Protein 2VVP (pdb70)

CATH classification: 3.40.1400.10

InterPro domains:
  IPR003500 Sugar-phosphate isomerase, RpiB/LacA/LacB family [PF02502] (6-143)
  IPR003500 Sugar-phosphate isomerase, RpiB/LacA/LacB family [PIRSF005384] (4-151)
  IPR003500 Sugar-phosphate isomerase, RpiB/LacA/LacB family [PTHR30345] (4-135)
  IPR003500 Sugar-phosphate isomerase, RpiB/LacA/LacB family [TIGR00689] (6-150)
  IPR011860 Ribose 5-phosphate isomerase B, Actinobacteria-type [TIGR02133] (4-151)
  IPR036569 Sugar-phosphate isomerase, RpiB/LacA/LacB superfamily [G3DSA:3.40.1400.10] (1-162)
  IPR036569 Sugar-phosphate isomerase, RpiB/LacA/LacB superfamily [SSF89623] (4-155)

Foldseek 3Di:
DAEEEEFEALQCVVLRVVLCVVCVVVPYHYDYLDPPDHDPPDDRLVRLCSRLQVLQVDPRHAYEYEHQAQPVSQVSSVVHQPAAEAAFLALVRLQCCCQQQVGSYYYYRSNRDDSVRVNSSVVSNSPRHHNPDDVSVVVNVQVNVCSVPVPNDDDDD/DAAEEEEFEALQCVVLRVVLCVVSVVVRHHYDYQDPPDHDPPDDRLVRLCSRLQVLQVPDRHAYEYEHQAQPVSQVSSVVHQPAAEAAQLALVRLQCCAAQQVGRYYYYHSNRDDSVRVNSSVVSNVPHHHNPDPVSVVVNVQVNVCSVPVPDDDDD/DAEEEEFEALQCVVLSVVLCVVCVVVPYHYDYLDPPDHDPPDDGLVRLCVRLQVLQVPDRHAYEYEHQAQPVSQVSSVVHQPAAEAAQLALVRLQCCAAQQVHSYYYYRSNRDDSVRVNSSVVSNVPRHHNPDDVSVVVNVQVNVCSVPVPHDDDPPD/DAAEEEEFEALQCVVLVVVLCVVSVVVRHHYDYQDPPDRDPPDDRLVRLCSRLQVLQVDDRHAYEYEYQAQVVSQVSSVVHQPADEAAQLALVRLQCCAAQQVGRYYGYRSNRDDSVRVNSSVVSNRPRHHNPDPVSVVVNVQVNVCSVPVPHDDDD/DAEEEEFEAQQCVVLRVVLCVVQVVVPYHYDYQDPPDHDPPDDRLVRLCSRLQVLQVDPRHAYEYEHQAQVVSQVSSVVHQPADEAAQPALVRLLCCCAQQVGRYYYYRSNRDDSVRVNSSVVSNVPRHHNVDPVSVVVNVQVNVCSVPVPDDDDPPD

Radius of gyration: 29.62 Å; Cα contacts (8 Å, |Δi|>4): 1804; chains: 5; bounding box: 91×66×84 Å

Sequence (787 aa):
GMRVYLGADHAGYELKQRIIEHLKQTGHEPIDCGALRYDADDDYPAFCIAAATRTVADPGSLGIVLGGSGNGEQIAANKVPGARCALAWSVQTAALAREHNNAQLIGIGGRMHTVAEALAIVDAFVTTPWSKAQRHQRRIDILAEYERTHEAPPVPGSGMRVYLGADHAGYELKQRIIEHLKQTGHEPIDCGALRYDADDDYPAFCIAAATRTVADPGSLGIVLGGSGNGEQIAANKVPGARCALAWSVQTAALAREHNNAQLIGIGGRMHTVAEALAIVDAFVTTPWSKAQRHQRRIDILAEYERTHEAPPVPGMRVYLGADHAGYELKQRIIEHLKQTGHEPIDCGALRYDADDDYPAFCIAAATRTVADPGSLGIVLGGSGNGEQIAANKVPGARCALAWSVQTAALAREHNNAQLIGIGGRMHTVAEALAIVDAFVTTPWSKAQRHQRRIDILAEYERTHEAPPVPGASGMRVYLGADHAGYELKQRIIEHLKQTGHEPIDCGALRYDADDDYPAFCIAAATRTVADPGSLGIVLGGSGNGEQIAANKVPGARCALAWSVQTAALAREHNNAQLIGIGGRMHTVAEALAIVDAFVTTPWSKAQRHQRRIDILAEYERTHEAPPVPGMRVYLGADHAGYELKQRIIEHLKQTGHEPIDCGALRYDADDDYPAFCIAAATRTVADPGSLGIVLGGSGNGEQIAANKVPGARCALAWSVQTAALAREHNNAQLIGIGGRMHTVAEALAIVDAFVTTPWSKAQRHQRRIDILAEYERTHEAPPVPGA

B-factor: mean 19.33, std 7.35, range [8.4, 55.94]

GO terms:
  GO:0004751 ribose-5-phosphate isomerase activity (F, IDA)
  GO:0009052 pentose-phosphate shunt, non-oxidative branch (P, IDA)
  GO:0005576 extracellular region (C, HDA)
  GO:0005515 protein binding (F, IPI)
  GO:0004751 ribose-5-phosphate isomerase activity (F, EXP)

Nearest PDB structures (foldseek):
  2bes-assembly2_C  TM=1.004E+00  e=4.311E-32  Mycobacterium tuberculosis H37Rv
  6fxs-assembly1_A  TM=9.429E-01  e=6.424E-15  Trypanosoma brucei brucei TREU927
  6fxl-assembly1_B  TM=9.428E-01  e=7.783E-15  Trypanosoma cruzi strain CL Brener
  6fxw-assembly1_A  TM=9.388E-01  e=4.384E-13  Leishmania infantum
  3qd5-assembly1_A  TM=8.937E-01  e=9.455E-12  Coccidioides immitis RS

Solvent-accessible surface area: 31993 Å² total; per-residue (Å²): 108,60,104,0,18,0,0,0,7,25,24,0,30,100,17,0,59,123,0,20,86,31,0,121,134,66,55,34,96,21,38,47,9,2,4,135,145,123,49,55,91,12,21,19,0,10,5,0,0,18,0,0,54,103,3,54,79,19,118,56,7,5,0,0,0,0,0,7,16,0,1,2,8,0,2,0,0,0,11,5,74,29,0,39,0,0,1,0,45,27,79,98,1,0,24,36,1,24,66,46,9,30,0,29,0,0,0,0,1,20,150,30,32,78,59,76,90,0,35,41,4,0,54,12,0,18,98,29,100,38,48,163,31,151,109,7,68,87,15,15,76,47,6,51,88,8,47,175,39,99,129,56,29,120,42,86,107,128,36,28,84,0,14,0,0,0,7,21,23,0,30,110,17,0,62,135,0,20,83,29,0,120,131,66,58,24,87,21,40,50,13,0,5,116,184,119,64,61,105,14,30,18,0,10,3,0,0,19,0,0,52,105,3,18,43,26,55,37,7,7,0,0,0,0,0,8,16,0,1,2,7,0,2,0,0,0,15,5,26,12,0,44,0,0,2,1,46,28,79,101,0,0,24,33,0,27,66,45,10,32,0,30,0,0,0,0,2,23,148,27,33,80,52,76,90,0,34,40,4,0,55,10,0,9,94,31,99,37,48,122,32,113,109,8,69,45,14,16,35,49,8,52,83,8,34,52,39,89,126,55,35,127,64,125,97,50,104,0,15,0,0,0,6,23,24,0,28,93,12,0,60,110,0,20,85,28,0,123,129,67,55,32,89,19,50,47,13,2,6,142,153,116,47,54,105,12,31,18,0,11,4,0,0,23,0,0,54,111,2,48,81,30,120,66,7,5,0,0,0,0,0,8,16,0,1,2,7,0,3,0,0,0,12,5,70,29,0,36,0,0,1,0,46,27,77,100,0,0,19,34,0,25,62,54,9,29,0,31,0,0,0,0,2,21,152,30,33,81,56,76,91,0,36,39,4,0,55,12,0,12,93,22,98,37,57,161,32,148,108,10,67,94,13,12,74,51,8,51,83,8,45,177,40,97,129,58,27,123,31,80,67,108,129,38,27,81,0,15,0,0,0,6,24,22,0,30,98,16,0,57,121,0,18,90,36,0,125,138,68,55,26,82,23,42,46,13,1,4,99,198,122,74,51,107,13,27,18,0,9,1,0,0,15,0,0,54,108,2,18,44,25,58,35,6,6,0,0,0,0,0,7,16,0,1,2,8,0,2,0,0,0,14,4,27,10,0,44,0,0,1,1,48,29,78,102,0,0,18,33,0,28,61,55,9,32,0,30,0,0,0,0,2,20,155,29,31,79,60,77,89,0,36,40,4,0,55,11,0,10,96,21,100,35,24,96,9,122,107,9,68,90,14,17,39,50,8,48,82,8,34,51,45,90,128,55,34,128,63,138,99,52,94,0,14,0,0,0,9,38,23,0,28,115,15,0,57,136,0,19,86,29,0,122,130,66,51,32,85,23,38,42,27,4,6,132,110,79,40,12,73,25,105,79,53,70,41,0,78,34,0,0,65,109,3,52,81,33,120,65,7,6,0,0,0,0,0,7,44,0,64,18,7,31,94,11,0,56,158,10,102,32,9,56,10,23,52,1,160,28,78,122,32,0,19,61,2,28,62,72,74,31,1,30,0,0,0,0,2,21,173,118,39,82,51,75,93,0,36,40,4,0,52,11,0,11,97,22,101,40,57,161,30,149,111,10,68,121,124,22,72,85,107,52,86,81,63,179,44,132,129,86,65,127,106,129,91,118

Secondary structure (DSSP, 8-state):
--EEEEEE-HHHHHHHHHHHHHHHHTT-EEEE-S--S--TT--HHHHHHHHHHHHHHSTT-EEEEEESSSHHHHHHHHTSTT--EEE--SHHHHHHHHHTT--SEEEEEGGGS-HHHHHHHHHHHHHSPP---HHHHHHHHHHHHHHHH--PPPPP-/---EEEEEE-HHHHHHHHHHHHHHHHTT-EEEE-S--S--TT--HHHHHHHHHHHHHTSTT-EEEEEESSSHHHHHHHHTSTT--EEE--SHHHHHHHHHTT--SEEEEETTSS-HHHHHHHHHHHHHPPP---HHHHHHHHHHHHHHHH--PPPP-/--EEEEEE-HHHHHHHHHHHHHHHHTT-EEEE-S--S--TT--HHHHHHHHHHHHHHSTT-EEEEEESSSHHHHHHHHTSTT--EEE--SHHHHHHHHHTT--SEEEEETTSS-HHHHHHHHHHHHHSPP---HHHHHHHHHHHHHHHH--PPPPTT-/---EEEEEE-HHHHHHHHHHHHHHHHTT-EEEE-S--S--TT--HHHHHHHHHHHHHHSTT-EEEEEESSSHHHHHHHHTSTT--EEE--SHHHHHHHHHTT--SEEEEETTSS-HHHHHHHHHHHHHPPP---HHHHHHHHHHHHHHHH--PPPP-/--EEEEEE-HHHHHHHHHHHHHHHHTT-EEEE-S--S--TT--HHHHHHHHHHHHHTSTT-EEEEEESSSHHHHHHHHTSTT--EEE--SHHHHHHHHHTT--SEEEEETTSS-HHHHHHHHHHHHHPPP---HHHHHHHHHHHHHHHH--PPPPTT-

Structure (mmCIF, N/CA/C/O backbone):
data_2VVP
#
_entry.id   2VVP
#
_cell.length_a   136.832
_cell.length_b   103.058
_cell.length_c   69.728
_cell.angle_alpha   90.00
_cell.angle_beta   95.51
_cell.angle_gamma   90.00
#
_symmetry.space_group_name_H-M   'C 1 2 1'
#
loop_
_entity.id
_entity.type
_entity.pdbx_description
1 polymer 'RIBOSE-5-PHOSPHATE ISOMERASE B'
2 non-polymer RIBOSE-5-PHOSPHATE
3 non-polymer RIBULOSE-5-PHOSPHATE
4 water water
#
loop_
_atom_site.group_PDB
_atom_site.id
_atom_site.type_symbol
_atom_site.label_atom_id
_atom_site.label_alt_id
_atom_site.label_comp_id
_atom_site.label_asym_id
_atom_site.label_entity_id
_atom_site.label_seq_id
_atom_site.pdbx_PDB_ins_code
_atom_site.Cartn_x
_atom_site.Cartn_y
_atom_site.Cartn_z
_atom_site.occupancy
_atom_site.B_iso_or_equiv
_atom_site.auth_seq_id
_atom_site.auth_comp_id
_atom_site.auth_asym_id
_atom_site.auth_atom_id
_atom_site.pdbx_PDB_model_num
ATOM 1 N N . GLY A 1 3 ? 20.351 -1.563 -15.314 1.00 31.14 3 GLY A N 1
ATOM 2 C CA . GLY A 1 3 ? 21.424 -2.111 -14.431 1.00 30.20 3 GLY A CA 1
ATOM 3 C C . GLY A 1 3 ? 22.038 -1.020 -13.573 1.00 30.01 3 GLY A C 1
ATOM 4 O O . GLY A 1 3 ? 22.129 0.134 -13.990 1.00 31.12 3 GLY A O 1
ATOM 5 N N . MET A 1 4 ? 22.486 -1.391 -12.377 1.00 28.60 4 MET A N 1
ATOM 6 C CA . MET A 1 4 ? 22.803 -0.417 -11.340 1.00 27.38 4 MET A CA 1
ATOM 7 C C . MET A 1 4 ? 24.052 -0.873 -10.594 1.00 24.62 4 MET A C 1
ATOM 8 O O . MET A 1 4 ? 24.240 -2.079 -10.396 1.00 23.00 4 MET A O 1
ATOM 13 N N . ARG A 1 5 ? 24.870 0.093 -10.167 1.00 22.01 5 ARG A N 1
ATOM 14 C CA . ARG A 1 5 ? 25.972 -0.185 -9.251 1.00 20.85 5 ARG A CA 1
ATOM 15 C C . ARG A 1 5 ? 25.334 -0.368 -7.874 1.00 18.84 5 ARG A C 1
ATOM 16 O O . ARG A 1 5 ? 24.479 0.417 -7.476 1.00 17.45 5 ARG A O 1
ATOM 24 N N . VAL A 1 6 ? 25.722 -1.440 -7.192 1.00 17.66 6 VAL A N 1
ATOM 25 C CA . VAL A 1 6 ? 25.232 -1.744 -5.856 1.00 16.70 6 VAL A CA 1
ATOM 26 C C . VAL A 1 6 ? 26.440 -2.032 -4.973 1.00 15.63 6 VAL A C 1
ATOM 27 O O . VAL A 1 6 ? 27.189 -2.967 -5.238 1.00 16.01 6 VAL A O 1
ATOM 31 N N . TYR A 1 7 ? 26.609 -1.234 -3.921 1.00 14.66 7 TYR A N 1
ATOM 32 C CA . TYR A 1 7 ? 27.731 -1.377 -3.006 1.00 15.07 7 TYR A CA 1
ATOM 33 C C . TYR A 1 7 ? 27.330 -2.327 -1.896 1.00 15.40 7 TYR A C 1
ATOM 34 O O . TYR A 1 7 ? 26.297 -2.107 -1.269 1.00 15.85 7 TYR A O 1
ATOM 43 N N . LEU A 1 8 ? 28.152 -3.346 -1.657 1.00 14.56 8 LEU A N 1
ATOM 44 C CA . LEU A 1 8 ? 27.888 -4.316 -0.584 1.00 15.09 8 LEU A CA 1
ATOM 45 C C . LEU A 1 8 ? 28.985 -4.326 0.469 1.00 14.93 8 LEU A C 1
ATOM 46 O O . LEU A 1 8 ? 30.195 -4.283 0.148 1.00 16.22 8 LEU A O 1
ATOM 51 N N . GLY A 1 9 ? 28.559 -4.373 1.734 1.00 14.36 9 GLY A N 1
ATOM 52 C CA . GLY A 1 9 ? 29.477 -4.478 2.854 1.00 14.24 9 GLY A CA 1
ATOM 53 C C . GLY A 1 9 ? 28.920 -5.491 3.827 1.00 13.48 9 GLY A C 1
ATOM 54 O O . GLY A 1 9 ? 27.705 -5.607 3.994 1.00 13.80 9 GLY A O 1
ATOM 55 N N . ALA A 1 10 ? 29.809 -6.237 4.463 1.00 13.43 10 ALA A N 1
ATOM 56 C CA . ALA A 1 10 ? 29.360 -7.261 5.411 1.00 13.96 10 ALA A CA 1
ATOM 57 C C . ALA A 1 10 ? 30.500 -7.692 6.304 1.00 14.28 10 ALA A C 1
ATOM 58 O O . ALA A 1 10 ? 31.668 -7.738 5.894 1.00 14.60 10 ALA A O 1
ATOM 60 N N . ASP A 1 11 ? 30.174 -7.968 7.560 1.00 14.05 11 ASP A N 1
ATOM 61 C CA . ASP A 1 11 ? 31.127 -8.638 8.434 1.00 13.95 11 ASP A CA 1
ATOM 62 C C . ASP A 1 11 ? 31.077 -10.154 8.185 1.00 13.57 11 ASP A C 1
ATOM 63 O O . ASP A 1 11 ? 30.359 -10.636 7.295 1.00 12.96 11 ASP A O 1
ATOM 68 N N . HIS A 1 12 ? 31.829 -10.891 8.997 1.00 13.27 12 HIS A N 1
ATOM 69 C CA . HIS A 1 12 ? 31.875 -12.369 8.907 1.00 13.66 12 HIS A CA 1
ATOM 70 C C . HIS A 1 12 ? 30.504 -13.053 8.957 1.00 14.02 12 HIS A C 1
ATOM 71 O O . HIS A 1 12 ? 30.301 -14.107 8.335 1.00 15.60 12 HIS A O 1
ATOM 78 N N . ALA A 1 13 ? 29.580 -12.481 9.716 1.00 14.17 13 ALA A N 1
ATOM 79 C CA . ALA A 1 13 ? 28.279 -13.085 9.921 1.00 14.94 13 ALA A CA 1
ATOM 80 C C . ALA A 1 13 ? 27.394 -12.898 8.689 1.00 15.80 13 ALA A C 1
ATOM 81 O O . ALA A 1 13 ? 26.423 -13.633 8.512 1.00 16.62 13 ALA A O 1
ATOM 83 N N . GLY A 1 14 ? 27.725 -11.907 7.853 1.00 15.29 14 GLY A N 1
ATOM 84 C CA . GLY A 1 14 ? 27.012 -11.675 6.591 1.00 16.28 14 GLY A CA 1
ATOM 85 C C . GLY A 1 14 ? 27.790 -12.049 5.340 1.00 16.42 14 GLY A C 1
ATOM 86 O O . GLY A 1 14 ? 27.287 -11.889 4.216 1.00 16.90 14 GLY A O 1
ATOM 87 N N . TYR A 1 15 ? 29.002 -12.560 5.534 1.00 16.93 15 TYR A N 1
ATOM 88 C CA . TYR A 1 15 ? 29.962 -12.720 4.460 1.00 17.35 15 TYR A CA 1
ATOM 89 C C . TYR A 1 15 ? 29.489 -13.702 3.386 1.00 17.67 15 TYR A C 1
ATOM 90 O O . TYR A 1 15 ? 29.484 -13.396 2.188 1.00 16.54 15 TYR A O 1
ATOM 99 N N . GLU A 1 16 ? 29.092 -14.896 3.799 1.00 17.53 16 GLU A N 1
ATOM 100 C CA . GLU A 1 16 ? 28.686 -15.909 2.829 1.00 18.44 16 GLU A CA 1
ATOM 101 C C . GLU A 1 16 ? 27.443 -15.453 2.049 1.00 18.51 16 GLU A C 1
ATOM 102 O O . GLU A 1 16 ? 27.359 -15.639 0.827 1.00 19.36 16 GLU A O 1
ATOM 108 N N . LEU A 1 17 ? 26.494 -14.830 2.736 1.00 17.53 17 LEU A N 1
ATOM 109 C CA . LEU A 1 17 ? 25.313 -14.316 2.065 1.00 17.72 17 LEU A CA 1
ATOM 110 C C . LEU A 1 17 ? 25.699 -13.195 1.111 1.00 16.96 17 LEU A C 1
ATOM 111 O O . LEU A 1 17 ? 25.205 -13.129 -0.008 1.00 16.94 17 LEU A O 1
ATOM 116 N N . LYS A 1 18 ? 26.590 -12.311 1.540 1.00 17.06 18 LYS A N 1
ATOM 117 C CA . LYS A 1 18 ? 27.092 -11.272 0.644 1.00 17.61 18 LYS A CA 1
ATOM 118 C C . LYS A 1 18 ? 27.652 -11.858 -0.666 1.00 17.73 18 LYS A C 1
ATOM 119 O O . LYS A 1 18 ? 27.349 -11.345 -1.746 1.00 17.66 18 LYS A O 1
ATOM 125 N N . GLN A 1 19 ? 28.446 -12.923 -0.580 1.00 18.86 19 GLN A N 1
ATOM 126 C CA . GLN A 1 19 ? 29.020 -13.507 -1.800 1.00 19.75 19 GLN A CA 1
ATOM 127 C C . GLN A 1 19 ? 27.910 -14.068 -2.707 1.00 20.12 19 GLN A C 1
ATOM 128 O O . GLN A 1 19 ? 27.947 -13.865 -3.928 1.00 19.88 19 GLN A O 1
ATOM 134 N N . ARG A 1 20 ? 26.907 -14.717 -2.114 1.00 20.24 20 ARG A N 1
ATOM 135 C CA . ARG A 1 20 ? 25.731 -15.166 -2.861 1.00 21.54 20 ARG A CA 1
ATOM 136 C C . ARG A 1 20 ? 24.983 -14.010 -3.528 1.00 20.36 20 ARG A C 1
ATOM 137 O O . ARG A 1 20 ? 24.529 -14.127 -4.670 1.00 20.90 20 ARG A O 1
ATOM 145 N N . ILE A 1 21 ? 24.824 -12.893 -2.812 1.00 19.17 21 ILE A N 1
ATOM 146 C CA . ILE A 1 21 ? 24.089 -11.755 -3.365 1.00 19.19 21 ILE A CA 1
ATOM 147 C C . ILE A 1 21 ? 24.845 -11.121 -4.543 1.00 19.09 21 ILE A C 1
ATOM 148 O O . ILE A 1 21 ? 24.244 -10.722 -5.541 1.00 19.90 21 ILE A O 1
ATOM 153 N N . ILE A 1 22 ? 26.162 -11.033 -4.402 1.00 19.71 22 ILE A N 1
ATOM 154 C CA . ILE A 1 22 ? 27.040 -10.501 -5.458 1.00 20.02 22 ILE A CA 1
ATOM 155 C C . ILE A 1 22 ? 26.802 -11.303 -6.739 1.00 20.91 22 ILE A C 1
ATOM 156 O O . ILE A 1 22 ? 26.563 -10.722 -7.796 1.00 19.81 22 ILE A O 1
ATOM 161 N N . GLU A 1 23 ? 26.811 -12.628 -6.624 1.00 21.88 23 GLU A N 1
ATOM 162 C CA . GLU A 1 23 ? 26.631 -13.489 -7.793 1.00 21.93 23 GLU A CA 1
ATOM 163 C C . GLU A 1 23 ? 25.219 -13.336 -8.360 1.00 22.17 23 GLU A C 1
ATOM 164 O O . GLU A 1 23 ? 25.030 -13.247 -9.590 1.00 22.31 23 GLU A O 1
ATOM 170 N N . HIS A 1 24 ? 24.219 -13.280 -7.473 1.00 21.29 24 HIS A N 1
ATOM 171 C CA . HIS A 1 24 ? 22.844 -13.054 -7.909 1.00 21.62 24 HIS A CA 1
ATOM 172 C C . HIS A 1 24 ? 22.710 -11.731 -8.653 1.00 21.60 24 HIS A C 1
ATOM 173 O O . HIS A 1 24 ? 22.059 -11.673 -9.695 1.00 21.22 24 HIS A O 1
ATOM 180 N N . LEU A 1 25 ? 23.315 -10.667 -8.122 1.00 21.17 25 LEU A N 1
ATOM 181 C CA . LEU A 1 25 ? 23.225 -9.344 -8.744 1.00 21.89 25 LEU A CA 1
ATOM 182 C C . LEU A 1 25 ? 23.896 -9.291 -10.115 1.00 22.63 25 LEU A C 1
ATOM 183 O O . LEU A 1 25 ? 23.405 -8.613 -11.016 1.00 22.63 25 LEU A O 1
ATOM 188 N N . LYS A 1 26 ? 25.021 -9.982 -10.248 1.00 23.42 26 LYS A N 1
ATOM 189 C CA . LYS A 1 26 ? 25.673 -10.150 -11.550 1.00 24.70 26 LYS A CA 1
ATOM 190 C C . LYS A 1 26 ? 24.737 -10.862 -12.523 1.00 25.12 26 LYS A C 1
ATOM 191 O O . LYS A 1 26 ? 24.575 -10.435 -13.666 1.00 25.38 26 LYS A O 1
ATOM 197 N N . GLN A 1 27 ? 24.123 -11.945 -12.069 1.00 25.78 27 GLN A N 1
ATOM 198 C CA . GLN A 1 27 ? 23.230 -12.736 -12.923 1.00 26.79 27 GLN A CA 1
ATOM 199 C C . GLN A 1 27 ? 21.969 -11.971 -13.332 1.00 26.56 27 GLN A C 1
ATOM 200 O O . GLN A 1 27 ? 21.358 -12.280 -14.361 1.00 27.16 27 GLN A O 1
ATOM 206 N N . THR A 1 28 ? 21.567 -10.979 -12.539 1.00 26.10 28 THR A N 1
ATOM 207 C CA . THR A 1 28 ? 20.363 -10.216 -12.834 1.00 25.73 28 THR A CA 1
ATOM 208 C C . THR A 1 28 ? 20.688 -8.858 -13.486 1.00 25.26 28 THR A C 1
ATOM 209 O O . THR A 1 28 ? 19.821 -7.998 -13.604 1.00 25.93 28 THR A O 1
ATOM 213 N N . GLY A 1 29 ? 21.932 -8.670 -13.923 1.00 25.14 29 GLY A N 1
ATOM 214 C CA . GLY A 1 29 ? 22.286 -7.517 -14.749 1.00 24.84 29 GLY A CA 1
ATOM 215 C C . GLY A 1 29 ? 22.789 -6.284 -14.022 1.00 24.73 29 GLY A C 1
ATOM 216 O O . GLY A 1 29 ? 22.915 -5.208 -14.623 1.00 25.17 29 GLY A O 1
ATOM 217 N N . HIS A 1 30 ? 23.096 -6.429 -12.731 1.00 23.82 30 HIS A N 1
ATOM 218 C CA . HIS A 1 30 ? 23.607 -5.324 -11.943 1.00 23.39 30 HIS A CA 1
ATOM 219 C C . HIS A 1 30 ? 25.130 -5.369 -11.851 1.00 22.62 30 HIS A C 1
ATOM 220 O O . HIS A 1 30 ? 25.756 -6.304 -12.337 1.00 22.99 30 HIS A O 1
ATOM 227 N N . GLU A 1 31 ? 25.719 -4.323 -11.287 1.00 22.43 31 GLU A N 1
ATOM 228 C CA . GLU A 1 31 ? 27.161 -4.232 -11.106 1.00 22.22 31 GLU A CA 1
ATOM 229 C C . GLU A 1 31 ? 27.461 -4.160 -9.604 1.00 20.88 31 GLU A C 1
ATOM 230 O O . GLU A 1 31 ? 27.597 -3.079 -9.046 1.00 20.75 31 GLU A O 1
ATOM 236 N N . PRO A 1 32 ? 27.551 -5.323 -8.946 1.00 20.17 32 PRO A N 1
ATOM 237 C CA . PRO A 1 32 ? 27.870 -5.277 -7.518 1.00 20.12 32 PRO A CA 1
ATOM 238 C C . PRO A 1 32 ? 29.317 -4.850 -7.272 1.00 19.65 32 PRO A C 1
ATOM 239 O O . PRO A 1 32 ? 30.214 -5.239 -8.032 1.00 20.31 32 PRO A O 1
ATOM 243 N N . ILE A 1 33 ? 29.534 -4.052 -6.229 1.00 19.32 33 ILE A N 1
ATOM 244 C CA . ILE A 1 33 ? 30.852 -3.595 -5.851 1.00 18.92 33 ILE A CA 1
ATOM 245 C C . ILE A 1 33 ? 31.066 -3.991 -4.394 1.00 18.60 33 ILE A C 1
ATOM 246 O O . ILE A 1 33 ? 30.343 -3.533 -3.516 1.00 17.91 33 ILE A O 1
ATOM 251 N N . ASP A 1 34 ? 32.082 -4.812 -4.169 1.00 18.21 34 ASP A N 1
ATOM 252 C CA . ASP A 1 34 ? 32.339 -5.406 -2.858 1.00 17.74 34 ASP A CA 1
ATOM 253 C C . ASP A 1 34 ? 33.240 -4.470 -2.051 1.00 17.20 34 ASP A C 1
ATOM 254 O O . ASP A 1 34 ? 34.431 -4.274 -2.371 1.00 17.37 34 ASP A O 1
ATOM 259 N N . CYS A 1 35 ? 32.664 -3.891 -1.001 1.00 16.55 35 CYS A N 1
ATOM 260 C CA . CYS A 1 35 ? 33.387 -3.046 -0.054 1.00 16.05 35 CYS A CA 1
ATOM 261 C C . CYS A 1 35 ? 34.135 -3.838 1.028 1.00 15.42 35 CYS A C 1
ATOM 262 O O . CYS A 1 35 ? 34.853 -3.254 1.834 1.00 16.12 35 CYS A O 1
ATOM 265 N N . GLY A 1 36 ? 33.913 -5.149 1.062 1.00 14.24 36 GLY A N 1
ATOM 266 C CA . GLY A 1 36 ? 34.470 -6.026 2.086 1.00 14.94 36 GLY A CA 1
ATOM 267 C C . GLY A 1 36 ? 33.379 -6.418 3.071 1.00 14.66 36 GLY A C 1
ATOM 268 O O . GLY A 1 36 ? 32.312 -5.788 3.106 1.00 12.66 36 GLY A O 1
ATOM 269 N N . ALA A 1 37 ? 33.613 -7.441 3.894 1.00 15.61 37 ALA A N 1
ATOM 270 C CA . ALA A 1 37 ? 34.863 -8.188 4.005 1.00 16.51 37 ALA A CA 1
ATOM 271 C C . ALA A 1 37 ? 35.193 -9.027 2.767 1.00 16.86 37 ALA A C 1
ATOM 272 O O . ALA A 1 37 ? 34.317 -9.614 2.142 1.00 16.71 37 ALA A O 1
ATOM 274 N N . LEU A 1 38 ? 36.477 -9.079 2.428 1.00 18.47 38 LEU A N 1
ATOM 275 C CA . LEU A 1 38 ? 36.926 -9.832 1.242 1.00 19.53 38 LEU A CA 1
ATOM 276 C C . LEU A 1 38 ? 37.208 -11.327 1.505 1.00 20.50 38 LEU A C 1
ATOM 277 O O . LEU A 1 38 ? 37.460 -12.110 0.571 1.00 21.49 38 LEU A O 1
ATOM 282 N N . ARG A 1 39 ? 37.165 -11.731 2.768 1.00 20.48 39 ARG A N 1
ATOM 283 C CA . ARG A 1 39 ? 37.282 -13.135 3.141 1.00 20.88 39 ARG A CA 1
ATOM 284 C C . ARG A 1 39 ? 36.592 -13.280 4.477 1.00 19.33 39 ARG A C 1
ATOM 285 O O . ARG A 1 39 ? 36.287 -12.275 5.112 1.00 18.49 39 ARG A O 1
ATOM 293 N N . TYR A 1 40 ? 36.371 -14.514 4.912 1.00 18.52 40 TYR A N 1
ATOM 294 C CA . TYR A 1 40 ? 35.806 -14.766 6.245 1.00 18.02 40 TYR A CA 1
ATOM 295 C C . TYR A 1 40 ? 36.851 -14.579 7.340 1.00 17.52 40 TYR A C 1
ATOM 296 O O . TYR A 1 40 ? 37.905 -15.258 7.370 1.00 18.26 40 TYR A O 1
ATOM 305 N N . ASP A 1 41 ? 36.562 -13.653 8.251 1.00 16.43 41 ASP A N 1
ATOM 306 C CA . ASP A 1 41 ? 37.372 -13.449 9.457 1.00 16.42 41 ASP A CA 1
ATOM 307 C C . ASP A 1 41 ? 36.386 -13.398 10.610 1.00 15.69 41 ASP A C 1
ATOM 308 O O . ASP A 1 41 ? 35.699 -12.390 10.791 1.00 15.92 41 ASP A O 1
ATOM 313 N N . ALA A 1 42 ? 36.339 -14.481 11.390 1.00 14.90 42 ALA A N 1
ATOM 314 C CA . ALA A 1 42 ? 35.317 -14.679 12.418 1.00 14.44 42 ALA A CA 1
ATOM 315 C C . ALA A 1 42 ? 35.213 -13.549 13.437 1.00 14.00 42 ALA A C 1
ATOM 316 O O . ALA A 1 42 ? 34.174 -13.430 14.098 1.00 13.78 42 ALA A O 1
ATOM 318 N N . ASP A 1 43 ? 36.279 -12.773 13.588 1.00 13.46 43 ASP A N 1
ATOM 319 C CA . ASP A 1 43 ? 36.358 -11.742 14.633 1.00 13.77 43 ASP A CA 1
ATOM 320 C C . ASP A 1 43 ? 36.170 -10.320 14.098 1.00 13.37 43 ASP A C 1
ATOM 321 O O . ASP A 1 43 ? 36.203 -9.360 14.875 1.00 13.82 43 ASP A O 1
ATOM 326 N N . ASP A 1 44 ? 35.974 -10.176 12.788 1.00 13.76 44 ASP A N 1
ATOM 327 C CA . ASP A 1 44 ? 35.975 -8.830 12.218 1.00 13.23 44 ASP A CA 1
ATOM 328 C C . ASP A 1 44 ? 34.730 -8.029 12.628 1.00 12.71 44 ASP A C 1
ATOM 329 O O . ASP A 1 44 ? 33.703 -8.566 13.062 1.00 12.23 44 ASP A O 1
ATOM 334 N N . ASP A 1 45 ? 34.863 -6.722 12.453 1.00 12.89 45 ASP A N 1
ATOM 335 C CA . ASP A 1 45 ? 33.968 -5.727 13.029 1.00 12.75 45 ASP A CA 1
ATOM 336 C C . ASP A 1 45 ? 33.173 -5.004 11.924 1.00 12.53 45 ASP A C 1
ATOM 337 O O . ASP A 1 45 ? 33.771 -4.324 11.086 1.00 13.00 45 ASP A O 1
ATOM 342 N N . TYR A 1 46 ? 31.854 -5.119 11.952 1.00 12.71 46 TYR A N 1
ATOM 343 C CA . TYR A 1 46 ? 30.968 -4.583 10.893 1.00 12.00 46 TYR A CA 1
ATOM 344 C C . TYR A 1 46 ? 31.079 -3.075 10.561 1.00 12.18 46 TYR A C 1
ATOM 345 O O . TYR A 1 46 ? 30.891 -2.709 9.394 1.00 11.64 46 TYR A O 1
ATOM 354 N N . PRO A 1 47 ? 31.299 -2.204 11.561 1.00 11.34 47 PRO A N 1
ATOM 355 C CA . PRO A 1 47 ? 31.094 -0.779 11.210 1.00 11.87 47 PRO A CA 1
ATOM 356 C C . PRO A 1 47 ? 31.840 -0.246 9.975 1.00 13.05 47 PRO A C 1
ATOM 357 O O . PRO A 1 47 ? 31.216 0.431 9.137 1.00 13.01 47 PRO A O 1
ATOM 361 N N . ALA A 1 48 ? 33.122 -0.552 9.853 1.00 12.82 48 ALA A N 1
ATOM 362 C CA . ALA A 1 48 ? 33.934 -0.028 8.731 1.00 12.91 48 ALA A CA 1
ATOM 363 C C . ALA A 1 48 ? 33.332 -0.424 7.398 1.00 13.03 48 ALA A C 1
ATOM 364 O O . ALA A 1 48 ? 33.330 0.368 6.443 1.00 13.71 48 ALA A O 1
ATOM 366 N N . PHE A 1 49 ? 32.868 -1.667 7.283 1.00 12.57 49 PHE A N 1
ATOM 367 C CA . PHE A 1 49 ? 32.322 -2.137 5.991 1.00 12.99 49 PHE A CA 1
ATOM 368 C C . PHE A 1 49 ? 31.008 -1.427 5.658 1.00 13.17 49 PHE A C 1
ATOM 369 O O . PHE A 1 49 ? 30.687 -1.168 4.479 1.00 13.09 49 PHE A O 1
ATOM 377 N N . CYS A 1 50 ? 30.222 -1.169 6.692 1.00 13.53 50 CYS A N 1
ATOM 378 C CA . CYS A 1 50 ? 28.905 -0.571 6.496 1.00 13.42 50 CYS A CA 1
ATOM 379 C C . CYS A 1 50 ? 29.028 0.933 6.206 1.00 13.15 50 CYS A C 1
ATOM 380 O O . CYS A 1 50 ? 28.321 1.491 5.326 1.00 13.23 50 CYS A O 1
ATOM 383 N N . ILE A 1 51 ? 29.899 1.597 6.949 1.00 12.55 51 ILE A N 1
ATOM 384 C CA . ILE A 1 51 ? 30.212 3.013 6.693 1.00 13.30 51 ILE A CA 1
ATOM 385 C C . ILE A 1 51 ? 30.788 3.185 5.276 1.00 13.44 51 ILE A C 1
ATOM 386 O O . ILE A 1 51 ? 30.444 4.140 4.559 1.00 14.14 51 ILE A O 1
ATOM 391 N N . ALA A 1 52 ? 31.650 2.265 4.851 1.00 13.16 52 ALA A N 1
ATOM 392 C CA . ALA A 1 52 ? 32.231 2.299 3.494 1.00 13.72 52 ALA A CA 1
ATOM 393 C C . ALA A 1 52 ? 31.135 2.174 2.428 1.00 14.01 52 ALA A C 1
ATOM 394 O O . ALA A 1 52 ? 31.037 3.015 1.505 1.00 13.89 52 ALA A O 1
ATOM 396 N N . ALA A 1 53 ? 30.274 1.169 2.579 1.00 13.66 53 ALA A N 1
ATOM 397 C CA . ALA A 1 53 ? 29.176 0.947 1.625 1.00 13.96 53 ALA A CA 1
ATOM 398 C C . ALA A 1 53 ? 28.245 2.165 1.580 1.00 13.97 53 ALA A C 1
ATOM 399 O O . ALA A 1 53 ? 27.875 2.631 0.495 1.00 14.43 53 ALA A O 1
ATOM 401 N N . ALA A 1 54 ? 27.878 2.708 2.743 1.00 13.57 54 ALA A N 1
ATOM 402 C CA . ALA A 1 54 ? 26.950 3.840 2.811 1.00 14.44 54 ALA A CA 1
ATOM 403 C C . ALA A 1 54 ? 27.602 5.103 2.211 1.00 14.85 54 ALA A C 1
ATOM 404 O O . ALA A 1 54 ? 26.974 5.812 1.408 1.00 15.88 54 ALA A O 1
ATOM 406 N N . THR A 1 55 ? 28.853 5.351 2.580 1.00 15.02 55 THR A N 1
ATOM 407 C CA . THR A 1 55 ? 29.563 6.548 2.083 1.00 15.28 55 THR A CA 1
ATOM 408 C C . THR A 1 55 ? 29.640 6.491 0.560 1.00 15.59 55 THR A C 1
ATOM 409 O O . THR A 1 55 ? 29.364 7.494 -0.132 1.00 15.68 55 THR A O 1
ATOM 413 N N . ARG A 1 56 ? 30.033 5.332 0.041 1.00 15.78 56 ARG A N 1
ATOM 414 C CA . ARG A 1 56 ? 30.219 5.127 -1.405 1.00 16.33 56 ARG A CA 1
ATOM 415 C C . ARG A 1 56 ? 28.898 5.222 -2.166 1.00 16.05 56 ARG A C 1
ATOM 416 O O . ARG A 1 56 ? 28.823 5.839 -3.239 1.00 16.59 56 ARG A O 1
ATOM 424 N N . THR A 1 57 ? 27.848 4.661 -1.578 1.00 15.17 57 THR A N 1
ATOM 425 C CA . THR A 1 57 ? 26.517 4.716 -2.169 1.00 15.70 57 THR A CA 1
ATOM 426 C C . THR A 1 57 ? 26.020 6.158 -2.266 1.00 15.89 57 THR A C 1
ATOM 427 O O . THR A 1 57 ? 25.564 6.605 -3.321 1.00 16.55 57 THR A O 1
ATOM 431 N N . VAL A 1 58 ? 26.144 6.901 -1.181 1.00 15.77 58 VAL A N 1
ATOM 432 C CA . VAL A 1 58 ? 25.623 8.271 -1.133 1.00 16.75 58 VAL A CA 1
ATOM 433 C C . VAL A 1 58 ? 26.389 9.156 -2.135 1.00 17.69 58 VAL A C 1
ATOM 434 O O . VAL A 1 58 ? 25.804 10.049 -2.768 1.00 18.32 58 VAL A O 1
ATOM 438 N N . ALA A 1 59 ? 27.676 8.871 -2.284 1.00 17.55 59 ALA A N 1
ATOM 439 C CA . ALA A 1 59 ? 28.557 9.629 -3.173 1.00 18.29 59 ALA A CA 1
ATOM 440 C C . ALA A 1 59 ? 28.323 9.319 -4.646 1.00 18.98 59 ALA A C 1
ATOM 441 O O . ALA A 1 59 ? 28.845 10.051 -5.501 1.00 21.17 59 ALA A O 1
ATOM 443 N N . ASP A 1 60 ? 27.579 8.250 -4.941 1.00 18.50 60 ASP A N 1
ATOM 444 C CA . ASP A 1 60 ? 27.426 7.706 -6.300 1.00 18.58 60 ASP A CA 1
ATOM 445 C C . ASP A 1 60 ? 25.968 7.789 -6.760 1.00 18.50 60 ASP A C 1
ATOM 446 O O . ASP A 1 60 ? 25.172 6.900 -6.493 1.00 17.37 60 ASP A O 1
ATOM 451 N N . PRO A 1 61 ? 25.623 8.848 -7.505 1.00 18.60 61 PRO A N 1
ATOM 452 C CA . PRO A 1 61 ? 24.218 9.045 -7.878 1.00 18.65 61 PRO A CA 1
ATOM 453 C C . PRO A 1 61 ? 23.623 7.881 -8.645 1.00 18.58 61 PRO A C 1
ATOM 454 O O . PRO A 1 61 ? 24.246 7.353 -9.576 1.00 18.89 61 PRO A O 1
ATOM 458 N N . GLY A 1 62 ? 22.431 7.464 -8.222 1.00 18.39 62 GLY A N 1
ATOM 459 C CA . GLY A 1 62 ? 21.732 6.355 -8.857 1.00 18.32 62 GLY A CA 1
ATOM 460 C C . GLY A 1 62 ? 22.104 4.960 -8.374 1.00 18.27 62 GLY A C 1
ATOM 461 O O . GLY A 1 62 ? 21.471 3.977 -8.786 1.00 19.64 62 GLY A O 1
ATOM 462 N N . SER A 1 63 ? 23.131 4.857 -7.521 1.00 17.00 63 SER A N 1
ATOM 463 C CA . SER A 1 63 ? 23.541 3.564 -6.993 1.00 16.52 63 SER A CA 1
ATOM 464 C C . SER A 1 63 ? 22.685 3.222 -5.775 1.00 15.88 63 SER A C 1
ATOM 465 O O . SER A 1 63 ? 22.017 4.079 -5.203 1.00 16.43 63 SER A O 1
ATOM 468 N N . LEU A 1 64 ? 22.739 1.955 -5.394 1.00 15.40 64 LEU A N 1
ATOM 469 C CA . LEU A 1 64 ? 22.134 1.492 -4.135 1.00 15.13 64 LEU A CA 1
ATOM 470 C C . LEU A 1 64 ? 23.203 0.733 -3.373 1.00 14.85 64 LEU A C 1
ATOM 471 O O . LEU A 1 64 ? 24.277 0.422 -3.918 1.00 14.62 64 LEU A O 1
ATOM 476 N N . GLY A 1 65 ? 22.897 0.408 -2.120 1.00 13.92 65 GLY A N 1
ATOM 477 C CA . GLY A 1 65 ? 23.804 -0.352 -1.291 1.00 13.59 65 GLY A CA 1
ATOM 478 C C . GLY A 1 65 ? 23.097 -1.351 -0.411 1.00 13.01 65 GLY A C 1
ATOM 479 O O . GLY A 1 65 ? 21.898 -1.211 -0.132 1.00 12.66 65 GLY A O 1
ATOM 480 N N . ILE A 1 66 ? 23.845 -2.358 0.016 1.00 13.47 66 ILE A N 1
ATOM 481 C CA . ILE A 1 66 ? 23.314 -3.421 0.877 1.00 13.51 66 ILE A CA 1
ATOM 482 C C . ILE A 1 66 ? 24.373 -3.796 1.897 1.00 13.78 66 ILE A C 1
ATOM 483 O O . ILE A 1 66 ? 25.506 -4.078 1.518 1.00 12.86 66 ILE A O 1
ATOM 488 N N . VAL A 1 67 ? 23.982 -3.800 3.175 1.00 13.32 67 VAL A N 1
ATOM 489 C CA . VAL A 1 67 ? 24.871 -4.095 4.286 1.00 13.77 67 VAL A CA 1
ATOM 490 C C . VAL A 1 67 ? 24.303 -5.293 5.007 1.00 14.03 67 VAL A C 1
ATOM 491 O O . VAL A 1 67 ? 23.102 -5.364 5.225 1.00 13.68 67 VAL A O 1
ATOM 495 N N . LEU A 1 68 ? 25.166 -6.269 5.248 1.00 14.24 68 LEU A N 1
ATOM 496 C CA . LEU A 1 68 ? 24.777 -7.556 5.815 1.00 14.69 68 LEU A CA 1
ATOM 497 C C . LEU A 1 68 ? 25.582 -7.869 7.047 1.00 14.54 68 LEU A C 1
ATOM 498 O O . LEU A 1 68 ? 26.788 -7.584 7.135 1.00 14.19 68 LEU A O 1
ATOM 503 N N . GLY A 1 69 ? 24.887 -8.473 8.006 1.00 14.77 69 GLY A N 1
ATOM 504 C CA . GLY A 1 69 ? 25.523 -9.012 9.196 1.00 14.70 69 GLY A CA 1
ATOM 505 C C . GLY A 1 69 ? 24.623 -10.116 9.712 1.00 14.79 69 GLY A C 1
ATOM 506 O O . GLY A 1 69 ? 23.786 -10.622 8.967 1.00 14.43 69 GLY A O 1
ATOM 507 N N . GLY A 1 70 ? 24.781 -10.475 10.989 1.00 14.47 70 GLY A N 1
ATOM 508 C CA . GLY A 1 70 ? 23.906 -11.465 11.608 1.00 14.20 70 GLY A CA 1
ATOM 509 C C . GLY A 1 70 ? 22.451 -11.063 11.564 1.00 14.00 70 GLY A C 1
ATOM 510 O O . GLY A 1 70 ? 21.597 -11.804 11.086 1.00 13.61 70 GLY A O 1
ATOM 511 N N . SER A 1 71 ? 22.181 -9.860 12.055 1.00 13.27 71 SER A N 1
ATOM 512 C CA . SER A 1 71 ? 20.838 -9.329 12.152 1.00 13.29 71 SER A CA 1
ATOM 513 C C . SER A 1 71 ? 20.568 -8.181 11.175 1.00 12.92 71 SER A C 1
ATOM 514 O O . SER A 1 71 ? 19.411 -7.873 10.877 1.00 13.66 71 SER A O 1
ATOM 517 N N . GLY A 1 72 ? 21.630 -7.516 10.736 1.00 12.87 72 GLY A N 1
ATOM 518 C CA . GLY A 1 72 ? 21.508 -6.318 9.914 1.00 12.48 72 GLY A CA 1
ATOM 519 C C . GLY A 1 72 ? 21.267 -5.025 10.696 1.00 12.64 72 GLY A C 1
ATOM 520 O O . GLY A 1 72 ? 21.340 -3.936 10.130 1.00 12.71 72 GLY A O 1
ATOM 521 N N . ASN A 1 73 ? 21.028 -5.121 12.006 1.00 11.95 73 ASN A N 1
ATOM 522 C CA . ASN A 1 73 ? 20.610 -3.933 12.784 1.00 11.99 73 ASN A CA 1
ATOM 523 C C . ASN A 1 73 ? 21.773 -3.004 13.147 1.00 11.81 73 ASN A C 1
ATOM 524 O O . ASN A 1 73 ? 21.696 -1.775 12.945 1.00 11.67 73 ASN A O 1
ATOM 529 N N . GLY A 1 74 ? 22.861 -3.567 13.655 1.00 11.80 74 GLY A N 1
ATOM 530 C CA . GLY A 1 74 ? 24.082 -2.777 13.838 1.00 11.91 74 GLY A CA 1
ATOM 531 C C . GLY A 1 74 ? 24.565 -2.199 12.521 1.00 11.72 74 GLY A C 1
ATOM 532 O O . GLY A 1 74 ? 25.067 -1.087 12.446 1.00 11.96 74 GLY A O 1
ATOM 533 N N . GLU A 1 75 ? 24.398 -2.981 11.475 1.00 11.09 75 GLU A N 1
ATOM 534 C CA . GLU A 1 75 ? 24.839 -2.589 10.154 1.00 11.81 75 GLU A CA 1
ATOM 535 C C . GLU A 1 75 ? 24.073 -1.369 9.636 1.00 11.84 75 GLU A C 1
ATOM 536 O O . GLU A 1 75 ? 24.688 -0.396 9.173 1.00 12.47 75 GLU A O 1
ATOM 542 N N . GLN A 1 76 ? 22.746 -1.398 9.720 1.00 11.15 76 GLN A N 1
ATOM 543 C CA . GLN A 1 76 ? 21.963 -0.236 9.294 1.00 11.10 76 GLN A CA 1
ATOM 544 C C . GLN A 1 76 ? 22.196 0.968 10.217 1.00 10.70 76 GLN A C 1
ATOM 545 O O . GLN A 1 76 ? 22.215 2.109 9.754 1.00 11.02 76 GLN A O 1
ATOM 551 N N . ILE A 1 77 ? 22.420 0.726 11.516 1.00 10.42 77 ILE A N 1
ATOM 552 C CA . ILE A 1 77 ? 22.695 1.826 12.440 1.00 10.61 77 ILE A CA 1
ATOM 553 C C . ILE A 1 77 ? 23.949 2.549 11.971 1.00 10.31 77 ILE A C 1
ATOM 554 O O . ILE A 1 77 ? 23.970 3.775 11.874 1.00 10.14 77 ILE A O 1
ATOM 559 N N . ALA A 1 78 ? 24.978 1.773 11.667 1.00 10.73 78 ALA A N 1
ATOM 560 C CA . ALA A 1 78 ? 26.261 2.313 11.221 1.00 11.06 78 ALA A CA 1
ATOM 561 C C . ALA A 1 78 ? 26.089 3.083 9.900 1.00 11.43 78 ALA A C 1
ATOM 562 O O . ALA A 1 78 ? 26.560 4.215 9.776 1.00 11.44 78 ALA A O 1
ATOM 564 N N . ALA A 1 79 ? 25.410 2.466 8.944 1.00 11.15 79 ALA A N 1
ATOM 565 C CA . ALA A 1 79 ? 25.113 3.130 7.643 1.00 11.35 79 ALA A CA 1
ATOM 566 C C . ALA A 1 79 ? 24.404 4.456 7.868 1.00 11.52 79 ALA A C 1
ATOM 567 O O . ALA A 1 79 ? 24.691 5.445 7.192 1.00 12.21 79 ALA A O 1
ATOM 569 N N . ASN A 1 80 ? 23.446 4.458 8.797 1.00 10.77 80 ASN A N 1
ATOM 570 C CA . ASN A 1 80 ? 22.642 5.654 9.058 1.00 10.98 80 ASN A CA 1
ATOM 571 C C . ASN A 1 80 ? 23.400 6.816 9.701 1.00 11.14 80 ASN A C 1
ATOM 572 O O . ASN A 1 80 ? 22.926 7.959 9.694 1.00 11.08 80 ASN A O 1
ATOM 577 N N . LYS A 1 81 ? 24.580 6.534 10.239 1.00 11.43 81 LYS A N 1
ATOM 578 C CA . LYS A 1 81 ? 25.430 7.606 10.731 1.00 11.88 81 LYS A CA 1
ATOM 579 C C . LYS A 1 81 ? 26.090 8.411 9.626 1.00 12.84 81 LYS A C 1
ATOM 580 O O . LYS A 1 81 ? 26.509 9.551 9.880 1.00 13.55 81 LYS A O 1
ATOM 586 N N . VAL A 1 82 ? 26.173 7.843 8.418 1.00 12.56 82 VAL A N 1
ATOM 587 C CA . VAL A 1 82 ? 26.790 8.522 7.267 1.00 13.68 82 VAL A CA 1
ATOM 588 C C . VAL A 1 82 ? 25.898 9.670 6.804 1.00 14.81 82 VAL A C 1
ATOM 589 O O . VAL A 1 82 ? 24.701 9.489 6.601 1.00 13.82 82 VAL A O 1
ATOM 593 N N . PRO A 1 83 ? 26.467 10.886 6.702 1.00 15.10 83 PRO A N 1
ATOM 594 C CA . PRO A 1 83 ? 25.617 11.988 6.237 1.00 15.34 83 PRO A CA 1
ATOM 595 C C . PRO A 1 83 ? 24.908 11.719 4.892 1.00 14.79 83 PRO A C 1
ATOM 596 O O . PRO A 1 83 ? 25.525 11.265 3.938 1.00 15.98 83 PRO A O 1
ATOM 600 N N . GLY A 1 84 ? 23.602 11.954 4.873 1.00 15.61 84 GLY A N 1
ATOM 601 C CA . GLY A 1 84 ? 22.805 11.766 3.663 1.00 14.91 84 GLY A CA 1
ATOM 602 C C . GLY A 1 84 ? 22.317 10.352 3.402 1.00 14.92 84 GLY A C 1
ATOM 603 O O . GLY A 1 84 ? 21.564 10.135 2.466 1.00 14.94 84 GLY A O 1
ATOM 604 N N . ALA A 1 85 ? 22.793 9.380 4.187 1.00 14.39 85 ALA A N 1
ATOM 605 C CA . ALA A 1 85 ? 22.435 7.985 3.986 1.00 14.07 85 ALA A CA 1
ATOM 606 C C . ALA A 1 85 ? 21.083 7.743 4.620 1.00 14.05 85 ALA A C 1
ATOM 607 O O . ALA A 1 85 ? 20.781 8.275 5.702 1.00 14.20 85 ALA A O 1
ATOM 609 N N . ARG A 1 86 ? 20.281 6.923 3.948 1.00 14.22 86 ARG A N 1
ATOM 610 C CA . ARG A 1 86 ? 19.033 6.409 4.489 1.00 14.05 86 ARG A CA 1
ATOM 611 C C . ARG A 1 86 ? 19.079 4.883 4.325 1.00 14.08 86 ARG A C 1
ATOM 612 O O . ARG A 1 86 ? 18.962 4.381 3.206 1.00 13.34 86 ARG A O 1
ATOM 620 N N . CYS A 1 87 ? 19.272 4.159 5.431 1.00 12.74 87 CYS A N 1
ATOM 621 C CA . CYS A 1 87 ? 19.393 2.711 5.387 1.00 12.67 87 CYS A CA 1
ATOM 622 C C . CYS A 1 87 ? 18.238 2.057 6.144 1.00 12.69 87 CYS A C 1
ATOM 623 O O . CYS A 1 87 ? 18.106 2.221 7.361 1.00 11.86 87 CYS A O 1
ATOM 626 N N . ALA A 1 88 ? 17.356 1.383 5.408 1.00 12.07 88 ALA A N 1
ATOM 627 C CA . ALA A 1 88 ? 16.280 0.605 6.018 1.00 12.79 88 ALA A CA 1
ATOM 628 C C . ALA A 1 88 ? 16.820 -0.764 6.448 1.00 13.38 88 ALA A C 1
ATOM 629 O O . ALA A 1 88 ? 17.841 -1.224 5.944 1.00 14.19 88 ALA A O 1
ATOM 631 N N . LEU A 1 89 ? 16.122 -1.413 7.373 1.00 13.36 89 LEU A N 1
ATOM 632 C CA . LEU A 1 89 ? 16.326 -2.837 7.652 1.00 13.51 89 LEU A CA 1
ATOM 633 C C . LEU A 1 89 ? 15.243 -3.578 6.865 1.00 13.68 89 LEU A C 1
ATOM 634 O O . LEU A 1 89 ? 14.037 -3.402 7.122 1.00 12.77 89 LEU A O 1
ATOM 639 N N . ALA A 1 90 ? 15.672 -4.365 5.880 1.00 14.44 90 ALA A N 1
ATOM 640 C CA . ALA A 1 90 ? 14.725 -5.123 5.058 1.00 14.83 90 ALA A CA 1
ATOM 641 C C . ALA A 1 90 ? 14.641 -6.558 5.570 1.00 15.05 90 ALA A C 1
ATOM 642 O O . ALA A 1 90 ? 15.636 -7.281 5.570 1.00 15.34 90 ALA A O 1
ATOM 644 N N . TRP A 1 91 ? 13.454 -6.966 6.009 1.00 15.35 91 TRP A N 1
ATOM 645 C CA . TRP A 1 91 ? 13.250 -8.319 6.568 1.00 16.06 91 TRP A CA 1
ATOM 646 C C . TRP A 1 91 ? 12.152 -9.078 5.819 1.00 15.89 91 TRP A C 1
ATOM 647 O O . TRP A 1 91 ? 11.809 -10.209 6.190 1.00 15.46 91 TRP A O 1
ATOM 658 N N . SER A 1 92 ? 11.652 -8.451 4.760 1.00 15.97 92 SER A N 1
ATOM 659 C CA . SER A 1 92 ? 10.616 -9.008 3.903 1.00 16.23 92 SER A CA 1
ATOM 660 C C . SER A 1 92 ? 10.589 -8.294 2.558 1.00 16.46 92 SER A C 1
ATOM 661 O O . SER A 1 92 ? 11.136 -7.205 2.385 1.00 15.37 92 SER A O 1
ATOM 664 N N . VAL A 1 93 ? 9.944 -8.911 1.578 1.00 17.05 93 VAL A N 1
ATOM 665 C CA . VAL A 1 93 ? 9.773 -8.257 0.296 1.00 16.94 93 VAL A CA 1
ATOM 666 C C . VAL A 1 93 ? 9.025 -6.929 0.479 1.00 16.82 93 VAL A C 1
ATOM 667 O O . VAL A 1 93 ? 9.374 -5.909 -0.121 1.00 17.26 93 VAL A O 1
ATOM 671 N N . GLN A 1 94 ? 8.010 -6.934 1.341 1.00 16.55 94 GLN A N 1
ATOM 672 C CA . GLN A 1 94 ? 7.209 -5.734 1.573 1.00 16.69 94 GLN A CA 1
ATOM 673 C C . GLN A 1 94 ? 8.051 -4.580 2.125 1.00 15.67 94 GLN A C 1
ATOM 674 O O . GLN A 1 94 ? 7.937 -3.440 1.663 1.00 16.10 94 GLN A O 1
ATOM 680 N N . THR A 1 95 ? 8.889 -4.874 3.113 1.00 15.47 95 THR A N 1
ATOM 681 C CA . THR A 1 95 ? 9.698 -3.823 3.741 1.00 15.00 95 THR A CA 1
ATOM 682 C C . THR A 1 95 ? 10.854 -3.358 2.838 1.00 14.94 95 THR A C 1
ATOM 683 O O . THR A 1 95 ? 11.208 -2.172 2.838 1.00 14.42 95 THR A O 1
ATOM 687 N N . ALA A 1 96 ? 11.416 -4.255 2.023 1.00 14.85 96 ALA A N 1
ATOM 688 C CA . ALA A 1 96 ? 12.393 -3.850 1.005 1.00 14.94 96 ALA A CA 1
ATOM 689 C C . ALA A 1 96 ? 11.751 -2.870 0.008 1.00 14.80 96 ALA A C 1
ATOM 690 O O . ALA A 1 96 ? 12.286 -1.796 -0.301 1.00 15.39 96 ALA A O 1
ATOM 692 N N . ALA A 1 97 ? 10.550 -3.218 -0.448 1.00 15.18 97 ALA A N 1
ATOM 693 C CA . ALA A 1 97 ? 9.837 -2.387 -1.396 1.00 15.18 97 ALA A CA 1
ATOM 694 C C . ALA A 1 97 ? 9.462 -1.018 -0.831 1.00 15.36 97 ALA A C 1
ATOM 695 O O . ALA A 1 97 ? 9.686 -0.007 -1.477 1.00 15.66 97 ALA A O 1
ATOM 697 N N . LEU A 1 98 ? 8.901 -0.999 0.382 1.00 15.53 98 LEU A N 1
ATOM 698 C CA . LEU A 1 98 ? 8.502 0.255 1.046 1.00 14.93 98 LEU A CA 1
ATOM 699 C C . LEU A 1 98 ? 9.725 1.128 1.337 1.00 14.44 98 LEU A C 1
ATOM 700 O O . LEU A 1 98 ? 9.643 2.347 1.297 1.00 15.08 98 LEU A O 1
ATOM 705 N N . ALA A 1 99 ? 10.850 0.500 1.645 1.00 14.29 99 ALA A N 1
ATOM 706 C CA . ALA A 1 99 ? 12.090 1.254 1.864 1.00 14.64 99 ALA A CA 1
ATOM 707 C C . ALA A 1 99 ? 12.388 2.169 0.672 1.00 14.38 99 ALA A C 1
ATOM 708 O O . ALA A 1 99 ? 12.752 3.339 0.824 1.00 14.30 99 ALA A O 1
ATOM 710 N N . ARG A 1 100 ? 12.207 1.638 -0.536 1.00 14.71 100 ARG A N 1
ATOM 711 C CA . ARG A 1 100 ? 12.376 2.431 -1.752 1.00 14.79 100 ARG A CA 1
ATOM 712 C C . ARG A 1 100 ? 11.197 3.378 -1.977 1.00 15.47 100 ARG A C 1
ATOM 713 O O . ARG A 1 100 ? 11.383 4.564 -2.194 1.00 15.48 100 ARG A O 1
ATOM 721 N N . GLU A 1 101 ? 9.984 2.836 -1.930 1.00 16.06 101 GLU A N 1
ATOM 722 C CA . GLU A 1 101 ? 8.791 3.616 -2.286 1.00 16.14 101 GLU A CA 1
ATOM 723 C C . GLU A 1 101 ? 8.533 4.819 -1.368 1.00 15.79 101 GLU A C 1
ATOM 724 O O . GLU A 1 101 ? 8.271 5.929 -1.843 1.00 15.54 101 GLU A O 1
ATOM 730 N N . HIS A 1 102 ? 8.615 4.575 -0.060 1.00 15.09 102 HIS A N 1
ATOM 731 C CA . HIS A 1 102 ? 8.308 5.573 0.979 1.00 15.52 102 HIS A CA 1
ATOM 732 C C . HIS A 1 102 ? 9.545 6.346 1.452 1.00 14.50 102 HIS A C 1
ATOM 733 O O . HIS A 1 102 ? 9.473 7.551 1.625 1.00 14.91 102 HIS A O 1
ATOM 740 N N . ASN A 1 103 ? 10.663 5.652 1.679 1.00 14.71 103 ASN A N 1
ATOM 741 C CA . ASN A 1 103 ? 11.811 6.260 2.358 1.00 14.51 103 ASN A CA 1
ATOM 742 C C . ASN A 1 103 ? 12.921 6.705 1.395 1.00 14.50 103 ASN A C 1
ATOM 743 O O . ASN A 1 103 ? 13.871 7.372 1.822 1.00 14.05 103 ASN A O 1
ATOM 748 N N . ASN A 1 104 ? 12.795 6.348 0.115 1.00 14.48 104 ASN A N 1
ATOM 749 C CA . ASN A 1 104 ? 13.858 6.527 -0.866 1.00 14.33 104 ASN A CA 1
ATOM 750 C C . ASN A 1 104 ? 15.197 6.033 -0.305 1.00 14.61 104 ASN A C 1
ATOM 751 O O . ASN A 1 104 ? 16.225 6.681 -0.477 1.00 15.56 104 ASN A O 1
ATOM 756 N N . ALA A 1 105 ? 15.165 4.905 0.400 1.00 14.46 105 ALA A N 1
ATOM 757 C CA . ALA A 1 105 ? 16.367 4.400 1.065 1.00 13.83 105 ALA A CA 1
ATOM 758 C C . ALA A 1 105 ? 17.389 4.008 0.011 1.00 14.19 105 ALA A C 1
ATOM 759 O O . ALA A 1 105 ? 17.086 3.206 -0.867 1.00 15.25 105 ALA A O 1
ATOM 761 N N . GLN A 1 106 ? 18.610 4.543 0.095 1.00 13.25 106 GLN A N 1
ATOM 762 C CA . GLN A 1 106 ? 19.650 4.113 -0.856 1.00 13.14 106 GLN A CA 1
ATOM 763 C C . GLN A 1 106 ? 20.272 2.789 -0.419 1.00 13.12 106 GLN A C 1
ATOM 764 O O . GLN A 1 106 ? 20.906 2.119 -1.221 1.00 13.39 106 GLN A O 1
ATOM 770 N N . LEU A 1 107 ? 20.086 2.435 0.860 1.00 12.55 107 LEU A N 1
ATOM 771 C CA . LEU A 1 107 ? 20.623 1.194 1.408 1.00 11.94 107 LEU A CA 1
ATOM 772 C C . LEU A 1 107 ? 19.588 0.404 2.182 1.00 11.87 107 LEU A C 1
ATOM 773 O O . LEU A 1 107 ? 18.640 0.979 2.733 1.00 11.16 107 LEU A O 1
ATOM 778 N N . ILE A 1 108 ? 19.785 -0.911 2.198 1.00 11.83 108 ILE A N 1
ATOM 779 C CA . ILE A 1 108 ? 19.119 -1.780 3.176 1.00 12.90 108 ILE A CA 1
ATOM 780 C C . ILE A 1 108 ? 20.132 -2.606 3.936 1.00 13.67 108 ILE A C 1
ATOM 781 O O . ILE A 1 108 ? 21.163 -3.002 3.388 1.00 12.42 108 ILE A O 1
ATOM 786 N N . GLY A 1 109 ? 19.811 -2.875 5.205 1.00 13.81 109 GLY A N 1
ATOM 787 C CA . GLY A 1 109 ? 20.455 -3.932 5.953 1.00 13.42 109 GLY A CA 1
ATOM 788 C C . GLY A 1 109 ? 19.658 -5.230 5.827 1.00 13.49 109 GLY A C 1
ATOM 789 O O . GLY A 1 109 ? 18.425 -5.203 5.741 1.00 13.16 109 GLY A O 1
ATOM 790 N N . ILE A 1 110 ? 20.373 -6.348 5.792 1.00 13.30 110 ILE A N 1
ATOM 791 C CA . ILE A 1 110 ? 19.761 -7.680 5.813 1.00 14.06 110 ILE A CA 1
ATOM 792 C C . ILE A 1 110 ? 20.495 -8.526 6.841 1.00 14.48 110 ILE A C 1
ATOM 793 O O . ILE A 1 110 ? 21.732 -8.545 6.870 1.00 13.53 110 ILE A O 1
ATOM 798 N N . GLY A 1 111 ? 19.730 -9.236 7.654 1.00 15.01 111 GLY A N 1
ATOM 799 C CA . GLY A 1 111 ? 20.285 -10.168 8.637 1.00 15.98 111 GLY A CA 1
ATOM 800 C C . GLY A 1 111 ? 20.466 -11.542 8.018 1.00 16.74 111 GLY A C 1
ATOM 801 O O . GLY A 1 111 ? 19.489 -12.268 7.833 1.00 18.51 111 GLY A O 1
ATOM 802 N N . GLY A 1 112 ? 21.711 -11.880 7.716 1.00 17.44 112 GLY A N 1
ATOM 803 C CA . GLY A 1 112 ? 22.085 -13.179 7.142 1.00 18.34 112 GLY A CA 1
ATOM 804 C C . GLY A 1 112 ? 21.592 -14.373 7.943 1.00 19.43 112 GLY A C 1
ATOM 805 O O . GLY A 1 112 ? 21.254 -15.408 7.360 1.00 22.07 112 GLY A O 1
ATOM 806 N N . ARG A 1 113 ? 21.556 -14.247 9.268 1.00 19.25 113 ARG A N 1
ATOM 807 C CA . ARG A 1 113 ? 21.101 -15.349 10.141 1.00 19.59 113 ARG A CA 1
ATOM 808 C C . ARG A 1 113 ? 19.571 -15.486 10.240 1.00 19.27 113 ARG A C 1
ATOM 809 O O . ARG A 1 113 ? 19.069 -16.380 10.935 1.00 19.45 113 ARG A O 1
ATOM 817 N N . MET A 1 114 ? 18.827 -14.609 9.563 1.00 18.66 114 MET A N 1
ATOM 818 C CA . MET A 1 114 ? 17.381 -14.473 9.770 1.00 19.42 114 MET A CA 1
ATOM 819 C C . MET A 1 114 ? 16.538 -15.018 8.626 1.00 19.50 114 MET A C 1
ATOM 820 O O . MET A 1 114 ? 15.313 -15.082 8.744 1.00 20.93 114 MET A O 1
ATOM 825 N N . HIS A 1 115 ? 17.191 -15.372 7.519 1.00 19.78 115 HIS A N 1
ATOM 826 C CA . HIS A 1 115 ? 16.490 -15.741 6.305 1.00 20.02 115 HIS A CA 1
ATOM 827 C C . HIS A 1 115 ? 17.198 -16.881 5.606 1.00 20.39 115 HIS A C 1
ATOM 828 O O . HIS A 1 115 ? 18.414 -17.042 5.728 1.00 20.37 115 HIS A O 1
ATOM 835 N N . THR A 1 116 ? 16.422 -17.644 4.846 1.00 21.52 116 THR A N 1
ATOM 836 C CA . THR A 1 116 ? 16.988 -18.564 3.867 1.00 21.84 116 THR A CA 1
ATOM 837 C C . THR A 1 116 ? 17.602 -17.738 2.729 1.00 22.40 116 THR A C 1
ATOM 838 O O . THR A 1 116 ? 17.267 -16.555 2.549 1.00 21.09 116 THR A O 1
ATOM 842 N N . VAL A 1 117 ? 18.495 -18.349 1.956 1.00 22.78 117 VAL A N 1
ATOM 843 C CA . VAL A 1 117 ? 19.057 -17.655 0.797 1.00 23.36 117 VAL A CA 1
ATOM 844 C C . VAL A 1 117 ? 17.959 -17.193 -0.172 1.00 22.96 117 VAL A C 1
ATOM 845 O O . VAL A 1 117 ? 17.968 -16.045 -0.613 1.00 22.91 117 VAL A O 1
ATOM 849 N N . ALA A 1 118 ? 17.002 -18.064 -0.486 1.00 22.70 118 ALA A N 1
ATOM 850 C CA . ALA A 1 118 ? 15.882 -17.685 -1.355 1.00 22.17 118 ALA A CA 1
ATOM 851 C C . ALA A 1 118 ? 15.139 -16.442 -0.851 1.00 21.62 118 ALA A C 1
ATOM 852 O O . ALA A 1 118 ? 14.827 -15.533 -1.627 1.00 21.45 118 ALA A O 1
ATOM 854 N N . GLU A 1 119 ? 14.830 -16.427 0.444 1.00 21.30 119 GLU A N 1
ATOM 855 C CA . GLU A 1 119 ? 14.168 -15.293 1.061 1.00 21.19 119 GLU A CA 1
ATOM 856 C C . GLU A 1 119 ? 15.022 -14.038 0.915 1.00 19.86 119 GLU A C 1
ATOM 857 O O . GLU A 1 119 ? 14.511 -12.990 0.531 1.00 19.70 119 GLU A O 1
ATOM 863 N N . ALA A 1 120 ? 16.315 -14.155 1.195 1.00 19.43 120 ALA A N 1
ATOM 864 C CA . ALA A 1 120 ? 17.220 -12.997 1.091 1.00 18.98 120 ALA A CA 1
ATOM 865 C C . ALA A 1 120 ? 17.281 -12.461 -0.334 1.00 19.18 120 ALA A C 1
ATOM 866 O O . ALA A 1 120 ? 17.211 -11.249 -0.549 1.00 18.38 120 ALA A O 1
ATOM 868 N N . LEU A 1 121 ? 17.401 -13.351 -1.321 1.00 18.93 121 LEU A N 1
ATOM 869 C CA . LEU A 1 121 ? 17.443 -12.905 -2.719 1.00 18.96 121 LEU A CA 1
ATOM 870 C C . LEU A 1 121 ? 16.129 -12.237 -3.150 1.00 18.72 121 LEU A C 1
ATOM 871 O O . LEU A 1 121 ? 16.152 -11.300 -3.939 1.00 19.26 121 LEU A O 1
ATOM 876 N N . ALA A 1 122 ? 14.991 -12.703 -2.622 1.00 18.30 122 ALA A N 1
ATOM 877 C CA . ALA A 1 122 ? 13.693 -12.095 -2.919 1.00 18.26 122 ALA A CA 1
ATOM 878 C C . ALA A 1 122 ? 13.620 -10.684 -2.348 1.00 17.46 122 ALA A C 1
ATOM 879 O O . ALA A 1 122 ? 13.109 -9.774 -2.985 1.00 17.22 122 ALA A O 1
ATOM 881 N N . ILE A 1 123 ? 14.183 -10.527 -1.156 1.00 17.00 123 ILE A N 1
ATOM 882 C CA . ILE A 1 123 ? 14.354 -9.207 -0.527 1.00 17.03 123 ILE A CA 1
ATOM 883 C C . ILE A 1 123 ? 15.209 -8.275 -1.387 1.00 16.42 123 ILE A C 1
ATOM 884 O O . ILE A 1 123 ? 14.810 -7.153 -1.667 1.00 16.39 123 ILE A O 1
ATOM 889 N N . VAL A 1 124 ? 16.376 -8.755 -1.804 1.00 16.56 124 VAL A N 1
ATOM 890 C CA . VAL A 1 124 ? 17.262 -8.008 -2.709 1.00 16.79 124 VAL A CA 1
ATOM 891 C C . VAL A 1 124 ? 16.547 -7.620 -4.015 1.00 16.50 124 VAL A C 1
ATOM 892 O O . VAL A 1 124 ? 16.623 -6.458 -4.469 1.00 15.60 124 VAL A O 1
ATOM 896 N N . ASP A 1 125 ? 15.828 -8.568 -4.615 1.00 17.62 125 ASP A N 1
ATOM 897 C CA . ASP A 1 125 ? 15.101 -8.267 -5.856 1.00 17.98 125 ASP A CA 1
ATOM 898 C C . ASP A 1 125 ? 14.096 -7.108 -5.680 1.00 18.18 125 ASP A C 1
ATOM 899 O O . ASP A 1 125 ? 14.041 -6.185 -6.506 1.00 18.07 125 ASP A O 1
ATOM 904 N N . ALA A 1 126 ? 13.306 -7.148 -4.600 1.00 18.23 126 ALA A N 1
ATOM 905 C CA . ALA A 1 126 ? 12.349 -6.092 -4.312 1.00 17.77 126 ALA A CA 1
ATOM 906 C C . ALA A 1 126 ? 13.075 -4.752 -4.125 1.00 17.62 126 ALA A C 1
ATOM 907 O O . ALA A 1 126 ? 12.669 -3.720 -4.630 1.00 18.01 126 ALA A O 1
ATOM 909 N N . PHE A 1 127 ? 14.193 -4.789 -3.416 1.00 17.15 127 PHE A N 1
ATOM 910 C CA . PHE A 1 127 ? 14.973 -3.587 -3.154 1.00 17.00 127 PHE A CA 1
ATOM 911 C C . PHE A 1 127 ? 15.481 -2.944 -4.450 1.00 16.98 127 PHE A C 1
ATOM 912 O O . PHE A 1 127 ? 15.340 -1.733 -4.655 1.00 16.67 127 PHE A O 1
ATOM 920 N N . VAL A 1 128 ? 16.064 -3.754 -5.329 1.00 16.96 128 VAL A N 1
ATOM 921 C CA . VAL A 1 128 ? 16.688 -3.195 -6.541 1.00 18.23 128 VAL A CA 1
ATOM 922 C C . VAL A 1 128 ? 15.689 -2.891 -7.668 1.00 18.62 128 VAL A C 1
ATOM 923 O O . VAL A 1 128 ? 16.036 -2.186 -8.617 1.00 19.42 128 VAL A O 1
ATOM 927 N N . THR A 1 129 ? 14.460 -3.394 -7.565 1.00 18.73 129 THR A N 1
ATOM 928 C CA . THR A 1 129 ? 13.459 -3.178 -8.625 1.00 19.73 129 THR A CA 1
ATOM 929 C C . THR A 1 129 ? 12.338 -2.204 -8.277 1.00 20.14 129 THR A C 1
ATOM 930 O O . THR A 1 129 ? 11.675 -1.691 -9.177 1.00 21.36 129 THR A O 1
ATOM 934 N N . THR A 1 130 ? 12.111 -1.936 -6.995 1.00 19.52 130 THR A N 1
ATOM 935 C CA . THR A 1 130 ? 11.009 -1.048 -6.594 1.00 19.76 130 THR A CA 1
ATOM 936 C C . THR A 1 130 ? 11.392 0.420 -6.785 1.00 20.23 130 THR A C 1
ATOM 937 O O . THR A 1 130 ? 12.435 0.873 -6.277 1.00 19.46 130 THR A O 1
ATOM 941 N N . PRO A 1 131 ? 10.584 1.182 -7.548 1.00 20.32 131 PRO A N 1
ATOM 942 C CA . PRO A 1 131 ? 10.931 2.598 -7.710 1.00 20.08 131 PRO A CA 1
ATOM 943 C C . PRO A 1 131 ? 10.662 3.462 -6.476 1.00 19.81 131 PRO A C 1
ATOM 944 O O . PRO A 1 131 ? 9.728 3.192 -5.720 1.00 19.46 131 PRO A O 1
ATOM 948 N N . TRP A 1 132 ? 11.496 4.480 -6.292 1.00 19.70 132 TRP A N 1
ATOM 949 C CA . TRP A 1 132 ? 11.178 5.617 -5.424 1.00 19.71 132 TRP A CA 1
ATOM 950 C C . TRP A 1 132 ? 9.924 6.314 -5.965 1.00 20.10 132 TRP A C 1
ATOM 951 O O . TRP A 1 132 ? 9.841 6.610 -7.168 1.00 20.67 132 TRP A O 1
ATOM 962 N N . SER A 1 133 ? 8.952 6.557 -5.093 1.00 20.23 133 SER A N 1
ATOM 963 C CA . SER A 1 133 ? 7.635 7.063 -5.522 1.00 20.61 133 SER A CA 1
ATOM 964 C C . SER A 1 133 ? 7.673 8.514 -6.034 1.00 20.95 133 SER A C 1
ATOM 965 O O . SER A 1 133 ? 6.874 8.898 -6.899 1.00 21.70 133 SER A O 1
ATOM 968 N N . LYS A 1 134 ? 8.596 9.311 -5.500 1.00 20.44 134 LYS A N 1
ATOM 969 C CA . LYS A 1 134 ? 8.631 10.763 -5.700 1.00 20.91 134 LYS A CA 1
ATOM 970 C C . LYS A 1 134 ? 7.392 11.488 -5.155 1.00 20.05 134 LYS A C 1
ATOM 971 O O . LYS A 1 134 ? 7.190 12.666 -5.457 1.00 21.00 134 LYS A O 1
ATOM 977 N N . ALA A 1 135 ? 6.607 10.828 -4.301 1.00 19.69 135 ALA A N 1
ATOM 978 C CA . ALA A 1 135 ? 5.360 11.423 -3.802 1.00 19.35 135 ALA A CA 1
ATOM 979 C C . ALA A 1 135 ? 5.655 12.554 -2.829 1.00 19.34 135 ALA A C 1
ATOM 980 O O . ALA A 1 135 ? 6.571 12.456 -2.002 1.00 18.23 135 ALA A O 1
ATOM 982 N N . GLN A 1 136 ? 4.865 13.608 -2.931 1.00 19.28 136 GLN A N 1
ATOM 983 C CA . GLN A 1 136 ? 5.031 14.825 -2.152 1.00 19.57 136 GLN A CA 1
ATOM 984 C C . GLN A 1 136 ? 5.297 14.606 -0.663 1.00 18.80 136 GLN A C 1
ATOM 985 O O . GLN A 1 136 ? 6.275 15.126 -0.132 1.00 19.09 136 GLN A O 1
ATOM 991 N N . ARG A 1 137 ? 4.412 13.877 0.009 1.00 17.74 137 ARG A N 1
ATOM 992 C CA . ARG A 1 137 ? 4.505 13.705 1.458 1.00 17.92 137 ARG A CA 1
ATOM 993 C C . ARG A 1 137 ? 5.797 12.972 1.876 1.00 17.09 137 ARG A C 1
ATOM 994 O O . ARG A 1 137 ? 6.399 13.293 2.926 1.00 16.95 137 ARG A O 1
ATOM 1002 N N . HIS A 1 138 ? 6.215 12.003 1.074 1.00 16.30 138 HIS A N 1
ATOM 1003 C CA . HIS A 1 138 ? 7.442 11.238 1.376 1.00 16.84 138 HIS A CA 1
ATOM 1004 C C . HIS A 1 138 ? 8.673 12.135 1.223 1.00 17.02 138 HIS A C 1
ATOM 1005 O O . HIS A 1 138 ? 9.568 12.163 2.078 1.00 17.13 138 HIS A O 1
ATOM 1012 N N . GLN A 1 139 ? 8.718 12.882 0.129 1.00 17.25 139 GLN A N 1
ATOM 1013 C CA . GLN A 1 139 ? 9.780 13.859 -0.061 1.00 17.33 139 GLN A CA 1
ATOM 1014 C C . GLN A 1 139 ? 9.838 14.874 1.077 1.00 16.89 139 GLN A C 1
ATOM 1015 O O . GLN A 1 139 ? 10.930 15.248 1.509 1.00 16.54 139 GLN A O 1
ATOM 1021 N N . ARG A 1 140 ? 8.675 15.350 1.525 1.00 16.95 140 ARG A N 1
ATOM 1022 C CA . ARG A 1 140 ? 8.607 16.342 2.590 1.00 17.39 140 ARG A CA 1
ATOM 1023 C C . ARG A 1 140 ? 9.279 15.820 3.847 1.00 16.90 140 ARG A C 1
ATOM 1024 O O . ARG A 1 140 ? 10.100 16.512 4.472 1.00 17.37 140 ARG A O 1
ATOM 1032 N N . ARG A 1 141 ? 8.939 14.584 4.181 1.00 16.42 141 ARG A N 1
ATOM 1033 C CA . ARG A 1 141 ? 9.480 13.913 5.364 1.00 16.11 141 ARG A CA 1
ATOM 1034 C C . ARG A 1 141 ? 10.984 13.685 5.250 1.00 15.72 141 ARG A C 1
ATOM 1035 O O . ARG A 1 141 ? 11.702 13.878 6.239 1.00 15.64 141 ARG A O 1
ATOM 1043 N N . ILE A 1 142 ? 11.455 13.280 4.068 1.00 16.50 142 ILE A N 1
ATOM 1044 C CA . ILE A 1 142 ? 12.896 13.135 3.802 1.00 16.68 142 ILE A CA 1
ATOM 1045 C C . ILE A 1 142 ? 13.602 14.480 3.950 1.00 17.04 142 ILE A C 1
ATOM 1046 O O . ILE A 1 142 ? 14.702 14.554 4.502 1.00 15.97 142 ILE A O 1
ATOM 1051 N N . ASP A 1 143 ? 12.964 15.547 3.469 1.00 16.66 143 ASP A N 1
ATOM 1052 C CA . ASP A 1 143 ? 13.544 16.898 3.556 1.00 16.93 143 ASP A CA 1
ATOM 1053 C C . ASP A 1 143 ? 13.685 17.332 5.021 1.00 16.57 143 ASP A C 1
ATOM 1054 O O . ASP A 1 143 ? 14.686 17.968 5.416 1.00 16.15 143 ASP A O 1
ATOM 1059 N N . ILE A 1 144 ? 12.686 16.997 5.823 1.00 16.65 144 ILE A N 1
ATOM 1060 C CA . ILE A 1 144 ? 12.700 17.346 7.250 1.00 17.08 144 ILE A CA 1
ATOM 1061 C C . ILE A 1 144 ? 13.885 16.650 7.896 1.00 17.30 144 ILE A C 1
ATOM 1062 O O . ILE A 1 144 ? 14.659 17.282 8.616 1.00 17.17 144 ILE A O 1
ATOM 1067 N N . LEU A 1 145 ? 14.032 15.356 7.634 1.00 17.68 145 LEU A N 1
ATOM 1068 C CA . LEU A 1 145 ? 15.186 14.629 8.174 1.00 18.29 145 LEU A CA 1
ATOM 1069 C C . LEU A 1 145 ? 16.534 15.213 7.714 1.00 17.74 145 LEU A C 1
ATOM 1070 O O . LEU A 1 145 ? 17.437 15.428 8.552 1.00 18.39 145 LEU A O 1
ATOM 1075 N N . ALA A 1 146 ? 16.670 15.502 6.416 1.00 16.96 146 ALA A N 1
ATOM 1076 C CA . ALA A 1 146 ? 17.886 16.085 5.865 1.00 17.21 146 ALA A CA 1
ATOM 1077 C C . ALA A 1 146 ? 18.233 17.423 6.542 1.00 17.30 146 ALA A C 1
ATOM 1078 O O . ALA A 1 146 ? 19.396 17.720 6.825 1.00 17.41 146 ALA A O 1
ATOM 1080 N N . GLU A 1 147 ? 17.216 18.234 6.786 1.00 16.97 147 GLU A N 1
ATOM 1081 C CA . GLU A 1 147 ? 17.421 19.526 7.446 1.00 17.35 147 GLU A CA 1
ATOM 1082 C C . GLU A 1 147 ? 17.887 19.308 8.910 1.00 17.36 147 GLU A C 1
ATOM 1083 O O . GLU A 1 147 ? 18.727 20.064 9.419 1.00 18.16 147 GLU A O 1
ATOM 1089 N N . TYR A 1 148 ? 17.333 18.306 9.587 1.00 16.64 148 TYR A N 1
ATOM 1090 C CA . TYR A 1 148 ? 17.810 17.968 10.935 1.00 16.73 148 TYR A CA 1
ATOM 1091 C C . TYR A 1 148 ? 19.273 17.499 10.879 1.00 16.68 148 TYR A C 1
ATOM 1092 O O . TYR A 1 148 ? 20.094 17.861 11.741 1.00 16.31 148 TYR A O 1
ATOM 1101 N N . GLU A 1 149 ? 19.605 16.680 9.890 1.00 17.40 149 GLU A N 1
ATOM 1102 C CA . GLU A 1 149 ? 20.995 16.250 9.720 1.00 19.38 149 GLU A CA 1
ATOM 1103 C C . GLU A 1 149 ? 21.939 17.435 9.540 1.00 20.41 149 GLU A C 1
ATOM 1104 O O . GLU A 1 149 ? 23.107 17.404 9.978 1.00 20.49 149 GLU A O 1
ATOM 1110 N N . ARG A 1 150 ? 21.447 18.473 8.868 1.00 20.82 150 ARG A N 1
ATOM 1111 C CA . ARG A 1 150 ? 22.284 19.622 8.547 1.00 22.67 150 ARG A CA 1
ATOM 1112 C C . ARG A 1 150 ? 22.554 20.492 9.772 1.00 22.17 150 ARG A C 1
ATOM 1113 O O . ARG A 1 150 ? 23.668 20.987 9.951 1.00 22.52 150 ARG A O 1
ATOM 1121 N N . THR A 1 151 ? 21.546 20.665 10.614 1.00 22.80 151 THR A N 1
ATOM 1122 C CA . THR A 1 151 ? 21.584 21.661 11.697 1.00 23.37 151 THR A CA 1
ATOM 1123 C C . THR A 1 151 ? 21.573 21.082 13.114 1.00 23.59 151 THR A C 1
ATOM 1124 O O . THR A 1 151 ? 21.956 21.762 14.070 1.00 23.58 151 THR A O 1
ATOM 1128 N N . HIS A 1 152 ? 21.128 19.837 13.250 1.00 23.15 152 HIS A N 1
ATOM 1129 C CA . HIS A 1 152 ? 20.807 19.229 14.541 1.00 23.80 152 HIS A CA 1
ATOM 1130 C C . HIS A 1 152 ? 19.834 20.039 15.400 1.00 23.93 152 HIS A C 1
ATOM 1131 O O . HIS A 1 152 ? 19.811 19.894 16.621 1.00 24.68 152 HIS A O 1
ATOM 1138 N N . GLU A 1 153 ? 19.022 20.876 14.757 1.00 24.56 153 GLU A N 1
ATOM 1139 C CA . GLU A 1 153 ? 17.925 21.552 15.427 1.00 25.41 153 GLU A CA 1
ATOM 1140 C C . GLU A 1 153 ? 16.728 20.619 15.311 1.00 24.49 153 GLU A C 1
ATOM 1141 O O . GLU A 1 153 ? 16.201 20.429 14.219 1.00 23.71 153 GLU A O 1
ATOM 1147 N N . ALA A 1 154 ? 16.331 20.019 16.432 1.00 24.55 154 ALA A N 1
ATOM 1148 C CA . ALA A 1 154 ? 15.200 19.092 16.434 1.00 24.63 154 ALA A CA 1
ATOM 1149 C C . ALA A 1 154 ? 13.955 19.828 15.939 1.00 24.78 154 ALA A C 1
ATOM 1150 O O . ALA A 1 154 ? 13.622 20.905 16.452 1.00 24.74 154 ALA A O 1
ATOM 1152 N N . PRO A 1 155 ? 13.258 19.259 14.950 1.00 24.95 155 PRO A N 1
ATOM 1153 C CA . PRO A 1 155 ? 12.096 20.011 14.486 1.00 25.50 155 PRO A CA 1
ATOM 1154 C C . PRO A 1 155 ? 10.982 19.993 15.532 1.00 25.71 155 PRO A C 1
ATOM 1155 O O . PRO A 1 155 ? 10.805 19.006 16.253 1.00 24.97 155 PRO A O 1
ATOM 1159 N N . PRO A 1 156 ? 10.205 21.077 15.608 1.00 26.93 156 PRO A N 1
ATOM 1160 C CA . PRO A 1 156 ? 9.188 21.119 16.642 1.00 27.83 156 PRO A CA 1
ATOM 1161 C C . PRO A 1 156 ? 8.121 20.058 16.409 1.00 28.30 156 PRO A C 1
ATOM 1162 O O . PRO A 1 156 ? 7.796 19.743 15.269 1.00 27.89 156 PRO A O 1
ATOM 1166 N N . VAL A 1 157 ? 7.611 19.495 17.489 1.00 29.39 157 VAL A N 1
ATOM 1167 C CA . VAL A 1 157 ? 6.512 18.550 17.406 1.00 30.93 157 VAL A CA 1
ATOM 1168 C C . VAL A 1 157 ? 5.225 19.375 17.290 1.00 32.17 157 VAL A C 1
ATOM 1169 O O . VAL A 1 157 ? 5.109 20.416 17.940 1.00 32.25 157 VAL A O 1
ATOM 1173 N N . PRO A 1 158 ? 4.276 18.946 16.436 1.00 33.36 158 PRO A N 1
ATOM 1174 C CA . PRO A 1 158 ? 2.986 19.629 16.397 1.00 34.49 158 PRO A CA 1
ATOM 1175 C C . PRO A 1 158 ? 2.326 19.632 17.771 1.00 35.73 158 PRO A C 1
ATOM 1176 O O . PRO A 1 158 ? 2.210 18.575 18.402 1.00 37.25 158 PRO A O 1
ATOM 1180 N N . GLY A 1 159 ? 1.917 20.804 18.241 1.00 36.92 159 GLY A N 1
ATOM 1181 C CA . GLY A 1 159 ? 1.281 20.924 19.559 1.00 37.15 159 GLY A CA 1
ATOM 1182 C C . GLY A 1 159 ? 2.263 20.769 20.711 1.00 37.98 159 GLY A C 1
ATOM 1183 O O . GLY A 1 159 ? 2.807 19.680 20.945 1.00 38.90 159 GLY A O 1
ATOM 1184 N N . SER B 1 2 ? 14.820 -3.027 36.945 1.00 32.40 2 SER B N 1
ATOM 1185 C CA . SER B 1 2 ? 13.823 -3.818 36.161 1.00 31.00 2 SER B CA 1
ATOM 1186 C C . SER B 1 2 ? 12.906 -2.896 35.388 1.00 30.36 2 SER B C 1
ATOM 1187 O O . SER B 1 2 ? 12.916 -2.926 34.160 1.00 31.08 2 SER B O 1
ATOM 1190 N N . GLY B 1 3 ? 12.127 -2.077 36.102 1.00 28.33 3 GLY B N 1
ATOM 1191 C CA . GLY B 1 3 ? 11.268 -1.071 35.466 1.00 26.52 3 GLY B CA 1
ATOM 1192 C C . GLY B 1 3 ? 12.097 -0.044 34.700 1.00 24.78 3 GLY B C 1
ATOM 1193 O O . GLY B 1 3 ? 13.055 0.508 35.235 1.00 24.64 3 GLY B O 1
ATOM 1194 N N . MET B 1 4 ? 11.729 0.199 33.445 1.00 22.78 4 MET B N 1
ATOM 1195 C CA . MET B 1 4 ? 12.471 1.085 32.563 1.00 21.81 4 MET B CA 1
ATOM 1196 C C . MET B 1 4 ? 11.661 2.343 32.247 1.00 20.42 4 MET B C 1
ATOM 1197 O O . MET B 1 4 ? 10.439 2.292 32.070 1.00 19.95 4 MET B O 1
ATOM 1202 N N . ARG B 1 5 ? 12.347 3.475 32.134 1.00 19.11 5 ARG B N 1
ATOM 1203 C CA . ARG B 1 5 ? 11.736 4.648 31.526 1.00 18.69 5 ARG B CA 1
ATOM 1204 C C . ARG B 1 5 ? 11.817 4.451 30.011 1.00 17.46 5 ARG B C 1
ATOM 1205 O O . ARG B 1 5 ? 12.875 4.112 29.486 1.00 16.53 5 ARG B O 1
ATOM 1213 N N . VAL B 1 6 ? 10.697 4.666 29.330 1.00 16.10 6 VAL B N 1
ATOM 1214 C CA . VAL B 1 6 ? 10.621 4.479 27.861 1.00 15.40 6 VAL B CA 1
ATOM 1215 C C . VAL B 1 6 ? 9.982 5.704 27.163 1.00 15.18 6 VAL B C 1
ATOM 1216 O O . VAL B 1 6 ? 8.819 6.061 27.414 1.00 14.55 6 VAL B O 1
ATOM 1220 N N . TYR B 1 7 ? 10.753 6.345 26.291 1.00 14.55 7 TYR B N 1
ATOM 1221 C CA . TYR B 1 7 ? 10.271 7.468 25.485 1.00 14.29 7 TYR B CA 1
ATOM 1222 C C . TYR B 1 7 ? 9.657 6.929 24.195 1.00 14.96 7 TYR B C 1
ATOM 1223 O O . TYR B 1 7 ? 10.320 6.188 23.469 1.00 15.04 7 TYR B O 1
ATOM 1232 N N . LEU B 1 8 ? 8.399 7.284 23.922 1.00 14.92 8 LEU B N 1
ATOM 1233 C CA . LEU B 1 8 ? 7.743 6.817 22.696 1.00 14.85 8 LEU B CA 1
ATOM 1234 C C . LEU B 1 8 ? 7.416 7.950 21.739 1.00 15.03 8 LEU B C 1
ATOM 1235 O O . LEU B 1 8 ? 7.026 9.040 22.159 1.00 15.13 8 LEU B O 1
ATOM 1240 N N . GLY B 1 9 ? 7.607 7.695 20.448 1.00 13.83 9 GLY B N 1
ATOM 1241 C CA . GLY B 1 9 ? 7.217 8.634 19.408 1.00 14.58 9 GLY B CA 1
ATOM 1242 C C . GLY B 1 9 ? 6.570 7.888 18.258 1.00 14.78 9 GLY B C 1
ATOM 1243 O O . GLY B 1 9 ? 6.942 6.763 17.983 1.00 15.11 9 GLY B O 1
ATOM 1244 N N . ALA B 1 10 ? 5.595 8.502 17.592 1.00 15.75 10 ALA B N 1
ATOM 1245 C CA . ALA B 1 10 ? 4.891 7.843 16.493 1.00 15.56 10 ALA B CA 1
ATOM 1246 C C . ALA B 1 10 ? 4.183 8.837 15.595 1.00 16.31 10 ALA B C 1
ATOM 1247 O O . ALA B 1 10 ? 3.707 9.874 16.070 1.00 15.99 10 ALA B O 1
ATOM 1249 N N . ASP B 1 11 ? 4.126 8.527 14.303 1.00 16.04 11 ASP B N 1
ATOM 1250 C CA . ASP B 1 11 ? 3.233 9.262 13.398 1.00 15.77 11 ASP B CA 1
ATOM 1251 C C . ASP B 1 11 ? 1.865 8.588 13.405 1.00 16.13 11 ASP B C 1
ATOM 1252 O O . ASP B 1 11 ? 1.622 7.651 14.164 1.00 15.52 11 ASP B O 1
ATOM 1257 N N . HIS B 1 12 ? 0.965 9.095 12.563 1.00 16.91 12 HIS B N 1
ATOM 1258 C CA . HIS B 1 12 ? -0.401 8.545 12.470 1.00 16.88 12 HIS B CA 1
ATOM 1259 C C . HIS B 1 12 ? -0.451 7.035 12.256 1.00 17.71 12 HIS B C 1
ATOM 1260 O O . HIS B 1 12 ? -1.321 6.362 12.824 1.00 18.92 12 HIS B O 1
ATOM 1267 N N . ALA B 1 13 ? 0.494 6.500 11.483 1.00 17.57 13 ALA B N 1
ATOM 1268 C CA . ALA B 1 13 ? 0.506 5.062 11.153 1.00 18.18 13 ALA B CA 1
ATOM 1269 C C . ALA B 1 13 ? 0.882 4.189 12.351 1.00 18.80 13 ALA B C 1
ATOM 1270 O O . ALA B 1 13 ? 0.549 3.007 12.390 1.00 19.20 13 ALA B O 1
ATOM 1272 N N . GLY B 1 14 ? 1.590 4.769 13.330 1.00 18.68 14 GLY B N 1
ATOM 1273 C CA . GLY B 1 14 ? 1.963 4.067 14.545 1.00 19.08 14 GLY B CA 1
ATOM 1274 C C . GLY B 1 14 ? 1.204 4.516 15.775 1.00 19.31 14 GLY B C 1
ATOM 1275 O O . GLY B 1 14 ? 1.460 4.028 16.869 1.00 19.00 14 GLY B O 1
ATOM 1276 N N . TYR B 1 15 ? 0.258 5.437 15.593 1.00 20.28 15 TYR B N 1
ATOM 1277 C CA . TYR B 1 15 ? -0.371 6.134 16.708 1.00 21.02 15 TYR B CA 1
ATOM 1278 C C . TYR B 1 15 ? -1.168 5.198 17.605 1.00 21.30 15 TYR B C 1
ATOM 1279 O O . TYR B 1 15 ? -0.993 5.182 18.824 1.00 20.27 15 TYR B O 1
ATOM 1288 N N . GLU B 1 16 ? -2.064 4.426 17.004 1.00 22.03 16 GLU B N 1
ATOM 1289 C CA . GLU B 1 16 ? -2.888 3.507 17.771 1.00 22.36 16 GLU B CA 1
ATOM 1290 C C . GLU B 1 16 ? -2.032 2.481 18.514 1.00 21.82 16 GLU B C 1
ATOM 1291 O O . GLU B 1 16 ? -2.273 2.204 19.696 1.00 22.04 16 GLU B O 1
ATOM 1297 N N . LEU B 1 17 ? -1.018 1.943 17.832 1.00 20.73 17 LEU B N 1
ATOM 1298 C CA . LEU B 1 17 ? -0.123 0.963 18.445 1.00 20.49 17 LEU B CA 1
ATOM 1299 C C . LEU B 1 17 ? 0.653 1.610 19.588 1.00 19.77 17 LEU B C 1
ATOM 1300 O O . LEU B 1 17 ? 0.783 1.020 20.643 1.00 18.47 17 LEU B O 1
ATOM 1305 N N . LYS B 1 18 ? 1.145 2.829 19.388 1.00 19.31 18 LYS B N 1
ATOM 1306 C CA . LYS B 1 18 ? 1.808 3.551 20.489 1.00 19.97 18 LYS B CA 1
ATOM 1307 C C . LYS B 1 18 ? 0.936 3.636 21.742 1.00 20.42 18 LYS B C 1
ATOM 1308 O O . LYS B 1 18 ? 1.400 3.385 22.852 1.00 19.63 18 LYS B O 1
ATOM 1314 N N . GLN B 1 19 ? -0.336 3.980 21.570 1.00 21.32 19 GLN B N 1
ATOM 1315 C CA . GLN B 1 19 ? -1.234 4.132 22.718 1.00 22.41 19 GLN B CA 1
ATOM 1316 C C . GLN B 1 19 ? -1.402 2.799 23.449 1.00 22.58 19 GLN B C 1
ATOM 1317 O O . GLN B 1 19 ? -1.419 2.755 24.681 1.00 22.70 19 GLN B O 1
ATOM 1323 N N . ARG B 1 20 ? -1.481 1.706 22.689 1.00 22.56 20 ARG B N 1
ATOM 1324 C CA . ARG B 1 20 ? -1.551 0.353 23.260 1.00 23.07 20 ARG B CA 1
ATOM 1325 C C . ARG B 1 20 ? -0.263 -0.032 23.995 1.00 22.18 20 ARG B C 1
ATOM 1326 O O . ARG B 1 20 ? -0.298 -0.634 25.070 1.00 22.09 20 ARG B O 1
ATOM 1334 N N . ILE B 1 21 ? 0.880 0.324 23.413 1.00 20.68 21 ILE B N 1
ATOM 1335 C CA . ILE B 1 21 ? 2.171 0.063 24.063 1.00 20.47 21 ILE B CA 1
ATOM 1336 C C . ILE B 1 21 ? 2.294 0.853 25.377 1.00 20.03 21 ILE B C 1
ATOM 1337 O O . ILE B 1 21 ? 2.740 0.331 26.403 1.00 18.99 21 ILE B O 1
ATOM 1342 N N . ILE B 1 22 ? 1.878 2.112 25.346 1.00 20.73 22 ILE B N 1
ATOM 1343 C CA . ILE B 1 22 ? 1.911 2.955 26.546 1.00 21.33 22 ILE B CA 1
ATOM 1344 C C . ILE B 1 22 ? 1.160 2.281 27.697 1.00 21.92 22 ILE B C 1
ATOM 1345 O O . ILE B 1 22 ? 1.700 2.105 28.790 1.00 21.60 22 ILE B O 1
ATOM 1350 N N . GLU B 1 23 ? -0.053 1.825 27.412 1.00 22.67 23 GLU B N 1
ATOM 1351 C CA . GLU B 1 23 ? -0.854 1.132 28.427 1.00 22.91 23 GLU B CA 1
ATOM 1352 C C . GLU B 1 23 ? -0.190 -0.172 28.882 1.00 22.60 23 GLU B C 1
ATOM 1353 O O . GLU B 1 23 ? -0.128 -0.466 30.080 1.00 23.03 23 GLU B O 1
ATOM 1359 N N . HIS B 1 24 ? 0.326 -0.944 27.929 1.00 22.69 24 HIS B N 1
ATOM 1360 C CA . HIS B 1 24 ? 1.033 -2.188 28.230 1.00 22.47 24 HIS B CA 1
ATOM 1361 C C . HIS B 1 24 ? 2.248 -1.950 29.132 1.00 22.24 24 HIS B C 1
ATOM 1362 O O . HIS B 1 24 ? 2.462 -2.671 30.105 1.00 22.26 24 HIS B O 1
ATOM 1369 N N . LEU B 1 25 ? 3.047 -0.938 28.798 1.00 22.04 25 LEU B N 1
ATOM 1370 C CA . LEU B 1 25 ? 4.222 -0.599 29.609 1.00 21.94 25 LEU B CA 1
ATOM 1371 C C . LEU B 1 25 ? 3.845 -0.208 31.036 1.00 22.24 25 LEU B C 1
ATOM 1372 O O . LEU B 1 25 ? 4.505 -0.629 31.985 1.00 21.92 25 LEU B O 1
ATOM 1377 N N . LYS B 1 26 ? 2.796 0.599 31.187 1.00 23.04 26 LYS B N 1
ATOM 1378 C CA . LYS B 1 26 ? 2.289 0.939 32.526 1.00 24.16 26 LYS B CA 1
ATOM 1379 C C . LYS B 1 26 ? 1.906 -0.323 33.301 1.00 24.55 26 LYS B C 1
ATOM 1380 O O . LYS B 1 26 ? 2.297 -0.499 34.464 1.00 24.27 26 LYS B O 1
ATOM 1386 N N . GLN B 1 27 ? 1.166 -1.206 32.634 1.00 25.14 27 GLN B N 1
ATOM 1387 C CA . GLN B 1 27 ? 0.681 -2.456 33.246 1.00 26.03 27 GLN B CA 1
ATOM 1388 C C . GLN B 1 27 ? 1.793 -3.416 33.658 1.00 25.85 27 GLN B C 1
ATOM 1389 O O . GLN B 1 27 ? 1.626 -4.199 34.589 1.00 26.68 27 GLN B O 1
ATOM 1395 N N . THR B 1 28 ? 2.934 -3.335 32.978 1.00 25.25 28 THR B N 1
ATOM 1396 C CA . THR B 1 28 ? 4.056 -4.236 33.215 1.00 24.46 28 THR B CA 1
ATOM 1397 C C . THR B 1 28 ? 5.178 -3.562 34.042 1.00 23.57 28 THR B C 1
ATOM 1398 O O . THR B 1 28 ? 6.288 -4.077 34.122 1.00 23.98 28 THR B O 1
ATOM 1402 N N . GLY B 1 29 ? 4.876 -2.424 34.665 1.00 22.87 29 GLY B N 1
ATOM 1403 C CA . GLY B 1 29 ? 5.761 -1.832 35.658 1.00 22.87 29 GLY B CA 1
ATOM 1404 C C . GLY B 1 29 ? 6.814 -0.857 35.151 1.00 22.17 29 GLY B C 1
ATOM 1405 O O . GLY B 1 29 ? 7.732 -0.484 35.896 1.00 22.73 29 GLY B O 1
ATOM 1406 N N . HIS B 1 30 ? 6.679 -0.438 33.892 1.00 21.15 30 HIS B N 1
ATOM 1407 C CA . HIS B 1 30 ? 7.593 0.535 33.284 1.00 20.70 30 HIS B CA 1
ATOM 1408 C C . HIS B 1 30 ? 6.996 1.949 33.258 1.00 21.05 30 HIS B C 1
ATOM 1409 O O . HIS B 1 30 ? 5.826 2.157 33.635 1.00 20.64 30 HIS B O 1
ATOM 1416 N N . GLU B 1 31 ? 7.809 2.929 32.850 1.00 20.38 31 GLU B N 1
ATOM 1417 C CA . GLU B 1 31 ? 7.424 4.341 32.870 1.00 20.17 31 GLU B CA 1
ATOM 1418 C C . GLU B 1 31 ? 7.462 4.944 31.456 1.00 19.35 31 GLU B C 1
ATOM 1419 O O . GLU B 1 31 ? 8.471 5.543 31.053 1.00 18.77 31 GLU B O 1
ATOM 1425 N N . PRO B 1 32 ? 6.362 4.791 30.702 1.00 19.29 32 PRO B N 1
ATOM 1426 C CA . PRO B 1 32 ? 6.288 5.368 29.362 1.00 19.02 32 PRO B CA 1
ATOM 1427 C C . PRO B 1 32 ? 6.098 6.890 29.378 1.00 19.13 32 PRO B C 1
ATOM 1428 O O . PRO B 1 32 ? 5.326 7.424 30.207 1.00 18.73 32 PRO B O 1
ATOM 1432 N N . ILE B 1 33 ? 6.812 7.570 28.482 1.00 17.94 33 ILE B N 1
ATOM 1433 C CA . ILE B 1 33 ? 6.720 9.009 28.295 1.00 18.19 33 ILE B CA 1
ATOM 1434 C C . ILE B 1 33 ? 6.379 9.242 26.828 1.00 17.80 33 ILE B C 1
ATOM 1435 O O . ILE B 1 33 ? 7.119 8.830 25.943 1.00 16.36 33 ILE B O 1
ATOM 1440 N N . ASP B 1 34 ? 5.250 9.898 26.583 1.00 17.87 34 ASP B N 1
ATOM 1441 C CA . ASP B 1 34 ? 4.749 10.098 25.235 1.00 17.54 34 ASP B CA 1
ATOM 1442 C C . ASP B 1 34 ? 5.293 11.379 24.614 1.00 17.16 34 ASP B C 1
ATOM 1443 O O . ASP B 1 34 ? 4.993 12.489 25.082 1.00 17.37 34 ASP B O 1
ATOM 1448 N N . CYS B 1 35 ? 6.093 11.239 23.556 1.00 16.74 35 CYS B N 1
ATOM 1449 C CA . CYS B 1 35 ? 6.618 12.385 22.839 1.00 17.29 35 CYS B CA 1
ATOM 1450 C C . CYS B 1 35 ? 5.738 12.860 21.681 1.00 17.40 35 CYS B C 1
ATOM 1451 O O . CYS B 1 35 ? 6.084 13.824 21.014 1.00 18.46 35 CYS B O 1
ATOM 1454 N N . GLY B 1 36 ? 4.612 12.195 21.452 1.00 17.47 36 GLY B N 1
ATOM 1455 C CA . GLY B 1 36 ? 3.726 12.524 20.330 1.00 18.04 36 GLY B CA 1
ATOM 1456 C C . GLY B 1 36 ? 3.877 11.486 19.234 1.00 18.70 36 GLY B C 1
ATOM 1457 O O . GLY B 1 36 ? 4.892 10.777 19.195 1.00 17.27 36 GLY B O 1
ATOM 1458 N N . ALA B 1 37 ? 2.924 11.394 18.304 1.00 19.29 37 ALA B N 1
ATOM 1459 C CA . ALA B 1 37 ? 1.780 12.314 18.150 1.00 21.49 37 ALA B CA 1
ATOM 1460 C C . ALA B 1 37 ? 0.752 12.163 19.266 1.00 21.75 37 ALA B C 1
ATOM 1461 O O . ALA B 1 37 ? 0.545 11.080 19.774 1.00 20.99 37 ALA B O 1
ATOM 1463 N N . LEU B 1 38 ? 0.105 13.267 19.637 1.00 23.83 38 LEU B N 1
ATOM 1464 C CA . LEU B 1 38 ? -0.878 13.255 20.730 1.00 25.53 38 LEU B CA 1
ATOM 1465 C C . LEU B 1 38 ? -2.317 13.036 20.246 1.00 26.97 38 LEU B C 1
ATOM 1466 O O . LEU B 1 38 ? -3.242 12.888 21.046 1.00 27.43 38 LEU B O 1
ATOM 1471 N N . ARG B 1 39 ? -2.499 13.024 18.934 1.00 27.74 39 ARG B N 1
ATOM 1472 C CA . ARG B 1 39 ? -3.756 12.614 18.340 1.00 28.35 39 ARG B CA 1
ATOM 1473 C C . ARG B 1 39 ? -3.496 12.071 16.955 1.00 27.67 39 ARG B C 1
ATOM 1474 O O . ARG B 1 39 ? -2.409 12.253 16.405 1.00 27.41 39 ARG B O 1
ATOM 1482 N N . TYR B 1 40 ? -4.507 11.417 16.395 1.00 27.20 40 TYR B N 1
ATOM 1483 C CA . TYR B 1 40 ? -4.431 10.912 15.042 1.00 26.56 40 TYR B CA 1
ATOM 1484 C C . TYR B 1 40 ? -4.570 12.062 14.033 1.00 25.81 40 TYR B C 1
ATOM 1485 O O . TYR B 1 40 ? -5.580 12.783 14.020 1.00 25.69 40 TYR B O 1
ATOM 1494 N N . ASP B 1 41 ? -3.532 12.246 13.224 1.00 23.58 41 ASP B N 1
ATOM 1495 C CA . ASP B 1 41 ? -3.550 13.172 12.097 1.00 22.86 41 ASP B CA 1
ATOM 1496 C C . ASP B 1 41 ? -2.994 12.423 10.892 1.00 21.72 41 ASP B C 1
ATOM 1497 O O . ASP B 1 41 ? -1.778 12.247 10.755 1.00 19.33 41 ASP B O 1
ATOM 1502 N N . ALA B 1 42 ? -3.899 12.003 10.010 1.00 20.97 42 ALA B N 1
ATOM 1503 C CA . ALA B 1 42 ? -3.556 11.190 8.842 1.00 20.51 42 ALA B CA 1
ATOM 1504 C C . ALA B 1 42 ? -2.429 11.721 7.958 1.00 19.79 42 ALA B C 1
ATOM 1505 O O . ALA B 1 42 ? -1.814 10.941 7.232 1.00 20.29 42 ALA B O 1
ATOM 1507 N N . ASP B 1 43 ? -2.160 13.026 8.008 1.00 18.73 43 ASP B N 1
ATOM 1508 C CA . ASP B 1 43 ? -1.148 13.652 7.168 1.00 18.44 43 ASP B CA 1
ATOM 1509 C C . ASP B 1 43 ? 0.179 13.930 7.884 1.00 17.62 43 ASP B C 1
ATOM 1510 O O . ASP B 1 43 ? 1.068 14.468 7.260 1.00 16.79 43 ASP B O 1
ATOM 1515 N N . ASP B 1 44 ? 0.302 13.595 9.168 1.00 17.73 44 ASP B N 1
ATOM 1516 C CA . ASP B 1 44 ? 1.462 14.084 9.927 1.00 17.12 44 ASP B CA 1
ATOM 1517 C C . ASP B 1 44 ? 2.735 13.343 9.548 1.00 17.16 44 ASP B C 1
ATOM 1518 O O . ASP B 1 44 ? 2.693 12.292 8.888 1.00 16.43 44 ASP B O 1
ATOM 1523 N N . ASP B 1 45 ? 3.857 13.927 9.978 1.00 16.58 45 ASP B N 1
ATOM 1524 C CA . ASP B 1 45 ? 5.175 13.588 9.482 1.00 16.12 45 ASP B CA 1
ATOM 1525 C C . ASP B 1 45 ? 6.040 12.981 10.587 1.00 15.92 45 ASP B C 1
ATOM 1526 O O . ASP B 1 45 ? 6.297 13.635 11.594 1.00 16.13 45 ASP B O 1
ATOM 1531 N N . TYR B 1 46 ? 6.484 11.742 10.385 1.00 15.60 46 TYR B N 1
ATOM 1532 C CA . TYR B 1 46 ? 7.183 10.999 11.459 1.00 15.15 46 TYR B CA 1
ATOM 1533 C C . TYR B 1 46 ? 8.492 11.626 12.032 1.00 14.55 46 TYR B C 1
ATOM 1534 O O . TYR B 1 46 ? 8.735 11.446 13.227 1.00 14.12 46 TYR B O 1
ATOM 1543 N N . PRO B 1 47 ? 9.321 12.317 11.210 1.00 14.76 47 PRO B N 1
ATOM 1544 C CA . PRO B 1 47 ? 10.661 12.652 11.755 1.00 14.36 47 PRO B CA 1
ATOM 1545 C C . PRO B 1 47 ? 10.669 13.381 13.105 1.00 14.09 47 PRO B C 1
ATOM 1546 O O . PRO B 1 47 ? 11.425 13.004 13.997 1.00 13.95 47 PRO B O 1
ATOM 1550 N N . ALA B 1 48 ? 9.846 14.406 13.267 1.00 14.29 48 ALA B N 1
ATOM 1551 C CA . ALA B 1 48 ? 9.863 15.199 14.504 1.00 14.39 48 ALA B CA 1
ATOM 1552 C C . ALA B 1 48 ? 9.659 14.345 15.745 1.00 15.03 48 ALA B C 1
ATOM 1553 O O . ALA B 1 48 ? 10.367 14.497 16.750 1.00 15.19 48 ALA B O 1
ATOM 1555 N N . PHE B 1 49 ? 8.706 13.413 15.682 1.00 14.75 49 PHE B N 1
ATOM 1556 C CA . PHE B 1 49 ? 8.381 12.563 16.824 1.00 14.39 49 PHE B CA 1
ATOM 1557 C C . PHE B 1 49 ? 9.527 11.589 17.170 1.00 13.92 49 PHE B C 1
ATOM 1558 O O . PHE B 1 49 ? 9.779 11.294 18.333 1.00 14.44 49 PHE B O 1
ATOM 1566 N N . CYS B 1 50 ? 10.158 11.059 16.131 1.00 13.76 50 CYS B N 1
ATOM 1567 C CA . CYS B 1 50 ? 11.234 10.072 16.258 1.00 13.47 50 CYS B CA 1
ATOM 1568 C C . CYS B 1 50 ? 12.516 10.738 16.760 1.00 13.50 50 CYS B C 1
ATOM 1569 O O . CYS B 1 50 ? 13.223 10.212 17.647 1.00 13.27 50 CYS B O 1
ATOM 1572 N N . ILE B 1 51 ? 12.810 11.904 16.205 1.00 13.20 51 ILE B N 1
ATOM 1573 C CA . ILE B 1 51 ? 13.967 12.691 16.666 1.00 13.28 51 ILE B CA 1
ATOM 1574 C C . ILE B 1 51 ? 13.746 13.087 18.144 1.00 13.32 51 ILE B C 1
ATOM 1575 O O . ILE B 1 51 ? 14.674 12.992 18.954 1.00 13.16 51 ILE B O 1
ATOM 1580 N N . ALA B 1 52 ? 12.529 13.498 18.514 1.00 12.45 52 ALA B N 1
ATOM 1581 C CA . ALA B 1 52 ? 12.220 13.839 19.919 1.00 13.28 52 ALA B CA 1
ATOM 1582 C C . ALA B 1 52 ? 12.489 12.651 20.835 1.00 13.43 52 ALA B C 1
ATOM 1583 O O . ALA B 1 52 ? 13.224 12.770 21.822 1.00 13.97 52 ALA B O 1
ATOM 1585 N N . ALA B 1 53 ? 11.910 11.495 20.513 1.00 12.72 53 ALA B N 1
ATOM 1586 C CA . ALA B 1 53 ? 12.088 10.304 21.338 1.00 12.48 53 ALA B CA 1
ATOM 1587 C C . ALA B 1 53 ? 13.562 9.941 21.462 1.00 11.93 53 ALA B C 1
ATOM 1588 O O . ALA B 1 53 ? 14.020 9.657 22.569 1.00 12.22 53 ALA B O 1
ATOM 1590 N N . ALA B 1 54 ? 14.290 9.978 20.347 1.00 11.40 54 ALA B N 1
ATOM 1591 C CA . ALA B 1 54 ? 15.711 9.580 20.336 1.00 11.78 54 ALA B CA 1
ATOM 1592 C C . ALA B 1 54 ? 16.550 10.572 21.150 1.00 11.79 54 ALA B C 1
ATOM 1593 O O . ALA B 1 54 ? 17.414 10.178 21.938 1.00 12.22 54 ALA B O 1
ATOM 1595 N N . THR B 1 55 ? 16.252 11.858 20.984 1.00 11.94 55 THR B N 1
ATOM 1596 C CA . THR B 1 55 ? 17.021 12.921 21.635 1.00 12.03 55 THR B CA 1
ATOM 1597 C C . THR B 1 55 ? 16.822 12.824 23.158 1.00 12.01 55 THR B C 1
ATOM 1598 O O . THR B 1 55 ? 17.776 12.889 23.947 1.00 11.62 55 THR B O 1
ATOM 1602 N N . ARG B 1 56 ? 15.573 12.595 23.585 1.00 11.86 56 ARG B N 1
ATOM 1603 C CA . ARG B 1 56 ? 15.287 12.521 25.011 1.00 13.64 56 ARG B CA 1
ATOM 1604 C C . ARG B 1 56 ? 15.888 11.265 25.619 1.00 13.19 56 ARG B C 1
ATOM 1605 O O . ARG B 1 56 ? 16.349 11.287 26.744 1.00 13.23 56 ARG B O 1
ATOM 1613 N N . THR B 1 57 ? 15.895 10.170 24.850 1.00 12.30 57 THR B N 1
ATOM 1614 C CA . THR B 1 57 ? 16.482 8.911 25.307 1.00 12.38 57 THR B CA 1
ATOM 1615 C C . THR B 1 57 ? 17.982 9.058 25.544 1.00 12.01 57 THR B C 1
ATOM 1616 O O . THR B 1 57 ? 18.496 8.698 26.610 1.00 11.38 57 THR B O 1
ATOM 1620 N N . VAL B 1 58 ? 18.680 9.644 24.587 1.00 11.48 58 VAL B N 1
ATOM 1621 C CA . VAL B 1 58 ? 20.129 9.817 24.715 1.00 12.17 58 VAL B CA 1
ATOM 1622 C C . VAL B 1 58 ? 20.471 10.729 25.915 1.00 12.70 58 VAL B C 1
ATOM 1623 O O . VAL B 1 58 ? 21.480 10.517 26.619 1.00 13.00 58 VAL B O 1
ATOM 1627 N N . ALA B 1 59 ? 19.640 11.746 26.131 1.00 11.82 59 ALA B N 1
ATOM 1628 C CA . ALA B 1 59 ? 19.870 12.727 27.213 1.00 12.53 59 ALA B CA 1
ATOM 1629 C C . ALA B 1 59 ? 19.521 12.208 28.611 1.00 13.19 59 ALA B C 1
ATOM 1630 O O . ALA B 1 59 ? 19.809 12.870 29.617 1.00 13.43 59 ALA B O 1
ATOM 1632 N N . ASP B 1 60 ? 18.931 11.017 28.678 1.00 13.33 60 ASP B N 1
ATOM 1633 C CA . ASP B 1 60 ? 18.464 10.393 29.919 1.00 13.93 60 ASP B CA 1
ATOM 1634 C C . ASP B 1 60 ? 19.045 8.974 29.966 1.00 14.48 60 ASP B C 1
ATOM 1635 O O . ASP B 1 60 ? 18.357 7.978 29.704 1.00 13.58 60 ASP B O 1
ATOM 1640 N N . PRO B 1 61 ? 20.350 8.866 30.239 1.00 16.56 61 PRO B N 1
ATOM 1641 C CA . PRO B 1 61 ? 20.998 7.566 30.175 1.00 16.13 61 PRO B CA 1
ATOM 1642 C C . PRO B 1 61 ? 20.291 6.533 31.041 1.00 16.74 61 PRO B C 1
ATOM 1643 O O . PRO B 1 61 ? 19.868 6.835 32.151 1.00 18.27 61 PRO B O 1
ATOM 1647 N N . GLY B 1 62 ? 20.148 5.331 30.497 1.00 15.21 62 GLY B N 1
ATOM 1648 C CA . GLY B 1 62 ? 19.458 4.239 31.159 1.00 14.93 62 GLY B CA 1
ATOM 1649 C C . GLY B 1 62 ? 18.009 4.121 30.709 1.00 14.41 62 GLY B C 1
ATOM 1650 O O . GLY B 1 62 ? 17.363 3.111 30.953 1.00 15.42 62 GLY B O 1
ATOM 1651 N N . SER B 1 63 ? 17.487 5.160 30.065 1.00 13.40 63 SER B N 1
ATOM 1652 C CA . SER B 1 63 ? 16.164 5.061 29.440 1.00 13.21 63 SER B CA 1
ATOM 1653 C C . SER B 1 63 ? 16.247 4.316 28.120 1.00 12.87 63 SER B C 1
ATOM 1654 O O . SER B 1 63 ? 17.322 4.105 27.570 1.00 12.40 63 SER B O 1
ATOM 1657 N N . LEU B 1 64 ? 15.090 3.884 27.647 1.00 12.22 64 LEU B N 1
ATOM 1658 C CA . LEU B 1 64 ? 14.920 3.294 26.324 1.00 11.90 64 LEU B CA 1
ATOM 1659 C C . LEU B 1 64 ? 13.911 4.111 25.537 1.00 12.48 64 LEU B C 1
ATOM 1660 O O . LEU B 1 64 ? 13.245 4.984 26.085 1.00 12.59 64 LEU B O 1
ATOM 1665 N N . GLY B 1 65 ? 13.827 3.865 24.231 1.00 12.53 65 GLY B N 1
ATOM 1666 C CA . GLY B 1 65 ? 12.875 4.567 23.396 1.00 12.34 65 GLY B CA 1
ATOM 1667 C C . GLY B 1 65 ? 12.284 3.614 22.387 1.00 12.44 65 GLY B C 1
ATOM 1668 O O . GLY B 1 65 ? 12.928 2.618 22.006 1.00 11.32 65 GLY B O 1
ATOM 1669 N N . ILE B 1 66 ? 11.064 3.927 21.961 1.00 11.95 66 ILE B N 1
ATOM 1670 C CA . ILE B 1 66 ? 10.420 3.160 20.887 1.00 12.76 66 ILE B CA 1
ATOM 1671 C C . ILE B 1 66 ? 9.793 4.154 19.905 1.00 12.96 66 ILE B C 1
ATOM 1672 O O . ILE B 1 66 ? 9.073 5.062 20.324 1.00 12.87 66 ILE B O 1
ATOM 1677 N N . VAL B 1 67 ? 10.106 4.012 18.615 1.00 12.58 67 VAL B N 1
ATOM 1678 C CA . VAL B 1 67 ? 9.510 4.852 17.575 1.00 13.02 67 VAL B CA 1
ATOM 1679 C C . VAL B 1 67 ? 8.665 3.967 16.666 1.00 14.09 67 VAL B C 1
ATOM 1680 O O . VAL B 1 67 ? 9.061 2.847 16.317 1.00 12.83 67 VAL B O 1
ATOM 1684 N N . LEU B 1 68 ? 7.477 4.454 16.334 1.00 14.42 68 LEU B N 1
ATOM 1685 C CA . LEU B 1 68 ? 6.539 3.670 15.546 1.00 15.22 68 LEU B CA 1
ATOM 1686 C C . LEU B 1 68 ? 6.007 4.458 14.358 1.00 15.29 68 LEU B C 1
ATOM 1687 O O . LEU B 1 68 ? 5.810 5.653 14.413 1.00 14.65 68 LEU B O 1
ATOM 1692 N N . GLY B 1 69 ? 5.783 3.738 13.266 1.00 15.36 69 GLY B N 1
ATOM 1693 C CA . GLY B 1 69 ? 5.140 4.278 12.079 1.00 15.71 69 GLY B CA 1
ATOM 1694 C C . GLY B 1 69 ? 4.609 3.084 11.308 1.00 14.92 69 GLY B C 1
ATOM 1695 O O . GLY B 1 69 ? 4.409 2.029 11.887 1.00 15.82 69 GLY B O 1
ATOM 1696 N N . GLY B 1 70 ? 4.375 3.246 10.013 1.00 15.57 70 GLY B N 1
ATOM 1697 C CA . GLY B 1 70 ? 3.842 2.148 9.211 1.00 15.48 70 GLY B CA 1
ATOM 1698 C C . GLY B 1 70 ? 4.774 0.949 9.182 1.00 15.48 70 GLY B C 1
ATOM 1699 O O . GLY B 1 70 ? 4.388 -0.179 9.520 1.00 15.63 70 GLY B O 1
ATOM 1700 N N . SER B 1 71 ? 6.022 1.202 8.800 1.00 15.40 71 SER B N 1
ATOM 1701 C CA . SER B 1 71 ? 7.040 0.157 8.732 1.00 15.21 71 SER B CA 1
ATOM 1702 C C . SER B 1 71 ? 8.077 0.218 9.843 1.00 15.21 71 SER B C 1
ATOM 1703 O O . SER B 1 71 ? 8.773 -0.756 10.061 1.00 15.09 71 SER B O 1
ATOM 1706 N N . GLY B 1 72 ? 8.213 1.382 10.483 1.00 14.92 72 GLY B N 1
ATOM 1707 C CA . GLY B 1 72 ? 9.277 1.608 11.451 1.00 14.23 72 GLY B CA 1
ATOM 1708 C C . GLY B 1 72 ? 10.618 1.995 10.832 1.00 13.94 72 GLY B C 1
ATOM 1709 O O . GLY B 1 72 ? 11.526 2.392 11.548 1.00 13.64 72 GLY B O 1
ATOM 1710 N N . ASN B 1 73 ? 10.747 1.930 9.498 1.00 12.85 73 ASN B N 1
ATOM 1711 C CA . ASN B 1 73 ? 12.054 2.142 8.870 1.00 13.33 73 ASN B CA 1
ATOM 1712 C C . ASN B 1 73 ? 12.484 3.594 8.728 1.00 13.06 73 ASN B C 1
ATOM 1713 O O . ASN B 1 73 ? 13.605 3.971 9.134 1.00 12.59 73 ASN B O 1
ATOM 1718 N N . GLY B 1 74 ? 11.640 4.430 8.140 1.00 13.13 74 GLY B N 1
ATOM 1719 C CA . GLY B 1 74 ? 11.901 5.873 8.192 1.00 13.34 74 GLY B CA 1
ATOM 1720 C C . GLY B 1 74 ? 12.077 6.345 9.646 1.00 12.63 74 GLY B C 1
ATOM 1721 O O . GLY B 1 74 ? 12.858 7.248 9.943 1.00 11.88 74 GLY B O 1
ATOM 1722 N N . GLU B 1 75 ? 11.349 5.712 10.554 1.00 13.47 75 GLU B N 1
ATOM 1723 C CA . GLU B 1 75 ? 11.333 6.114 11.950 1.00 13.66 75 GLU B CA 1
ATOM 1724 C C . GLU B 1 75 ? 12.699 5.842 12.589 1.00 13.71 75 GLU B C 1
ATOM 1725 O O . GLU B 1 75 ? 13.254 6.709 13.264 1.00 13.45 75 GLU B O 1
ATOM 1731 N N . GLN B 1 76 ? 13.229 4.640 12.385 1.00 11.83 76 GLN B N 1
ATOM 1732 C CA . GLN B 1 76 ? 14.571 4.316 12.913 1.00 11.84 76 GLN B CA 1
ATOM 1733 C C . GLN B 1 76 ? 15.663 5.114 12.189 1.00 11.82 76 GLN B C 1
ATOM 1734 O O . GLN B 1 76 ? 16.636 5.536 12.803 1.00 11.80 76 GLN B O 1
ATOM 1740 N N . ILE B 1 77 ? 15.489 5.362 10.894 1.00 11.10 77 ILE B N 1
ATOM 1741 C CA . ILE B 1 77 ? 16.452 6.191 10.165 1.00 11.43 77 ILE B CA 1
ATOM 1742 C C . ILE B 1 77 ? 16.553 7.570 10.850 1.00 11.21 77 ILE B C 1
ATOM 1743 O O . ILE B 1 77 ? 17.651 8.049 11.147 1.00 11.82 77 ILE B O 1
ATOM 1748 N N . ALA B 1 78 ? 15.404 8.176 11.131 1.00 11.19 78 ALA B N 1
ATOM 1749 C CA . ALA B 1 78 ? 15.314 9.471 11.815 1.00 11.57 78 ALA B CA 1
ATOM 1750 C C . ALA B 1 78 ? 15.964 9.425 13.187 1.00 11.76 78 ALA B C 1
ATOM 1751 O O . ALA B 1 78 ? 16.788 10.272 13.523 1.00 12.27 78 ALA B O 1
ATOM 1753 N N . ALA B 1 79 ? 15.582 8.436 13.983 1.00 11.77 79 ALA B N 1
ATOM 1754 C CA . ALA B 1 79 ? 16.172 8.241 15.314 1.00 11.58 79 ALA B CA 1
ATOM 1755 C C . ALA B 1 79 ? 17.696 8.166 15.219 1.00 11.52 79 ALA B C 1
ATOM 1756 O O . ALA B 1 79 ? 18.443 8.736 16.029 1.00 11.48 79 ALA B O 1
ATOM 1758 N N . ASN B 1 80 ? 18.168 7.420 14.240 1.00 10.86 80 ASN B N 1
ATOM 1759 C CA . ASN B 1 80 ? 19.603 7.180 14.105 1.00 10.50 80 ASN B CA 1
ATOM 1760 C C . ASN B 1 80 ? 20.408 8.414 13.692 1.00 10.74 80 ASN B C 1
ATOM 1761 O O . ASN B 1 80 ? 21.643 8.401 13.759 1.00 10.01 80 ASN B O 1
ATOM 1766 N N . LYS B 1 81 ? 19.724 9.468 13.256 1.00 10.72 81 LYS B N 1
ATOM 1767 C CA . LYS B 1 81 ? 20.431 10.705 12.977 1.00 11.36 81 LYS B CA 1
ATOM 1768 C C . LYS B 1 81 ? 20.801 11.482 14.227 1.00 11.86 81 LYS B C 1
ATOM 1769 O O . LYS B 1 81 ? 21.683 12.348 14.158 1.00 12.02 81 LYS B O 1
ATOM 1775 N N . VAL B 1 82 ? 20.157 11.167 15.348 1.00 10.95 82 VAL B N 1
ATOM 1776 C CA . VAL B 1 82 ? 20.400 11.844 16.614 1.00 10.99 82 VAL B CA 1
ATOM 1777 C C . VAL B 1 82 ? 21.763 11.396 17.173 1.00 10.76 82 VAL B C 1
ATOM 1778 O O . VAL B 1 82 ? 22.015 10.177 17.322 1.00 10.66 82 VAL B O 1
ATOM 1782 N N . PRO B 1 83 ? 22.641 12.374 17.470 1.00 11.31 83 PRO B N 1
ATOM 1783 C CA . PRO B 1 83 ? 23.963 12.043 18.038 1.00 11.13 83 PRO B CA 1
ATOM 1784 C C . PRO B 1 83 ? 23.842 11.091 19.230 1.00 10.73 83 PRO B C 1
ATOM 1785 O O . PRO B 1 83 ? 23.098 11.367 20.166 1.00 11.39 83 PRO B O 1
ATOM 1789 N N . GLY B 1 84 ? 24.559 9.962 19.181 1.00 10.66 84 GLY B N 1
ATOM 1790 C CA . GLY B 1 84 ? 24.582 8.993 20.285 1.00 11.01 84 GLY B CA 1
ATOM 1791 C C . GLY B 1 84 ? 23.450 7.966 20.300 1.00 10.87 84 GLY B C 1
ATOM 1792 O O . GLY B 1 84 ? 23.471 7.007 21.084 1.00 11.61 84 GLY B O 1
ATOM 1793 N N . ALA B 1 85 ? 22.479 8.131 19.414 1.00 11.02 85 ALA B N 1
ATOM 1794 C CA . ALA B 1 85 ? 21.338 7.198 19.380 1.00 10.86 85 ALA B CA 1
ATOM 1795 C C . ALA B 1 85 ? 21.705 5.942 18.593 1.00 11.57 85 ALA B C 1
ATOM 1796 O O . ALA B 1 85 ? 22.408 6.002 17.592 1.00 11.46 85 ALA B O 1
ATOM 1798 N N . ARG B 1 86 ? 21.221 4.792 19.058 1.00 11.01 86 ARG B N 1
ATOM 1799 C CA . ARG B 1 86 ? 21.309 3.551 18.291 1.00 11.16 86 ARG B CA 1
ATOM 1800 C C . ARG B 1 86 ? 19.926 2.942 18.260 1.00 11.08 86 ARG B C 1
ATOM 1801 O O . ARG B 1 86 ? 19.447 2.475 19.282 1.00 11.49 86 ARG B O 1
ATOM 1809 N N . CYS B 1 87 ? 19.296 2.957 17.085 1.00 11.40 87 CYS B N 1
ATOM 1810 C CA . CYS B 1 87 ? 17.904 2.511 16.943 1.00 10.95 87 CYS B CA 1
ATOM 1811 C C . CYS B 1 87 ? 17.828 1.334 15.968 1.00 11.06 87 CYS B C 1
ATOM 1812 O O . CYS B 1 87 ? 18.050 1.502 14.780 1.00 11.25 87 CYS B O 1
ATOM 1815 N N . ALA B 1 88 ? 17.569 0.145 16.499 1.00 10.70 88 ALA B N 1
ATOM 1816 C CA . ALA B 1 88 ? 17.356 -1.050 15.699 1.00 11.11 88 ALA B CA 1
ATOM 1817 C C . ALA B 1 88 ? 15.942 -1.065 15.151 1.00 11.83 88 ALA B C 1
ATOM 1818 O O . ALA B 1 88 ? 15.071 -0.357 15.663 1.00 12.26 88 ALA B O 1
ATOM 1820 N N . LEU B 1 89 ? 15.705 -1.833 14.088 1.00 11.72 89 LEU B N 1
ATOM 1821 C CA . LEU B 1 89 ? 14.333 -2.144 13.672 1.00 12.12 89 LEU B CA 1
ATOM 1822 C C . LEU B 1 89 ? 13.985 -3.509 14.282 1.00 11.83 89 LEU B C 1
ATOM 1823 O O . LEU B 1 89 ? 14.625 -4.520 13.968 1.00 12.19 89 LEU B O 1
ATOM 1828 N N . ALA B 1 90 ? 12.987 -3.532 15.162 1.00 12.43 90 ALA B N 1
ATOM 1829 C CA . ALA B 1 90 ? 12.582 -4.764 15.830 1.00 12.50 90 ALA B CA 1
ATOM 1830 C C . ALA B 1 90 ? 11.369 -5.320 15.100 1.00 13.90 90 ALA B C 1
ATOM 1831 O O . ALA B 1 90 ? 10.325 -4.702 15.112 1.00 13.44 90 ALA B O 1
ATOM 1833 N N . TRP B 1 91 ? 11.522 -6.481 14.470 1.00 14.21 91 TRP B N 1
ATOM 1834 C CA . TRP B 1 91 ? 10.425 -7.099 13.733 1.00 14.67 91 TRP B CA 1
ATOM 1835 C C . TRP B 1 91 ? 10.096 -8.479 14.272 1.00 14.69 91 TRP B C 1
ATOM 1836 O O . TRP B 1 91 ? 9.244 -9.187 13.711 1.00 15.56 91 TRP B O 1
ATOM 1847 N N . SER B 1 92 ? 10.760 -8.854 15.362 1.00 15.12 92 SER B N 1
ATOM 1848 C CA . SER B 1 92 ? 10.564 -10.137 16.024 1.00 15.29 92 SER B CA 1
ATOM 1849 C C . SER B 1 92 ? 11.086 -10.080 17.446 1.00 15.66 92 SER B C 1
ATOM 1850 O O . SER B 1 92 ? 11.856 -9.192 17.820 1.00 14.10 92 SER B O 1
ATOM 1853 N N . VAL B 1 93 ? 10.717 -11.071 18.246 1.00 15.72 93 VAL B N 1
ATOM 1854 C CA . VAL B 1 93 ? 11.263 -11.169 19.584 1.00 15.87 93 VAL B CA 1
ATOM 1855 C C . VAL B 1 93 ? 12.791 -11.314 19.516 1.00 15.47 93 VAL B C 1
ATOM 1856 O O . VAL B 1 93 ? 13.529 -10.639 20.241 1.00 15.87 93 VAL B O 1
ATOM 1860 N N . GLN B 1 94 ? 13.262 -12.129 18.586 1.00 15.92 94 GLN B N 1
ATOM 1861 C CA . GLN B 1 94 ? 14.690 -12.365 18.459 1.00 15.79 94 GLN B CA 1
ATOM 1862 C C . GLN B 1 94 ? 15.451 -11.072 18.146 1.00 15.16 94 GLN B C 1
ATOM 1863 O O . GLN B 1 94 ? 16.503 -10.808 18.724 1.00 15.82 94 GLN B O 1
ATOM 1869 N N . THR B 1 95 ? 14.966 -10.301 17.183 1.00 14.77 95 THR B N 1
ATOM 1870 C CA . THR B 1 95 ? 15.680 -9.073 16.810 1.00 14.15 95 THR B CA 1
ATOM 1871 C C . THR B 1 95 ? 15.556 -7.985 17.875 1.00 13.98 95 THR B C 1
ATOM 1872 O O . THR B 1 95 ? 16.473 -7.197 18.049 1.00 14.03 95 THR B O 1
ATOM 1876 N N . ALA B 1 96 ? 14.434 -7.929 18.598 1.00 13.80 96 ALA B N 1
ATOM 1877 C CA . ALA B 1 96 ? 14.350 -6.994 19.746 1.00 13.94 96 ALA B CA 1
ATOM 1878 C C . ALA B 1 96 ? 15.405 -7.351 20.790 1.00 14.19 96 ALA B C 1
ATOM 1879 O O . ALA B 1 96 ? 16.119 -6.488 21.315 1.00 14.35 96 ALA B O 1
ATOM 1881 N N . ALA B 1 97 ? 15.501 -8.639 21.107 1.00 14.06 97 ALA B N 1
ATOM 1882 C CA . ALA B 1 97 ? 16.508 -9.117 22.051 1.00 13.80 97 ALA B CA 1
ATOM 1883 C C . ALA B 1 97 ? 17.937 -8.842 21.593 1.00 13.08 97 ALA B C 1
ATOM 1884 O O . ALA B 1 97 ? 18.746 -8.323 22.362 1.00 14.02 97 ALA B O 1
ATOM 1886 N N . LEU B 1 98 ? 18.250 -9.180 20.339 1.00 13.48 98 LEU B N 1
ATOM 1887 C CA . LEU B 1 98 ? 19.609 -8.980 19.835 1.00 13.18 98 LEU B CA 1
ATOM 1888 C C . LEU B 1 98 ? 19.998 -7.492 19.801 1.00 12.82 98 LEU B C 1
ATOM 1889 O O . LEU B 1 98 ? 21.179 -7.136 19.988 1.00 12.53 98 LEU B O 1
ATOM 1894 N N . ALA B 1 99 ? 19.003 -6.632 19.574 1.00 12.25 99 ALA B N 1
ATOM 1895 C CA . ALA B 1 99 ? 19.225 -5.176 19.583 1.00 12.38 99 ALA B CA 1
ATOM 1896 C C . ALA B 1 99 ? 19.860 -4.736 20.903 1.00 12.79 99 ALA B C 1
ATOM 1897 O O . ALA B 1 99 ? 20.816 -3.952 20.912 1.00 11.92 99 ALA B O 1
ATOM 1899 N N . ARG B 1 100 ? 19.339 -5.259 22.023 1.00 11.53 100 ARG B N 1
ATOM 1900 C CA . ARG B 1 100 ? 19.918 -4.980 23.331 1.00 12.44 100 ARG B CA 1
ATOM 1901 C C . ARG B 1 100 ? 21.236 -5.739 23.520 1.00 12.82 100 ARG B C 1
ATOM 1902 O O . ARG B 1 100 ? 22.261 -5.148 23.802 1.00 12.13 100 ARG B O 1
ATOM 1910 N N . GLU B 1 101 ? 21.203 -7.055 23.309 1.00 13.73 101 GLU B N 1
ATOM 1911 C CA . GLU B 1 101 ? 22.323 -7.908 23.609 1.00 14.30 101 GLU B CA 1
ATOM 1912 C C . GLU B 1 101 ? 23.602 -7.521 22.874 1.00 13.56 101 GLU B C 1
ATOM 1913 O O . GLU B 1 101 ? 24.666 -7.407 23.491 1.00 13.33 101 GLU B O 1
ATOM 1919 N N . HIS B 1 102 ? 23.486 -7.361 21.557 1.00 12.65 102 HIS B N 1
ATOM 1920 C CA . HIS B 1 102 ? 24.617 -7.105 20.673 1.00 13.07 102 HIS B CA 1
ATOM 1921 C C . HIS B 1 102 ? 24.876 -5.610 20.399 1.00 12.01 102 HIS B C 1
ATOM 1922 O O . HIS B 1 102 ? 26.026 -5.175 20.365 1.00 11.66 102 HIS B O 1
ATOM 1929 N N . ASN B 1 103 ? 23.815 -4.859 20.139 1.00 12.66 103 ASN B N 1
ATOM 1930 C CA . ASN B 1 103 ? 23.946 -3.474 19.680 1.00 12.14 103 ASN B CA 1
ATOM 1931 C C . ASN B 1 103 ? 23.857 -2.435 20.813 1.00 12.19 103 ASN B C 1
ATOM 1932 O O . ASN B 1 103 ? 24.107 -1.239 20.588 1.00 11.53 103 ASN B O 1
ATOM 1937 N N . ASN B 1 104 ? 23.500 -2.876 22.019 1.00 12.62 104 ASN B N 1
ATOM 1938 C CA . ASN B 1 104 ? 23.161 -1.955 23.113 1.00 12.80 104 ASN B CA 1
ATOM 1939 C C . ASN B 1 104 ? 22.222 -0.843 22.610 1.00 12.45 104 ASN B C 1
ATOM 1940 O O . ASN B 1 104 ? 22.382 0.336 22.971 1.00 11.96 104 ASN B O 1
ATOM 1945 N N . ALA B 1 105 ? 21.264 -1.205 21.759 1.00 12.02 105 ALA B N 1
ATOM 1946 C CA . ALA B 1 105 ? 20.399 -0.191 21.138 1.00 11.91 105 ALA B CA 1
ATOM 1947 C C . ALA B 1 105 ? 19.527 0.390 22.237 1.00 11.66 105 ALA B C 1
ATOM 1948 O O . ALA B 1 105 ? 18.881 -0.368 22.974 1.00 12.93 105 ALA B O 1
ATOM 1950 N N . GLN B 1 106 ? 19.467 1.711 22.357 1.00 11.99 106 GLN B N 1
ATOM 1951 C CA . GLN B 1 106 ? 18.574 2.310 23.326 1.00 11.91 106 GLN B CA 1
ATOM 1952 C C . GLN B 1 106 ? 17.178 2.453 22.754 1.00 11.51 106 GLN B C 1
ATOM 1953 O O . GLN B 1 106 ? 16.233 2.688 23.517 1.00 12.03 106 GLN B O 1
ATOM 1959 N N . LEU B 1 107 ? 17.047 2.364 21.434 1.00 11.03 107 LEU B N 1
ATOM 1960 C CA . LEU B 1 107 ? 15.736 2.488 20.787 1.00 11.64 107 LEU B CA 1
ATOM 1961 C C . LEU B 1 107 ? 15.476 1.360 19.803 1.00 11.24 107 LEU B C 1
ATOM 1962 O O . LEU B 1 107 ? 16.400 0.766 19.264 1.00 10.98 107 LEU B O 1
ATOM 1967 N N . ILE B 1 108 ? 14.193 1.072 19.596 1.00 11.29 108 ILE B N 1
ATOM 1968 C CA . ILE B 1 108 ? 13.766 0.268 18.452 1.00 11.98 108 ILE B CA 1
ATOM 1969 C C . ILE B 1 108 ? 12.646 0.979 17.700 1.00 12.41 108 ILE B C 1
ATOM 1970 O O . ILE B 1 108 ? 11.860 1.751 18.291 1.00 11.95 108 ILE B O 1
ATOM 1975 N N . GLY B 1 109 ? 12.630 0.776 16.389 1.00 12.81 109 GLY B N 1
ATOM 1976 C CA . GLY B 1 109 ? 11.478 1.095 15.586 1.00 13.45 109 GLY B CA 1
ATOM 1977 C C . GLY B 1 109 ? 10.614 -0.146 15.432 1.00 13.79 109 GLY B C 1
ATOM 1978 O O . GLY B 1 109 ? 11.131 -1.262 15.344 1.00 12.98 109 GLY B O 1
ATOM 1979 N N . ILE B 1 110 ? 9.290 0.068 15.427 1.00 14.35 110 ILE B N 1
ATOM 1980 C CA . ILE B 1 110 ? 8.328 -1.005 15.161 1.00 15.56 110 ILE B CA 1
ATOM 1981 C C . ILE B 1 110 ? 7.337 -0.507 14.107 1.00 15.59 110 ILE B C 1
ATOM 1982 O O . ILE B 1 110 ? 6.839 0.637 14.191 1.00 15.49 110 ILE B O 1
ATOM 1987 N N . GLY B 1 111 ? 7.038 -1.367 13.130 1.00 16.24 111 GL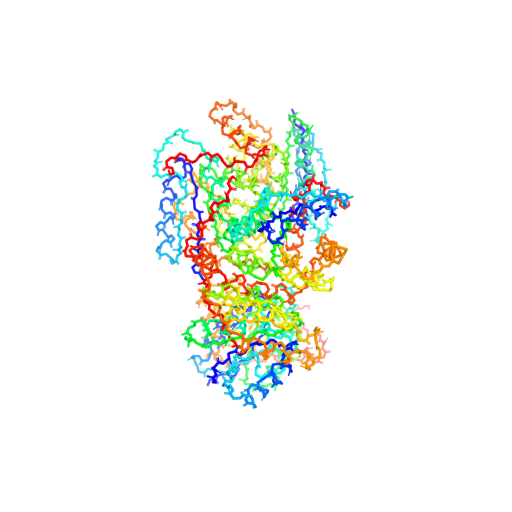Y B N 1
ATOM 1988 C CA . GLY B 1 111 ? 6.060 -1.051 12.094 1.00 16.94 111 GLY B CA 1
ATOM 1989 C C . GLY B 1 111 ? 4.668 -1.450 12.558 1.00 18.09 111 GLY B C 1
ATOM 1990 O O . GLY B 1 111 ? 4.386 -2.636 12.719 1.00 19.48 111 GLY B O 1
ATOM 1991 N N . GLY B 1 112 ? 3.818 -0.458 12.791 1.00 18.73 112 GLY B N 1
ATOM 1992 C CA . GLY B 1 112 ? 2.439 -0.686 13.195 1.00 19.24 112 GLY B CA 1
ATOM 1993 C C . GLY B 1 112 ? 1.584 -1.408 12.175 1.00 19.81 112 GLY B C 1
ATOM 1994 O O . GLY B 1 112 ? 0.546 -1.975 12.527 1.00 21.39 112 GLY B O 1
ATOM 1995 N N . ARG B 1 113 ? 1.998 -1.392 10.917 1.00 19.41 113 ARG B N 1
ATOM 1996 C CA . ARG B 1 113 ? 1.249 -2.077 9.863 1.00 20.12 113 ARG B CA 1
ATOM 1997 C C . ARG B 1 113 ? 1.733 -3.505 9.597 1.00 20.25 113 ARG B C 1
ATOM 1998 O O . ARG B 1 113 ? 1.171 -4.193 8.734 1.00 20.91 113 ARG B O 1
ATOM 2006 N N . MET B 1 114 ? 2.765 -3.938 10.324 1.00 19.78 114 MET B N 1
ATOM 2007 C CA . MET B 1 114 ? 3.462 -5.197 10.084 1.00 20.48 114 MET B CA 1
ATOM 2008 C C . MET B 1 114 ? 3.168 -6.344 11.061 1.00 20.33 114 MET B C 1
ATOM 2009 O O . MET B 1 114 ? 3.627 -7.472 10.829 1.00 20.48 114 MET B O 1
ATOM 2014 N N . HIS B 1 115 ? 2.476 -6.061 12.165 1.00 20.53 115 HIS B N 1
ATOM 2015 C CA . HIS B 1 115 ? 2.310 -7.039 13.247 1.00 21.06 115 HIS B CA 1
ATOM 2016 C C . HIS B 1 115 ? 0.920 -6.945 13.838 1.00 21.41 115 HIS B C 1
ATOM 2017 O O . HIS B 1 115 ? 0.280 -5.904 13.786 1.00 22.23 115 HIS B O 1
ATOM 2024 N N . THR B 1 116 ? 0.476 -8.037 14.442 1.00 22.69 116 THR B N 1
ATOM 2025 C CA . THR B 1 116 ? -0.698 -7.977 15.306 1.00 22.88 116 THR B CA 1
ATOM 2026 C C . THR B 1 116 ? -0.275 -7.243 16.582 1.00 23.39 116 THR B C 1
ATOM 2027 O O . THR B 1 116 ? 0.928 -7.124 16.873 1.00 23.24 116 THR B O 1
ATOM 2031 N N . VAL B 1 117 ? -1.244 -6.768 17.355 1.00 23.60 117 VAL B N 1
ATOM 2032 C CA . VAL B 1 117 ? -0.923 -6.113 18.630 1.00 23.38 117 VAL B CA 1
ATOM 2033 C C . VAL B 1 117 ? -0.182 -7.084 19.550 1.00 23.27 117 VAL B C 1
ATOM 2034 O O . VAL B 1 117 ? 0.829 -6.722 20.143 1.00 22.50 117 VAL B O 1
ATOM 2038 N N . ALA B 1 118 ? -0.670 -8.314 19.672 1.00 23.10 118 ALA B N 1
ATOM 2039 C CA . ALA B 1 118 ? 0.013 -9.319 20.498 1.00 22.79 118 ALA B CA 1
ATOM 2040 C C . ALA B 1 118 ? 1.483 -9.485 20.088 1.00 22.53 118 ALA B C 1
ATOM 2041 O O . ALA B 1 118 ? 2.369 -9.575 20.944 1.00 22.19 118 ALA B O 1
ATOM 2043 N N . GLU B 1 119 ? 1.727 -9.544 18.777 1.00 21.97 119 GLU B N 1
ATOM 2044 C CA . GLU B 1 119 ? 3.088 -9.671 18.249 1.00 21.89 119 GLU B CA 1
ATOM 2045 C C . GLU B 1 119 ? 3.926 -8.448 18.613 1.00 20.34 119 GLU B C 1
ATOM 2046 O O . GLU B 1 119 ? 5.082 -8.589 19.022 1.00 19.94 119 GLU B O 1
ATOM 2052 N N . ALA B 1 120 ? 3.331 -7.267 18.483 1.00 19.52 120 ALA B N 1
ATOM 2053 C CA . ALA B 1 120 ? 4.025 -6.017 18.827 1.00 19.44 120 ALA B CA 1
ATOM 2054 C C . ALA B 1 120 ? 4.382 -5.988 20.315 1.00 19.07 120 ALA B C 1
ATOM 2055 O O . ALA B 1 120 ? 5.501 -5.632 20.687 1.00 18.18 120 ALA B O 1
ATOM 2057 N N . LEU B 1 121 ? 3.455 -6.393 21.185 1.00 18.91 121 LEU B N 1
ATOM 2058 C CA . LEU B 1 121 ? 3.719 -6.344 22.611 1.00 18.38 121 LEU B CA 1
ATOM 2059 C C . LEU B 1 121 ? 4.780 -7.353 23.051 1.00 17.95 121 LEU B C 1
ATOM 2060 O O . LEU B 1 121 ? 5.529 -7.090 23.996 1.00 18.02 121 LEU B O 1
ATOM 2065 N N . ALA B 1 122 ? 4.865 -8.494 22.361 1.00 17.35 122 ALA B N 1
ATOM 2066 C CA . ALA B 1 122 ? 5.926 -9.475 22.594 1.00 17.18 122 ALA B CA 1
ATOM 2067 C C . ALA B 1 122 ? 7.296 -8.890 22.240 1.00 16.53 122 ALA B C 1
ATOM 2068 O O . ALA B 1 122 ? 8.270 -9.072 22.966 1.00 16.15 122 ALA B O 1
ATOM 2070 N N . ILE B 1 123 ? 7.341 -8.178 21.119 1.00 16.09 123 ILE B N 1
ATOM 2071 C CA . ILE B 1 123 ? 8.562 -7.466 20.709 1.00 16.16 123 ILE B CA 1
ATOM 2072 C C . ILE B 1 123 ? 8.978 -6.446 21.785 1.00 15.68 123 ILE B C 1
ATOM 2073 O O . ILE B 1 123 ? 10.148 -6.416 22.232 1.00 15.02 123 ILE B O 1
ATOM 2078 N N . VAL B 1 124 ? 8.001 -5.675 22.251 1.00 15.56 124 VAL B N 1
ATOM 2079 C CA . VAL B 1 124 ? 8.243 -4.687 23.302 1.00 15.48 124 VAL B CA 1
ATOM 2080 C C . VAL B 1 124 ? 8.758 -5.332 24.584 1.00 15.46 124 VAL B C 1
ATOM 2081 O O . VAL B 1 124 ? 9.725 -4.851 25.191 1.00 15.40 124 VAL B O 1
ATOM 2085 N N . ASP B 1 125 ? 8.149 -6.450 24.997 1.00 15.00 125 ASP B N 1
ATOM 2086 C CA . ASP B 1 125 ? 8.591 -7.146 26.200 1.00 15.76 125 ASP B CA 1
ATOM 2087 C C . ASP B 1 125 ? 10.048 -7.587 26.092 1.00 15.51 125 ASP B C 1
ATOM 2088 O O . ASP B 1 125 ? 10.823 -7.392 27.019 1.00 16.00 125 ASP B O 1
ATOM 2093 N N . ALA B 1 126 ? 10.431 -8.147 24.942 1.00 15.45 126 ALA B N 1
ATOM 2094 C CA . ALA B 1 126 ? 11.815 -8.593 24.742 1.00 14.81 126 ALA B CA 1
ATOM 2095 C C . ALA B 1 126 ? 12.780 -7.406 24.816 1.00 14.61 126 ALA B C 1
ATOM 2096 O O . ALA B 1 126 ? 13.857 -7.474 25.413 1.00 14.67 126 ALA B O 1
ATOM 2098 N N . PHE B 1 127 ? 12.374 -6.312 24.206 1.00 13.85 127 PHE B N 1
ATOM 2099 C CA . PHE B 1 127 ? 13.216 -5.116 24.153 1.00 13.94 127 PHE B CA 1
ATOM 2100 C C . PHE B 1 127 ? 13.450 -4.522 25.540 1.00 14.19 127 PHE B C 1
ATOM 2101 O O . PHE B 1 127 ? 14.581 -4.181 25.882 1.00 14.54 127 PHE B O 1
ATOM 2109 N N . VAL B 1 128 ? 12.398 -4.408 26.351 1.00 14.76 128 VAL B N 1
ATOM 2110 C CA . VAL B 1 128 ? 12.550 -3.765 27.659 1.00 15.38 128 VAL B CA 1
ATOM 2111 C C . VAL B 1 128 ? 13.124 -4.663 28.761 1.00 16.08 128 VAL B C 1
ATOM 2112 O O . VAL B 1 128 ? 13.485 -4.169 29.854 1.00 16.88 128 VAL B O 1
ATOM 2116 N N . THR B 1 129 ? 13.218 -5.968 28.486 1.00 16.29 129 THR B N 1
ATOM 2117 C CA . THR B 1 129 ? 13.702 -6.929 29.478 1.00 17.10 129 THR B CA 1
ATOM 2118 C C . THR B 1 129 ? 15.078 -7.519 29.182 1.00 17.02 129 THR B C 1
ATOM 2119 O O . THR B 1 129 ? 15.716 -8.018 30.091 1.00 17.41 129 THR B O 1
ATOM 2123 N N . THR B 1 130 ? 15.532 -7.472 27.924 1.00 16.11 130 THR B N 1
ATOM 2124 C CA . THR B 1 130 ? 16.786 -8.129 27.568 1.00 16.09 130 THR B CA 1
ATOM 2125 C C . THR B 1 130 ? 17.960 -7.231 27.950 1.00 15.98 130 THR B C 1
ATOM 2126 O O . THR B 1 130 ? 17.985 -6.071 27.572 1.00 15.61 130 THR B O 1
ATOM 2130 N N . PRO B 1 131 ? 18.942 -7.764 28.714 1.00 16.52 131 PRO B N 1
ATOM 2131 C CA . PRO B 1 131 ? 20.103 -6.938 29.077 1.00 16.01 131 PRO B CA 1
ATOM 2132 C C . PRO B 1 131 ? 21.085 -6.756 27.937 1.00 15.87 131 PRO B C 1
ATOM 2133 O O . PRO B 1 131 ? 21.201 -7.610 27.056 1.00 16.19 131 PRO B O 1
ATOM 2137 N N . TRP B 1 132 ? 21.753 -5.623 27.964 1.00 15.28 132 TRP B N 1
ATOM 2138 C CA . TRP B 1 132 ? 22.954 -5.405 27.167 1.00 14.57 132 TRP B CA 1
ATOM 2139 C C . TRP B 1 132 ? 24.030 -6.357 27.698 1.00 14.75 132 TRP B C 1
ATOM 2140 O O . TRP B 1 132 ? 24.253 -6.450 28.913 1.00 14.99 132 TRP B O 1
ATOM 2151 N N . SER B 1 133 ? 24.689 -7.080 26.787 1.00 14.02 133 SER B N 1
ATOM 2152 C CA . SER B 1 133 ? 25.623 -8.144 27.154 1.00 14.12 133 SER B CA 1
ATOM 2153 C C . SER B 1 133 ? 26.934 -7.666 27.793 1.00 13.95 133 SER B C 1
ATOM 2154 O O . SER B 1 133 ? 27.536 -8.385 28.596 1.00 14.09 133 SER B O 1
ATOM 2157 N N . LYS B 1 134 ? 27.388 -6.466 27.428 1.00 14.08 134 LYS B N 1
ATOM 2158 C CA . LYS B 1 134 ? 28.716 -5.956 27.807 1.00 14.08 134 LYS B CA 1
ATOM 2159 C C . LYS B 1 134 ? 29.891 -6.805 27.293 1.00 13.49 134 LYS B C 1
ATOM 2160 O O . LYS B 1 134 ? 31.013 -6.650 27.778 1.00 13.83 134 LYS B O 1
ATOM 2166 N N . ALA B 1 135 ? 29.661 -7.659 26.291 1.00 13.00 135 ALA B N 1
ATOM 2167 C CA . ALA B 1 135 ? 30.750 -8.516 25.766 1.00 13.11 135 ALA B CA 1
ATOM 2168 C C . ALA B 1 135 ? 31.769 -7.668 25.001 1.00 12.44 135 ALA B C 1
ATOM 2169 O O . ALA B 1 135 ? 31.397 -6.719 24.302 1.00 12.86 135 ALA B O 1
ATOM 2171 N N . GLN B 1 136 ? 33.044 -8.030 25.115 1.00 13.28 136 GLN B N 1
ATOM 2172 C CA . GLN B 1 136 ? 34.133 -7.244 24.604 1.00 14.06 136 GLN B CA 1
ATOM 2173 C C . GLN B 1 136 ? 33.947 -6.866 23.130 1.00 12.90 136 GLN B C 1
ATOM 2174 O O . GLN B 1 136 ? 34.140 -5.708 22.763 1.00 13.06 136 GLN B O 1
ATOM 2180 N N . ARG B 1 137 ? 33.617 -7.835 22.283 1.00 12.78 137 ARG B N 1
ATOM 2181 C CA . ARG B 1 137 ? 33.608 -7.564 20.841 1.00 12.42 137 ARG B CA 1
ATOM 2182 C C . ARG B 1 137 ? 32.501 -6.590 20.480 1.00 12.44 137 ARG B C 1
ATOM 2183 O O . ARG B 1 137 ? 32.664 -5.768 19.572 1.00 12.50 137 ARG B O 1
ATOM 2191 N N . HIS B 1 138 ? 31.369 -6.685 21.177 1.00 11.15 138 HIS B N 1
ATOM 2192 C CA . HIS B 1 138 ? 30.258 -5.784 20.908 1.00 11.59 138 HIS B CA 1
ATOM 2193 C C . HIS B 1 138 ? 30.613 -4.354 21.334 1.00 11.76 138 HIS B C 1
ATOM 2194 O O . HIS B 1 138 ? 30.351 -3.386 20.611 1.00 11.50 138 HIS B O 1
ATOM 2201 N N . GLN B 1 139 ? 31.233 -4.222 22.500 1.00 12.09 139 GLN B N 1
ATOM 2202 C CA . GLN B 1 139 ? 31.671 -2.898 22.967 1.00 12.42 139 GLN B CA 1
ATOM 2203 C C . GLN B 1 139 ? 32.682 -2.295 21.998 1.00 12.85 139 GLN B C 1
ATOM 2204 O O . GLN B 1 139 ? 32.616 -1.087 21.690 1.00 12.45 139 GLN B O 1
ATOM 2214 N N . ARG B 1 140 ? 33.561 -3.136 21.456 1.00 12.11 140 ARG B N 1
ATOM 2215 C CA . ARG B 1 140 ? 34.558 -2.671 20.502 1.00 12.51 140 ARG B CA 1
ATOM 2216 C C . ARG B 1 140 ? 33.883 -2.085 19.263 1.00 12.28 140 ARG B C 1
ATOM 2217 O O . ARG B 1 140 ? 34.254 -0.994 18.792 1.00 12.59 140 ARG B O 1
ATOM 2225 N N . ARG B 1 141 ? 32.889 -2.790 18.745 1.00 12.06 141 ARG B N 1
ATOM 2226 C CA . ARG B 1 141 ? 32.187 -2.360 17.526 1.00 12.10 141 ARG B CA 1
ATOM 2227 C C . ARG B 1 141 ? 31.381 -1.078 17.792 1.00 11.75 141 ARG B C 1
ATOM 2228 O O . ARG B 1 141 ? 31.396 -0.142 16.978 1.00 12.69 141 ARG B O 1
ATOM 2236 N N . ILE B 1 142 ? 30.679 -1.025 18.923 1.00 11.79 142 ILE B N 1
ATOM 2237 C CA . ILE B 1 142 ? 29.949 0.193 19.295 1.00 12.43 142 ILE B CA 1
ATOM 2238 C C . ILE B 1 142 ? 30.925 1.393 19.391 1.00 12.17 142 ILE B C 1
ATOM 2239 O O . ILE B 1 142 ? 30.629 2.508 18.925 1.00 12.07 142 ILE B O 1
ATOM 2244 N N . ASP B 1 143 ? 32.117 1.150 19.928 1.00 11.56 143 ASP B N 1
ATOM 2245 C CA . ASP B 1 143 ? 33.093 2.228 20.105 1.00 12.33 143 ASP B CA 1
ATOM 2246 C C . ASP B 1 143 ? 33.603 2.719 18.756 1.00 11.93 143 ASP B C 1
ATOM 2247 O O . ASP B 1 143 ? 33.803 3.925 18.565 1.00 11.55 143 ASP B O 1
ATOM 2252 N N . ILE B 1 144 ? 33.808 1.790 17.826 1.00 11.85 144 ILE B N 1
ATOM 2253 C CA . ILE B 1 144 ? 34.229 2.156 16.474 1.00 12.50 144 ILE B CA 1
ATOM 2254 C C . ILE B 1 144 ? 33.164 3.059 15.835 1.00 12.78 144 ILE B C 1
ATOM 2255 O O . ILE B 1 144 ? 33.474 4.121 15.251 1.00 13.32 144 ILE B O 1
ATOM 2260 N N . LEU B 1 145 ? 31.915 2.644 15.925 1.00 13.91 145 LEU B N 1
ATOM 2261 C CA . LEU B 1 145 ? 30.833 3.460 15.377 1.00 14.55 145 LEU B CA 1
ATOM 2262 C C . LEU B 1 145 ? 30.761 4.827 16.040 1.00 14.41 145 LEU B C 1
ATOM 2263 O O . LEU B 1 145 ? 30.597 5.839 15.348 1.00 14.71 145 LEU B O 1
ATOM 2268 N N . ALA B 1 146 ? 30.884 4.860 17.361 1.00 13.03 146 ALA B N 1
ATOM 2269 C CA . ALA B 1 146 ? 30.819 6.112 18.095 1.00 13.68 146 ALA B CA 1
ATOM 2270 C C . ALA B 1 146 ? 31.937 7.070 17.653 1.00 13.31 146 ALA B C 1
ATOM 2271 O O . ALA B 1 146 ? 31.707 8.276 17.533 1.00 13.97 146 ALA B O 1
ATOM 2273 N N . GLU B 1 147 ? 33.131 6.535 17.412 1.00 12.51 147 GLU B N 1
ATOM 2274 C CA . GLU B 1 147 ? 34.251 7.373 16.967 1.00 13.33 147 GLU B CA 1
ATOM 2275 C C . GLU B 1 147 ? 33.968 7.960 15.579 1.00 13.54 147 GLU B C 1
ATOM 2276 O O . GLU B 1 147 ? 34.316 9.114 15.300 1.00 12.67 147 GLU B O 1
ATOM 2282 N N . TYR B 1 148 ? 33.363 7.158 14.700 1.00 13.08 148 TYR B N 1
ATOM 2283 C CA . TYR B 1 148 ? 32.974 7.639 13.374 1.00 14.33 148 TYR B CA 1
ATOM 2284 C C . TYR B 1 148 ? 31.920 8.757 13.527 1.00 15.00 148 TYR B C 1
ATOM 2285 O O . TYR B 1 148 ? 31.995 9.806 12.871 1.00 14.91 148 TYR B O 1
ATOM 2294 N N . GLU B 1 149 ? 30.937 8.541 14.387 1.00 15.28 149 GLU B N 1
ATOM 2295 C CA . GLU B 1 149 ? 29.933 9.585 14.646 1.00 15.60 149 GLU B CA 1
ATOM 2296 C C . GLU B 1 149 ? 30.573 10.877 15.184 1.00 16.36 149 GLU B C 1
ATOM 2297 O O . GLU B 1 149 ? 30.095 11.999 14.902 1.00 16.80 149 GLU B O 1
ATOM 2303 N N . ARG B 1 150 ? 31.669 10.737 15.927 1.00 15.80 150 ARG B N 1
ATOM 2304 C CA . ARG B 1 150 ? 32.358 11.883 16.517 1.00 16.27 150 ARG B CA 1
ATOM 2305 C C . ARG B 1 150 ? 33.048 12.748 15.455 1.00 16.95 150 ARG B C 1
ATOM 2306 O O . ARG B 1 150 ? 33.020 13.985 15.533 1.00 17.42 150 ARG B O 1
ATOM 2314 N N . THR B 1 151 ? 33.695 12.099 14.498 1.00 16.87 151 THR B N 1
ATOM 2315 C CA . THR B 1 151 ? 34.564 12.800 13.548 1.00 18.00 151 THR B CA 1
ATOM 2316 C C . THR B 1 151 ? 34.068 12.801 12.100 1.00 19.04 151 THR B C 1
ATOM 2317 O O . THR B 1 151 ? 34.480 13.649 11.290 1.00 19.75 151 THR B O 1
ATOM 2321 N N . HIS B 1 152 ? 33.202 11.839 11.783 1.00 19.77 152 HIS B N 1
ATOM 2322 C CA . HIS B 1 152 ? 32.751 11.518 10.418 1.00 20.97 152 HIS B CA 1
ATOM 2323 C C . HIS B 1 152 ? 33.910 11.173 9.467 1.00 21.41 152 HIS B C 1
ATOM 2324 O O . HIS B 1 152 ? 33.800 11.299 8.237 1.00 22.76 152 HIS B O 1
ATOM 2331 N N . GLU B 1 153 ? 35.005 10.691 10.055 1.00 21.96 153 GLU B N 1
ATOM 2332 C CA . GLU B 1 153 ? 36.125 10.160 9.307 1.00 22.80 153 GLU B CA 1
ATOM 2333 C C . GLU B 1 153 ? 35.960 8.648 9.198 1.00 21.69 153 GLU B C 1
ATOM 2334 O O . GLU B 1 153 ? 36.064 7.954 10.205 1.00 21.01 153 GLU B O 1
ATOM 2340 N N . ALA B 1 154 ? 35.712 8.148 7.986 1.00 20.80 154 ALA B N 1
ATOM 2341 C CA . ALA B 1 154 ? 35.429 6.720 7.780 1.00 20.84 154 ALA B CA 1
ATOM 2342 C C . ALA B 1 154 ? 36.621 5.880 8.209 1.00 20.68 154 ALA B C 1
ATOM 2343 O O . ALA B 1 154 ? 37.730 6.131 7.774 1.00 20.76 154 ALA B O 1
ATOM 2345 N N . PRO B 1 155 ? 36.406 4.868 9.070 1.00 20.61 155 PRO B N 1
ATOM 2346 C CA . PRO B 1 155 ? 37.566 4.065 9.468 1.00 20.91 155 PRO B CA 1
ATOM 2347 C C . PRO B 1 155 ? 38.004 3.143 8.339 1.00 21.04 155 PRO B C 1
ATOM 2348 O O . PRO B 1 155 ? 37.155 2.614 7.629 1.00 20.87 155 PRO B O 1
ATOM 2352 N N . PRO B 1 156 ? 39.323 2.959 8.140 1.00 22.03 156 PRO B N 1
ATOM 2353 C CA . PRO B 1 156 ? 39.705 2.054 7.048 1.00 22.78 156 PRO B CA 1
ATOM 2354 C C . PRO B 1 156 ? 39.202 0.625 7.236 1.00 22.98 156 PRO B C 1
ATOM 2355 O O . PRO B 1 156 ? 39.089 0.146 8.366 1.00 23.02 156 PRO B O 1
ATOM 2359 N N . VAL B 1 157 ? 38.898 -0.040 6.128 1.00 24.15 157 VAL B N 1
ATOM 2360 C CA . VAL B 1 157 ? 38.555 -1.461 6.156 1.00 24.96 157 VAL B CA 1
ATOM 2361 C C . VAL B 1 157 ? 39.860 -2.257 6.273 1.00 26.13 157 VAL B C 1
ATOM 2362 O O . VAL B 1 157 ? 40.936 -1.717 6.006 1.00 26.74 157 VAL B O 1
ATOM 2366 N N . PRO B 1 158 ? 39.783 -3.526 6.724 1.00 27.05 158 PRO B N 1
ATOM 2367 C CA . PRO B 1 158 ? 41.009 -4.315 6.892 1.00 27.33 158 PRO B CA 1
ATOM 2368 C C . PRO B 1 158 ? 41.774 -4.654 5.599 1.00 27.92 158 PRO B C 1
ATOM 2369 O O . PRO B 1 158 ? 41.224 -4.559 4.492 1.00 29.33 158 PRO B O 1
ATOM 2373 N N . GLY C 1 3 ? 31.520 19.458 68.178 1.00 28.12 3 GLY C N 1
ATOM 2374 C CA . GLY C 1 3 ? 31.905 18.188 67.506 1.00 27.27 3 GLY C CA 1
ATOM 2375 C C . GLY C 1 3 ? 30.893 17.853 66.421 1.00 27.04 3 GLY C C 1
ATOM 2376 O O . GLY C 1 3 ? 29.694 18.111 66.577 1.00 28.39 3 GLY C O 1
ATOM 2377 N N . MET C 1 4 ? 31.380 17.267 65.334 1.00 25.85 4 MET C N 1
ATOM 2378 C CA . MET C 1 4 ? 30.578 16.972 64.156 1.00 24.66 4 MET C CA 1
ATOM 2379 C C . MET C 1 4 ? 30.357 15.463 64.025 1.00 23.50 4 MET C C 1
ATOM 2380 O O . MET C 1 4 ? 31.257 14.660 64.310 1.00 22.77 4 MET C O 1
ATOM 2385 N N . ARG C 1 5 ? 29.174 15.092 63.538 1.00 22.36 5 ARG C N 1
ATOM 2386 C CA . ARG C 1 5 ? 28.942 13.740 63.052 1.00 21.59 5 ARG C CA 1
ATOM 2387 C C . ARG C 1 5 ? 29.482 13.701 61.615 1.00 19.70 5 ARG C C 1
ATOM 2388 O O . ARG C 1 5 ? 29.155 14.562 60.810 1.00 18.66 5 ARG C O 1
ATOM 2396 N N . VAL C 1 6 ? 30.323 12.720 61.327 1.00 18.31 6 VAL C N 1
ATOM 2397 C CA . VAL C 1 6 ? 30.975 12.621 60.032 1.00 17.46 6 VAL C CA 1
ATOM 2398 C C . VAL C 1 6 ? 30.860 11.197 59.468 1.00 16.60 6 VAL C C 1
ATOM 2399 O O . VAL C 1 6 ? 31.361 10.239 60.053 1.00 14.72 6 VAL C O 1
ATOM 2403 N N . TYR C 1 7 ? 30.196 11.077 58.320 1.00 15.32 7 TYR C N 1
ATOM 2404 C CA . TYR C 1 7 ? 30.010 9.779 57.641 1.00 15.43 7 TYR C CA 1
ATOM 2405 C C . TYR C 1 7 ? 31.168 9.553 56.701 1.00 15.92 7 TYR C C 1
ATOM 2406 O O . TYR C 1 7 ? 31.440 10.394 55.830 1.00 15.97 7 TYR C O 1
ATOM 2415 N N . LEU C 1 8 ? 31.862 8.427 56.846 1.00 14.93 8 LEU C N 1
ATOM 2416 C CA . LEU C 1 8 ? 32.980 8.136 55.961 1.00 15.13 8 LEU C CA 1
ATOM 2417 C C . LEU C 1 8 ? 32.771 6.915 55.066 1.00 14.97 8 LEU C C 1
ATOM 2418 O O . LEU C 1 8 ? 32.216 5.896 55.483 1.00 14.98 8 LEU C O 1
ATOM 2423 N N . GLY C 1 9 ? 33.219 7.026 53.823 1.00 14.60 9 GLY C N 1
ATOM 2424 C CA . GLY C 1 9 ? 33.184 5.924 52.889 1.00 14.98 9 GLY C CA 1
ATOM 2425 C C . GLY C 1 9 ? 34.459 5.868 52.079 1.00 15.41 9 GLY C C 1
ATOM 2426 O O . GLY C 1 9 ? 35.064 6.907 51.780 1.00 14.55 9 GLY C O 1
ATOM 2427 N N . ALA C 1 10 ? 34.889 4.658 51.730 1.00 15.14 10 ALA C N 1
ATOM 2428 C CA . ALA C 1 10 ? 36.160 4.507 51.031 1.00 15.17 10 ALA C CA 1
ATOM 2429 C C . ALA C 1 10 ? 36.302 3.144 50.387 1.00 15.35 10 ALA C C 1
ATOM 2430 O O . ALA C 1 10 ? 35.830 2.150 50.915 1.00 15.19 10 ALA C O 1
ATOM 2432 N N . ASP C 1 11 ? 36.925 3.108 49.221 1.00 14.68 11 ASP C N 1
ATOM 2433 C CA . ASP C 1 11 ? 37.313 1.835 48.627 1.00 14.75 11 ASP C CA 1
ATOM 2434 C C . ASP C 1 11 ? 38.710 1.474 49.134 1.00 14.39 11 ASP C C 1
ATOM 2435 O O . ASP C 1 11 ? 39.288 2.204 49.939 1.00 15.50 11 ASP C O 1
ATOM 2440 N N . HIS C 1 12 ? 39.243 0.376 48.610 1.00 14.57 12 HIS C N 1
ATOM 2441 C CA . HIS C 1 12 ? 40.574 -0.119 48.969 1.00 15.09 12 HIS C CA 1
ATOM 2442 C C . HIS C 1 12 ? 41.678 0.935 48.883 1.00 14.76 12 HIS C C 1
ATOM 2443 O O . HIS C 1 12 ? 42.594 0.943 49.717 1.00 16.50 12 HIS C O 1
ATOM 2450 N N . ALA C 1 13 ? 41.602 1.812 47.881 1.00 15.37 13 ALA C N 1
ATOM 2451 C CA . ALA C 1 13 ? 42.615 2.835 47.627 1.00 15.72 13 ALA C CA 1
ATOM 2452 C C . ALA C 1 13 ? 42.595 3.968 48.652 1.00 16.42 13 ALA C C 1
ATOM 2453 O O . ALA C 1 13 ? 43.606 4.644 48.845 1.00 17.61 13 ALA C O 1
ATOM 2455 N N . GLY C 1 14 ? 41.456 4.186 49.318 1.00 15.88 14 GLY C N 1
ATOM 2456 C CA . GLY C 1 14 ? 41.391 5.140 50.429 1.00 16.38 14 GLY C CA 1
ATOM 2457 C C . GLY C 1 14 ? 41.176 4.532 51.809 1.00 16.38 14 GLY C C 1
ATOM 2458 O O . GLY C 1 14 ? 41.000 5.268 52.790 1.00 15.46 14 GLY C O 1
ATOM 2459 N N . TYR C 1 15 ? 41.174 3.201 51.881 1.00 16.67 15 TYR C N 1
ATOM 2460 C CA . TYR C 1 15 ? 40.873 2.471 53.106 1.00 17.44 15 TYR C CA 1
ATOM 2461 C C . TYR C 1 15 ? 41.819 2.775 54.269 1.00 17.47 15 TYR C C 1
ATOM 2462 O O . TYR C 1 15 ? 41.356 3.093 55.364 1.00 17.94 15 TYR C O 1
ATOM 2471 N N . GLU C 1 16 ? 43.129 2.659 54.043 1.00 18.53 16 GLU C N 1
ATOM 2472 C CA . GLU C 1 16 ? 44.090 2.918 55.141 1.00 19.48 16 GLU C CA 1
ATOM 2473 C C . GLU C 1 16 ? 43.995 4.357 55.667 1.00 19.40 16 GLU C C 1
ATOM 2474 O O . GLU C 1 16 ? 43.968 4.574 56.878 1.00 20.20 16 GLU C O 1
ATOM 2480 N N . LEU C 1 17 ? 43.899 5.334 54.763 1.00 19.33 17 LEU C N 1
ATOM 2481 C CA . LEU C 1 17 ? 43.651 6.724 55.151 1.00 19.13 17 LEU C CA 1
ATOM 2482 C C . LEU C 1 17 ? 42.323 6.904 55.893 1.00 18.50 17 LEU C C 1
ATOM 2483 O O . LEU C 1 17 ? 42.286 7.584 56.909 1.00 18.09 17 LEU C O 1
ATOM 2488 N N . LYS C 1 18 ? 41.241 6.302 55.397 1.00 18.50 18 LYS C N 1
ATOM 2489 C CA . LYS C 1 18 ? 39.952 6.361 56.090 1.00 18.57 18 LYS C CA 1
ATOM 2490 C C . LYS C 1 18 ? 40.090 5.933 57.564 1.00 18.90 18 LYS C C 1
ATOM 2491 O O . LYS C 1 18 ? 39.570 6.579 58.458 1.00 18.03 18 LYS C O 1
ATOM 2497 N N . GLN C 1 19 ? 40.794 4.835 57.798 1.00 19.93 19 GLN C N 1
ATOM 2498 C CA . GLN C 1 19 ? 40.976 4.345 59.157 1.00 20.70 19 GLN C CA 1
ATOM 2499 C C . GLN C 1 19 ? 41.771 5.346 60.006 1.00 20.93 19 GLN C C 1
ATOM 2500 O O . GLN C 1 19 ? 41.412 5.598 61.147 1.00 21.12 19 GLN C O 1
ATOM 2506 N N . ARG C 1 20 ? 42.806 5.956 59.425 1.00 21.58 20 ARG C N 1
ATOM 2507 C CA . ARG C 1 20 ? 43.584 6.998 60.117 1.00 22.16 20 ARG C CA 1
ATOM 2508 C C . ARG C 1 20 ? 42.693 8.198 60.415 1.00 21.30 20 ARG C C 1
ATOM 2509 O O . ARG C 1 20 ? 42.756 8.792 61.495 1.00 20.52 20 ARG C O 1
ATOM 2517 N N . ILE C 1 21 ? 41.830 8.550 59.462 1.00 20.09 21 ILE C N 1
ATOM 2518 C CA . ILE C 1 21 ? 40.926 9.683 59.660 1.00 20.28 21 ILE C CA 1
ATOM 2519 C C . ILE C 1 21 ? 39.901 9.424 60.763 1.00 19.97 21 ILE C C 1
ATOM 2520 O O . ILE C 1 21 ? 39.617 10.318 61.556 1.00 19.46 21 ILE C O 1
ATOM 2525 N N . ILE C 1 22 ? 39.363 8.206 60.819 1.00 20.22 22 ILE C N 1
ATOM 2526 C CA . ILE C 1 22 ? 38.410 7.830 61.859 1.00 21.40 22 ILE C CA 1
ATOM 2527 C C . ILE C 1 22 ? 39.047 8.028 63.236 1.00 21.46 22 ILE C C 1
ATOM 2528 O O . ILE C 1 22 ? 38.452 8.639 64.126 1.00 20.97 22 ILE C O 1
ATOM 2533 N N . GLU C 1 23 ? 40.279 7.561 63.377 1.00 22.42 23 GLU C N 1
ATOM 2534 C CA . GLU C 1 23 ? 40.985 7.705 64.640 1.00 23.15 23 GLU C CA 1
ATOM 2535 C C . GLU C 1 23 ? 41.239 9.169 64.945 1.00 23.03 23 GLU C C 1
ATOM 2536 O O . GLU C 1 23 ? 41.008 9.620 66.066 1.00 23.38 23 GLU C O 1
ATOM 2542 N N . HIS C 1 24 ? 41.680 9.921 63.941 1.00 22.88 24 HIS C N 1
ATOM 2543 C CA . HIS C 1 24 ? 41.934 11.344 64.124 1.00 22.86 24 HIS C CA 1
ATOM 2544 C C . HIS C 1 24 ? 40.695 12.103 64.561 1.00 22.66 24 HIS C C 1
ATOM 2545 O O . HIS C 1 24 ? 40.774 12.968 65.431 1.00 22.22 24 HIS C O 1
ATOM 2552 N N . LEU C 1 25 ? 39.558 11.810 63.926 1.00 22.47 25 LEU C N 1
ATOM 2553 C CA . LEU C 1 25 ? 38.309 12.480 64.266 1.00 22.30 25 LEU C CA 1
ATOM 2554 C C . LEU C 1 25 ? 37.866 12.175 65.702 1.00 23.09 25 LEU C C 1
ATOM 2555 O O . LEU C 1 25 ? 37.349 13.056 66.387 1.00 22.49 25 LEU C O 1
ATOM 2560 N N . LYS C 1 26 ? 38.067 10.927 66.135 1.00 23.55 26 LYS C N 1
ATOM 2561 C CA . LYS C 1 26 ? 37.747 10.514 67.511 1.00 25.04 26 LYS C CA 1
ATOM 2562 C C . LYS C 1 26 ? 38.611 11.309 68.493 1.00 25.33 26 LYS C C 1
ATOM 2563 O O . LYS C 1 26 ? 38.108 11.893 69.455 1.00 25.59 26 LYS C O 1
ATOM 2569 N N . GLN C 1 27 ? 39.906 11.349 68.204 1.00 26.22 27 GLN C N 1
ATOM 2570 C CA . GLN C 1 27 ? 40.902 12.070 69.024 1.00 27.30 27 GLN C CA 1
ATOM 2571 C C . GLN C 1 27 ? 40.655 13.574 69.097 1.00 27.23 27 GLN C C 1
ATOM 2572 O O . GLN C 1 27 ? 41.097 14.231 70.046 1.00 27.90 27 GLN C O 1
ATOM 2578 N N . THR C 1 28 ? 39.971 14.131 68.095 1.00 27.05 28 THR C N 1
ATOM 2579 C CA . THR C 1 28 ? 39.693 15.572 68.058 1.00 26.58 28 THR C CA 1
ATOM 2580 C C . THR C 1 28 ? 38.238 15.941 68.373 1.00 26.06 28 THR C C 1
ATOM 2581 O O . THR C 1 28 ? 37.821 17.074 68.139 1.00 26.29 28 THR C O 1
ATOM 2585 N N . GLY C 1 29 ? 37.477 14.995 68.921 1.00 25.45 29 GLY C N 1
ATOM 2586 C CA . GLY C 1 29 ? 36.153 15.274 69.513 1.00 25.27 29 GLY C CA 1
ATOM 2587 C C . GLY C 1 29 ? 34.954 15.206 68.588 1.00 24.72 29 GLY C C 1
ATOM 2588 O O . GLY C 1 29 ? 33.884 15.750 68.886 1.00 24.92 29 GLY C O 1
ATOM 2589 N N . HIS C 1 30 ? 35.131 14.522 67.465 1.00 24.30 30 HIS C N 1
ATOM 2590 C CA . HIS C 1 30 ? 34.055 14.346 66.492 1.00 23.88 30 HIS C CA 1
ATOM 2591 C C . HIS C 1 30 ? 33.540 12.909 66.569 1.00 23.74 30 HIS C C 1
ATOM 2592 O O . HIS C 1 30 ? 34.122 12.076 67.283 1.00 23.11 30 HIS C O 1
ATOM 2599 N N . GLU C 1 31 ? 32.452 12.643 65.840 1.00 22.98 31 GLU C N 1
ATOM 2600 C CA . GLU C 1 31 ? 31.730 11.368 65.868 1.00 22.69 31 GLU C CA 1
ATOM 2601 C C . GLU C 1 31 ? 31.763 10.761 64.456 1.00 21.17 31 GLU C C 1
ATOM 2602 O O . GLU C 1 31 ? 30.823 10.962 63.685 1.00 19.92 31 GLU C O 1
ATOM 2608 N N . PRO C 1 32 ? 32.853 10.039 64.123 1.00 20.38 32 PRO C N 1
ATOM 2609 C CA . PRO C 1 32 ? 32.907 9.390 62.803 1.00 20.11 32 PRO C CA 1
ATOM 2610 C C . PRO C 1 32 ? 32.032 8.146 62.717 1.00 19.67 32 PRO C C 1
ATOM 2611 O O . PRO C 1 32 ? 31.977 7.353 63.680 1.00 19.64 32 PRO C O 1
ATOM 2615 N N . ILE C 1 33 ? 31.355 7.974 61.585 1.00 18.63 33 ILE C N 1
ATOM 2616 C CA . ILE C 1 33 ? 30.518 6.809 61.321 1.00 18.15 33 ILE C CA 1
ATOM 2617 C C . ILE C 1 33 ? 31.065 6.160 60.051 1.00 17.84 33 ILE C C 1
ATOM 2618 O O . ILE C 1 33 ? 31.144 6.799 58.998 1.00 16.22 33 ILE C O 1
ATOM 2623 N N . ASP C 1 34 ? 31.485 4.906 60.172 1.00 17.11 34 ASP C N 1
ATOM 2624 C CA . ASP C 1 34 ? 32.105 4.191 59.068 1.00 17.04 34 ASP C CA 1
ATOM 2625 C C . ASP C 1 34 ? 31.047 3.484 58.219 1.00 16.99 34 ASP C C 1
ATOM 2626 O O . ASP C 1 34 ? 30.335 2.582 58.703 1.00 17.08 34 ASP C O 1
ATOM 2631 N N . CYS C 1 35 ? 30.919 3.918 56.960 1.00 15.61 35 CYS C N 1
ATOM 2632 C CA . CYS C 1 35 ? 30.033 3.275 55.995 1.00 15.58 35 CYS C CA 1
ATOM 2633 C C . CYS C 1 35 ? 30.715 2.167 55.196 1.00 15.29 35 CYS C C 1
ATOM 2634 O O . CYS C 1 35 ? 30.077 1.542 54.362 1.00 15.62 35 CYS C O 1
ATOM 2637 N N . GLY C 1 36 ? 32.001 1.932 55.459 1.00 14.82 36 GLY C N 1
ATOM 2638 C CA . GLY C 1 36 ? 32.786 0.929 54.715 1.00 14.94 36 GLY C CA 1
ATOM 2639 C C . GLY C 1 36 ? 33.674 1.583 53.678 1.00 15.11 36 GLY C C 1
ATOM 2640 O O . GLY C 1 36 ? 33.471 2.763 53.362 1.00 14.66 36 GLY C O 1
ATOM 2641 N N . ALA C 1 37 ? 34.645 0.873 53.108 1.00 15.70 37 ALA C N 1
ATOM 2642 C CA . ALA C 1 37 ? 34.909 -0.557 53.319 1.00 16.68 37 ALA C CA 1
ATOM 2643 C C . ALA C 1 37 ? 35.398 -0.877 54.733 1.00 17.34 37 ALA C C 1
ATOM 2644 O O . ALA C 1 37 ? 36.088 -0.078 55.368 1.00 16.82 37 ALA C O 1
ATOM 2646 N N . LEU C 1 38 ? 35.051 -2.072 55.202 1.00 18.91 38 LEU C N 1
ATOM 2647 C CA . LEU C 1 38 ? 35.376 -2.486 56.579 1.00 20.33 38 LEU C CA 1
ATOM 2648 C C . LEU C 1 38 ? 36.695 -3.266 56.704 1.00 21.73 38 LEU C C 1
ATOM 2649 O O . LEU C 1 38 ? 37.159 -3.530 57.813 1.00 22.98 38 LEU C O 1
ATOM 2654 N N . ARG C 1 39 ? 37.286 -3.625 55.572 1.00 21.48 39 ARG C N 1
ATOM 2655 C CA . ARG C 1 39 ? 38.636 -4.164 55.493 1.00 22.26 39 ARG C CA 1
ATOM 2656 C C . ARG C 1 39 ? 39.184 -3.817 54.114 1.00 21.51 39 ARG C C 1
ATOM 2657 O O . ARG C 1 39 ? 38.438 -3.340 53.243 1.00 20.45 39 ARG C O 1
ATOM 2665 N N . TYR C 1 40 ? 40.475 -4.062 53.916 1.00 20.56 40 TYR C N 1
ATOM 2666 C CA . TYR C 1 40 ? 41.104 -3.847 52.616 1.00 20.05 40 TYR C CA 1
ATOM 2667 C C . TYR C 1 40 ? 40.740 -4.978 51.676 1.00 19.76 40 TYR C C 1
ATOM 2668 O O . TYR C 1 40 ? 41.039 -6.146 51.950 1.00 20.14 40 TYR C O 1
ATOM 2677 N N . ASP C 1 41 ? 40.088 -4.639 50.568 1.00 18.22 41 ASP C N 1
ATOM 2678 C CA . ASP C 1 41 ? 39.808 -5.593 49.505 1.00 17.77 41 ASP C CA 1
ATOM 2679 C C . ASP C 1 41 ? 40.254 -4.912 48.227 1.00 17.76 41 ASP C C 1
ATOM 2680 O O . ASP C 1 41 ? 39.568 -4.025 47.731 1.00 17.17 41 ASP C O 1
ATOM 2685 N N . ALA C 1 42 ? 41.390 -5.366 47.687 1.00 16.61 42 ALA C N 1
ATOM 2686 C CA . ALA C 1 42 ? 42.088 -4.704 46.595 1.00 16.28 42 ALA C CA 1
ATOM 2687 C C . ALA C 1 42 ? 41.235 -4.469 45.351 1.00 14.80 42 ALA C C 1
ATOM 2688 O O . ALA C 1 42 ? 41.556 -3.578 44.560 1.00 15.48 42 ALA C O 1
ATOM 2690 N N . ASP C 1 43 ? 40.176 -5.264 45.193 1.00 13.76 43 ASP C N 1
ATOM 2691 C CA . ASP C 1 43 ? 39.339 -5.236 43.994 1.00 14.86 43 ASP C CA 1
ATOM 2692 C C . ASP C 1 43 ? 37.990 -4.554 44.206 1.00 14.34 43 ASP C C 1
ATOM 2693 O O . ASP C 1 43 ? 37.197 -4.501 43.271 1.00 14.14 43 ASP C O 1
ATOM 2698 N N . ASP C 1 44 ? 37.732 -4.023 45.401 1.00 13.95 44 ASP C N 1
ATOM 2699 C CA . ASP C 1 44 ? 36.381 -3.516 45.692 1.00 13.98 44 ASP C CA 1
ATOM 2700 C C . ASP C 1 44 ? 36.096 -2.211 44.945 1.00 13.75 44 ASP C C 1
ATOM 2701 O O . ASP C 1 44 ? 37.010 -1.541 44.430 1.00 13.35 44 ASP C O 1
ATOM 2706 N N . ASP C 1 45 ? 34.808 -1.863 44.950 1.00 13.39 45 ASP C N 1
ATOM 2707 C CA . ASP C 1 45 ? 34.223 -0.857 44.074 1.00 13.35 45 ASP C CA 1
ATOM 2708 C C . ASP C 1 45 ? 33.651 0.334 44.860 1.00 12.76 45 ASP C C 1
ATOM 2709 O O . ASP C 1 45 ? 32.707 0.174 45.646 1.00 13.11 45 ASP C O 1
ATOM 2714 N N . TYR C 1 46 ? 34.191 1.518 44.617 1.00 12.30 46 TYR C N 1
ATOM 2715 C CA . TYR C 1 46 ? 33.892 2.704 45.435 1.00 11.94 46 TYR C CA 1
ATOM 2716 C C . TYR C 1 46 ? 32.429 3.179 45.468 1.00 11.41 46 TYR C C 1
ATOM 2717 O O . TYR C 1 46 ? 31.994 3.715 46.491 1.00 11.28 46 TYR C O 1
ATOM 2726 N N . PRO C 1 47 ? 31.676 3.055 44.348 1.00 11.94 47 PRO C N 1
ATOM 2727 C CA . PRO C 1 47 ? 30.372 3.770 44.365 1.00 11.82 47 PRO C CA 1
ATOM 2728 C C . PRO C 1 47 ? 29.446 3.504 45.552 1.00 12.45 47 PRO C C 1
ATOM 2729 O O . PRO C 1 47 ? 28.937 4.462 46.138 1.00 11.63 47 PRO C O 1
ATOM 2733 N N . ALA C 1 48 ? 29.254 2.244 45.938 1.00 12.02 48 ALA C N 1
ATOM 2734 C CA . ALA C 1 48 ? 28.319 1.938 47.018 1.00 12.76 48 ALA C CA 1
ATOM 2735 C C . ALA C 1 48 ? 28.690 2.648 48.319 1.00 12.27 48 ALA C C 1
ATOM 2736 O O . ALA C 1 48 ? 27.822 3.125 49.050 1.00 12.02 48 ALA C O 1
ATOM 2738 N N . PHE C 1 49 ? 29.987 2.690 48.634 1.00 11.98 49 PHE C N 1
ATOM 2739 C CA . PHE C 1 49 ? 30.419 3.310 49.890 1.00 12.73 49 PHE C CA 1
ATOM 2740 C C . PHE C 1 49 ? 30.192 4.824 49.865 1.00 11.98 49 PHE C C 1
ATOM 2741 O O . PHE C 1 49 ? 29.847 5.448 50.882 1.00 11.91 49 PHE C O 1
ATOM 2749 N N . CYS C 1 50 ? 30.393 5.421 48.694 1.00 11.84 50 CYS C N 1
ATOM 2750 C CA . CYS C 1 50 ? 30.242 6.885 48.552 1.00 12.26 50 CYS C CA 1
ATOM 2751 C C . CYS C 1 50 ? 28.766 7.303 48.550 1.00 11.78 50 CYS C C 1
ATOM 2752 O O . CYS C 1 50 ? 28.378 8.300 49.170 1.00 11.16 50 CYS C O 1
ATOM 2755 N N . ILE C 1 51 ? 27.955 6.531 47.845 1.00 11.79 51 ILE C N 1
ATOM 2756 C CA . ILE C 1 51 ? 26.501 6.726 47.846 1.00 11.80 51 ILE C CA 1
ATOM 2757 C C . ILE C 1 51 ? 25.966 6.552 49.263 1.00 12.43 51 ILE C C 1
ATOM 2758 O O . ILE C 1 51 ? 25.120 7.318 49.698 1.00 12.17 51 ILE C O 1
ATOM 2763 N N . ALA C 1 52 ? 26.456 5.549 49.993 1.00 11.96 52 ALA C N 1
ATOM 2764 C CA . ALA C 1 52 ? 26.001 5.330 51.374 1.00 11.99 52 ALA C CA 1
ATOM 2765 C C . ALA C 1 52 ? 26.322 6.560 52.221 1.00 11.36 52 ALA C C 1
ATOM 2766 O O . ALA C 1 52 ? 25.439 7.106 52.900 1.00 12.63 52 ALA C O 1
ATOM 2768 N N . ALA C 1 53 ? 27.573 7.019 52.156 1.00 10.93 53 ALA C N 1
ATOM 2769 C CA . ALA C 1 53 ? 28.016 8.141 52.982 1.00 11.68 53 ALA C CA 1
ATOM 2770 C C . ALA C 1 53 ? 27.198 9.395 52.647 1.00 12.28 53 ALA C C 1
ATOM 2771 O O . ALA C 1 53 ? 26.682 10.093 53.538 1.00 12.26 53 ALA C O 1
ATOM 2773 N N . ALA C 1 54 ? 27.044 9.666 51.351 1.00 12.06 54 ALA C N 1
ATOM 2774 C CA . ALA C 1 54 ? 26.317 10.856 50.918 1.00 11.53 54 ALA C CA 1
ATOM 2775 C C . ALA C 1 54 ? 24.820 10.809 51.278 1.00 12.14 54 ALA C C 1
ATOM 2776 O O . ALA C 1 54 ? 24.246 11.804 51.734 1.00 11.95 54 ALA C O 1
ATOM 2778 N N . THR C 1 55 ? 24.196 9.660 51.074 1.00 12.08 55 THR C N 1
ATOM 2779 C CA . THR C 1 55 ? 22.764 9.477 51.412 1.00 12.13 55 THR C CA 1
ATOM 2780 C C . THR C 1 55 ? 22.539 9.717 52.925 1.00 12.59 55 THR C C 1
ATOM 2781 O O . THR C 1 55 ? 21.619 10.441 53.339 1.00 12.11 55 THR C O 1
ATOM 2785 N N . ARG C 1 56 ? 23.393 9.119 53.743 1.00 13.11 56 ARG C N 1
ATOM 2786 C CA . ARG C 1 56 ? 23.265 9.297 55.202 1.00 13.56 56 ARG C CA 1
ATOM 2787 C C . ARG C 1 56 ? 23.503 10.735 55.624 1.00 13.28 56 ARG C C 1
ATOM 2788 O O . ARG C 1 56 ? 22.758 11.274 56.447 1.00 13.76 56 ARG C O 1
ATOM 2796 N N . THR C 1 57 ? 24.496 11.377 55.032 1.00 12.50 57 THR C N 1
ATOM 2797 C CA . THR C 1 57 ? 24.774 12.784 55.351 1.00 13.19 57 THR C CA 1
ATOM 2798 C C . THR C 1 57 ? 23.572 13.670 55.059 1.00 13.29 57 THR C C 1
ATOM 2799 O O . THR C 1 57 ? 23.152 14.486 55.900 1.00 13.20 57 THR C O 1
ATOM 2803 N N . VAL C 1 58 ? 23.010 13.530 53.858 1.00 13.72 58 VAL C N 1
ATOM 2804 C CA . VAL C 1 58 ? 21.833 14.312 53.467 1.00 14.38 58 VAL C CA 1
ATOM 2805 C C . VAL C 1 58 ? 20.639 14.037 54.386 1.00 15.36 58 VAL C C 1
ATOM 2806 O O . VAL C 1 58 ? 19.921 14.962 54.761 1.00 15.47 58 VAL C O 1
ATOM 2810 N N . ALA C 1 59 ? 20.482 12.783 54.806 1.00 15.78 59 ALA C N 1
ATOM 2811 C CA . ALA C 1 59 ? 19.353 12.376 55.637 1.00 16.26 59 ALA C CA 1
ATOM 2812 C C . ALA C 1 59 ? 19.516 12.818 57.097 1.00 16.98 59 ALA C C 1
ATOM 2813 O O . ALA C 1 5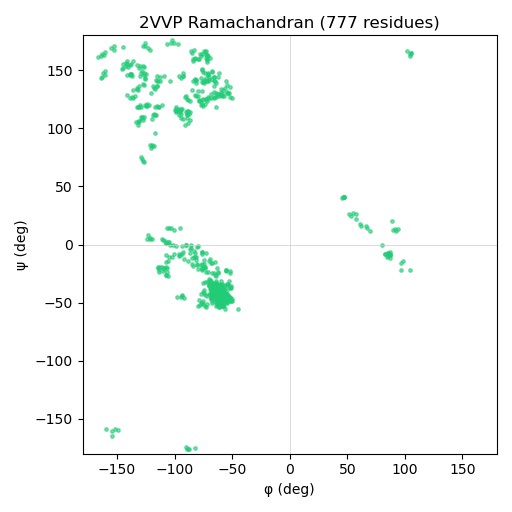9 ? 18.577 12.690 57.894 1.00 17.42 59 ALA C O 1
ATOM 2815 N N . ASP C 1 60 ? 20.696 13.328 57.425 1.00 17.44 60 ASP C N 1
ATOM 2816 C CA . ASP C 1 60 ? 21.073 13.707 58.784 1.00 17.98 60 ASP C CA 1
ATOM 2817 C C . ASP C 1 60 ? 21.552 15.150 58.774 1.00 18.47 60 ASP C C 1
ATOM 2818 O O . ASP C 1 60 ? 22.746 15.436 58.892 1.00 17.25 60 ASP C O 1
ATOM 2823 N N . PRO C 1 61 ? 20.602 16.085 58.579 1.00 20.00 61 PRO C N 1
ATOM 2824 C CA . PRO C 1 61 ? 21.021 17.480 58.424 1.00 20.19 61 PRO C CA 1
ATOM 2825 C C . PRO C 1 61 ? 21.854 17.955 59.611 1.00 20.71 61 PRO C C 1
ATOM 2826 O O . PRO C 1 61 ? 21.507 17.665 60.756 1.00 21.73 61 PRO C O 1
ATOM 2830 N N . GLY C 1 62 ? 22.954 18.643 59.334 1.00 20.50 62 GLY C N 1
ATOM 2831 C CA . GLY C 1 62 ? 23.900 19.023 60.367 1.00 19.53 62 GLY C CA 1
ATOM 2832 C C . GLY C 1 62 ? 25.170 18.189 60.368 1.00 19.10 62 GLY C C 1
ATOM 2833 O O . GLY C 1 62 ? 26.188 18.620 60.882 1.00 19.70 62 GLY C O 1
ATOM 2834 N N . SER C 1 63 ? 25.108 16.984 59.796 1.00 17.83 63 SER C N 1
ATOM 2835 C CA . SER C 1 63 ? 26.275 16.129 59.671 1.00 16.88 63 SER C CA 1
ATOM 2836 C C . SER C 1 63 ? 27.121 16.481 58.440 1.00 16.34 63 SER C C 1
ATOM 2837 O O . SER C 1 63 ? 26.681 17.218 57.560 1.00 15.83 63 SER C O 1
ATOM 2840 N N . LEU C 1 64 ? 28.323 15.925 58.398 1.00 15.86 64 LEU C N 1
ATOM 2841 C CA . LEU C 1 64 ? 29.220 16.035 57.245 1.00 15.43 64 LEU C CA 1
ATOM 2842 C C . LEU C 1 64 ? 29.632 14.642 56.819 1.00 15.09 64 LEU C C 1
ATOM 2843 O O . LEU C 1 64 ? 29.344 13.660 57.516 1.00 15.99 64 LEU C O 1
ATOM 2848 N N . GLY C 1 65 ? 30.289 14.556 55.673 1.00 14.29 65 GLY C N 1
ATOM 2849 C CA . GLY C 1 65 ? 30.778 13.277 55.155 1.00 13.55 65 GLY C CA 1
ATOM 2850 C C . GLY C 1 65 ? 32.089 13.416 54.422 1.00 13.82 65 GLY C C 1
ATOM 2851 O O . GLY C 1 65 ? 32.415 14.486 53.909 1.00 12.95 65 GLY C O 1
ATOM 2852 N N . ILE C 1 66 ? 32.834 12.322 54.367 1.00 13.29 66 ILE C N 1
ATOM 2853 C CA . ILE C 1 66 ? 34.118 12.316 53.712 1.00 13.13 66 ILE C CA 1
ATOM 2854 C C . ILE C 1 66 ? 34.219 11.007 52.938 1.00 13.98 66 ILE C C 1
ATOM 2855 O O . ILE C 1 66 ? 33.996 9.932 53.509 1.00 14.21 66 ILE C O 1
ATOM 2860 N N . VAL C 1 67 ? 34.511 11.117 51.644 1.00 13.40 67 VAL C N 1
ATOM 2861 C CA . VAL C 1 67 ? 34.666 9.930 50.784 1.00 13.20 67 VAL C CA 1
ATOM 2862 C C . VAL C 1 67 ? 36.100 9.918 50.270 1.00 14.58 67 VAL C C 1
ATOM 2863 O O . VAL C 1 67 ? 36.637 10.944 49.886 1.00 14.67 67 VAL C O 1
ATOM 2867 N N . LEU C 1 68 ? 36.720 8.742 50.323 1.00 14.62 68 LEU C N 1
ATOM 2868 C CA . LEU C 1 68 ? 38.119 8.545 50.018 1.00 15.70 68 LEU C CA 1
ATOM 2869 C C . LEU C 1 68 ? 38.319 7.455 48.958 1.00 15.59 68 LEU C C 1
ATOM 2870 O O . LEU C 1 68 ? 37.669 6.390 48.983 1.00 14.63 68 LEU C O 1
ATOM 2875 N N . GLY C 1 69 ? 39.224 7.727 48.018 1.00 15.50 69 GLY C N 1
ATOM 2876 C CA . GLY C 1 69 ? 39.692 6.725 47.072 1.00 15.55 69 GLY C CA 1
ATOM 2877 C C . GLY C 1 69 ? 41.101 7.106 46.678 1.00 14.71 69 GLY C C 1
ATOM 2878 O O . GLY C 1 69 ? 41.754 7.860 47.388 1.00 16.02 69 GLY C O 1
ATOM 2879 N N . GLY C 1 70 ? 41.568 6.618 45.543 1.00 14.70 70 GLY C N 1
ATOM 2880 C CA . GLY C 1 70 ? 42.896 6.982 45.060 1.00 15.01 70 GLY C CA 1
ATOM 2881 C C . GLY C 1 70 ? 43.021 8.471 44.785 1.00 15.52 70 GLY C C 1
ATOM 2882 O O . GLY C 1 70 ? 43.914 9.142 45.310 1.00 16.61 70 GLY C O 1
ATOM 2883 N N . SER C 1 71 ? 42.073 8.993 43.997 1.00 15.53 71 SER C N 1
ATOM 2884 C CA . SER C 1 71 ? 42.061 10.395 43.594 1.00 14.83 71 SER C CA 1
ATOM 2885 C C . SER C 1 71 ? 40.969 11.200 44.281 1.00 14.15 71 SER C C 1
ATOM 2886 O O . SER C 1 71 ? 41.078 12.424 44.385 1.00 14.85 71 SER C O 1
ATOM 2889 N N . GLY C 1 72 ? 39.888 10.531 44.678 1.00 13.69 72 GLY C N 1
ATOM 2890 C CA . GLY C 1 72 ? 38.727 11.204 45.224 1.00 13.00 72 GLY C CA 1
ATOM 2891 C C . GLY C 1 72 ? 37.702 11.680 44.207 1.00 12.34 72 GLY C C 1
ATOM 2892 O O . GLY C 1 72 ? 36.609 12.099 44.566 1.00 11.88 72 GLY C O 1
ATOM 2893 N N . ASN C 1 73 ? 38.057 11.599 42.933 1.00 12.28 73 ASN C N 1
ATOM 2894 C CA . ASN C 1 73 ? 37.213 12.165 41.887 1.00 12.23 73 ASN C CA 1
ATOM 2895 C C . ASN C 1 73 ? 36.011 11.296 41.536 1.00 12.43 73 ASN C C 1
ATOM 2896 O O . ASN C 1 73 ? 34.868 11.781 41.548 1.00 12.21 73 ASN C O 1
ATOM 2901 N N . GLY C 1 74 ? 36.236 10.017 41.249 1.00 12.72 74 GLY C N 1
ATOM 2902 C CA . GLY C 1 74 ? 35.087 9.094 41.112 1.00 12.84 74 GLY C CA 1
ATOM 2903 C C . GLY C 1 74 ? 34.208 9.133 42.353 1.00 12.18 74 GLY C C 1
ATOM 2904 O O . GLY C 1 74 ? 32.972 9.100 42.274 1.00 11.78 74 GLY C O 1
ATOM 2905 N N . GLU C 1 75 ? 34.845 9.230 43.518 1.00 12.22 75 GLU C N 1
ATOM 2906 C CA . GLU C 1 75 ? 34.142 9.258 44.792 1.00 12.38 75 GLU C CA 1
ATOM 2907 C C . GLU C 1 75 ? 33.187 10.458 44.955 1.00 11.55 75 GLU C C 1
ATOM 2908 O O . GLU C 1 75 ? 31.998 10.296 45.294 1.00 11.04 75 GLU C O 1
ATOM 2914 N N . GLN C 1 76 ? 33.686 11.657 44.673 1.00 10.80 76 GLN C N 1
ATOM 2915 C CA . GLN C 1 76 ? 32.841 12.845 44.731 1.00 11.18 76 GLN C CA 1
ATOM 2916 C C . GLN C 1 76 ? 31.762 12.822 43.622 1.00 10.40 76 GLN C C 1
ATOM 2917 O O . GLN C 1 76 ? 30.623 13.239 43.843 1.00 10.05 76 GLN C O 1
ATOM 2923 N N . ILE C 1 77 ? 32.096 12.312 42.435 1.00 9.95 77 ILE C N 1
ATOM 2924 C CA . ILE C 1 77 ? 31.094 12.193 41.359 1.00 10.26 77 ILE C CA 1
ATOM 2925 C C . ILE C 1 77 ? 29.933 11.330 41.828 1.00 9.63 77 ILE C C 1
ATOM 2926 O O . ILE C 1 77 ? 28.740 11.699 41.686 1.00 10.19 77 ILE C O 1
ATOM 2931 N N . ALA C 1 78 ? 30.273 10.200 42.446 1.00 9.71 78 ALA C N 1
ATOM 2932 C CA . ALA C 1 78 ? 29.248 9.299 43.009 1.00 10.25 78 ALA C CA 1
ATOM 2933 C C . ALA C 1 78 ? 28.421 9.974 44.090 1.00 10.33 78 ALA C C 1
ATOM 2934 O O . ALA C 1 78 ? 27.188 9.931 44.039 1.00 9.92 78 ALA C O 1
ATOM 2936 N N . ALA C 1 79 ? 29.084 10.594 45.064 1.00 10.35 79 ALA C N 1
ATOM 2937 C CA . ALA C 1 79 ? 28.376 11.329 46.119 1.00 10.40 79 ALA C CA 1
ATOM 2938 C C . ALA C 1 79 ? 27.450 12.385 45.527 1.00 9.99 79 ALA C C 1
ATOM 2939 O O . ALA C 1 79 ? 26.338 12.563 45.976 1.00 9.49 79 ALA C O 1
ATOM 2941 N N . ASN C 1 80 ? 27.932 13.105 44.516 1.00 9.91 80 ASN C N 1
ATOM 2942 C CA . ASN C 1 80 ? 27.116 14.126 43.883 1.00 10.14 80 ASN C CA 1
ATOM 2943 C C . ASN C 1 80 ? 25.882 13.659 43.139 1.00 10.23 80 ASN C C 1
ATOM 2944 O O . ASN C 1 80 ? 25.026 14.472 42.800 1.00 9.97 80 ASN C O 1
ATOM 2949 N N . LYS C 1 81 ? 25.793 12.362 42.849 1.00 10.14 81 LYS C N 1
ATOM 2950 C CA . LYS C 1 81 ? 24.569 11.823 42.264 1.00 9.99 81 LYS C CA 1
ATOM 2951 C C . LYS C 1 81 ? 23.424 11.699 43.265 1.00 10.79 81 LYS C C 1
ATOM 2952 O O . LYS C 1 81 ? 22.262 11.613 42.844 1.00 11.35 81 LYS C O 1
ATOM 2958 N N . VAL C 1 82 ? 23.742 11.742 44.561 1.00 10.85 82 VAL C N 1
ATOM 2959 C CA . VAL C 1 82 ? 22.734 11.606 45.606 1.00 11.15 82 VAL C CA 1
ATOM 2960 C C . VAL C 1 82 ? 21.937 12.907 45.705 1.00 11.32 82 VAL C C 1
ATOM 2961 O O . VAL C 1 82 ? 22.520 13.980 45.880 1.00 11.65 82 VAL C O 1
ATOM 2965 N N . PRO C 1 83 ? 20.596 12.835 45.603 1.00 12.10 83 PRO C N 1
ATOM 2966 C CA . PRO C 1 83 ? 19.787 14.041 45.715 1.00 12.00 83 PRO C CA 1
ATOM 2967 C C . PRO C 1 83 ? 20.082 14.815 47.001 1.00 11.34 83 PRO C C 1
ATOM 2968 O O . PRO C 1 83 ? 20.163 14.242 48.081 1.00 11.27 83 PRO C O 1
ATOM 2972 N N . GLY C 1 84 ? 20.318 16.112 46.849 1.00 12.07 84 GLY C N 1
ATOM 2973 C CA . GLY C 1 84 ? 20.629 16.978 47.990 1.00 11.97 84 GLY C CA 1
ATOM 2974 C C . GLY C 1 84 ? 22.063 17.091 48.433 1.00 11.93 84 GLY C C 1
ATOM 2975 O O . GLY C 1 84 ? 22.377 17.933 49.307 1.00 14.24 84 GLY C O 1
ATOM 2976 N N . ALA C 1 85 ? 22.928 16.222 47.909 1.00 11.76 85 ALA C N 1
ATOM 2977 C CA . ALA C 1 85 ? 24.340 16.185 48.283 1.00 11.56 85 ALA C CA 1
ATOM 2978 C C . ALA C 1 85 ? 25.131 17.200 47.474 1.00 11.82 85 ALA C C 1
ATOM 2979 O O . ALA C 1 85 ? 24.890 17.385 46.289 1.00 13.38 85 ALA C O 1
ATOM 2981 N N . ARG C 1 86 ? 26.074 17.843 48.136 1.00 11.77 86 ARG C N 1
ATOM 2982 C CA . ARG C 1 86 ? 27.072 18.660 47.484 1.00 12.06 86 ARG C CA 1
ATOM 2983 C C . ARG C 1 86 ? 28.431 18.199 47.986 1.00 12.03 86 ARG C C 1
ATOM 2984 O O . ARG C 1 86 ? 28.760 18.398 49.149 1.00 11.26 86 ARG C O 1
ATOM 2992 N N . CYS C 1 87 ? 29.203 17.560 47.118 1.00 11.79 87 CYS C N 1
ATOM 2993 C CA . CYS C 1 87 ? 30.472 16.971 47.503 1.00 11.54 87 CYS C CA 1
ATOM 2994 C C . CYS C 1 87 ? 31.598 17.658 46.729 1.00 12.19 87 CYS C C 1
ATOM 2995 O O . CYS C 1 87 ? 31.665 17.522 45.510 1.00 11.92 87 CYS C O 1
ATOM 2998 N N . ALA C 1 88 ? 32.441 18.409 47.441 1.00 11.40 88 ALA C N 1
ATOM 2999 C CA . ALA C 1 88 ? 33.639 19.003 46.843 1.00 12.30 88 ALA C CA 1
ATOM 3000 C C . ALA C 1 88 ? 34.803 17.999 46.785 1.00 13.07 88 ALA C C 1
ATOM 3001 O O . ALA C 1 88 ? 34.768 16.979 47.482 1.00 13.84 88 ALA C O 1
ATOM 3003 N N . LEU C 1 89 ? 35.801 18.255 45.938 1.00 13.16 89 LEU C N 1
ATOM 3004 C CA . LEU C 1 89 ? 37.079 17.548 45.983 1.00 13.60 89 LEU C CA 1
ATOM 3005 C C . LEU C 1 89 ? 38.009 18.471 46.754 1.00 13.99 89 LEU C C 1
ATOM 3006 O O . LEU C 1 89 ? 38.289 19.593 46.313 1.00 13.19 89 LEU C O 1
ATOM 3011 N N . ALA C 1 90 ? 38.448 17.999 47.918 1.00 13.66 90 ALA C N 1
ATOM 3012 C CA . ALA C 1 90 ? 39.353 18.773 48.765 1.00 14.13 90 ALA C CA 1
ATOM 3013 C C . ALA C 1 90 ? 40.781 18.299 48.546 1.00 15.17 90 ALA C C 1
ATOM 3014 O O . ALA C 1 90 ? 41.109 17.154 48.827 1.00 15.21 90 ALA C O 1
ATOM 3016 N N . TRP C 1 91 ? 41.620 19.187 48.003 1.00 15.84 91 TRP C N 1
ATOM 3017 C CA . TRP C 1 91 ? 43.022 18.871 47.708 1.00 16.57 91 TRP C CA 1
ATOM 3018 C C . TRP C 1 91 ? 43.993 19.781 48.460 1.00 16.72 91 TRP C C 1
ATOM 3019 O O . TRP C 1 91 ? 45.204 19.698 48.244 1.00 17.45 91 TRP C O 1
ATOM 3030 N N . SER C 1 92 ? 43.448 20.626 49.324 1.00 16.79 92 SER C N 1
ATOM 3031 C CA . SER C 1 92 ? 44.212 21.597 50.128 1.00 17.43 92 SER C CA 1
ATOM 3032 C C . SER C 1 92 ? 43.353 22.112 51.270 1.00 17.84 92 SER C C 1
ATOM 3033 O O . SER C 1 92 ? 42.120 21.990 51.264 1.00 17.02 92 SER C O 1
ATOM 3036 N N . VAL C 1 93 ? 43.999 22.691 52.281 1.00 17.69 93 VAL C N 1
ATOM 3037 C CA . VAL C 1 93 ? 43.279 23.360 53.330 1.00 17.71 93 VAL C CA 1
ATOM 3038 C C . VAL C 1 93 ? 42.342 24.455 52.792 1.00 17.73 93 VAL C C 1
ATOM 3039 O O . VAL C 1 93 ? 41.197 24.534 53.207 1.00 17.34 93 VAL C O 1
ATOM 3043 N N . GLN C 1 94 ? 42.825 25.254 51.836 1.00 17.71 94 GLN C N 1
ATOM 3044 C CA . GLN C 1 94 ? 42.031 26.327 51.240 1.00 17.28 94 GLN C CA 1
ATOM 3045 C C . GLN C 1 94 ? 40.759 25.783 50.586 1.00 16.40 94 GLN C C 1
ATOM 3046 O O . GLN C 1 94 ? 39.679 26.321 50.762 1.00 15.02 94 GLN C O 1
ATOM 3052 N N . THR C 1 95 ? 40.903 24.697 49.835 1.00 15.81 95 THR C N 1
ATOM 3053 C CA . THR C 1 95 ? 39.750 24.183 49.100 1.00 15.28 95 THR C CA 1
ATOM 3054 C C . THR C 1 95 ? 38.790 23.471 50.047 1.00 14.74 95 THR C C 1
ATOM 3055 O O . THR C 1 95 ? 37.573 23.534 49.851 1.00 14.29 95 THR C O 1
ATOM 3059 N N . ALA C 1 96 ? 39.304 22.831 51.097 1.00 14.75 96 ALA C N 1
ATOM 3060 C CA . ALA C 1 96 ? 38.418 22.283 52.139 1.00 15.14 96 ALA C CA 1
ATOM 3061 C C . ALA C 1 96 ? 37.595 23.394 52.805 1.00 15.24 96 ALA C C 1
ATOM 3062 O O . ALA C 1 96 ? 36.372 23.289 53.014 1.00 15.27 96 ALA C O 1
ATOM 3064 N N . ALA C 1 97 ? 38.267 24.486 53.161 1.00 14.86 97 ALA C N 1
ATOM 3065 C CA . ALA C 1 97 ? 37.570 25.615 53.773 1.00 15.25 97 ALA C CA 1
ATOM 3066 C C . ALA C 1 97 ? 36.544 26.252 52.827 1.00 14.92 97 ALA C C 1
ATOM 3067 O O . ALA C 1 97 ? 35.425 26.494 53.221 1.00 15.05 97 ALA C O 1
ATOM 3069 N N . LEU C 1 98 ? 36.939 26.534 51.591 1.00 15.37 98 LEU C N 1
ATOM 3070 C CA . LEU C 1 98 ? 36.015 27.155 50.619 1.00 14.85 98 LEU C CA 1
ATOM 3071 C C . LEU C 1 98 ? 34.808 26.253 50.337 1.00 13.98 98 LEU C C 1
ATOM 3072 O O . LEU C 1 98 ? 33.689 26.742 50.114 1.00 13.62 98 LEU C O 1
ATOM 3077 N N . ALA C 1 99 ? 35.019 24.941 50.359 1.00 13.68 99 ALA C N 1
ATOM 3078 C CA . ALA C 1 99 ? 33.897 24.001 50.188 1.00 13.68 99 ALA C CA 1
ATOM 3079 C C . ALA C 1 99 ? 32.777 24.267 51.195 1.00 13.66 99 ALA C C 1
ATOM 3080 O O . ALA C 1 99 ? 31.584 24.304 50.851 1.00 13.64 99 ALA C O 1
ATOM 3082 N N . ARG C 1 100 ? 33.169 24.475 52.455 1.00 13.60 100 ARG C N 1
ATOM 3083 C CA . ARG C 1 100 ? 32.227 24.826 53.494 1.00 14.51 100 ARG C CA 1
ATOM 3084 C C . ARG C 1 100 ? 31.724 26.251 53.322 1.00 14.16 100 ARG C C 1
ATOM 3085 O O . ARG C 1 100 ? 30.518 26.486 53.328 1.00 12.97 100 ARG C O 1
ATOM 3093 N N . GLU C 1 101 ? 32.667 27.188 53.176 1.00 14.94 101 GLU C N 1
ATOM 3094 C CA . GLU C 1 101 ? 32.354 28.629 53.203 1.00 16.15 101 GLU C CA 1
ATOM 3095 C C . GLU C 1 101 ? 31.416 29.046 52.074 1.00 15.64 101 GLU C C 1
ATOM 3096 O O . GLU C 1 101 ? 30.425 29.728 52.304 1.00 15.19 101 GLU C O 1
ATOM 3102 N N . HIS C 1 102 ? 31.749 28.607 50.865 1.00 15.41 102 HIS C N 1
ATOM 3103 C CA . HIS C 1 102 ? 31.058 29.020 49.649 1.00 15.07 102 HIS C CA 1
ATOM 3104 C C . HIS C 1 102 ? 30.009 28.021 49.183 1.00 14.68 102 HIS C C 1
ATOM 3105 O O . HIS C 1 102 ? 28.916 28.396 48.777 1.00 13.29 102 HIS C O 1
ATOM 3112 N N . ASN C 1 103 ? 30.376 26.738 49.186 1.00 14.50 103 ASN C N 1
ATOM 3113 C CA . ASN C 1 103 ? 29.516 25.715 48.585 1.00 14.03 103 ASN C CA 1
ATOM 3114 C C . ASN C 1 103 ? 28.523 25.058 49.568 1.00 14.00 103 ASN C C 1
ATOM 3115 O O . ASN C 1 103 ? 27.592 24.336 49.160 1.00 13.29 103 ASN C O 1
ATOM 3120 N N . ASN C 1 104 ? 28.727 25.298 50.859 1.00 13.47 104 ASN C N 1
ATOM 3121 C CA . ASN C 1 104 ? 28.040 24.549 51.909 1.00 13.28 104 ASN C CA 1
ATOM 3122 C C . ASN C 1 104 ? 28.117 23.058 51.603 1.00 12.89 104 ASN C C 1
ATOM 3123 O O . ASN C 1 104 ? 27.113 22.362 51.746 1.00 14.12 104 ASN C O 1
ATOM 3128 N N . ALA C 1 105 ? 29.279 22.609 51.137 1.00 13.01 105 ALA C N 1
ATOM 3129 C CA . ALA C 1 105 ? 29.485 21.195 50.783 1.00 12.43 105 ALA C CA 1
ATOM 3130 C C . ALA C 1 105 ? 29.344 20.390 52.067 1.00 13.17 105 ALA C C 1
ATOM 3131 O O . ALA C 1 105 ? 30.101 20.628 53.019 1.00 13.42 105 ALA C O 1
ATOM 3133 N N . GLN C 1 106 ? 28.366 19.480 52.122 1.00 12.27 106 GLN C N 1
ATOM 3134 C CA . GLN C 1 106 ? 28.282 18.565 53.286 1.00 12.55 106 GLN C CA 1
ATOM 3135 C C . GLN C 1 106 ? 29.332 17.451 53.206 1.00 12.99 106 GLN C C 1
ATOM 3136 O O . GLN C 1 106 ? 29.620 16.830 54.234 1.00 13.37 106 GLN C O 1
ATOM 3142 N N . LEU C 1 107 ? 29.864 17.173 52.008 1.00 12.39 107 LEU C N 1
ATOM 3143 C CA . LEU C 1 107 ? 30.903 16.170 51.819 1.00 12.38 107 LEU C CA 1
ATOM 3144 C C . LEU C 1 10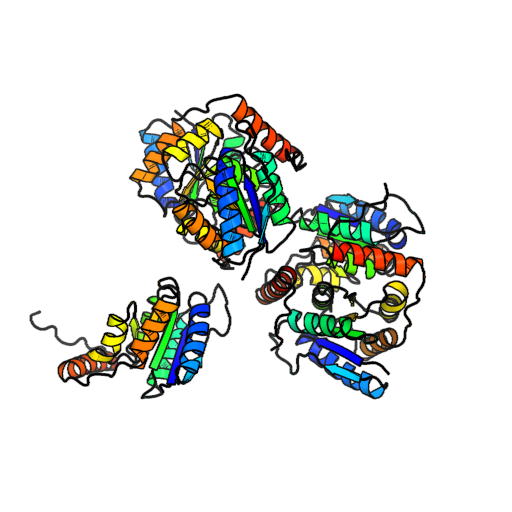7 ? 32.125 16.693 51.087 1.00 12.57 107 LEU C C 1
ATOM 3145 O O . LEU C 1 107 ? 32.041 17.646 50.278 1.00 11.35 107 LEU C O 1
ATOM 3150 N N . ILE C 1 108 ? 33.272 16.073 51.365 1.00 12.09 108 ILE C N 1
ATOM 3151 C CA . ILE C 1 108 ? 34.419 16.211 50.524 1.00 12.62 108 ILE C CA 1
ATOM 3152 C C . ILE C 1 108 ? 34.938 14.836 50.119 1.00 13.42 108 ILE C C 1
ATOM 3153 O O . ILE C 1 108 ? 34.830 13.850 50.867 1.00 12.14 108 ILE C O 1
ATOM 3158 N N . GLY C 1 109 ? 35.461 14.774 48.906 1.00 13.29 109 GLY C N 1
ATOM 3159 C CA . GLY C 1 109 ? 36.316 13.688 48.501 1.00 13.79 109 GLY C CA 1
ATOM 3160 C C . GLY C 1 109 ? 37.773 14.048 48.750 1.00 14.46 109 GLY C C 1
ATOM 3161 O O . GLY C 1 109 ? 38.153 15.216 48.655 1.00 14.43 109 GLY C O 1
ATOM 3162 N N . ILE C 1 110 ? 38.575 13.035 49.072 1.00 14.47 110 ILE C N 1
ATOM 3163 C CA . ILE C 1 110 ? 40.015 13.183 49.274 1.00 15.39 110 ILE C CA 1
ATOM 3164 C C . ILE C 1 110 ? 40.732 12.021 48.577 1.00 15.92 110 ILE C C 1
ATOM 3165 O O . ILE C 1 110 ? 40.344 10.856 48.737 1.00 15.39 110 ILE C O 1
ATOM 3170 N N . GLY C 1 111 ? 41.785 12.344 47.826 1.00 16.32 111 GLY C N 1
ATOM 3171 C CA . GLY C 1 111 ? 42.559 11.345 47.109 1.00 17.70 111 GLY C CA 1
ATOM 3172 C C . GLY C 1 111 ? 43.695 10.866 47.994 1.00 18.98 111 GLY C C 1
ATOM 3173 O O . GLY C 1 111 ? 44.692 11.570 48.144 1.00 19.87 111 GLY C O 1
ATOM 3174 N N . GLY C 1 112 ? 43.519 9.678 48.571 1.00 19.80 112 GLY C N 1
ATOM 3175 C CA . GLY C 1 112 ? 44.538 9.044 49.427 1.00 21.33 112 GLY C CA 1
ATOM 3176 C C . GLY C 1 112 ? 45.910 8.926 48.796 1.00 22.30 112 GLY C C 1
ATOM 3177 O O . GLY C 1 112 ? 46.925 8.973 49.511 1.00 25.23 112 GLY C O 1
ATOM 3178 N N . ARG C 1 113 ? 45.971 8.761 47.476 1.00 22.55 113 ARG C N 1
ATOM 3179 C CA . ARG C 1 113 ? 47.263 8.647 46.779 1.00 22.87 113 ARG C CA 1
ATOM 3180 C C . ARG C 1 113 ? 47.941 10.003 46.513 1.00 22.67 113 ARG C C 1
ATOM 3181 O O . ARG C 1 113 ? 49.057 10.046 45.995 1.00 22.95 113 ARG C O 1
ATOM 3189 N N . MET C 1 114 ? 47.284 11.101 46.890 1.00 22.64 114 MET C N 1
ATOM 3190 C CA . MET C 1 114 ? 47.701 12.445 46.473 1.00 22.74 114 MET C CA 1
ATOM 3191 C C . MET C 1 114 ? 48.375 13.270 47.557 1.00 22.89 114 MET C C 1
ATOM 3192 O O . MET C 1 114 ? 48.964 14.316 47.254 1.00 22.95 114 MET C O 1
ATOM 3197 N N . HIS C 1 115 ? 48.250 12.825 48.807 1.00 22.47 115 HIS C N 1
ATOM 3198 C CA . HIS C 1 115 ? 48.713 13.588 49.961 1.00 22.99 115 HIS C CA 1
ATOM 3199 C C . HIS C 1 115 ? 49.439 12.662 50.939 1.00 23.36 115 HIS C C 1
ATOM 3200 O O . HIS C 1 115 ? 49.233 11.440 50.937 1.00 22.72 115 HIS C O 1
ATOM 3207 N N . THR C 1 116 ? 50.283 13.264 51.771 1.00 24.09 116 THR C N 1
ATOM 3208 C CA . THR C 1 116 ? 50.795 12.583 52.955 1.00 24.55 116 THR C CA 1
ATOM 3209 C C . THR C 1 116 ? 49.648 12.512 53.954 1.00 25.01 116 THR C C 1
ATOM 3210 O O . THR C 1 116 ? 48.639 13.239 53.830 1.00 24.59 116 THR C O 1
ATOM 3214 N N . VAL C 1 117 ? 49.777 11.646 54.949 1.00 25.38 117 VAL C N 1
ATOM 3215 C CA . VAL C 1 117 ? 48.769 11.586 56.002 1.00 25.24 117 VAL C CA 1
ATOM 3216 C C . VAL C 1 117 ? 48.608 12.942 56.719 1.00 24.98 117 VAL C C 1
ATOM 3217 O O . VAL C 1 117 ? 47.489 13.378 56.976 1.00 24.28 117 VAL C O 1
ATOM 3221 N N . ALA C 1 118 ? 49.716 13.630 57.007 1.00 24.59 118 ALA C N 1
ATOM 3222 C CA . ALA C 1 118 ? 49.642 14.927 57.676 1.00 24.50 118 ALA C CA 1
ATOM 3223 C C . ALA C 1 118 ? 48.863 15.942 56.839 1.00 24.15 118 ALA C C 1
ATOM 3224 O O . ALA C 1 118 ? 48.035 16.679 57.366 1.00 24.41 118 ALA C O 1
ATOM 3226 N N . GLU C 1 119 ? 49.153 15.983 55.539 1.00 24.02 119 GLU C N 1
ATOM 3227 C CA . GLU C 1 119 ? 48.447 16.866 54.607 1.00 23.56 119 GLU C CA 1
ATOM 3228 C C . GLU C 1 119 ? 46.947 16.535 54.587 1.00 22.28 119 GLU C C 1
ATOM 3229 O O . GLU C 1 119 ? 46.102 17.426 54.657 1.00 21.50 119 GLU C O 1
ATOM 3235 N N . ALA C 1 120 ? 46.627 15.253 54.510 1.00 21.44 120 ALA C N 1
ATOM 3236 C CA . ALA C 1 120 ? 45.214 14.818 54.532 1.00 21.05 120 ALA C CA 1
ATOM 3237 C C . ALA C 1 120 ? 44.489 15.168 55.824 1.00 20.65 120 ALA C C 1
ATOM 3238 O O . ALA C 1 120 ? 43.340 15.608 55.801 1.00 19.73 120 ALA C O 1
ATOM 3240 N N . LEU C 1 121 ? 45.135 14.958 56.971 1.00 20.34 121 LEU C N 1
ATOM 3241 C CA . LEU C 1 121 ? 44.522 15.327 58.233 1.00 19.83 121 LEU C CA 1
ATOM 3242 C C . LEU C 1 121 ? 44.308 16.840 58.371 1.00 19.25 121 LEU C C 1
ATOM 3243 O O . LEU C 1 121 ? 43.329 17.270 58.985 1.00 19.45 121 LEU C O 1
ATOM 3248 N N . ALA C 1 122 ? 45.202 17.650 57.795 1.00 18.87 122 ALA C N 1
ATOM 3249 C CA . ALA C 1 122 ? 45.031 19.107 57.783 1.00 18.72 122 ALA C CA 1
ATOM 3250 C C . ALA C 1 122 ? 43.804 19.517 56.949 1.00 18.01 122 ALA C C 1
ATOM 3251 O O . ALA C 1 122 ? 43.055 20.431 57.301 1.00 17.85 122 ALA C O 1
ATOM 3253 N N . ILE C 1 123 ? 43.628 18.821 55.830 1.00 18.14 123 ILE C N 1
ATOM 3254 C CA . ILE C 1 123 ? 42.461 19.023 54.960 1.00 17.79 123 ILE C CA 1
ATOM 3255 C C . ILE C 1 123 ? 41.208 18.664 55.732 1.00 17.47 123 ILE C C 1
ATOM 3256 O O . ILE C 1 123 ? 40.239 19.421 55.774 1.00 17.10 123 ILE C O 1
ATOM 3261 N N . VAL C 1 124 ? 41.229 17.509 56.389 1.00 17.68 124 VAL C N 1
ATOM 3262 C CA . VAL C 1 124 ? 40.098 17.107 57.233 1.00 17.75 124 VAL C CA 1
ATOM 3263 C C . VAL C 1 124 ? 39.751 18.153 58.306 1.00 17.83 124 VAL C C 1
ATOM 3264 O O . VAL C 1 124 ? 38.587 18.502 58.499 1.00 17.50 124 VAL C O 1
ATOM 3268 N N . ASP C 1 125 ? 40.773 18.649 59.003 1.00 18.37 125 ASP C N 1
ATOM 3269 C CA . ASP C 1 125 ? 40.577 19.647 60.056 1.00 18.65 125 ASP C CA 1
ATOM 3270 C C . ASP C 1 125 ? 39.899 20.903 59.509 1.00 18.42 125 ASP C C 1
ATOM 3271 O O . ASP C 1 125 ? 38.984 21.430 60.126 1.00 18.13 125 ASP C O 1
ATOM 3276 N N . ALA C 1 126 ? 40.360 21.364 58.347 1.00 18.49 126 ALA C N 1
ATOM 3277 C CA . ALA C 1 126 ? 39.790 22.552 57.708 1.00 18.24 126 ALA C CA 1
ATOM 3278 C C . ALA C 1 126 ? 38.312 22.293 57.369 1.00 18.00 126 ALA C C 1
ATOM 3279 O O . ALA C 1 126 ? 37.446 23.110 57.612 1.00 17.92 126 ALA C O 1
ATOM 3281 N N . PHE C 1 127 ? 38.028 21.106 56.850 1.00 18.10 127 PHE C N 1
ATOM 3282 C CA . PHE C 1 127 ? 36.666 20.751 56.461 1.00 18.13 127 PHE C CA 1
ATOM 3283 C C . PHE C 1 127 ? 35.685 20.711 57.642 1.00 17.95 127 PHE C C 1
ATOM 3284 O O . PHE C 1 127 ? 34.584 21.201 57.556 1.00 17.07 127 PHE C O 1
ATOM 3292 N N . VAL C 1 128 ? 36.100 20.112 58.765 1.00 17.94 128 VAL C N 1
ATOM 3293 C CA . VAL C 1 128 ? 35.184 19.913 59.891 1.00 18.73 128 VAL C CA 1
ATOM 3294 C C . VAL C 1 128 ? 35.076 21.133 60.828 1.00 19.58 128 VAL C C 1
ATOM 3295 O O . VAL C 1 128 ? 34.179 21.197 61.672 1.00 20.25 128 VAL C O 1
ATOM 3299 N N . THR C 1 129 ? 35.975 22.098 60.663 1.00 20.24 129 THR C N 1
ATOM 3300 C CA . THR C 1 129 ? 35.958 23.290 61.518 1.00 20.74 129 THR C CA 1
ATOM 3301 C C . THR C 1 129 ? 35.509 24.581 60.823 1.00 20.92 129 THR C C 1
ATOM 3302 O O . THR C 1 129 ? 35.064 25.511 61.504 1.00 22.25 129 THR C O 1
ATOM 3306 N N . THR C 1 130 ? 35.580 24.648 59.496 1.00 19.92 130 THR C N 1
ATOM 3307 C CA . THR C 1 130 ? 35.218 25.875 58.774 1.00 19.51 130 THR C CA 1
ATOM 3308 C C . THR C 1 130 ? 33.698 26.003 58.647 1.00 19.27 130 THR C C 1
ATOM 3309 O O . THR C 1 130 ? 33.037 25.105 58.122 1.00 18.86 130 THR C O 1
ATOM 3313 N N . PRO C 1 131 ? 33.127 27.115 59.138 1.00 18.78 131 PRO C N 1
ATOM 3314 C CA . PRO C 1 131 ? 31.712 27.330 59.043 1.00 18.46 131 PRO C CA 1
ATOM 3315 C C . PRO C 1 131 ? 31.219 27.622 57.634 1.00 17.61 131 PRO C C 1
ATOM 3316 O O . PRO C 1 131 ? 31.911 28.287 56.873 1.00 17.28 131 PRO C O 1
ATOM 3320 N N . TRP C 1 132 ? 30.013 27.156 57.348 1.00 16.71 132 TRP C N 1
ATOM 3321 C CA . TRP C 1 132 ? 29.231 27.622 56.195 1.00 16.79 132 TRP C CA 1
ATOM 3322 C C . TRP C 1 132 ? 28.907 29.098 56.407 1.00 16.92 132 TRP C C 1
ATOM 3323 O O . TRP C 1 132 ? 28.420 29.477 57.479 1.00 16.58 132 TRP C O 1
ATOM 3334 N N . SER C 1 133 ? 29.231 29.933 55.413 1.00 16.30 133 SER C N 1
ATOM 3335 C CA . SER C 1 133 ? 29.095 31.394 55.584 1.00 16.39 133 SER C CA 1
ATOM 3336 C C . SER C 1 133 ? 27.646 31.871 55.719 1.00 15.96 133 SER C C 1
ATOM 3337 O O . SER C 1 133 ? 27.377 32.866 56.392 1.00 16.77 133 SER C O 1
ATOM 3340 N N . LYS C 1 134 ? 26.725 31.193 55.044 1.00 16.23 134 LYS C N 1
ATOM 3341 C CA . LYS C 1 134 ? 25.324 31.606 54.937 1.00 17.05 134 LYS C CA 1
ATOM 3342 C C . LYS C 1 134 ? 25.149 32.869 54.075 1.00 16.04 134 LYS C C 1
ATOM 3343 O O . LYS C 1 134 ? 24.065 33.433 54.039 1.00 16.65 134 LYS C O 1
ATOM 3349 N N . ALA C 1 135 ? 26.194 33.279 53.359 1.00 15.92 135 ALA C N 1
ATOM 3350 C CA . ALA C 1 135 ? 26.120 34.527 52.568 1.00 15.73 135 ALA C CA 1
ATOM 3351 C C . ALA C 1 135 ? 25.102 34.421 51.445 1.00 15.88 135 ALA C C 1
ATOM 3352 O O . ALA C 1 135 ? 24.970 33.362 50.790 1.00 14.47 135 ALA C O 1
ATOM 3354 N N . GLN C 1 136 ? 24.385 35.519 51.229 1.00 15.65 136 GLN C N 1
ATOM 3355 C CA . GLN C 1 136 ? 23.249 35.560 50.306 1.00 16.12 136 GLN C CA 1
ATOM 3356 C C . GLN C 1 136 ? 23.561 34.997 48.929 1.00 14.74 136 GLN C C 1
ATOM 3357 O O . GLN C 1 136 ? 22.797 34.205 48.385 1.00 14.64 136 GLN C O 1
ATOM 3363 N N . ARG C 1 137 ? 24.687 35.390 48.349 1.00 13.64 137 ARG C N 1
ATOM 3364 C CA . ARG C 1 137 ? 24.938 35.015 46.939 1.00 13.56 137 ARG C CA 1
ATOM 3365 C C . ARG C 1 137 ? 25.204 33.505 46.849 1.00 13.58 137 ARG C C 1
ATOM 3366 O O . ARG C 1 137 ? 24.818 32.842 45.855 1.00 13.17 137 ARG C O 1
ATOM 3374 N N . HIS C 1 138 ? 25.872 32.968 47.874 1.00 12.46 138 HIS C N 1
ATOM 3375 C CA . HIS C 1 138 ? 26.180 31.521 47.932 1.00 12.85 138 HIS C CA 1
ATOM 3376 C C . HIS C 1 138 ? 24.896 30.711 48.097 1.00 13.29 138 HIS C C 1
ATOM 3377 O O . HIS C 1 138 ? 24.664 29.711 47.380 1.00 12.67 138 HIS C O 1
ATOM 3384 N N . GLN C 1 139 ? 24.035 31.154 49.011 1.00 13.82 139 GLN C N 1
ATOM 3385 C CA . GLN C 1 139 ? 22.728 30.505 49.184 1.00 13.96 139 GLN C CA 1
ATOM 3386 C C . GLN C 1 139 ? 21.904 30.563 47.892 1.00 13.93 139 GLN C C 1
ATOM 3387 O O . GLN C 1 139 ? 21.277 29.581 47.509 1.00 13.60 139 GLN C O 1
ATOM 3393 N N . ARG C 1 140 ? 21.921 31.701 47.207 1.00 12.68 140 ARG C N 1
ATOM 3394 C CA . ARG C 1 140 ? 21.209 31.836 45.955 1.00 12.74 140 ARG C CA 1
ATOM 3395 C C . ARG C 1 140 ? 21.677 30.795 44.953 1.00 12.06 140 ARG C C 1
ATOM 3396 O O . ARG C 1 140 ? 20.862 30.163 44.268 1.00 12.63 140 ARG C O 1
ATOM 3404 N N . ARG C 1 141 ? 22.990 30.644 44.849 1.00 11.85 141 ARG C N 1
ATOM 3405 C CA . ARG C 1 141 ? 23.589 29.702 43.884 1.00 12.19 141 ARG C CA 1
ATOM 3406 C C . ARG C 1 141 ? 23.269 28.255 44.244 1.00 12.45 141 ARG C C 1
ATOM 3407 O O . ARG C 1 141 ? 22.883 27.466 43.378 1.00 11.54 141 ARG C O 1
ATOM 3415 N N . ILE C 1 142 ? 23.386 27.906 45.521 1.00 13.25 142 ILE C N 1
ATOM 3416 C CA . ILE C 1 142 ? 23.001 26.564 45.969 1.00 13.96 142 ILE C CA 1
ATOM 3417 C C . ILE C 1 142 ? 21.515 26.294 45.719 1.00 14.14 142 ILE C C 1
ATOM 3418 O O . ILE C 1 142 ? 21.120 25.174 45.330 1.00 13.80 142 ILE C O 1
ATOM 3423 N N . ASP C 1 143 ? 20.688 27.305 45.920 1.00 13.53 143 ASP C N 1
ATOM 3424 C CA . ASP C 1 143 ? 19.266 27.143 45.689 1.00 13.68 143 ASP C CA 1
ATOM 3425 C C . ASP C 1 143 ? 18.947 26.919 44.198 1.00 13.16 143 ASP C C 1
ATOM 3426 O O . ASP C 1 143 ? 18.057 26.126 43.872 1.00 13.25 143 ASP C O 1
ATOM 3431 N N . ILE C 1 144 ? 19.654 27.613 43.298 1.00 12.83 144 ILE C N 1
ATOM 3432 C CA . ILE C 1 144 ? 19.500 27.387 41.846 1.00 13.08 144 ILE C CA 1
ATOM 3433 C C . ILE C 1 144 ? 19.836 25.928 41.486 1.00 12.77 144 ILE C C 1
ATOM 3434 O O . ILE C 1 144 ? 19.091 25.253 40.745 1.00 12.77 144 ILE C O 1
ATOM 3439 N N . LEU C 1 145 ? 20.951 25.440 42.011 1.00 13.43 145 LEU C N 1
ATOM 3440 C CA . LEU C 1 145 ? 21.322 24.047 41.750 1.00 13.61 145 LEU C CA 1
ATOM 3441 C C . LEU C 1 145 ? 20.270 23.059 42.321 1.00 13.46 145 LEU C C 1
ATOM 3442 O O . LEU C 1 145 ? 19.885 22.080 41.661 1.00 13.88 145 LEU C O 1
ATOM 3447 N N . ALA C 1 146 ? 19.813 23.310 43.544 1.00 13.14 146 ALA C N 1
ATOM 3448 C CA . ALA C 1 146 ? 18.781 22.476 44.165 1.00 13.56 146 ALA C CA 1
ATOM 3449 C C . ALA C 1 146 ? 17.498 22.430 43.328 1.00 14.20 146 ALA C C 1
ATOM 3450 O O . ALA C 1 146 ? 16.871 21.368 43.163 1.00 13.40 146 ALA C O 1
ATOM 3452 N N . GLU C 1 147 ? 17.101 23.584 42.789 1.00 14.03 147 GLU C N 1
ATOM 3453 C CA . GLU C 1 147 ? 15.915 23.635 41.944 1.00 13.54 147 GLU C CA 1
ATOM 3454 C C . GLU C 1 147 ? 16.139 22.847 40.646 1.00 12.63 147 GLU C C 1
ATOM 3455 O O . GLU C 1 147 ? 15.225 22.179 40.144 1.00 12.30 147 GLU C O 1
ATOM 3461 N N . TYR C 1 148 ? 17.339 22.935 40.079 1.00 11.81 148 TYR C N 1
ATOM 3462 C CA . TYR C 1 148 ? 17.676 22.136 38.901 1.00 11.98 148 TYR C CA 1
ATOM 3463 C C . TYR C 1 148 ? 17.589 20.635 39.250 1.00 12.22 148 TYR C C 1
ATOM 3464 O O . TYR C 1 148 ? 17.054 19.820 38.491 1.00 12.19 148 TYR C O 1
ATOM 3473 N N . GLU C 1 149 ? 18.096 20.258 40.406 1.00 12.72 149 GLU C N 1
ATOM 3474 C CA . GLU C 1 149 ? 18.002 18.851 40.836 1.00 14.81 149 GLU C CA 1
ATOM 3475 C C . GLU C 1 149 ? 16.556 18.386 40.903 1.00 15.09 149 GLU C C 1
ATOM 3476 O O . GLU C 1 149 ? 16.220 17.238 40.587 1.00 15.54 149 GLU C O 1
ATOM 3482 N N . ARG C 1 150 ? 15.689 19.276 41.357 1.00 16.02 150 ARG C N 1
ATOM 3483 C CA . ARG C 1 150 ? 14.284 18.956 41.531 1.00 17.08 150 ARG C CA 1
ATOM 3484 C C . ARG C 1 150 ? 13.561 18.734 40.209 1.00 17.40 150 ARG C C 1
ATOM 3485 O O . ARG C 1 150 ? 12.695 17.851 40.104 1.00 18.21 150 ARG C O 1
ATOM 3493 N N . THR C 1 151 ? 13.890 19.538 39.206 1.00 17.39 151 THR C N 1
ATOM 3494 C CA . THR C 1 151 ? 13.106 19.567 37.963 1.00 17.70 151 THR C CA 1
ATOM 3495 C C . THR C 1 151 ? 13.835 19.067 36.720 1.00 18.16 151 THR C C 1
ATOM 3496 O O . THR C 1 151 ? 13.190 18.686 35.731 1.00 17.68 151 THR C O 1
ATOM 3500 N N . HIS C 1 152 ? 15.166 19.130 36.746 1.00 17.73 152 HIS C N 1
ATOM 3501 C CA . HIS C 1 152 ? 16.015 18.953 35.564 1.00 19.01 152 HIS C CA 1
ATOM 3502 C C . HIS C 1 152 ? 15.751 19.917 34.414 1.00 19.68 152 HIS C C 1
ATOM 3503 O O . HIS C 1 152 ? 16.100 19.623 33.258 1.00 21.22 152 HIS C O 1
ATOM 3510 N N . GLU C 1 153 ? 15.154 21.048 34.745 1.00 19.58 153 GLU C N 1
ATOM 3511 C CA . GLU C 1 153 ? 14.934 22.123 33.807 1.00 20.45 153 GLU C CA 1
ATOM 3512 C C . GLU C 1 153 ? 16.128 23.065 33.945 1.00 18.80 153 GLU C C 1
ATOM 3513 O O . GLU C 1 153 ? 16.279 23.742 34.964 1.00 17.14 153 GLU C O 1
ATOM 3519 N N . ALA C 1 154 ? 17.002 23.063 32.946 1.00 18.31 154 ALA C N 1
ATOM 3520 C CA . ALA C 1 154 ? 18.225 23.879 33.017 1.00 18.16 154 ALA C CA 1
ATOM 3521 C C . ALA C 1 154 ? 17.828 25.341 33.174 1.00 17.87 154 ALA C C 1
ATOM 3522 O O . ALA C 1 154 ? 16.910 25.816 32.470 1.00 18.67 154 ALA C O 1
ATOM 3524 N N . PRO C 1 155 ? 18.478 26.054 34.102 1.00 17.13 155 PRO C N 1
ATOM 3525 C CA . PRO C 1 155 ? 18.152 27.473 34.281 1.00 16.88 155 PRO C CA 1
ATOM 3526 C C . PRO C 1 155 ? 18.664 28.315 33.119 1.00 16.94 155 PRO C C 1
ATOM 3527 O O . PRO C 1 155 ? 19.585 27.909 32.395 1.00 15.35 155 PRO C O 1
ATOM 3531 N N . PRO C 1 156 ? 18.046 29.482 32.913 1.00 16.62 156 PRO C N 1
ATOM 3532 C CA . PRO C 1 156 ? 18.449 30.318 31.789 1.00 17.17 156 PRO C CA 1
ATOM 3533 C C . PRO C 1 156 ? 19.895 30.755 31.936 1.00 16.49 156 PRO C C 1
ATOM 3534 O O . PRO C 1 156 ? 20.342 30.987 33.056 1.00 16.75 156 PRO C O 1
ATOM 3538 N N . VAL C 1 157 ? 20.618 30.846 30.828 1.00 16.69 157 VAL C N 1
ATOM 3539 C CA . VAL C 1 157 ? 22.003 31.317 30.847 1.00 17.70 157 VAL C CA 1
ATOM 3540 C C . VAL C 1 157 ? 22.027 32.821 30.543 1.00 18.26 157 VAL C C 1
ATOM 3541 O O . VAL C 1 157 ? 21.623 33.235 29.430 1.00 17.77 157 VAL C O 1
ATOM 3545 N N . PRO C 1 158 ? 22.483 33.645 31.516 1.00 18.89 158 PRO C N 1
ATOM 3546 C CA . PRO C 1 158 ? 22.589 35.074 31.228 1.00 20.24 158 PRO C CA 1
ATOM 3547 C C . PRO C 1 158 ? 23.508 35.368 30.057 1.00 21.08 158 PRO C C 1
ATOM 3548 O O . PRO C 1 158 ? 24.620 34.839 30.001 1.00 21.64 158 PRO C O 1
ATOM 3552 N N . GLY C 1 159 ? 23.021 36.178 29.120 1.00 22.42 159 GLY C N 1
ATOM 3553 C CA . GLY C 1 159 ? 23.820 36.619 27.978 1.00 23.40 159 GLY C CA 1
ATOM 3554 C C . GLY C 1 159 ? 23.792 35.671 26.789 1.00 24.57 159 GLY C C 1
ATOM 3555 O O . GLY C 1 159 ? 24.302 36.018 25.718 1.00 25.94 159 GLY C O 1
ATOM 3556 N N . ALA C 1 160 ? 23.173 34.499 26.958 1.00 24.82 160 ALA C N 1
ATOM 3557 C CA . ALA C 1 160 ? 23.110 33.477 25.897 1.00 24.51 160 ALA C CA 1
ATOM 3558 C C . ALA C 1 160 ? 22.404 33.991 24.640 1.00 25.47 160 ALA C C 1
ATOM 3559 O O . ALA C 1 160 ? 21.433 34.759 24.730 1.00 26.16 160 ALA C O 1
ATOM 3561 N N . SER D 1 2 ? 41.519 13.111 17.098 1.00 30.91 2 SER D N 1
ATOM 3562 C CA . SER D 1 2 ? 42.616 13.738 17.900 1.00 29.67 2 SER D CA 1
ATOM 3563 C C . SER D 1 2 ? 42.178 15.090 18.447 1.00 29.11 2 SER D C 1
ATOM 3564 O O . SER D 1 2 ? 42.246 15.319 19.657 1.00 29.65 2 SER D O 1
ATOM 3567 N N . GLY D 1 3 ? 41.734 15.982 17.556 1.00 27.20 3 GLY D N 1
ATOM 3568 C CA . GLY D 1 3 ? 41.058 17.214 17.962 1.00 24.79 3 GLY D CA 1
ATOM 3569 C C . GLY D 1 3 ? 39.730 16.877 18.622 1.00 23.20 3 GLY D C 1
ATOM 3570 O O . GLY D 1 3 ? 38.984 16.018 18.137 1.00 22.06 3 GLY D O 1
ATOM 3571 N N . MET D 1 4 ? 39.443 17.564 19.726 1.00 20.59 4 MET D N 1
ATOM 3572 C CA . MET D 1 4 ? 38.254 17.319 20.527 1.00 19.37 4 MET D CA 1
ATOM 3573 C C . MET D 1 4 ? 37.350 18.542 20.495 1.00 17.73 4 MET D C 1
ATOM 3574 O O . MET D 1 4 ? 37.826 19.687 20.498 1.00 18.02 4 MET D O 1
ATOM 3579 N N . ARG D 1 5 ? 36.040 18.294 20.511 1.00 15.87 5 ARG D N 1
ATOM 3580 C CA . ARG D 1 5 ? 35.088 19.359 20.730 1.00 15.89 5 ARG D CA 1
ATOM 3581 C C . ARG D 1 5 ? 34.978 19.503 22.253 1.00 14.56 5 ARG D C 1
ATOM 3582 O O . ARG D 1 5 ? 34.852 18.508 22.960 1.00 14.10 5 ARG D O 1
ATOM 3590 N N . VAL D 1 6 ? 35.048 20.737 22.732 1.00 13.76 6 VAL D N 1
ATOM 3591 C CA . VAL D 1 6 ? 35.066 21.034 24.163 1.00 13.10 6 VAL D CA 1
ATOM 3592 C C . VAL D 1 6 ? 34.091 22.149 24.490 1.00 13.26 6 VAL D C 1
ATOM 3593 O O . VAL D 1 6 ? 34.232 23.277 24.014 1.00 13.58 6 VAL D O 1
ATOM 3597 N N . TYR D 1 7 ? 33.104 21.831 25.325 1.00 12.35 7 TYR D N 1
ATOM 3598 C CA . TYR D 1 7 ? 32.137 22.823 25.757 1.00 11.99 7 TYR D CA 1
ATOM 3599 C C . TYR D 1 7 ? 32.635 23.472 27.024 1.00 12.43 7 TYR D C 1
ATOM 3600 O O . TYR D 1 7 ? 32.946 22.771 27.980 1.00 13.59 7 TYR D O 1
ATOM 3609 N N . LEU D 1 8 ? 32.709 24.805 27.052 1.00 11.60 8 LEU D N 1
ATOM 3610 C CA . LEU D 1 8 ? 33.195 25.496 28.264 1.00 11.77 8 LEU D CA 1
ATOM 3611 C C . LEU D 1 8 ? 32.139 26.381 28.929 1.00 12.02 8 LEU D C 1
ATOM 3612 O O . LEU D 1 8 ? 31.354 27.044 28.250 1.00 12.43 8 LEU D O 1
ATOM 3617 N N . GLY D 1 9 ? 32.123 26.387 30.259 1.00 11.58 9 GLY D N 1
ATOM 3618 C CA . GLY D 1 9 ? 31.231 27.239 31.024 1.00 12.13 9 GLY D CA 1
ATOM 3619 C C . GLY D 1 9 ? 31.996 27.820 32.205 1.00 13.16 9 GLY D C 1
ATOM 3620 O O . GLY D 1 9 ? 32.901 27.180 32.738 1.00 13.58 9 GLY D O 1
ATOM 3621 N N . ALA D 1 10 ? 31.676 29.053 32.578 1.00 12.95 10 ALA D N 1
ATOM 3622 C CA . ALA D 1 10 ? 32.360 29.696 33.697 1.00 12.86 10 ALA D CA 1
ATOM 3623 C C . ALA D 1 10 ? 31.563 30.857 34.252 1.00 13.16 10 ALA D C 1
ATOM 3624 O O . ALA D 1 10 ? 30.857 31.534 33.514 1.00 13.01 10 ALA D O 1
ATOM 3626 N N . ASP D 1 11 ? 31.706 31.109 35.546 1.00 12.45 11 ASP D N 1
ATOM 3627 C CA . ASP D 1 11 ? 31.211 32.352 36.126 1.00 13.06 11 ASP D CA 1
ATOM 3628 C C . ASP D 1 11 ? 32.323 33.407 36.051 1.00 12.93 11 ASP D C 1
ATOM 3629 O O . ASP D 1 11 ? 33.400 33.169 35.488 1.00 13.11 11 ASP D O 1
ATOM 3634 N N . HIS D 1 12 ? 32.050 34.553 36.648 1.00 13.89 12 HIS D N 1
ATOM 3635 C CA . HIS D 1 12 ? 33.007 35.677 36.671 1.00 14.68 12 HIS D CA 1
ATOM 3636 C C . HIS D 1 12 ? 34.388 35.281 37.166 1.00 15.82 12 HIS D C 1
ATOM 3637 O O . HIS D 1 12 ? 35.378 35.781 36.646 1.00 17.91 12 HIS D O 1
ATOM 3644 N N . ALA D 1 13 ? 34.466 34.380 38.155 1.00 15.19 13 ALA D N 1
ATOM 3645 C CA . ALA D 1 13 ? 35.761 33.986 38.741 1.00 15.91 13 ALA D CA 1
ATOM 3646 C C . ALA D 1 13 ? 36.617 33.070 37.847 1.00 16.91 13 ALA D C 1
ATOM 3647 O O . ALA D 1 13 ? 37.839 32.980 38.029 1.00 18.23 13 ALA D O 1
ATOM 3649 N N . GLY D 1 14 ? 35.994 32.408 36.865 1.00 16.19 14 GLY D N 1
ATOM 3650 C CA . GLY D 1 14 ? 36.711 31.622 35.874 1.00 16.53 14 GLY D CA 1
ATOM 3651 C C . GLY D 1 14 ? 36.707 32.212 34.472 1.00 16.79 14 GLY D C 1
ATOM 3652 O O . GLY D 1 14 ? 37.224 31.598 33.535 1.00 16.95 14 GLY D O 1
ATOM 3653 N N . TYR D 1 15 ? 36.128 33.411 34.336 1.00 17.26 15 TYR D N 1
ATOM 3654 C CA . TYR D 1 15 ? 35.891 34.028 33.034 1.00 17.76 15 TYR D CA 1
ATOM 3655 C C . TYR D 1 15 ? 37.193 34.293 32.254 1.00 17.76 15 TYR D C 1
ATOM 3656 O O . TYR D 1 15 ? 37.334 33.906 31.088 1.00 17.20 15 TYR D O 1
ATOM 3665 N N . GLU D 1 16 ? 38.161 34.927 32.903 1.00 18.59 16 GLU D N 1
ATOM 3666 C CA . GLU D 1 16 ? 39.408 35.258 32.220 1.00 19.27 16 GLU D CA 1
ATOM 3667 C C . GLU D 1 16 ? 40.169 34.004 31.797 1.00 18.90 16 GLU D C 1
ATOM 3668 O O . GLU D 1 16 ? 40.628 33.896 30.656 1.00 18.99 16 GLU D O 1
ATOM 3674 N N . LEU D 1 17 ? 40.259 33.029 32.697 1.00 17.84 17 LEU D N 1
ATOM 3675 C CA . LEU D 1 17 ? 40.915 31.773 32.390 1.00 17.94 17 LEU D CA 1
ATOM 3676 C C . LEU D 1 17 ? 40.160 31.056 31.273 1.00 17.05 17 LEU D C 1
ATOM 3677 O O . LEU D 1 17 ? 40.768 30.491 30.391 1.00 16.16 17 LEU D O 1
ATOM 3682 N N . LYS D 1 18 ? 38.825 31.074 31.301 1.00 17.42 18 LYS D N 1
ATOM 3683 C CA . LYS D 1 18 ? 38.075 30.451 30.206 1.00 17.90 18 LYS D CA 1
ATOM 3684 C C . LYS D 1 18 ? 38.479 31.017 28.853 1.00 17.72 18 LYS D C 1
ATOM 3685 O O . LYS D 1 18 ? 38.707 30.278 27.901 1.00 16.71 18 LYS D O 1
ATOM 3691 N N . GLN D 1 19 ? 38.562 32.340 28.753 1.00 18.41 19 GLN D N 1
ATOM 3692 C CA . GLN D 1 19 ? 38.897 32.959 27.479 1.00 19.57 19 GLN D CA 1
ATOM 3693 C C . GLN D 1 19 ? 40.301 32.522 27.014 1.00 19.36 19 GLN D C 1
ATOM 3694 O O . GLN D 1 19 ? 40.493 32.206 25.845 1.00 19.32 19 GLN D O 1
ATOM 3700 N N . ARG D 1 20 ? 41.252 32.458 27.944 1.00 19.60 20 ARG D N 1
ATOM 3701 C CA . ARG D 1 20 ? 42.600 31.947 27.661 1.00 20.45 20 ARG D CA 1
ATOM 3702 C C . ARG D 1 20 ? 42.604 30.490 27.213 1.00 19.05 20 ARG D C 1
ATOM 3703 O O . ARG D 1 20 ? 43.364 30.114 26.319 1.00 18.48 20 ARG D O 1
ATOM 3711 N N . ILE D 1 21 ? 41.782 29.649 27.857 1.00 17.54 21 ILE D N 1
ATOM 3712 C CA . ILE D 1 21 ? 41.697 28.247 27.488 1.00 18.06 21 ILE D CA 1
ATOM 3713 C C . ILE D 1 21 ? 41.079 28.093 26.096 1.00 17.00 21 ILE D C 1
ATOM 3714 O O . ILE D 1 21 ? 41.507 27.259 25.299 1.00 17.52 21 ILE D O 1
ATOM 3719 N N . ILE D 1 22 ? 40.057 28.892 25.800 1.00 17.10 22 ILE D N 1
ATOM 3720 C CA . ILE D 1 22 ? 39.458 28.896 24.476 1.00 18.01 22 ILE D CA 1
ATOM 3721 C C . ILE D 1 22 ? 40.528 29.148 23.404 1.00 17.89 22 ILE D C 1
ATOM 3722 O O . ILE D 1 22 ? 40.643 28.412 22.431 1.00 16.98 22 ILE D O 1
ATOM 3727 N N . GLU D 1 23 ? 41.321 30.188 23.609 1.00 19.00 23 GLU D N 1
ATOM 3728 C CA . GLU D 1 23 ? 42.385 30.510 22.655 1.00 19.47 23 GLU D CA 1
ATOM 3729 C C . GLU D 1 23 ? 43.373 29.352 22.558 1.00 18.73 23 GLU D C 1
ATOM 3730 O O . GLU D 1 23 ? 43.782 28.947 21.450 1.00 19.22 23 GLU D O 1
ATOM 3736 N N . HIS D 1 24 ? 43.755 28.811 23.712 1.00 18.99 24 HIS D N 1
ATOM 3737 C CA . HIS D 1 24 ? 44.727 27.713 23.766 1.00 18.57 24 HIS D CA 1
ATOM 3738 C C . HIS D 1 24 ? 44.232 26.494 23.002 1.00 18.78 24 HIS D C 1
ATOM 3739 O O . HIS D 1 24 ? 44.968 25.877 22.234 1.00 17.75 24 HIS D O 1
ATOM 3746 N N . LEU D 1 25 ? 42.958 26.147 23.205 1.00 18.27 25 LEU D N 1
ATOM 3747 C CA . LEU D 1 25 ? 42.361 25.016 22.506 1.00 18.22 25 LEU D CA 1
ATOM 3748 C C . LEU D 1 25 ? 42.311 25.249 20.994 1.00 18.39 25 LEU D C 1
ATOM 3749 O O . LEU D 1 25 ? 42.581 24.342 20.208 1.00 18.70 25 LEU D O 1
ATOM 3754 N N . LYS D 1 26 ? 41.995 26.471 20.582 1.00 19.43 26 LYS D N 1
ATOM 3755 C CA . LYS D 1 26 ? 42.028 26.803 19.163 1.00 20.67 26 LYS D CA 1
ATOM 3756 C C . LYS D 1 26 ? 43.439 26.553 18.610 1.00 20.95 26 LYS D C 1
ATOM 3757 O O . LYS D 1 26 ? 43.600 25.892 17.588 1.00 21.60 26 LYS D O 1
ATOM 3763 N N . GLN D 1 27 ? 44.444 27.056 19.323 1.00 22.05 27 GLN D N 1
ATOM 3764 C CA . GLN D 1 27 ? 45.841 26.965 18.871 1.00 23.12 27 GLN D CA 1
ATOM 3765 C C . GLN D 1 27 ? 46.401 25.547 18.846 1.00 23.38 27 GLN D C 1
ATOM 3766 O O . GLN D 1 27 ? 47.357 25.275 18.109 1.00 24.39 27 GLN D O 1
ATOM 3772 N N . THR D 1 28 ? 45.827 24.648 19.652 1.00 22.52 28 THR D N 1
ATOM 3773 C CA . THR D 1 28 ? 46.313 23.277 19.764 1.00 22.08 28 THR D CA 1
ATOM 3774 C C . THR D 1 28 ? 45.435 22.263 19.042 1.00 21.66 28 THR D C 1
ATOM 3775 O O . THR D 1 28 ? 45.597 21.060 19.224 1.00 22.00 28 THR D O 1
ATOM 3779 N N . GLY D 1 29 ? 44.540 22.756 18.187 1.00 21.15 29 GLY D N 1
ATOM 3780 C CA . GLY D 1 29 ? 43.832 21.916 17.230 1.00 20.39 29 GLY D CA 1
ATOM 3781 C C . GLY D 1 29 ? 42.474 21.391 17.669 1.00 19.88 29 GLY D C 1
ATOM 3782 O O . GLY D 1 29 ? 41.919 20.505 17.026 1.00 20.81 29 GLY D O 1
ATOM 3783 N N . HIS D 1 30 ? 41.937 21.949 18.745 1.00 19.02 30 HIS D N 1
ATOM 3784 C CA . HIS D 1 30 ? 40.624 21.543 19.263 1.00 18.44 30 HIS D CA 1
ATOM 3785 C C . HIS D 1 30 ? 39.529 22.534 18.903 1.00 18.45 30 HIS D C 1
ATOM 3786 O O . HIS D 1 30 ? 39.805 23.565 18.263 1.00 18.32 30 HIS D O 1
ATOM 3793 N N . GLU D 1 31 ? 38.286 22.203 19.265 1.00 17.68 31 GLU D N 1
ATOM 3794 C CA . GLU D 1 31 ? 37.106 22.997 18.892 1.00 17.36 31 GLU D CA 1
ATOM 3795 C C . GLU D 1 31 ? 36.367 23.450 20.155 1.00 16.62 31 GLU D C 1
ATOM 3796 O O . GLU D 1 31 ? 35.428 22.783 20.584 1.00 15.55 31 GLU D O 1
ATOM 3802 N N . PRO D 1 32 ? 36.787 24.583 20.738 1.00 15.90 32 PRO D N 1
ATOM 3803 C CA . PRO D 1 32 ? 36.096 25.082 21.932 1.00 15.49 32 PRO D CA 1
ATOM 3804 C C . PRO D 1 32 ? 34.762 25.730 21.581 1.00 15.61 32 PRO D C 1
ATOM 3805 O O . PRO D 1 32 ? 34.656 26.459 20.578 1.00 16.10 32 PRO D O 1
ATOM 3809 N N . ILE D 1 33 ? 33.755 25.468 22.409 1.00 14.29 33 ILE D N 1
ATOM 3810 C CA . ILE D 1 33 ? 32.433 26.048 22.276 1.00 14.88 33 ILE D CA 1
ATOM 3811 C C . ILE D 1 33 ? 32.101 26.738 23.602 1.00 14.75 33 ILE D C 1
ATOM 3812 O O . ILE D 1 33 ? 32.064 26.097 24.651 1.00 14.07 33 ILE D O 1
ATOM 3817 N N . ASP D 1 34 ? 31.875 28.047 23.547 1.00 14.63 34 ASP D N 1
ATOM 3818 C CA . ASP D 1 34 ? 31.685 28.861 24.748 1.00 14.45 34 ASP D CA 1
ATOM 3819 C C . ASP D 1 34 ? 30.206 28.899 25.128 1.00 14.07 34 ASP D C 1
ATOM 3820 O O . ASP D 1 34 ? 29.385 29.463 24.387 1.00 14.31 34 ASP D O 1
ATOM 3825 N N . CYS D 1 35 ? 29.864 28.277 26.262 1.00 13.79 35 CYS D N 1
ATOM 3826 C CA . CYS D 1 35 ? 28.503 28.313 26.801 1.00 14.25 35 CYS D CA 1
ATOM 3827 C C . CYS D 1 35 ? 28.198 29.540 27.674 1.00 14.56 35 CYS D C 1
ATOM 3828 O O . CYS D 1 35 ? 27.056 29.707 28.102 1.00 15.62 35 CYS D O 1
ATOM 3831 N N . GLY D 1 36 ? 29.190 30.395 27.898 1.00 13.42 36 GLY D N 1
ATOM 3832 C CA . GLY D 1 36 ? 29.071 31.545 28.787 1.00 14.29 36 GLY D CA 1
ATOM 3833 C C . GLY D 1 36 ? 29.785 31.302 30.113 1.00 14.18 36 GLY D C 1
ATOM 3834 O O . GLY D 1 36 ? 30.068 30.158 30.452 1.00 13.53 36 GLY D O 1
ATOM 3835 N N . ALA D 1 37 ? 30.063 32.338 30.902 1.00 15.07 37 ALA D N 1
ATOM 3836 C CA . ALA D 1 37 ? 29.609 33.709 30.682 1.00 17.03 37 ALA D CA 1
ATOM 3837 C C . ALA D 1 37 ? 30.353 34.368 29.525 1.00 17.55 37 ALA D C 1
ATOM 3838 O O . ALA D 1 37 ? 31.554 34.164 29.371 1.00 16.59 37 ALA D O 1
ATOM 3840 N N . LEU D 1 38 ? 29.642 35.182 28.748 1.00 20.17 38 LEU D N 1
ATOM 3841 C CA . LEU D 1 38 ? 30.253 35.842 27.591 1.00 21.72 38 LEU D CA 1
ATOM 3842 C C . LEU D 1 38 ? 30.914 37.200 27.946 1.00 23.24 38 LEU D C 1
ATOM 3843 O O . LEU D 1 38 ? 31.736 37.716 27.173 1.00 24.45 38 LEU D O 1
ATOM 3848 N N . ARG D 1 39 ? 30.612 37.735 29.135 1.00 23.56 39 ARG D N 1
ATOM 3849 C CA . ARG D 1 39 ? 31.185 38.991 29.646 1.00 24.23 39 ARG D CA 1
ATOM 3850 C C . ARG D 1 39 ? 31.438 38.844 31.147 1.00 23.06 39 ARG D C 1
ATOM 3851 O O . ARG D 1 39 ? 30.770 38.007 31.773 1.00 22.82 39 ARG D O 1
ATOM 3859 N N . TYR D 1 40 ? 32.375 39.623 31.723 1.00 22.29 40 TYR D N 1
ATOM 3860 C CA . TYR D 1 40 ? 32.613 39.622 33.189 1.00 21.39 40 TYR D CA 1
ATOM 3861 C C . TYR D 1 40 ? 31.440 40.323 33.859 1.00 20.05 40 TYR D C 1
ATOM 3862 O O . TYR D 1 40 ? 31.078 41.448 33.502 1.00 20.20 40 TYR D O 1
ATOM 3871 N N . ASP D 1 41 ? 30.802 39.625 34.782 1.00 17.65 41 ASP D N 1
ATOM 3872 C CA . ASP D 1 41 ? 29.822 40.213 35.657 1.00 17.14 41 ASP D CA 1
ATOM 3873 C C . ASP D 1 41 ? 30.180 39.694 37.052 1.00 16.97 41 ASP D C 1
ATOM 3874 O O . ASP D 1 41 ? 29.951 38.532 37.374 1.00 15.70 41 ASP D O 1
ATOM 3879 N N . ALA D 1 42 ? 30.762 40.576 37.857 1.00 16.32 42 ALA D N 1
ATOM 3880 C CA . ALA D 1 42 ? 31.276 40.225 39.176 1.00 15.97 42 ALA D CA 1
ATOM 3881 C C . ALA D 1 42 ? 30.281 39.508 40.075 1.00 15.11 42 ALA D C 1
ATOM 3882 O O . ALA D 1 42 ? 30.724 38.793 40.974 1.00 16.82 42 ALA D O 1
ATOM 3884 N N . ASP D 1 43 ? 28.974 39.700 39.847 1.00 14.53 43 ASP D N 1
ATOM 3885 C CA . ASP D 1 43 ? 27.920 39.156 40.691 1.00 14.44 43 ASP D CA 1
ATOM 3886 C C . ASP D 1 43 ? 27.272 37.848 40.166 1.00 14.75 43 ASP D C 1
ATOM 3887 O O . ASP D 1 43 ? 26.343 37.322 40.792 1.00 13.80 43 ASP D O 1
ATOM 3892 N N . ASP D 1 44 ? 27.707 37.361 39.007 1.00 13.69 44 ASP D N 1
ATOM 3893 C CA . ASP D 1 44 ? 26.957 36.295 38.341 1.00 13.56 44 ASP D CA 1
ATOM 3894 C C . ASP D 1 44 ? 27.122 34.949 39.031 1.00 13.22 44 ASP D C 1
ATOM 3895 O O . ASP D 1 44 ? 27.991 34.770 39.873 1.00 13.15 44 ASP D O 1
ATOM 3900 N N . ASP D 1 45 ? 26.234 34.031 38.657 1.00 13.24 45 ASP D N 1
ATOM 3901 C CA . ASP D 1 45 ? 25.964 32.805 39.411 1.00 12.76 45 ASP D CA 1
ATOM 3902 C C . ASP D 1 45 ? 26.394 31.573 38.582 1.00 13.44 45 ASP D C 1
ATOM 3903 O O . ASP D 1 45 ? 25.851 31.367 37.493 1.00 13.58 45 ASP D O 1
ATOM 3908 N N . TYR D 1 46 ? 27.349 30.783 39.092 1.00 12.63 46 TYR D N 1
ATOM 3909 C CA . TYR D 1 46 ? 27.938 29.672 38.298 1.00 12.01 46 TYR D CA 1
ATOM 3910 C C . TYR D 1 46 ? 26.972 28.570 37.800 1.00 11.21 46 TYR D C 1
ATOM 3911 O O . TYR D 1 46 ? 27.218 28.008 36.738 1.00 10.96 46 TYR D O 1
ATOM 3920 N N . PRO D 1 47 ? 25.922 28.207 38.567 1.00 11.30 47 PRO D N 1
ATOM 3921 C CA . PRO D 1 47 ? 25.180 26.972 38.127 1.00 11.26 47 PRO D CA 1
ATOM 3922 C C . PRO D 1 47 ? 24.698 26.923 36.687 1.00 10.95 47 PRO D C 1
ATOM 3923 O O . PRO D 1 47 ? 24.934 25.911 36.000 1.00 10.90 47 PRO D O 1
ATOM 3927 N N . ALA D 1 48 ? 24.054 27.986 36.206 1.00 10.74 48 ALA D N 1
ATOM 3928 C CA . ALA D 1 48 ? 23.498 27.977 34.846 1.00 11.04 48 ALA D CA 1
ATOM 3929 C C . ALA D 1 48 ? 24.564 27.646 33.811 1.00 10.68 48 ALA D C 1
ATOM 3930 O O . ALA D 1 48 ? 24.317 26.888 32.868 1.00 10.95 48 ALA D O 1
ATOM 3932 N N . PHE D 1 49 ? 25.750 28.239 33.957 1.00 10.68 49 PHE D N 1
ATOM 3933 C CA . PHE D 1 49 ? 26.803 28.029 32.949 1.00 11.10 49 PHE D CA 1
ATOM 3934 C C . PHE D 1 49 ? 27.377 26.592 32.944 1.00 10.63 49 PHE D C 1
ATOM 3935 O O . PHE D 1 49 ? 27.695 26.019 31.892 1.00 11.69 49 PHE D O 1
ATOM 3943 N N . CYS D 1 50 ? 27.525 26.044 34.143 1.00 10.66 50 CYS D N 1
ATOM 3944 C CA . CYS D 1 50 ? 28.036 24.691 34.341 1.00 10.89 50 CYS D CA 1
ATOM 3945 C C . CYS D 1 50 ? 27.024 23.625 33.916 1.00 9.89 50 CYS D C 1
ATOM 3946 O O . CYS D 1 50 ? 27.379 22.658 33.223 1.00 10.98 50 CYS D O 1
ATOM 3949 N N . ILE D 1 51 ? 25.759 23.808 34.287 1.00 10.52 51 ILE D N 1
ATOM 3950 C CA . ILE D 1 51 ? 24.691 22.939 33.793 1.00 10.01 51 ILE D CA 1
ATOM 3951 C C . ILE D 1 51 ? 24.601 22.970 32.257 1.00 9.99 51 ILE D C 1
ATOM 3952 O O . ILE D 1 51 ? 24.439 21.923 31.619 1.00 9.34 51 ILE D O 1
ATOM 3957 N N . ALA D 1 52 ? 24.714 24.162 31.667 1.00 9.46 52 ALA D N 1
ATOM 3958 C CA . ALA D 1 52 ? 24.701 24.305 30.194 1.00 10.01 52 ALA D CA 1
ATOM 3959 C C . ALA D 1 52 ? 25.823 23.463 29.568 1.00 10.15 52 ALA D C 1
ATOM 3960 O O . ALA D 1 52 ? 25.593 22.639 28.671 1.00 10.27 52 ALA D O 1
ATOM 3962 N N . ALA D 1 53 ? 27.041 23.656 30.056 1.00 9.53 53 ALA D N 1
ATOM 3963 C CA . ALA D 1 53 ? 28.197 22.952 29.488 1.00 10.01 53 ALA D CA 1
ATOM 3964 C C . ALA D 1 53 ? 28.055 21.435 29.644 1.00 9.83 53 ALA D C 1
ATOM 3965 O O . ALA D 1 53 ? 28.289 20.699 28.703 1.00 10.83 53 ALA D O 1
ATOM 3967 N N . ALA D 1 54 ? 27.635 20.987 30.823 1.00 9.83 54 ALA D N 1
ATOM 3968 C CA . ALA D 1 54 ? 27.494 19.567 31.083 1.00 9.63 54 ALA D CA 1
ATOM 3969 C C . ALA D 1 54 ? 26.390 18.936 30.258 1.00 9.56 54 ALA D C 1
ATOM 3970 O O . ALA D 1 54 ? 26.547 17.835 29.721 1.00 9.37 54 ALA D O 1
ATOM 3972 N N . THR D 1 55 ? 25.279 19.644 30.135 1.00 9.84 55 THR D N 1
ATOM 3973 C CA . THR D 1 55 ? 24.140 19.140 29.389 1.00 10.21 55 THR D CA 1
ATOM 3974 C C . THR D 1 55 ? 24.522 18.989 27.902 1.00 10.27 55 THR D C 1
ATOM 3975 O O . THR D 1 55 ? 24.276 17.961 27.261 1.00 9.86 55 THR D O 1
ATOM 3979 N N . ARG D 1 56 ? 25.179 20.006 27.363 1.00 10.51 56 ARG D N 1
ATOM 3980 C CA . ARG D 1 56 ? 25.616 19.960 25.955 1.00 11.92 56 ARG D CA 1
ATOM 3981 C C . ARG D 1 56 ? 26.645 18.849 25.693 1.00 11.42 56 ARG D C 1
ATOM 3982 O O . ARG D 1 56 ? 26.606 18.160 24.676 1.00 11.09 56 ARG D O 1
ATOM 3990 N N . THR D 1 57 ? 27.560 18.678 26.632 1.00 10.51 57 THR D N 1
ATOM 3991 C CA . THR D 1 57 ? 28.556 17.630 26.554 1.00 11.08 57 THR D CA 1
ATOM 3992 C C . THR D 1 57 ? 27.897 16.239 26.530 1.00 10.48 57 THR D C 1
ATOM 3993 O O . THR D 1 57 ? 28.219 15.420 25.668 1.00 11.03 57 THR D O 1
ATOM 3997 N N . VAL D 1 58 ? 26.998 15.958 27.471 1.00 10.33 58 VAL D N 1
ATOM 3998 C CA . VAL D 1 58 ? 26.334 14.640 27.508 1.00 10.68 58 VAL D CA 1
ATOM 3999 C C . VAL D 1 58 ? 25.552 14.377 26.200 1.00 11.36 58 VAL D C 1
ATOM 4000 O O . VAL D 1 58 ? 25.518 13.248 25.684 1.00 11.87 58 VAL D O 1
ATOM 4004 N N . ALA D 1 59 ? 24.909 15.418 25.671 1.00 11.38 59 ALA D N 1
ATOM 4005 C CA . ALA D 1 59 ? 24.077 15.275 24.454 1.00 11.86 59 ALA D CA 1
ATOM 4006 C C . ALA D 1 59 ? 24.886 15.158 23.148 1.00 12.97 59 ALA D C 1
ATOM 4007 O O . ALA D 1 59 ? 24.316 14.916 22.059 1.00 12.45 59 ALA D O 1
ATOM 4009 N N . ASP D 1 60 ? 26.197 15.336 23.251 1.00 13.05 60 ASP D N 1
ATOM 4010 C CA . ASP D 1 60 ? 27.110 15.292 22.110 1.00 13.48 60 ASP D CA 1
ATOM 4011 C C . ASP D 1 60 ? 28.225 14.300 22.452 1.00 14.66 60 ASP D C 1
ATOM 4012 O O . ASP D 1 60 ? 29.344 14.692 22.771 1.00 13.08 60 ASP D O 1
ATOM 4017 N N . PRO D 1 61 ? 27.895 13.000 22.455 1.00 15.89 61 PRO D N 1
ATOM 4018 C CA . PRO D 1 61 ? 28.898 12.017 22.891 1.00 15.83 61 PRO D CA 1
ATOM 4019 C C . PRO D 1 61 ? 30.192 12.120 22.099 1.00 16.27 61 PRO D C 1
ATOM 4020 O O . PRO D 1 61 ? 30.178 12.368 20.886 1.00 17.84 61 PRO D O 1
ATOM 4024 N N . GLY D 1 62 ? 31.307 11.959 22.798 1.00 15.26 62 GLY D N 1
ATOM 4025 C CA . GLY D 1 62 ? 32.619 12.153 22.221 1.00 14.85 62 GLY D CA 1
ATOM 4026 C C . GLY D 1 62 ? 33.201 13.527 22.493 1.00 15.11 62 GLY D C 1
ATOM 4027 O O . GLY D 1 62 ? 34.422 13.712 22.417 1.00 15.11 62 GLY D O 1
ATOM 4028 N N . SER D 1 63 ? 32.343 14.501 22.795 1.00 14.06 63 SER D N 1
ATOM 4029 C CA . SER D 1 63 ? 32.801 15.809 23.254 1.00 13.21 63 SER D CA 1
ATOM 4030 C C . SER D 1 63 ? 33.261 15.745 24.716 1.00 13.11 63 SER D C 1
ATOM 4031 O O . SER D 1 63 ? 32.979 14.770 25.437 1.00 12.73 63 SER D O 1
ATOM 4034 N N . LEU D 1 64 ? 33.994 16.784 25.105 1.00 12.21 64 LEU D N 1
ATOM 4035 C CA . LEU D 1 64 ? 34.455 16.988 26.476 1.00 11.56 64 LEU D CA 1
ATOM 4036 C C . LEU D 1 64 ? 33.939 18.356 26.912 1.00 11.60 64 LEU D C 1
ATOM 4037 O O . LEU D 1 64 ? 33.498 19.155 26.090 1.00 10.97 64 LEU D O 1
ATOM 4042 N N . GLY D 1 65 ? 34.059 18.637 28.193 1.00 11.14 65 GLY D N 1
ATOM 4043 C CA . GLY D 1 65 ? 33.618 19.914 28.755 1.00 10.89 65 GLY D CA 1
ATOM 4044 C C . GLY D 1 65 ? 34.537 20.362 29.865 1.00 11.26 65 GLY D C 1
ATOM 4045 O O . GLY D 1 65 ? 35.144 19.546 30.540 1.00 12.09 65 GLY D O 1
ATOM 4046 N N . ILE D 1 66 ? 34.626 21.671 30.054 1.00 10.86 66 ILE D N 1
ATOM 4047 C CA . ILE D 1 66 ? 35.424 22.238 31.123 1.00 11.14 66 ILE D CA 1
ATOM 4048 C C . ILE D 1 66 ? 34.616 23.357 31.766 1.00 11.73 66 ILE D C 1
ATOM 4049 O O . ILE D 1 66 ? 34.129 24.250 31.064 1.00 11.50 66 ILE D O 1
ATOM 4054 N N . VAL D 1 67 ? 34.454 23.298 33.093 1.00 10.67 67 VAL D N 1
ATOM 4055 C CA . VAL D 1 67 ? 33.725 24.312 33.826 1.00 11.74 67 VAL D CA 1
ATOM 4056 C C . VAL D 1 67 ? 34.684 24.986 34.792 1.00 12.36 67 VAL D C 1
ATOM 4057 O O . VAL D 1 67 ? 35.484 24.319 35.461 1.00 11.81 67 VAL D O 1
ATOM 4061 N N . LEU D 1 68 ? 34.634 26.311 34.822 1.00 12.48 68 LEU D N 1
ATOM 4062 C CA . LEU D 1 68 ? 35.563 27.086 35.610 1.00 13.87 68 LEU D CA 1
ATOM 4063 C C . LEU D 1 68 ? 34.857 28.046 36.557 1.00 13.68 68 LEU D C 1
ATOM 4064 O O . LEU D 1 68 ? 33.806 28.638 36.247 1.00 13.40 68 LEU D O 1
ATOM 4069 N N . GLY D 1 69 ? 35.451 28.191 37.735 1.00 14.04 69 GLY D N 1
ATOM 4070 C CA . GLY D 1 69 ? 34.981 29.151 38.726 1.00 13.66 69 GLY D CA 1
ATOM 4071 C C . GLY D 1 69 ? 36.185 29.499 39.585 1.00 13.21 69 GLY D C 1
ATOM 4072 O O . GLY D 1 69 ? 37.300 29.222 39.212 1.00 13.96 69 GLY D O 1
ATOM 4073 N N . GLY D 1 70 ? 35.960 30.100 40.734 1.00 13.78 70 GLY D N 1
ATOM 4074 C CA . GLY D 1 70 ? 37.075 30.417 41.636 1.00 13.85 70 GLY D CA 1
ATOM 4075 C C . GLY D 1 70 ? 37.847 29.177 42.054 1.00 14.59 70 GLY D C 1
ATOM 4076 O O . GLY D 1 70 ? 39.061 29.089 41.867 1.00 14.37 70 GLY D O 1
ATOM 4077 N N . SER D 1 71 ? 37.117 28.187 42.574 1.00 14.19 71 SER D N 1
ATOM 4078 C CA . SER D 1 71 ? 37.699 26.926 43.014 1.00 14.19 71 SER D CA 1
ATOM 4079 C C . SER D 1 71 ? 37.412 25.748 42.083 1.00 13.96 71 SER D C 1
ATOM 4080 O O . SER D 1 71 ? 38.133 24.760 42.113 1.00 14.41 71 SER D O 1
ATOM 4083 N N . GLY D 1 72 ? 36.334 25.839 41.312 1.00 13.33 72 GLY D N 1
ATOM 4084 C CA . GLY D 1 72 ? 35.905 24.737 40.444 1.00 13.24 72 GLY D CA 1
ATOM 4085 C C . GLY D 1 72 ? 34.995 23.730 41.150 1.00 12.77 72 GLY D C 1
ATOM 4086 O O . GLY D 1 72 ? 34.423 22.846 40.515 1.00 12.42 72 GLY D O 1
ATOM 4087 N N . ASN D 1 73 ? 34.860 23.851 42.474 1.00 12.05 73 ASN D N 1
ATOM 4088 C CA . ASN D 1 73 ? 34.106 22.830 43.216 1.00 11.96 73 ASN D CA 1
ATOM 4089 C C . ASN D 1 73 ? 32.610 22.975 43.073 1.00 11.72 73 ASN D C 1
ATOM 4090 O O . ASN D 1 73 ? 31.935 22.001 42.732 1.00 12.04 73 ASN D O 1
ATOM 4095 N N . GLY D 1 74 ? 32.061 24.176 43.287 1.00 11.42 74 GLY D N 1
ATOM 4096 C CA . GLY D 1 74 ? 30.623 24.377 43.047 1.00 11.51 74 GLY D CA 1
ATOM 4097 C C . GLY D 1 74 ? 30.292 24.048 41.601 1.00 10.85 74 GLY D C 1
ATOM 4098 O O . GLY D 1 74 ? 29.227 23.486 41.313 1.00 11.75 74 GLY D O 1
ATOM 4099 N N . GLU D 1 75 ? 31.249 24.335 40.718 1.00 11.34 75 GLU D N 1
ATOM 4100 C CA . GLU D 1 75 ? 31.100 24.151 39.272 1.00 11.26 75 GLU D CA 1
ATOM 4101 C C . GLU D 1 75 ? 30.997 22.667 38.899 1.00 11.11 75 GLU D C 1
ATOM 4102 O O . GLU D 1 75 ? 30.061 22.261 38.184 1.00 11.79 75 GLU D O 1
ATOM 4108 N N . GLN D 1 76 ? 31.922 21.848 39.393 1.00 10.72 76 GLN D N 1
ATOM 4109 C CA . GLN D 1 76 ? 31.789 20.391 39.190 1.00 10.41 76 GLN D CA 1
ATOM 4110 C C . GLN D 1 76 ? 30.552 19.792 39.887 1.00 10.36 76 GLN D C 1
ATOM 4111 O O . GLN D 1 76 ? 29.914 18.878 39.349 1.00 9.87 76 GLN D O 1
ATOM 4117 N N . ILE D 1 77 ? 30.186 20.296 41.065 1.00 9.84 77 ILE D N 1
ATOM 4118 C CA . ILE D 1 77 ? 28.992 19.813 41.762 1.00 10.22 77 ILE D CA 1
ATOM 4119 C C . ILE D 1 77 ? 27.775 20.048 40.867 1.00 10.43 77 ILE D C 1
ATOM 4120 O O . ILE D 1 77 ? 26.973 19.144 40.650 1.00 10.68 77 ILE D O 1
ATOM 4125 N N . ALA D 1 78 ? 27.664 21.257 40.301 1.00 9.49 78 ALA D N 1
ATOM 4126 C CA . ALA D 1 78 ? 26.568 21.583 39.402 1.00 10.10 78 ALA D CA 1
ATOM 4127 C C . ALA D 1 78 ? 26.597 20.702 38.145 1.00 9.97 78 ALA D C 1
ATOM 4128 O O . ALA D 1 78 ? 25.580 20.181 37.741 1.00 10.26 78 ALA D O 1
ATOM 4130 N N . ALA D 1 79 ? 27.767 20.540 37.529 1.00 9.43 79 ALA D N 1
ATOM 4131 C CA . ALA D 1 79 ? 27.889 19.703 36.350 1.00 9.34 79 ALA D CA 1
ATOM 4132 C C . ALA D 1 79 ? 27.411 18.272 36.673 1.00 8.48 79 ALA D C 1
ATOM 4133 O O . ALA D 1 79 ? 26.736 17.625 35.871 1.00 8.94 79 ALA D O 1
ATOM 4135 N N . ASN D 1 80 ? 27.790 17.784 37.853 1.00 8.72 80 ASN D N 1
ATOM 4136 C CA . ASN D 1 80 ? 27.485 16.407 38.233 1.00 8.89 80 ASN D CA 1
ATOM 4137 C C . ASN D 1 80 ? 26.004 16.170 38.494 1.00 8.48 80 ASN D C 1
ATOM 4138 O O . ASN D 1 80 ? 25.587 15.028 38.556 1.00 8.63 80 ASN D O 1
ATOM 4143 N N . LYS D 1 81 ? 25.212 17.230 38.639 1.00 8.92 81 LYS D N 1
ATOM 4144 C CA . LYS D 1 81 ? 23.763 17.046 38.764 1.00 9.26 81 LYS D CA 1
ATOM 4145 C C . LYS D 1 81 ? 23.118 16.698 37.431 1.00 10.14 81 LYS D C 1
ATOM 4146 O O . LYS D 1 81 ? 22.013 16.176 37.408 1.00 10.31 81 LYS D O 1
ATOM 4152 N N . VAL D 1 82 ? 23.797 16.978 36.325 1.00 9.31 82 VAL D N 1
ATOM 4153 C CA . VAL D 1 82 ? 23.274 16.670 34.992 1.00 9.65 82 VAL D CA 1
ATOM 4154 C C . VAL D 1 82 ? 23.253 15.161 34.725 1.00 9.46 82 VAL D C 1
ATOM 4155 O O . VAL D 1 82 ? 24.251 14.480 34.914 1.00 8.40 82 VAL D O 1
ATOM 4159 N N . PRO D 1 83 ? 22.086 14.624 34.348 1.00 9.83 83 PRO D N 1
ATOM 4160 C CA . PRO D 1 83 ? 22.043 13.175 34.044 1.00 10.71 83 PRO D CA 1
ATOM 4161 C C . PRO D 1 83 ? 23.113 12.756 33.048 1.00 10.12 83 PRO D C 1
ATOM 4162 O O . PRO D 1 83 ? 23.206 13.323 31.949 1.00 11.00 83 PRO D O 1
ATOM 4166 N N . GLY D 1 84 ? 23.885 11.748 33.424 1.00 10.95 84 GLY D N 1
ATOM 4167 C CA . GLY D 1 84 ? 24.892 11.204 32.545 1.00 10.68 84 GLY D CA 1
ATOM 4168 C C . GLY D 1 84 ? 26.253 11.879 32.590 1.00 10.53 84 GLY D C 1
ATOM 4169 O O . GLY D 1 84 ? 27.195 11.369 31.981 1.00 11.70 84 GLY D O 1
ATOM 4170 N N . ALA D 1 85 ? 26.355 13.005 33.295 1.00 9.74 85 ALA D N 1
ATOM 4171 C CA . ALA D 1 85 ? 27.628 13.742 33.387 1.00 10.33 85 ALA D CA 1
ATOM 4172 C C . ALA D 1 85 ? 28.510 13.134 34.458 1.00 10.67 85 ALA D C 1
ATOM 4173 O O . ALA D 1 85 ? 28.030 12.726 35.513 1.00 11.64 85 ALA D O 1
ATOM 4175 N N . ARG D 1 86 ? 29.811 13.093 34.177 1.00 9.79 86 ARG D N 1
ATOM 4176 C CA . ARG D 1 86 ? 30.820 12.755 35.183 1.00 10.09 86 ARG D CA 1
ATOM 4177 C C . ARG D 1 86 ? 31.856 13.876 35.117 1.00 9.99 86 ARG D C 1
ATOM 4178 O O . ARG D 1 86 ? 32.557 13.993 34.118 1.00 9.07 86 ARG D O 1
ATOM 4186 N N . CYS D 1 87 ? 31.880 14.718 36.142 1.00 9.70 87 CYS D N 1
ATOM 4187 C CA . CYS D 1 87 ? 32.785 15.889 36.194 1.00 10.23 87 CYS D CA 1
ATOM 4188 C C . CYS D 1 87 ? 33.779 15.779 37.359 1.00 11.02 87 CYS D C 1
ATOM 4189 O O . CYS D 1 87 ? 33.407 15.846 38.528 1.00 10.67 87 CYS D O 1
ATOM 4192 N N . ALA D 1 88 ? 35.042 15.600 37.010 1.00 11.31 88 ALA D N 1
ATOM 4193 C CA . ALA D 1 88 ? 36.126 15.559 37.989 1.00 11.42 88 ALA D CA 1
ATOM 4194 C C . ALA D 1 88 ? 36.566 16.973 38.321 1.00 12.19 88 ALA D C 1
ATOM 4195 O O . ALA D 1 88 ? 36.336 17.887 37.524 1.00 12.96 88 ALA D O 1
ATOM 4197 N N . LEU D 1 89 ? 37.229 17.164 39.464 1.00 12.67 89 LEU D N 1
ATOM 4198 C CA . LEU D 1 89 ? 37.894 18.440 39.750 1.00 12.71 89 LEU D CA 1
ATOM 4199 C C . LEU D 1 89 ? 39.345 18.190 39.390 1.00 13.20 89 LEU D C 1
ATOM 4200 O O . LEU D 1 89 ? 39.976 17.303 39.968 1.00 12.85 89 LEU D O 1
ATOM 4205 N N . ALA D 1 90 ? 39.850 18.914 38.401 1.00 12.99 90 ALA D N 1
ATOM 4206 C CA . ALA D 1 90 ? 41.239 18.722 37.949 1.00 13.32 90 ALA D CA 1
ATOM 4207 C C . ALA D 1 90 ? 42.107 19.816 38.580 1.00 14.17 90 ALA D C 1
ATOM 4208 O O . ALA D 1 90 ? 41.882 20.991 38.320 1.00 14.34 90 ALA D O 1
ATOM 4210 N N . TRP D 1 91 ? 43.052 19.422 39.441 1.00 14.58 91 TRP D N 1
ATOM 4211 C CA . TRP D 1 91 ? 43.931 20.379 40.128 1.00 15.26 91 TRP D CA 1
ATOM 4212 C C . TRP D 1 91 ? 45.416 20.123 39.828 1.00 15.77 91 TRP D C 1
ATOM 4213 O O . TRP D 1 91 ? 46.297 20.771 40.409 1.00 15.64 91 TRP D O 1
ATOM 4224 N N . SER D 1 92 ? 45.676 19.181 38.932 1.00 15.08 92 SER D N 1
ATOM 4225 C CA . SER D 1 92 ? 47.021 18.771 38.536 1.00 15.96 92 SER D CA 1
ATOM 4226 C C . SER D 1 92 ? 46.964 18.003 37.221 1.00 16.29 92 SER D C 1
ATOM 4227 O O . SER D 1 92 ? 45.899 17.528 36.803 1.00 15.24 92 SER D O 1
ATOM 4230 N N . VAL D 1 93 ? 48.109 17.855 36.563 1.00 16.52 93 VAL D N 1
ATOM 4231 C CA . VAL D 1 93 ? 48.182 17.040 35.353 1.00 17.26 93 VAL D CA 1
ATOM 4232 C C . VAL D 1 93 ? 47.775 15.598 35.678 1.00 17.29 93 VAL D C 1
ATOM 4233 O O . VAL D 1 93 ? 47.023 14.982 34.925 1.00 17.53 93 VAL D O 1
ATOM 4237 N N . GLN D 1 94 ? 48.211 15.086 36.826 1.00 17.14 94 GLN D N 1
ATOM 4238 C CA . GLN D 1 94 ? 47.855 13.726 37.251 1.00 17.36 94 GLN D CA 1
ATOM 4239 C C . GLN D 1 94 ? 46.347 13.528 37.394 1.00 16.15 94 GLN D C 1
ATOM 4240 O O . GLN D 1 94 ? 45.806 12.544 36.925 1.00 16.44 94 GLN D O 1
ATOM 4246 N N . THR D 1 95 ? 45.697 14.441 38.090 1.00 15.30 95 THR D N 1
ATOM 4247 C CA . THR D 1 95 ? 44.243 14.310 38.304 1.00 14.55 95 THR D CA 1
ATOM 4248 C C . THR D 1 95 ? 43.434 14.508 37.017 1.00 14.07 95 THR D C 1
ATOM 4249 O O . THR D 1 95 ? 42.403 13.851 36.816 1.00 13.23 95 THR D O 1
ATOM 4253 N N . ALA D 1 96 ? 43.880 15.389 36.130 1.00 13.84 96 ALA D N 1
ATOM 4254 C CA . ALA D 1 96 ? 43.222 15.510 34.814 1.00 14.00 96 ALA D CA 1
ATOM 4255 C C . ALA D 1 96 ? 43.322 14.203 34.027 1.00 13.68 96 ALA D C 1
ATOM 4256 O O . ALA D 1 96 ? 42.351 13.725 33.441 1.00 13.99 96 ALA D O 1
ATOM 4258 N N . ALA D 1 97 ? 44.511 13.609 34.019 1.00 13.40 97 ALA D N 1
ATOM 4259 C CA . ALA D 1 97 ? 44.721 12.357 33.313 1.00 12.91 97 ALA D CA 1
ATOM 4260 C C . ALA D 1 97 ? 43.894 11.207 33.898 1.00 12.84 97 ALA D C 1
ATOM 4261 O O . ALA D 1 97 ? 43.213 10.473 33.161 1.00 13.01 97 ALA D O 1
ATOM 4263 N N . LEU D 1 98 ? 43.917 11.084 35.221 1.00 12.98 98 LEU D N 1
ATOM 4264 C CA . LEU D 1 98 ? 43.184 9.999 35.898 1.00 12.76 98 LEU D CA 1
ATOM 4265 C C . LEU D 1 98 ? 41.689 10.184 35.691 1.00 12.67 98 LEU D C 1
ATOM 4266 O O . LEU D 1 98 ? 40.953 9.222 35.581 1.00 11.57 98 LEU D O 1
ATOM 4271 N N . ALA D 1 99 ? 41.233 11.432 35.636 1.00 12.64 99 ALA D N 1
ATOM 4272 C CA . ALA D 1 99 ? 39.787 11.666 35.377 1.00 12.43 99 ALA D CA 1
ATOM 4273 C C . ALA D 1 99 ? 39.339 10.987 34.077 1.00 12.08 99 ALA D C 1
ATOM 4274 O O . ALA D 1 99 ? 38.261 10.390 34.020 1.00 11.47 99 ALA D O 1
ATOM 4276 N N . ARG D 1 100 ? 40.159 11.076 33.030 1.00 12.85 100 ARG D N 1
ATOM 4277 C CA . ARG D 1 100 ? 39.887 10.355 31.783 1.00 13.08 100 ARG D CA 1
ATOM 4278 C C . ARG D 1 100 ? 40.128 8.855 31.941 1.00 13.73 100 ARG D C 1
ATOM 4279 O O . ARG D 1 100 ? 39.272 8.037 31.623 1.00 12.84 100 ARG D O 1
ATOM 4287 N N . GLU D 1 101 ? 41.330 8.498 32.402 1.00 14.61 101 GLU D N 1
ATOM 4288 C CA . GLU D 1 101 ? 41.775 7.096 32.447 1.00 14.99 101 GLU D CA 1
ATOM 4289 C C . GLU D 1 101 ? 40.871 6.186 33.292 1.00 14.75 101 GLU D C 1
ATOM 4290 O O . GLU D 1 101 ? 40.467 5.102 32.850 1.00 15.44 101 GLU D O 1
ATOM 4296 N N . HIS D 1 102 ? 40.563 6.644 34.500 1.00 13.76 102 HIS D N 1
ATOM 4297 C CA . HIS D 1 102 ? 39.798 5.870 35.476 1.00 13.75 102 HIS D CA 1
ATOM 4298 C C . HIS D 1 102 ? 38.298 6.175 35.436 1.00 13.10 102 HIS D C 1
ATOM 4299 O O . HIS D 1 102 ? 37.474 5.266 35.515 1.00 13.49 102 HIS D O 1
ATOM 4306 N N . ASN D 1 103 ? 37.948 7.458 35.376 1.00 12.89 103 ASN D N 1
ATOM 4307 C CA . ASN D 1 103 ? 36.554 7.871 35.573 1.00 12.60 103 ASN D CA 1
ATOM 4308 C C . ASN D 1 103 ? 35.771 8.061 34.266 1.00 12.18 103 ASN D C 1
ATOM 4309 O O . ASN D 1 103 ? 34.545 8.235 34.286 1.00 11.38 103 ASN D O 1
ATOM 4314 N N . ASN D 1 104 ? 36.467 7.993 33.141 1.00 11.61 104 ASN D N 1
ATOM 4315 C CA . ASN D 1 104 ? 35.889 8.371 31.846 1.00 11.72 104 ASN D CA 1
ATOM 4316 C C . ASN D 1 104 ? 35.141 9.709 31.983 1.00 12.22 104 ASN D C 1
ATOM 4317 O O . ASN D 1 104 ? 34.035 9.877 31.440 1.00 12.57 104 ASN D O 1
ATOM 4322 N N . ALA D 1 105 ? 35.721 10.652 32.727 1.00 11.36 105 ALA D N 1
ATOM 4323 C CA . ALA D 1 105 ? 35.017 11.906 32.998 1.00 11.20 105 ALA D CA 1
ATOM 4324 C C . ALA D 1 105 ? 34.932 12.666 31.690 1.00 10.52 105 ALA D C 1
ATOM 4325 O O . ALA D 1 105 ? 35.953 12.884 31.024 1.00 11.74 105 ALA D O 1
ATOM 4327 N N . GLN D 1 106 ? 33.722 13.068 31.300 1.00 10.60 106 GLN D N 1
ATOM 4328 C CA . GLN D 1 106 ? 33.604 13.933 30.111 1.00 10.31 106 GLN D CA 1
ATOM 4329 C C . GLN D 1 106 ? 33.919 15.392 30.426 1.00 10.49 106 GLN D C 1
ATOM 4330 O O . GLN D 1 106 ? 34.152 16.161 29.501 1.00 9.83 106 GLN D O 1
ATOM 4336 N N . LEU D 1 107 ? 33.831 15.777 31.708 1.00 10.17 107 LEU D N 1
ATOM 4337 C CA . LEU D 1 107 ? 34.108 17.130 32.134 1.00 9.96 107 LEU D CA 1
ATOM 4338 C C . LEU D 1 107 ? 35.117 17.184 33.278 1.00 10.51 107 LEU D C 1
ATOM 4339 O O . LEU D 1 107 ? 35.239 16.239 34.072 1.00 9.77 107 LEU D O 1
ATOM 4344 N N . ILE D 1 108 ? 35.817 18.310 33.345 1.00 10.55 108 ILE D N 1
ATOM 4345 C CA . ILE D 1 108 ? 36.544 18.694 34.543 1.00 10.91 108 ILE D CA 1
ATOM 4346 C C . ILE D 1 108 ? 36.151 20.097 34.988 1.00 11.50 108 ILE D C 1
ATOM 4347 O O . ILE D 1 108 ? 35.824 20.962 34.154 1.00 11.26 108 ILE D O 1
ATOM 4352 N N . GLY D 1 109 ? 36.180 20.311 36.293 1.00 11.22 109 GLY D N 1
ATOM 4353 C CA . GLY D 1 109 ? 36.206 21.653 36.861 1.00 11.87 109 GLY D CA 1
ATOM 4354 C C . GLY D 1 109 ? 37.646 22.101 37.109 1.00 12.25 109 GLY D C 1
ATOM 4355 O O . GLY D 1 109 ? 38.504 21.295 37.471 1.00 12.91 109 GLY D O 1
ATOM 4356 N N . ILE D 1 110 ? 37.896 23.395 36.922 1.00 13.39 110 ILE D N 1
ATOM 4357 C CA . ILE D 1 110 ? 39.200 24.004 37.236 1.00 14.31 110 ILE D CA 1
ATOM 4358 C C . ILE D 1 110 ? 38.949 25.288 38.041 1.00 14.66 110 ILE D C 1
ATOM 4359 O O . ILE D 1 110 ? 38.080 26.100 37.695 1.00 14.39 110 ILE D O 1
ATOM 4364 N N . GLY D 1 111 ? 39.704 25.469 39.127 1.00 15.21 111 GLY D N 1
ATOM 4365 C CA . GLY D 1 111 ? 39.610 26.692 39.928 1.00 15.78 111 GLY D CA 1
ATOM 4366 C C . GLY D 1 111 ? 40.540 27.743 39.327 1.00 16.73 111 GLY D C 1
ATOM 4367 O O . GLY D 1 111 ? 41.775 27.583 39.332 1.00 17.80 111 GLY D O 1
ATOM 4368 N N . GLY D 1 112 ? 39.960 28.805 38.802 1.00 17.25 112 GLY D N 1
ATOM 4369 C CA . GLY D 1 112 ? 40.741 29.877 38.220 1.00 18.03 112 GLY D CA 1
ATOM 4370 C C . GLY D 1 112 ? 41.597 30.613 39.236 1.00 18.49 112 GLY D C 1
ATOM 4371 O O . GLY D 1 112 ? 42.633 31.210 38.866 1.00 19.55 112 GLY D O 1
ATOM 4372 N N . ARG D 1 113 ? 41.176 30.606 40.495 1.00 18.37 113 ARG D N 1
ATOM 4373 C CA . ARG D 1 113 ? 41.909 31.326 41.555 1.00 19.40 113 ARG D CA 1
ATOM 4374 C C . ARG D 1 113 ? 43.038 30.490 42.159 1.00 19.92 113 ARG D C 1
ATOM 4375 O O . ARG D 1 113 ? 43.773 30.955 43.040 1.00 20.24 113 ARG D O 1
ATOM 4383 N N . MET D 1 114 ? 43.194 29.262 41.662 1.00 19.97 114 MET D N 1
ATOM 4384 C CA . MET D 1 114 ? 44.060 28.265 42.280 1.00 20.60 114 MET D CA 1
ATOM 4385 C C . MET D 1 114 ? 45.346 27.965 41.547 1.00 20.67 114 MET D C 1
ATOM 4386 O O . MET D 1 114 ? 46.222 27.300 42.115 1.00 21.69 114 MET D O 1
ATOM 4391 N N . HIS D 1 115 ? 45.449 28.386 40.288 1.00 20.95 115 HIS D N 1
ATOM 4392 C CA . HIS D 1 115 ? 46.551 28.017 39.430 1.00 21.02 115 HIS D CA 1
ATOM 4393 C C . HIS D 1 115 ? 47.038 29.213 38.626 1.00 21.75 115 HIS D C 1
ATOM 4394 O O . HIS D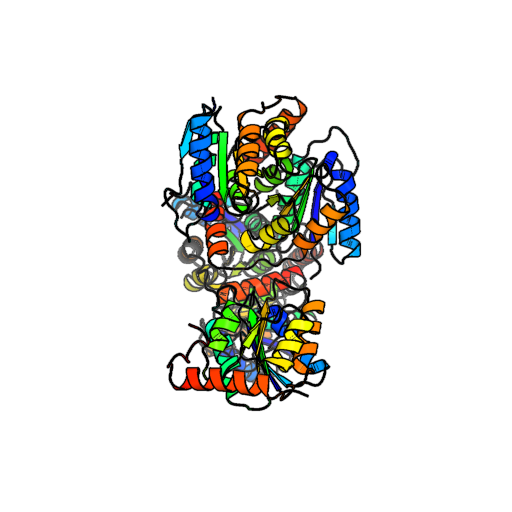 1 115 ? 46.277 30.159 38.369 1.00 21.36 115 HIS D O 1
ATOM 4401 N N . THR D 1 116 ? 48.300 29.147 38.216 1.00 22.57 116 THR D N 1
ATOM 4402 C CA . THR D 1 116 ? 48.806 30.058 37.201 1.00 23.20 116 THR D CA 1
ATOM 4403 C C . THR D 1 116 ? 48.210 29.619 35.874 1.00 23.55 116 THR D C 1
ATOM 4404 O O . THR D 1 116 ? 47.775 28.467 35.726 1.00 23.35 116 THR D O 1
ATOM 4408 N N . VAL D 1 117 ? 48.213 30.516 34.895 1.00 23.84 117 VAL D N 1
ATOM 4409 C CA . VAL D 1 117 ? 47.753 30.168 33.563 1.00 23.75 117 VAL D CA 1
ATOM 4410 C C . VAL D 1 117 ? 48.523 28.968 32.998 1.00 23.93 117 VAL D C 1
ATOM 4411 O O . VAL D 1 117 ? 47.913 28.029 32.488 1.00 22.83 117 VAL D O 1
ATOM 4415 N N . ALA D 1 118 ? 49.848 28.987 33.100 1.00 23.83 118 ALA D N 1
ATOM 4416 C CA . ALA D 1 118 ? 50.674 27.846 32.668 1.00 23.66 118 ALA D CA 1
ATOM 4417 C C . ALA D 1 118 ? 50.201 26.515 33.264 1.00 23.64 118 ALA D C 1
ATOM 4418 O O . ALA D 1 118 ? 50.071 25.517 32.552 1.00 23.80 118 ALA D O 1
ATOM 4420 N N . GLU D 1 119 ? 49.975 26.512 34.573 1.00 22.86 119 GLU D N 1
ATOM 4421 C CA . GLU D 1 119 ? 49.498 25.325 35.286 1.00 22.89 119 GLU D CA 1
ATOM 4422 C C . GLU D 1 119 ? 48.131 24.877 34.742 1.00 21.95 119 GLU D C 1
ATOM 4423 O O . GLU D 1 119 ? 47.925 23.679 34.459 1.00 21.45 119 GLU D O 1
ATOM 4429 N N . ALA D 1 120 ? 47.216 25.836 34.601 1.00 20.64 120 ALA D N 1
ATOM 4430 C CA . ALA D 1 120 ? 45.864 25.545 34.080 1.00 19.47 120 ALA D CA 1
ATOM 4431 C C . ALA D 1 120 ? 45.911 24.986 32.667 1.00 19.04 120 ALA D C 1
ATOM 4432 O O . ALA D 1 120 ? 45.230 24.007 32.359 1.00 17.62 120 ALA D O 1
ATOM 4434 N N . LEU D 1 121 ? 46.746 25.565 31.796 1.00 18.49 121 LEU D N 1
ATOM 4435 C CA . LEU D 1 121 ? 46.857 25.033 30.442 1.00 18.02 121 LEU D CA 1
ATOM 4436 C C . LEU D 1 121 ? 47.461 23.631 30.399 1.00 17.22 121 LEU D C 1
ATOM 4437 O O . LEU D 1 121 ? 47.064 22.829 29.564 1.00 17.11 121 LEU D O 1
ATOM 4442 N N . ALA D 1 122 ? 48.395 23.319 31.307 1.00 16.58 122 ALA D N 1
ATOM 4443 C CA . ALA D 1 122 ? 48.956 21.970 31.376 1.00 17.17 122 ALA D CA 1
ATOM 4444 C C . ALA D 1 122 ? 47.883 20.943 31.806 1.00 16.96 122 ALA D C 1
ATOM 4445 O O . ALA D 1 122 ? 47.846 19.820 31.312 1.00 16.47 122 ALA D O 1
ATOM 4447 N N . ILE D 1 123 ? 47.027 21.369 32.717 1.00 16.58 123 ILE D N 1
ATOM 4448 C CA . ILE D 1 123 ? 45.870 20.559 33.156 1.00 16.15 123 ILE D CA 1
ATOM 4449 C C . ILE D 1 123 ? 44.924 20.311 31.980 1.00 16.01 123 ILE D C 1
ATOM 4450 O O . ILE D 1 123 ? 44.526 19.163 31.715 1.00 15.75 123 ILE D O 1
ATOM 4455 N N . VAL D 1 124 ? 44.606 21.365 31.236 1.00 15.26 124 VAL D N 1
ATOM 4456 C CA . VAL D 1 124 ? 43.757 21.223 30.029 1.00 15.41 124 VAL D CA 1
ATOM 4457 C C . VAL D 1 124 ? 44.357 20.262 29.002 1.00 15.67 124 VAL D C 1
ATOM 4458 O O . VAL D 1 124 ? 43.681 19.399 28.478 1.00 15.11 124 VAL D O 1
ATOM 4462 N N . ASP D 1 125 ? 45.656 20.401 28.726 1.00 15.99 125 ASP D N 1
ATOM 4463 C CA . ASP D 1 125 ? 46.311 19.517 27.770 1.00 16.53 125 ASP D CA 1
ATOM 4464 C C . ASP D 1 125 ? 46.176 18.045 28.192 1.00 15.66 125 ASP D C 1
ATOM 4465 O O . ASP D 1 125 ? 45.863 17.181 27.373 1.00 15.74 125 ASP D O 1
ATOM 4470 N N . ALA D 1 126 ? 46.393 17.775 29.477 1.00 15.62 126 ALA D N 1
ATOM 4471 C CA . ALA D 1 126 ? 46.295 16.419 30.018 1.00 15.45 126 ALA D CA 1
ATOM 4472 C C . ALA D 1 126 ? 44.873 15.880 29.817 1.00 15.03 126 ALA D C 1
ATOM 4473 O O . ALA D 1 126 ? 44.660 14.739 29.379 1.00 15.30 126 ALA D O 1
ATOM 4475 N N . PHE D 1 127 ? 43.906 16.729 30.118 1.00 14.25 127 PHE D N 1
ATOM 4476 C CA . PHE D 1 127 ? 42.497 16.340 30.000 1.00 14.37 127 PHE D CA 1
ATOM 4477 C C . PHE D 1 127 ? 42.063 15.986 28.577 1.00 14.24 127 PHE D C 1
ATOM 4478 O O . PHE D 1 127 ? 41.394 14.976 28.349 1.00 14.18 127 PHE D O 1
ATOM 4486 N N . VAL D 1 128 ? 42.453 16.812 27.604 1.00 14.58 128 VAL D N 1
ATOM 4487 C CA . VAL D 1 128 ? 41.984 16.632 26.245 1.00 15.43 128 VAL D CA 1
ATOM 4488 C C . VAL D 1 128 ? 42.771 15.603 25.430 1.00 16.32 128 VAL D C 1
ATOM 4489 O O . VAL D 1 128 ? 42.351 15.254 24.328 1.00 17.20 128 VAL D O 1
ATOM 4493 N N . THR D 1 129 ? 43.910 15.157 25.962 1.00 16.79 129 THR D N 1
ATOM 4494 C CA . THR D 1 129 ? 44.755 14.176 25.273 1.00 17.10 129 THR D CA 1
ATOM 4495 C C . THR D 1 129 ? 44.726 12.766 25.876 1.00 17.21 129 THR D C 1
ATOM 4496 O O . THR D 1 129 ? 44.938 11.790 25.158 1.00 18.57 129 THR D O 1
ATOM 4500 N N . THR D 1 130 ? 44.436 12.650 27.169 1.00 16.18 130 THR D N 1
ATOM 4501 C CA . THR D 1 130 ? 44.505 11.357 27.856 1.00 16.18 130 THR D CA 1
ATOM 4502 C C . THR D 1 130 ? 43.307 10.473 27.500 1.00 15.53 130 THR D C 1
ATOM 4503 O O . THR D 1 130 ? 42.161 10.887 27.692 1.00 15.06 130 THR D O 1
ATOM 4507 N N . PRO D 1 131 ? 43.559 9.249 26.990 1.00 15.98 131 PRO D N 1
ATOM 4508 C CA . PRO D 1 131 ? 42.441 8.391 26.649 1.00 15.48 131 PRO D CA 1
ATOM 4509 C C . PRO D 1 131 ? 41.766 7.737 27.853 1.00 15.26 131 PRO D C 1
ATOM 4510 O O . PRO D 1 131 ? 42.394 7.477 28.901 1.00 15.45 131 PRO D O 1
ATOM 4514 N N . TRP D 1 132 ? 40.472 7.486 27.680 1.00 14.89 132 TRP D N 1
ATOM 4515 C CA . TRP D 1 132 ? 39.732 6.583 28.550 1.00 14.45 132 TRP D CA 1
ATOM 4516 C C . TRP D 1 132 ? 40.325 5.165 28.421 1.00 14.30 132 TRP D C 1
ATOM 4517 O O . TRP D 1 132 ? 40.510 4.657 27.303 1.00 15.05 132 TRP D O 1
ATOM 4528 N N . SER D 1 133 ? 40.643 4.543 29.566 1.00 14.24 133 SER D N 1
ATOM 4529 C CA . SER D 1 133 ? 41.342 3.240 29.566 1.00 14.34 133 SER D CA 1
ATOM 4530 C C . SER D 1 133 ? 40.507 2.070 29.051 1.00 14.11 133 SER D C 1
ATOM 4531 O O . SER D 1 133 ? 41.052 1.125 28.452 1.00 14.21 133 SER D O 1
ATOM 4534 N N . LYS D 1 134 ? 39.191 2.113 29.304 1.00 13.70 134 LYS D N 1
ATOM 4535 C CA . LYS D 1 134 ? 38.270 1.013 29.012 1.00 13.91 134 LYS D CA 1
ATOM 4536 C C . LYS D 1 134 ? 38.525 -0.251 29.855 1.00 12.74 134 LYS D C 1
ATOM 4537 O O . LYS D 1 134 ? 37.980 -1.313 29.543 1.00 12.64 134 LYS D O 1
ATOM 4543 N N . ALA D 1 135 ? 39.288 -0.113 30.947 1.00 12.99 135 ALA D N 1
ATOM 4544 C CA . ALA D 1 135 ? 39.601 -1.261 31.808 1.00 13.15 135 ALA D CA 1
ATOM 4545 C C . ALA D 1 135 ? 38.349 -1.776 32.478 1.00 13.25 135 ALA D C 1
ATOM 4546 O O . ALA D 1 135 ? 37.490 -0.990 32.902 1.00 12.71 135 ALA D O 1
ATOM 4548 N N . GLN D 1 136 ? 38.255 -3.099 32.579 1.00 14.29 136 GLN D N 1
ATOM 4549 C CA . GLN D 1 136 ? 37.070 -3.777 33.123 1.00 14.80 136 GLN D CA 1
ATOM 4550 C C . GLN D 1 136 ? 36.586 -3.221 34.477 1.00 13.82 136 GLN D C 1
ATOM 4551 O O . GLN D 1 136 ? 35.376 -2.986 34.663 1.00 13.39 136 GLN D O 1
ATOM 4557 N N . ARG D 1 137 ? 37.494 -3.042 35.434 1.00 13.03 137 ARG D N 1
ATOM 4558 C CA . ARG D 1 137 ? 37.073 -2.597 36.770 1.00 13.20 137 ARG D CA 1
ATOM 4559 C C . ARG D 1 137 ? 36.497 -1.176 36.746 1.00 12.54 137 ARG D C 1
ATOM 4560 O O . ARG D 1 137 ? 35.541 -0.875 37.452 1.00 13.09 137 ARG D O 1
ATOM 4568 N N . HIS D 1 138 ? 37.073 -0.318 35.917 1.00 12.25 138 HIS D N 1
ATOM 4569 C CA . HIS D 1 138 ? 36.607 1.060 35.807 1.00 12.05 138 HIS D CA 1
ATOM 4570 C C . HIS D 1 138 ? 35.216 1.092 35.163 1.00 11.49 138 HIS D C 1
ATOM 4571 O O . HIS D 1 138 ? 34.301 1.788 35.648 1.00 11.99 138 HIS D O 1
ATOM 4578 N N . GLN D 1 139 ? 35.050 0.334 34.084 1.00 12.49 139 GLN D N 1
ATOM 4579 C CA . GLN D 1 139 ? 33.742 0.205 33.429 1.00 12.83 139 GLN D CA 1
ATOM 4580 C C . GLN D 1 139 ? 32.701 -0.298 34.440 1.00 12.84 139 GLN D C 1
ATOM 4581 O O . GLN D 1 139 ? 31.567 0.203 34.504 1.00 13.09 139 GLN D O 1
ATOM 4591 N N . ARG D 1 140 ? 33.084 -1.288 35.251 1.00 12.55 140 ARG D N 1
ATOM 4592 C CA . ARG D 1 140 ? 32.143 -1.870 36.226 1.00 12.58 140 ARG D CA 1
ATOM 4593 C C . ARG D 1 140 ? 31.631 -0.811 37.234 1.00 12.00 140 ARG D C 1
ATOM 4594 O O . ARG D 1 140 ? 30.433 -0.722 37.559 1.00 11.19 140 ARG D O 1
ATOM 4602 N N . ARG D 1 141 ? 32.574 -0.035 37.746 1.00 11.74 141 ARG D N 1
ATOM 4603 C CA . ARG D 1 141 ? 32.308 1.018 38.714 1.00 12.03 141 ARG D CA 1
ATOM 4604 C C . ARG D 1 141 ? 31.449 2.130 38.110 1.00 11.75 141 ARG D C 1
ATOM 4605 O O . ARG D 1 141 ? 30.458 2.555 38.719 1.00 12.00 141 ARG D O 1
ATOM 4613 N N . ILE D 1 142 ? 31.799 2.552 36.900 1.00 11.83 142 ILE D N 1
ATOM 4614 C CA . ILE D 1 142 ? 30.980 3.535 36.164 1.00 12.41 142 ILE D CA 1
ATOM 4615 C C . ILE D 1 142 ? 29.547 3.004 35.966 1.00 12.13 142 ILE D C 1
ATOM 4616 O O . ILE D 1 142 ? 28.568 3.735 36.142 1.00 11.15 142 ILE D O 1
ATOM 4621 N N . ASP D 1 143 ? 29.428 1.723 35.619 1.00 11.81 143 ASP D N 1
ATOM 4622 C CA . ASP D 1 143 ? 28.104 1.102 35.441 1.00 12.80 143 ASP D CA 1
ATOM 4623 C C . ASP D 1 143 ? 27.288 1.063 36.739 1.00 12.56 143 ASP D C 1
ATOM 4624 O O . ASP D 1 143 ? 26.061 1.290 36.719 1.00 11.68 143 ASP D O 1
ATOM 4629 N N . ILE D 1 144 ? 27.935 0.786 37.874 1.00 12.56 144 ILE D N 1
ATOM 4630 C CA . ILE D 1 144 ? 27.240 0.803 39.175 1.00 12.76 144 ILE D CA 1
ATOM 4631 C C . ILE D 1 144 ? 26.687 2.196 39.449 1.00 12.61 144 ILE D C 1
ATOM 4632 O O . ILE D 1 144 ? 25.533 2.343 39.799 1.00 12.33 144 ILE D O 1
ATOM 4637 N N . LEU D 1 145 ? 27.518 3.215 39.270 1.00 13.00 145 LEU D N 1
ATOM 4638 C CA . LEU D 1 145 ? 27.080 4.584 39.509 1.00 13.25 145 LEU D CA 1
ATOM 4639 C C . LEU D 1 145 ? 25.949 4.964 38.528 1.00 12.31 145 LEU D C 1
ATOM 4640 O O . LEU D 1 145 ? 24.945 5.553 38.936 1.00 12.62 145 LEU D O 1
ATOM 4645 N N . ALA D 1 146 ? 26.060 4.564 37.268 1.00 12.09 146 ALA D N 1
ATOM 4646 C CA . ALA D 1 146 ? 25.034 4.905 36.276 1.00 12.28 146 ALA D CA 1
ATOM 4647 C C . ALA D 1 146 ? 23.711 4.252 36.656 1.00 13.02 146 ALA D C 1
ATOM 4648 O O . ALA D 1 146 ? 22.645 4.859 36.518 1.00 12.47 146 ALA D O 1
ATOM 4650 N N . GLU D 1 147 ? 23.763 3.017 37.140 1.00 12.17 147 GLU D N 1
ATOM 4651 C CA . GLU D 1 147 ? 22.535 2.362 37.575 1.00 12.04 147 GLU D CA 1
ATOM 4652 C C . GLU D 1 147 ? 21.909 3.078 38.775 1.00 12.27 147 GLU D C 1
ATOM 4653 O O . GLU D 1 147 ? 20.683 3.170 38.883 1.00 12.49 147 GLU D O 1
ATOM 4659 N N . TYR D 1 148 ? 22.739 3.574 39.685 1.00 11.39 148 TYR D N 1
ATOM 4660 C CA . TYR D 1 148 ? 22.243 4.370 40.810 1.00 12.46 148 TYR D CA 1
ATOM 4661 C C . TYR D 1 148 ? 21.574 5.646 40.296 1.00 12.00 148 TYR D C 1
ATOM 4662 O O . TYR D 1 148 ? 20.506 6.048 40.775 1.00 12.88 148 TYR D O 1
ATOM 4671 N N . GLU D 1 149 ? 22.235 6.316 39.358 1.00 13.38 149 GLU D N 1
ATOM 4672 C CA . GLU D 1 149 ? 21.664 7.532 38.758 1.00 13.76 149 GLU D CA 1
ATOM 4673 C C . GLU D 1 149 ? 20.284 7.248 38.122 1.00 14.36 149 GLU D C 1
ATOM 4674 O O . GLU D 1 149 ? 19.334 8.080 38.215 1.00 14.85 149 GLU D O 1
ATOM 4680 N N . ARG D 1 150 ? 20.163 6.070 37.501 1.00 14.24 150 ARG D N 1
ATOM 4681 C CA . ARG D 1 150 ? 18.939 5.644 36.819 1.00 14.89 150 ARG D CA 1
ATOM 4682 C C . ARG D 1 150 ? 17.750 5.485 37.752 1.00 15.66 150 ARG D C 1
ATOM 4683 O O . ARG D 1 150 ? 16.642 5.897 37.398 1.00 16.80 150 ARG D O 1
ATOM 4691 N N . THR D 1 151 ? 17.965 4.830 38.898 1.00 15.61 151 THR D N 1
ATOM 4692 C CA . THR D 1 151 ? 16.881 4.433 39.812 1.00 16.61 151 THR D CA 1
ATOM 4693 C C . THR D 1 151 ? 16.878 5.154 41.167 1.00 17.13 151 THR D C 1
ATOM 4694 O O . THR D 1 151 ? 15.870 5.149 41.880 1.00 18.18 151 THR D O 1
ATOM 4698 N N . HIS D 1 152 ? 18.019 5.733 41.535 1.00 17.32 152 HIS D N 1
ATOM 4699 C CA . HIS D 1 152 ? 18.268 6.286 42.862 1.00 18.83 152 HIS D CA 1
ATOM 4700 C C . HIS D 1 152 ? 18.046 5.304 44.014 1.00 19.34 152 HIS D C 1
ATOM 4701 O O . HIS D 1 152 ? 17.781 5.701 45.153 1.00 21.16 152 HIS D O 1
ATOM 4708 N N . GLU D 1 153 ? 18.214 4.024 43.710 1.00 19.64 153 GLU D N 1
ATOM 4709 C CA . GLU D 1 153 ? 18.223 2.980 44.715 1.00 20.55 153 GLU D CA 1
ATOM 4710 C C . GLU D 1 153 ? 19.681 2.691 45.061 1.00 19.10 153 GLU D C 1
ATOM 4711 O O . GLU D 1 153 ? 20.420 2.153 44.237 1.00 17.94 153 GLU D O 1
ATOM 4717 N N . ALA D 1 154 ? 20.078 3.052 46.279 1.00 19.10 154 ALA D N 1
ATOM 4718 C CA . ALA D 1 154 ? 21.478 2.907 46.718 1.00 19.01 154 ALA D CA 1
ATOM 4719 C C . ALA D 1 154 ? 21.895 1.444 46.650 1.00 19.26 154 ALA D C 1
ATOM 4720 O O . ALA D 1 154 ? 21.200 0.587 47.185 1.00 20.40 154 ALA D O 1
ATOM 4722 N N . PRO D 1 155 ? 23.029 1.142 45.991 1.00 19.22 155 PRO D N 1
ATOM 4723 C CA . PRO D 1 155 ? 23.402 -0.267 45.911 1.00 19.32 155 PRO D CA 1
ATOM 4724 C C . PRO D 1 155 ? 23.994 -0.736 47.249 1.00 19.97 155 PRO D C 1
ATOM 4725 O O . PRO D 1 155 ? 24.680 0.013 47.917 1.00 19.65 155 PRO D O 1
ATOM 4729 N N . PRO D 1 156 ? 23.717 -1.974 47.659 1.00 21.25 156 PRO D N 1
ATOM 4730 C CA . PRO D 1 156 ? 24.241 -2.354 48.987 1.00 21.14 156 PRO D CA 1
ATOM 4731 C C . PRO D 1 156 ? 25.772 -2.449 49.012 1.00 21.40 156 PRO D C 1
ATOM 4732 O O . PRO D 1 156 ? 26.372 -2.779 47.990 1.00 19.59 156 PRO D O 1
ATOM 4736 N N . VAL D 1 157 ? 26.387 -2.152 50.163 1.00 21.70 157 VAL D N 1
ATOM 4737 C CA . VAL D 1 157 ? 27.830 -2.334 50.345 1.00 22.78 157 VAL D CA 1
ATOM 4738 C C . VAL D 1 157 ? 28.079 -3.831 50.551 1.00 23.37 157 VAL D C 1
ATOM 4739 O O . VAL D 1 157 ? 27.126 -4.574 50.861 1.00 24.03 157 VAL D O 1
ATOM 4743 N N . PRO D 1 158 ? 29.335 -4.293 50.368 1.00 24.01 158 PRO D N 1
ATOM 4744 C CA . PRO D 1 158 ? 29.642 -5.714 50.586 1.00 24.13 158 PRO D CA 1
ATOM 4745 C C . PRO D 1 158 ? 29.393 -6.210 52.017 1.00 24.53 158 PRO D C 1
ATOM 4746 O O . PRO D 1 158 ? 29.506 -5.438 52.980 1.00 25.28 158 PRO D O 1
ATOM 4750 N N . GLY E 1 3 ? 70.309 -3.109 8.538 1.00 30.61 3 GLY E N 1
ATOM 4751 C CA . GLY E 1 3 ? 69.551 -2.811 9.791 1.00 29.78 3 GLY E CA 1
ATOM 4752 C C . GLY E 1 3 ? 69.420 -4.029 10.687 1.00 29.56 3 GLY E C 1
ATOM 4753 O O . GLY E 1 3 ? 69.966 -5.084 10.385 1.00 30.40 3 GLY E O 1
ATOM 4754 N N . MET E 1 4 ? 68.677 -3.875 11.782 1.00 28.42 4 MET E N 1
ATOM 4755 C CA . MET E 1 4 ? 68.478 -4.931 12.774 1.00 27.82 4 MET E CA 1
ATOM 4756 C C . MET E 1 4 ? 67.088 -5.534 12.618 1.00 26.69 4 MET E C 1
ATOM 4757 O O . MET E 1 4 ? 66.122 -4.805 12.388 1.00 26.46 4 MET E O 1
ATOM 4762 N N . ARG E 1 5 ? 66.982 -6.855 12.761 1.00 25.84 5 ARG E N 1
ATOM 4763 C CA . ARG E 1 5 ? 65.685 -7.474 13.003 1.00 24.90 5 ARG E CA 1
ATOM 4764 C C . ARG E 1 5 ? 65.347 -7.295 14.487 1.00 23.04 5 ARG E C 1
ATOM 4765 O O . ARG E 1 5 ? 66.155 -7.620 15.359 1.00 22.30 5 ARG E O 1
ATOM 4773 N N . VAL E 1 6 ? 64.165 -6.756 14.767 1.00 21.25 6 VAL E N 1
ATOM 4774 C CA . VAL E 1 6 ? 63.776 -6.451 16.133 1.00 19.91 6 VAL E CA 1
ATOM 4775 C C . VAL E 1 6 ? 62.394 -7.048 16.418 1.00 19.41 6 VAL E C 1
ATOM 4776 O O . VAL E 1 6 ? 61.421 -6.678 15.760 1.00 18.99 6 VAL E O 1
ATOM 4780 N N . TYR E 1 7 ? 62.323 -7.970 17.377 1.00 17.75 7 TYR E N 1
ATOM 4781 C CA . TYR E 1 7 ? 61.042 -8.560 17.826 1.00 17.32 7 TYR E CA 1
ATOM 4782 C C . TYR E 1 7 ? 60.410 -7.690 18.905 1.00 17.22 7 TYR E C 1
ATOM 4783 O O . TYR E 1 7 ? 61.031 -7.437 19.931 1.00 16.11 7 TYR E O 1
ATOM 4792 N N . LEU E 1 8 ? 59.168 -7.250 18.687 1.00 16.22 8 LEU E N 1
ATOM 4793 C CA . LEU E 1 8 ? 58.488 -6.430 19.686 1.00 16.27 8 LEU E CA 1
ATOM 4794 C C . LEU E 1 8 ? 57.292 -7.137 20.332 1.00 15.86 8 LEU E C 1
ATOM 4795 O O . LEU E 1 8 ? 56.559 -7.846 19.668 1.00 16.06 8 LEU E O 1
ATOM 4800 N N . GLY E 1 9 ? 57.124 -6.942 21.633 1.00 15.35 9 GLY E N 1
ATOM 4801 C CA . GLY E 1 9 ? 55.918 -7.390 22.344 1.00 15.43 9 GLY E CA 1
ATOM 4802 C C . GLY E 1 9 ? 55.451 -6.322 23.322 1.00 15.58 9 GLY E C 1
ATOM 4803 O O . GLY E 1 9 ? 56.255 -5.572 23.879 1.00 16.23 9 GLY E O 1
ATOM 4804 N N . ALA E 1 10 ? 54.143 -6.224 23.522 1.00 15.38 10 ALA E N 1
ATOM 4805 C CA . ALA E 1 10 ? 53.612 -5.229 24.450 1.00 15.50 10 ALA E CA 1
ATOM 4806 C C . ALA E 1 10 ? 52.202 -5.570 24.852 1.00 15.32 10 ALA E C 1
ATOM 4807 O O . ALA E 1 10 ? 51.454 -6.146 24.056 1.00 15.56 10 ALA E O 1
ATOM 4809 N N . ASP E 1 11 ? 51.852 -5.213 26.087 1.00 15.03 11 ASP E N 1
ATOM 4810 C CA . ASP E 1 11 ? 50.454 -5.279 26.530 1.00 14.99 11 ASP E CA 1
ATOM 4811 C C . ASP E 1 11 ? 49.783 -3.946 26.163 1.00 14.68 11 ASP E C 1
ATOM 4812 O O . ASP E 1 11 ? 50.392 -3.066 25.519 1.00 15.46 11 ASP E O 1
ATOM 4817 N N . HIS E 1 12 ? 48.527 -3.813 26.578 1.00 15.10 12 HIS E N 1
ATOM 4818 C CA . HIS E 1 12 ? 47.725 -2.594 26.332 1.00 15.21 12 HIS E CA 1
ATOM 4819 C C . HIS E 1 12 ? 48.388 -1.274 26.735 1.00 15.78 12 HIS E C 1
ATOM 4820 O O . HIS E 1 12 ? 48.207 -0.240 26.046 1.00 15.67 12 HIS E O 1
ATOM 4827 N N . ALA E 1 13 ? 49.163 -1.291 27.826 1.00 15.52 13 ALA E N 1
ATOM 4828 C CA . ALA E 1 13 ? 49.797 -0.066 28.338 1.00 16.85 13 ALA E CA 1
ATOM 4829 C C . ALA E 1 13 ? 51.000 0.351 27.498 1.00 17.64 13 ALA E C 1
ATOM 4830 O O . ALA E 1 13 ? 51.399 1.520 27.505 1.00 18.22 13 ALA E O 1
ATOM 4832 N N . GLY E 1 14 ? 51.582 -0.595 26.763 1.00 17.84 14 GLY E N 1
ATOM 4833 C CA . GLY E 1 14 ? 52.661 -0.274 25.838 1.00 17.78 14 GLY E CA 1
ATOM 4834 C C . GLY E 1 14 ? 52.289 -0.318 24.366 1.00 18.24 14 GLY E C 1
ATOM 4835 O O . GLY E 1 14 ? 53.137 -0.070 23.503 1.00 18.19 14 GLY E O 1
ATOM 4836 N N . TYR E 1 15 ? 51.025 -0.618 24.087 1.00 18.63 15 TYR E N 1
ATOM 4837 C CA . TYR E 1 15 ? 50.555 -0.880 22.728 1.00 19.23 15 TYR E CA 1
ATOM 4838 C C . TYR E 1 15 ? 50.733 0.304 21.792 1.00 19.19 15 TYR E C 1
ATOM 4839 O O . TYR E 1 15 ? 51.285 0.151 20.702 1.00 19.20 15 TYR E O 1
ATOM 4848 N N . GLU E 1 16 ? 50.253 1.475 22.195 1.00 19.60 16 GLU E N 1
ATOM 4849 C CA . GLU E 1 16 ? 50.371 2.650 21.310 1.00 20.32 16 GLU E CA 1
ATOM 4850 C C . GLU E 1 16 ? 51.829 2.981 21.023 1.00 19.85 16 GLU E C 1
ATOM 4851 O O . GLU E 1 16 ? 52.178 3.275 19.890 1.00 20.90 16 GLU E O 1
ATOM 4857 N N . LEU E 1 17 ? 52.685 2.918 22.047 1.00 19.76 17 LEU E N 1
ATOM 4858 C CA . LEU E 1 17 ? 54.103 3.209 21.861 1.00 19.44 17 LEU E CA 1
ATOM 4859 C C . LEU E 1 17 ? 54.746 2.156 20.972 1.00 19.03 17 LEU E C 1
ATOM 4860 O O . LEU E 1 17 ? 55.539 2.496 20.102 1.00 18.56 17 LEU E O 1
ATOM 4865 N N . LYS E 1 18 ? 54.394 0.881 21.171 1.00 18.73 18 LYS E N 1
ATOM 4866 C CA . LYS E 1 18 ? 54.899 -0.184 20.302 1.00 19.08 18 LYS E CA 1
ATOM 4867 C C . LYS E 1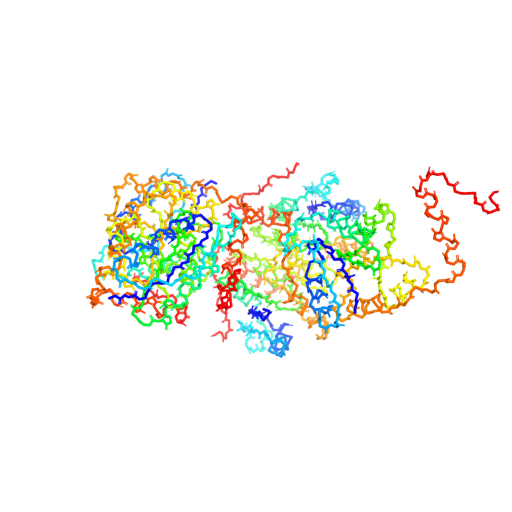 18 ? 54.627 0.145 18.833 1.00 19.33 18 LYS E C 1
ATOM 4868 O O . LYS E 1 18 ? 55.514 0.047 17.995 1.00 19.25 18 LYS E O 1
ATOM 4874 N N . GLN E 1 19 ? 53.408 0.575 18.531 1.00 19.74 19 GLN E N 1
ATOM 4875 C CA . GLN E 1 19 ? 53.046 0.833 17.138 1.00 20.49 19 GLN E CA 1
ATOM 4876 C C . GLN E 1 19 ? 53.882 1.980 16.565 1.00 20.59 19 GLN E C 1
ATOM 4877 O O . GLN E 1 19 ? 54.376 1.877 15.438 1.00 19.78 19 GLN E O 1
ATOM 4883 N N . ARG E 1 20 ? 54.109 3.027 17.360 1.00 20.36 20 ARG E N 1
ATOM 4884 C CA . ARG E 1 20 ? 55.006 4.132 16.954 1.00 21.37 20 ARG E CA 1
ATOM 4885 C C . ARG E 1 20 ? 56.441 3.652 16.725 1.00 21.32 20 ARG E C 1
ATOM 4886 O O . ARG E 1 20 ? 57.108 4.081 15.784 1.00 21.05 20 ARG E O 1
ATOM 4894 N N . ILE E 1 21 ? 56.928 2.765 17.595 1.00 20.55 21 ILE E N 1
ATOM 4895 C CA . ILE E 1 21 ? 58.290 2.257 17.451 1.00 20.45 21 ILE E CA 1
ATOM 4896 C C . ILE E 1 21 ? 58.407 1.403 16.201 1.00 20.11 21 ILE E C 1
ATOM 4897 O O . ILE E 1 21 ? 59.418 1.470 15.497 1.00 20.62 21 ILE E O 1
ATOM 4902 N N . ILE E 1 22 ? 57.379 0.597 15.915 1.00 21.33 22 ILE E N 1
ATOM 4903 C CA . ILE E 1 22 ? 57.381 -0.241 14.718 1.00 21.94 22 ILE E CA 1
ATOM 4904 C C . ILE E 1 22 ? 57.542 0.672 13.486 1.00 22.44 22 ILE E C 1
ATOM 4905 O O . ILE E 1 22 ? 58.401 0.431 12.651 1.00 22.71 22 ILE E O 1
ATOM 4910 N N . GLU E 1 23 ? 56.744 1.734 13.418 1.00 23.76 23 GLU E N 1
ATOM 4911 C CA . GLU E 1 23 ? 56.829 2.691 12.306 1.00 24.04 23 GLU E CA 1
ATOM 4912 C C . GLU E 1 23 ? 58.203 3.357 12.253 1.00 24.34 23 GLU E C 1
ATOM 4913 O O . GLU E 1 23 ? 58.783 3.487 11.180 1.00 24.67 23 GLU E O 1
ATOM 4919 N N . HIS E 1 24 ? 58.717 3.759 13.414 1.00 24.41 24 HIS E N 1
ATOM 4920 C CA . HIS E 1 24 ? 60.044 4.374 13.510 1.00 24.13 24 HIS E CA 1
ATOM 4921 C C . HIS E 1 24 ? 61.164 3.445 13.019 1.00 24.46 24 HIS E C 1
ATOM 4922 O O . HIS E 1 24 ? 62.083 3.877 12.306 1.00 24.19 24 HIS E O 1
ATOM 4929 N N . LEU E 1 25 ? 61.108 2.176 13.422 1.00 24.38 25 LEU E N 1
ATOM 4930 C CA . LEU E 1 25 ? 62.125 1.201 13.022 1.00 25.10 25 LEU E CA 1
ATOM 4931 C C . LEU E 1 25 ? 62.101 0.937 11.512 1.00 26.34 25 LEU E C 1
ATOM 4932 O O . LEU E 1 25 ? 63.147 0.755 10.888 1.00 26.85 25 LEU E O 1
ATOM 4937 N N . LYS E 1 26 ? 60.899 0.894 10.941 1.00 27.38 26 LYS E N 1
ATOM 4938 C CA . LYS E 1 26 ? 60.736 0.757 9.494 1.00 28.15 26 LYS E CA 1
ATOM 4939 C C . LYS E 1 26 ? 61.407 1.935 8.788 1.00 28.95 26 LYS E C 1
ATOM 4940 O O . LYS E 1 26 ? 62.201 1.753 7.855 1.00 29.29 26 LYS E O 1
ATOM 4946 N N . GLN E 1 27 ? 61.108 3.138 9.263 1.00 29.53 27 GLN E N 1
ATOM 4947 C CA . GLN E 1 27 ? 61.619 4.359 8.647 1.00 30.45 27 GLN E CA 1
ATOM 4948 C C . GLN E 1 27 ? 63.139 4.449 8.734 1.00 30.50 27 GLN E C 1
ATOM 4949 O O . GLN E 1 27 ? 63.780 4.973 7.826 1.00 31.19 27 GLN E O 1
ATOM 4955 N N . THR E 1 28 ? 63.715 3.919 9.812 1.00 30.03 28 THR E N 1
ATOM 4956 C CA . THR E 1 28 ? 65.151 4.037 10.052 1.00 29.75 28 THR E CA 1
ATOM 4957 C C . THR E 1 28 ? 65.950 2.833 9.572 1.00 29.49 28 THR E C 1
ATOM 4958 O O . THR E 1 28 ? 67.130 2.682 9.923 1.00 29.38 28 THR E O 1
ATOM 4962 N N . GLY E 1 29 ? 65.324 1.986 8.759 1.00 28.92 29 GLY E N 1
ATOM 4963 C CA . GLY E 1 29 ? 66.042 0.926 8.062 1.00 28.86 29 GLY E CA 1
ATOM 4964 C C . GLY E 1 29 ? 66.125 -0.418 8.755 1.00 28.82 29 GLY E C 1
ATOM 4965 O O . GLY E 1 29 ? 66.904 -1.276 8.343 1.00 29.09 29 GLY E O 1
ATOM 4966 N N . HIS E 1 30 ? 65.314 -0.610 9.792 1.00 28.17 30 HIS E N 1
ATOM 4967 C CA . HIS E 1 30 ? 65.290 -1.857 10.561 1.00 27.66 30 HIS E CA 1
ATOM 4968 C C . HIS E 1 30 ? 64.077 -2.718 10.197 1.00 27.35 30 HIS E C 1
ATOM 4969 O O . HIS E 1 30 ? 63.213 -2.299 9.411 1.00 27.07 30 HIS E O 1
ATOM 4976 N N . GLU E 1 31 ? 64.040 -3.929 10.747 1.00 26.67 31 GLU E N 1
ATOM 4977 C CA . GLU E 1 31 ? 63.015 -4.915 10.420 1.00 25.89 31 GLU E CA 1
ATOM 4978 C C . GLU E 1 31 ? 62.215 -5.316 11.673 1.00 24.55 31 GLU E C 1
ATOM 4979 O O . GLU E 1 31 ? 62.480 -6.363 12.270 1.00 24.59 31 GLU E O 1
ATOM 4985 N N . PRO E 1 32 ? 61.204 -4.507 12.048 1.00 23.41 32 PRO E N 1
ATOM 4986 C CA . PRO E 1 32 ? 60.427 -4.857 13.231 1.00 22.63 32 PRO E CA 1
ATOM 4987 C C . PRO E 1 32 ? 59.473 -6.025 12.949 1.00 21.79 32 PRO E C 1
ATOM 4988 O O . PRO E 1 32 ? 58.871 -6.094 11.863 1.00 21.30 32 PRO E O 1
ATOM 4992 N N . ILE E 1 33 ? 59.332 -6.919 13.924 1.00 20.77 33 ILE E N 1
ATOM 4993 C CA . ILE E 1 33 ? 58.417 -8.054 13.847 1.00 20.78 33 ILE E CA 1
ATOM 4994 C C . ILE E 1 33 ? 57.543 -7.974 15.081 1.00 19.67 33 ILE E C 1
ATOM 4995 O O . ILE E 1 33 ? 58.056 -7.961 16.205 1.00 18.97 33 ILE E O 1
ATOM 5000 N N . ASP E 1 34 ? 56.234 -7.847 14.869 1.00 19.11 34 ASP E N 1
ATOM 5001 C CA . ASP E 1 34 ? 55.297 -7.594 15.957 1.00 18.59 34 ASP E CA 1
ATOM 5002 C C . ASP E 1 34 ? 54.807 -8.920 16.516 1.00 17.65 34 ASP E C 1
ATOM 5003 O O . ASP E 1 34 ? 54.118 -9.683 15.822 1.00 17.34 34 ASP E O 1
ATOM 5008 N N . CYS E 1 35 ? 55.162 -9.206 17.770 1.00 16.53 35 CYS E N 1
ATOM 5009 C CA . CYS E 1 35 ? 54.699 -10.414 18.443 1.00 17.15 35 CYS E CA 1
ATOM 5010 C C . CYS E 1 35 ? 53.335 -10.266 19.132 1.00 16.95 35 CYS E C 1
ATOM 5011 O O . CYS E 1 35 ? 52.834 -11.241 19.690 1.00 17.93 35 CYS E O 1
ATOM 5014 N N . GLY E 1 36 ? 52.774 -9.055 19.105 1.00 16.42 36 GLY E N 1
ATOM 5015 C CA . GLY E 1 36 ? 51.522 -8.717 19.781 1.00 17.03 36 GLY E CA 1
ATOM 5016 C C . GLY E 1 36 ? 51.805 -7.896 21.032 1.00 17.39 36 GLY E C 1
ATOM 5017 O O . GLY E 1 36 ? 52.952 -7.879 21.494 1.00 16.07 36 GLY E O 1
ATOM 5018 N N . ALA E 1 37 ? 50.799 -7.231 21.613 1.00 17.35 37 ALA E N 1
ATOM 5019 C CA . ALA E 1 37 ? 49.386 -7.297 21.183 1.00 18.75 37 ALA E CA 1
ATOM 5020 C C . ALA E 1 37 ? 49.164 -6.575 19.866 1.00 18.89 37 ALA E C 1
ATOM 5021 O O . ALA E 1 37 ? 49.715 -5.501 19.631 1.00 19.49 37 ALA E O 1
ATOM 5023 N N . LEU E 1 38 ? 48.330 -7.164 19.015 1.00 20.54 38 LEU E N 1
ATOM 5024 C CA . LEU E 1 38 ? 48.089 -6.605 17.690 1.00 21.36 38 LEU E CA 1
ATOM 5025 C C . LEU E 1 38 ? 47.027 -5.502 17.698 1.00 22.93 38 LEU E C 1
ATOM 5026 O O . LEU E 1 38 ? 46.948 -4.684 16.768 1.00 23.61 38 LEU E O 1
ATOM 5031 N N . ARG E 1 39 ? 46.222 -5.469 18.753 1.00 22.20 39 ARG E N 1
ATOM 5032 C CA . ARG E 1 39 ? 45.370 -4.325 18.987 1.00 22.05 39 ARG E CA 1
ATOM 5033 C C . ARG E 1 39 ? 45.229 -4.035 20.475 1.00 20.60 39 ARG E C 1
ATOM 5034 O O . ARG E 1 39 ? 45.672 -4.818 21.318 1.00 18.96 39 ARG E O 1
ATOM 5042 N N . TYR E 1 40 ? 44.642 -2.889 20.784 1.00 19.15 40 TYR E N 1
ATOM 5043 C CA . TYR E 1 40 ? 44.479 -2.475 22.173 1.00 18.87 40 TYR E CA 1
ATOM 5044 C C . TYR E 1 40 ? 43.390 -3.298 22.843 1.00 18.46 40 TYR E C 1
ATOM 5045 O O . TYR E 1 40 ? 42.245 -3.325 22.384 1.00 18.83 40 TYR E O 1
ATOM 5054 N N . ASP E 1 41 ? 43.757 -3.993 23.914 1.00 17.81 41 ASP E N 1
ATOM 5055 C CA . ASP E 1 41 ? 42.809 -4.657 24.786 1.00 17.32 41 ASP E CA 1
ATOM 5056 C C . ASP E 1 41 ? 43.167 -4.250 26.207 1.00 16.58 41 ASP E C 1
ATOM 5057 O O . ASP E 1 41 ? 44.146 -4.745 26.760 1.00 15.53 41 ASP E O 1
ATOM 5062 N N . ALA E 1 42 ? 42.345 -3.381 26.795 1.00 15.55 42 ALA E N 1
ATOM 5063 C CA . ALA E 1 42 ? 42.627 -2.754 28.091 1.00 15.77 42 ALA E CA 1
ATOM 5064 C C . ALA E 1 42 ? 42.905 -3.723 29.231 1.00 14.97 42 ALA E C 1
ATOM 5065 O O . ALA E 1 42 ? 43.543 -3.340 30.200 1.00 15.31 42 ALA E O 1
ATOM 5067 N N . ASP E 1 43 ? 42.455 -4.967 29.114 1.00 14.99 43 ASP E N 1
ATOM 5068 C CA . ASP E 1 43 ? 42.587 -5.931 30.195 1.00 15.28 43 ASP E CA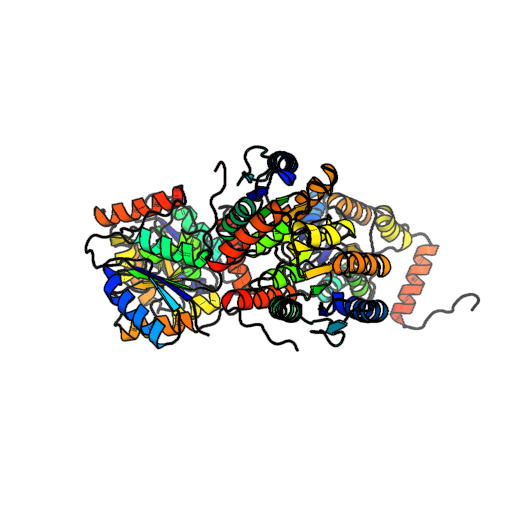 1
ATOM 5069 C C . ASP E 1 43 ? 43.665 -7.009 29.971 1.00 15.08 43 ASP E C 1
ATOM 5070 O O . ASP E 1 43 ? 43.806 -7.906 30.818 1.00 15.28 43 ASP E O 1
ATOM 5075 N N . ASP E 1 44 ? 44.393 -6.934 28.855 1.00 14.40 44 ASP E N 1
ATOM 5076 C CA . ASP E 1 44 ? 45.295 -8.030 28.499 1.00 14.99 44 ASP E CA 1
ATOM 5077 C C . ASP E 1 44 ? 46.525 -8.095 29.412 1.00 14.64 44 ASP E C 1
ATOM 5078 O O . ASP E 1 44 ? 46.846 -7.128 30.126 1.00 14.51 44 ASP E O 1
ATOM 5083 N N . ASP E 1 45 ? 47.174 -9.266 29.361 1.00 14.74 45 ASP E N 1
ATOM 5084 C CA . ASP E 1 45 ? 48.217 -9.677 30.289 1.00 14.48 45 ASP E CA 1
ATOM 5085 C C . ASP E 1 45 ? 49.585 -9.734 29.598 1.00 13.67 45 ASP E C 1
ATOM 5086 O O . ASP E 1 45 ? 49.787 -10.495 28.632 1.00 14.64 45 ASP E O 1
ATOM 5091 N N . TYR E 1 46 ? 50.515 -8.935 30.117 1.00 13.48 46 TYR E N 1
ATOM 5092 C CA . TYR E 1 46 ? 51.837 -8.768 29.489 1.00 13.62 46 TYR E CA 1
ATOM 5093 C C . TYR E 1 46 ? 52.678 -10.049 29.310 1.00 12.89 46 TYR E C 1
ATOM 5094 O O . TYR E 1 46 ? 53.373 -10.138 28.299 1.00 12.46 46 TYR E O 1
ATOM 5103 N N . PRO E 1 47 ? 52.649 -11.014 30.273 1.00 12.88 47 PRO E N 1
ATOM 5104 C CA . PRO E 1 47 ? 53.694 -12.072 30.158 1.00 13.29 47 PRO E CA 1
ATOM 5105 C C . PRO E 1 47 ? 53.809 -12.779 28.807 1.00 13.21 47 PRO E C 1
ATOM 5106 O O . PRO E 1 47 ? 54.916 -12.966 28.290 1.00 13.33 47 PRO E O 1
ATOM 5110 N N . ALA E 1 48 ? 52.685 -13.177 28.226 1.00 13.33 48 ALA E N 1
ATOM 5111 C CA . ALA E 1 48 ? 52.728 -13.954 26.992 1.00 13.32 48 ALA E CA 1
ATOM 5112 C C . ALA E 1 48 ? 53.448 -13.214 25.866 1.00 13.36 48 ALA E C 1
ATOM 5113 O O . ALA E 1 48 ? 54.232 -13.802 25.124 1.00 12.83 48 ALA E O 1
ATOM 5115 N N . PHE E 1 49 ? 53.190 -11.913 25.747 1.00 13.20 49 PHE E N 1
ATOM 5116 C CA . PHE E 1 49 ? 53.787 -11.115 24.672 1.00 13.62 49 PHE E CA 1
ATOM 5117 C C . PHE E 1 49 ? 55.301 -10.958 24.868 1.00 13.51 49 PHE E C 1
ATOM 5118 O O . PHE E 1 49 ? 56.058 -10.959 23.900 1.00 13.57 49 PHE E O 1
ATOM 5126 N N . CYS E 1 50 ? 55.708 -10.801 26.126 1.00 13.54 50 CYS E N 1
ATOM 5127 C CA . CYS E 1 50 ? 57.122 -10.578 26.472 1.00 14.19 50 CYS E CA 1
ATOM 5128 C C . CYS E 1 50 ? 57.915 -11.881 26.348 1.00 14.12 50 CYS E C 1
ATOM 5129 O O . CYS E 1 50 ? 59.054 -11.886 25.861 1.00 13.99 50 CYS E O 1
ATOM 5132 N N . ILE E 1 51 ? 57.319 -12.985 26.800 1.00 13.72 51 ILE E N 1
ATOM 5133 C CA . ILE E 1 51 ? 57.919 -14.310 26.603 1.00 14.02 51 ILE E CA 1
ATOM 5134 C C . ILE E 1 51 ? 58.058 -14.635 25.114 1.00 13.63 51 ILE E C 1
ATOM 5135 O O . ILE E 1 51 ? 59.101 -15.150 24.694 1.00 14.49 51 ILE E O 1
ATOM 5140 N N . ALA E 1 52 ? 57.033 -14.314 24.314 1.00 14.01 52 ALA E N 1
ATOM 5141 C CA . ALA E 1 52 ? 57.088 -14.494 22.857 1.00 14.14 52 ALA E CA 1
ATOM 5142 C C . ALA E 1 52 ? 58.286 -13.750 22.261 1.00 14.14 52 ALA E C 1
ATOM 5143 O O . ALA E 1 52 ? 59.141 -14.342 21.582 1.00 14.62 52 ALA E O 1
ATOM 5145 N N . ALA E 1 53 ? 58.361 -12.456 22.540 1.00 14.13 53 ALA E N 1
ATOM 5146 C CA . ALA E 1 53 ? 59.432 -11.630 21.971 1.00 13.91 53 ALA E CA 1
ATOM 5147 C C . ALA E 1 53 ? 60.803 -12.137 22.437 1.00 13.67 53 ALA E C 1
ATOM 5148 O O . ALA E 1 53 ? 61.708 -12.257 21.640 1.00 14.02 53 ALA E O 1
ATOM 5150 N N . ALA E 1 54 ? 60.942 -12.459 23.719 1.00 13.63 54 ALA E N 1
ATOM 5151 C CA . ALA E 1 54 ? 62.235 -12.900 24.252 1.00 14.50 54 ALA E CA 1
ATOM 5152 C C . ALA E 1 54 ? 62.627 -14.254 23.631 1.00 14.96 54 ALA E C 1
ATOM 5153 O O . ALA E 1 54 ? 63.769 -14.453 23.229 1.00 13.83 54 ALA E O 1
ATOM 5155 N N . THR E 1 55 ? 61.673 -15.173 23.530 1.00 14.55 55 THR E N 1
ATOM 5156 C CA . THR E 1 55 ? 61.956 -16.499 22.979 1.00 15.30 55 THR E CA 1
ATOM 5157 C C . THR E 1 55 ? 62.379 -16.419 21.495 1.00 15.93 55 THR E C 1
ATOM 5158 O O . THR E 1 55 ? 63.323 -17.081 21.070 1.00 15.50 55 THR E O 1
ATOM 5162 N N . ARG E 1 56 ? 61.666 -15.610 20.724 1.00 16.33 56 ARG E N 1
ATOM 5163 C CA . ARG E 1 56 ? 61.999 -15.435 19.300 1.00 17.16 56 ARG E CA 1
ATOM 5164 C C . ARG E 1 56 ? 63.344 -14.759 19.093 1.00 16.62 56 ARG E C 1
ATOM 5165 O O . ARG E 1 56 ? 64.091 -15.117 18.180 1.00 17.09 56 ARG E O 1
ATOM 5173 N N . THR E 1 57 ? 63.647 -13.786 19.948 1.00 15.45 57 THR E N 1
ATOM 5174 C CA . THR E 1 57 ? 64.930 -13.065 19.897 1.00 15.82 57 THR E CA 1
ATOM 5175 C C . THR E 1 57 ? 66.082 -14.025 20.157 1.00 16.07 57 THR E C 1
ATOM 5176 O O . THR E 1 57 ? 67.048 -14.060 19.381 1.00 16.15 57 THR E O 1
ATOM 5180 N N . VAL E 1 58 ? 65.968 -14.832 21.213 1.00 16.01 58 VAL E N 1
ATOM 5181 C CA . VAL E 1 58 ? 67.027 -15.801 21.560 1.00 16.81 58 VAL E CA 1
ATOM 5182 C C . VAL E 1 58 ? 67.187 -16.878 20.478 1.00 17.74 58 VAL E C 1
ATOM 5183 O O . VAL E 1 58 ? 68.316 -17.303 20.165 1.00 17.78 58 VAL E O 1
ATOM 5187 N N . ALA E 1 59 ? 66.075 -17.302 19.883 1.00 18.14 59 ALA E N 1
ATOM 5188 C CA . ALA E 1 59 ? 66.093 -18.310 18.815 1.00 19.11 59 ALA E CA 1
ATOM 5189 C C . ALA E 1 59 ? 66.638 -17.777 17.475 1.00 20.16 59 ALA E C 1
ATOM 5190 O O . ALA E 1 59 ? 66.816 -18.560 16.534 1.00 20.98 59 ALA E O 1
ATOM 5192 N N . ASP E 1 60 ? 66.889 -16.468 17.389 1.00 20.57 60 ASP E N 1
ATOM 5193 C CA . ASP E 1 60 ? 67.302 -15.810 16.150 1.00 21.20 60 ASP E CA 1
ATOM 5194 C C . ASP E 1 60 ? 68.554 -14.965 16.426 1.00 21.95 60 ASP E C 1
ATOM 5195 O O . ASP E 1 60 ? 68.492 -13.744 16.549 1.00 21.02 60 ASP E O 1
ATOM 5200 N N . PRO E 1 61 ? 69.709 -15.638 16.567 1.00 23.32 61 PRO E N 1
ATOM 5201 C CA . PRO E 1 61 ? 70.930 -14.926 16.927 1.00 23.04 61 PRO E CA 1
ATOM 5202 C C . PRO E 1 61 ? 71.197 -13.736 15.998 1.00 23.00 61 PRO E C 1
ATOM 5203 O O . PRO E 1 61 ? 71.017 -13.845 14.783 1.00 24.30 61 PRO E O 1
ATOM 5207 N N . GLY E 1 62 ? 71.575 -12.603 16.582 1.00 22.33 62 GLY E N 1
ATOM 5208 C CA . GLY E 1 62 ? 71.863 -11.377 15.832 1.00 21.52 62 GLY E CA 1
ATOM 5209 C C . GLY E 1 62 ? 70.684 -10.416 15.821 1.00 20.52 62 GLY E C 1
ATOM 5210 O O . GLY E 1 62 ? 70.834 -9.250 15.456 1.00 21.86 62 GLY E O 1
ATOM 5211 N N . SER E 1 63 ? 69.504 -10.905 16.203 1.00 19.27 63 SER E N 1
ATOM 5212 C CA . SER E 1 63 ? 68.331 -10.050 16.332 1.00 18.27 63 SER E CA 1
ATOM 5213 C C . SER E 1 63 ? 68.307 -9.407 17.720 1.00 17.68 63 SER E C 1
ATOM 5214 O O . SER E 1 63 ? 69.043 -9.812 18.635 1.00 17.85 63 SER E O 1
ATOM 5217 N N . LEU E 1 64 ? 67.446 -8.407 17.862 1.00 17.05 64 LEU E N 1
ATOM 5218 C CA . LEU E 1 64 ? 67.171 -7.775 19.143 1.00 16.65 64 LEU E CA 1
ATOM 5219 C C . LEU E 1 64 ? 65.672 -7.810 19.405 1.00 15.97 64 LEU E C 1
ATOM 5220 O O . LEU E 1 64 ? 64.882 -8.213 18.545 1.00 15.69 64 LEU E O 1
ATOM 5225 N N . GLY E 1 65 ? 65.295 -7.397 20.600 1.00 16.06 65 GLY E N 1
ATOM 5226 C CA . GLY E 1 65 ? 63.892 -7.414 21.017 1.00 15.32 65 GLY E CA 1
ATOM 5227 C C . GLY E 1 65 ? 63.600 -6.237 21.924 1.00 15.27 65 GLY E C 1
ATOM 5228 O O . GLY E 1 65 ? 64.484 -5.737 22.630 1.00 14.85 65 GLY E O 1
ATOM 5229 N N . ILE E 1 66 ? 62.353 -5.774 21.898 1.00 14.42 66 ILE E N 1
ATOM 5230 C CA . ILE E 1 66 ? 61.899 -4.686 22.756 1.00 14.96 66 ILE E CA 1
ATOM 5231 C C . ILE E 1 66 ? 60.536 -5.075 23.324 1.00 15.32 66 ILE E C 1
ATOM 5232 O O . ILE E 1 66 ? 59.640 -5.457 22.571 1.00 15.72 66 ILE E O 1
ATOM 5237 N N . VAL E 1 67 ? 60.397 -5.030 24.642 1.00 14.81 67 VAL E N 1
ATOM 5238 C CA . VAL E 1 67 ? 59.126 -5.309 25.285 1.00 14.92 67 VAL E CA 1
ATOM 5239 C C . VAL E 1 67 ? 58.636 -4.052 25.989 1.00 15.57 67 VAL E C 1
ATOM 5240 O O . VAL E 1 67 ? 59.417 -3.317 26.594 1.00 15.55 67 VAL E O 1
ATOM 5244 N N . LEU E 1 68 ? 57.340 -3.769 25.846 1.00 15.70 68 LEU E N 1
ATOM 5245 C CA . LEU E 1 68 ? 56.757 -2.519 26.310 1.00 16.76 68 LEU E CA 1
ATOM 5246 C C . LEU E 1 68 ? 55.563 -2.807 27.201 1.00 16.66 68 LEU E C 1
ATOM 5247 O O . LEU E 1 68 ? 54.764 -3.704 26.915 1.00 16.75 68 LEU E O 1
ATOM 5252 N N . GLY E 1 69 ? 55.474 -2.047 28.290 1.00 16.66 69 GLY E N 1
ATOM 5253 C CA . GLY E 1 69 ? 54.287 -2.014 29.134 1.00 16.63 69 GLY E CA 1
ATOM 5254 C C . GLY E 1 69 ? 54.195 -0.625 29.723 1.00 16.31 69 GLY E C 1
ATOM 5255 O O . GLY E 1 69 ? 54.739 0.330 29.153 1.00 17.04 69 GLY E O 1
ATOM 5256 N N . GLY E 1 70 ? 53.456 -0.496 30.819 1.00 16.70 70 GLY E N 1
ATOM 5257 C CA . GLY E 1 70 ? 53.355 0.780 31.518 1.00 16.78 70 GLY E CA 1
ATOM 5258 C C . GLY E 1 70 ? 54.700 1.264 32.026 1.00 16.92 70 GLY E C 1
ATOM 5259 O O . GLY E 1 70 ? 55.136 2.373 31.713 1.00 17.43 70 GLY E O 1
ATOM 5260 N N . SER E 1 71 ? 55.373 0.392 32.778 1.00 17.20 71 SER E N 1
ATOM 5261 C CA . SER E 1 71 ? 56.668 0.672 33.406 1.00 16.46 71 SER E CA 1
ATOM 5262 C C . SER E 1 71 ? 57.808 -0.041 32.693 1.00 16.43 71 SER E C 1
ATOM 5263 O O . SER E 1 71 ? 58.958 0.397 32.754 1.00 17.36 71 SER E O 1
ATOM 5266 N N . GLY E 1 72 ? 57.495 -1.164 32.044 1.00 15.65 72 GLY E N 1
ATOM 5267 C CA . GLY E 1 72 ? 58.530 -2.013 31.451 1.00 15.23 72 GLY E CA 1
ATOM 5268 C C . GLY E 1 72 ? 59.135 -3.012 32.428 1.00 14.50 72 GLY E C 1
ATOM 5269 O O . GLY E 1 72 ? 59.860 -3.919 32.020 1.00 13.93 72 GLY E O 1
ATOM 5270 N N . ASN E 1 73 ? 58.832 -2.885 33.717 1.00 14.71 73 ASN E N 1
ATOM 5271 C CA . ASN E 1 73 ? 59.467 -3.765 34.717 1.00 14.69 73 ASN E CA 1
ATOM 5272 C C . ASN E 1 73 ? 58.910 -5.196 34.763 1.00 15.05 73 ASN E C 1
ATOM 5273 O O . ASN E 1 73 ? 59.675 -6.138 34.707 1.00 14.45 73 ASN E O 1
ATOM 5278 N N . GLY E 1 74 ? 57.591 -5.369 34.850 1.00 14.80 74 GLY E N 1
ATOM 5279 C CA . GLY E 1 74 ? 57.027 -6.711 34.709 1.00 15.04 74 GLY E CA 1
ATOM 5280 C C . GLY E 1 74 ? 57.451 -7.358 33.405 1.00 14.30 74 GLY E C 1
ATOM 5281 O O . GLY E 1 74 ? 57.729 -8.573 33.343 1.00 14.45 74 GLY E O 1
ATOM 5282 N N . GLU E 1 75 ? 57.572 -6.541 32.369 1.00 14.05 75 GLU E N 1
ATOM 5283 C CA . GLU E 1 75 ? 57.889 -7.008 31.040 1.00 14.27 75 GLU E CA 1
ATOM 5284 C C . GLU E 1 75 ? 59.321 -7.556 30.948 1.00 13.35 75 GLU E C 1
ATOM 5285 O O . GLU E 1 75 ? 59.536 -8.635 30.393 1.00 15.12 75 GLU E O 1
ATOM 5291 N N . GLN E 1 76 ? 60.297 -6.820 31.486 1.00 13.34 76 GLN E N 1
ATOM 5292 C CA . GLN E 1 76 ? 61.677 -7.304 31.450 1.00 13.61 76 GLN E CA 1
ATOM 5293 C C . GLN E 1 76 ? 61.811 -8.516 32.392 1.00 13.36 76 GLN E C 1
ATOM 5294 O O . GLN E 1 76 ? 62.560 -9.448 32.092 1.00 12.90 76 GLN E O 1
ATOM 5300 N N . ILE E 1 77 ? 61.074 -8.517 33.496 1.00 12.47 77 ILE E N 1
ATOM 5301 C CA . ILE E 1 77 ? 61.093 -9.677 34.437 1.00 12.53 77 ILE E CA 1
ATOM 5302 C C . ILE E 1 77 ? 60.670 -10.955 33.681 1.00 12.16 77 ILE E C 1
ATOM 5303 O O . ILE E 1 77 ? 61.363 -11.982 33.703 1.00 11.82 77 ILE E O 1
ATOM 5308 N N . ALA E 1 78 ? 59.539 -10.865 32.981 1.00 12.22 78 ALA E N 1
ATOM 5309 C CA . ALA E 1 78 ? 59.043 -11.971 32.169 1.00 12.16 78 ALA E CA 1
ATOM 5310 C C . ALA E 1 78 ? 60.055 -12.380 31.088 1.00 12.17 78 ALA E C 1
ATOM 5311 O O . ALA E 1 78 ? 60.358 -13.566 30.952 1.00 12.83 78 ALA E O 1
ATOM 5313 N N . ALA E 1 79 ? 60.591 -11.408 30.351 1.00 11.41 79 ALA E N 1
ATOM 5314 C CA . ALA E 1 79 ? 61.597 -11.701 29.320 1.00 11.78 79 ALA E CA 1
ATOM 5315 C C . ALA E 1 79 ? 62.821 -12.415 29.904 1.00 10.98 79 ALA E C 1
ATOM 5316 O O . ALA E 1 79 ? 63.385 -13.354 29.295 1.00 11.36 79 ALA E O 1
ATOM 5318 N N . ASN E 1 80 ? 63.249 -11.963 31.076 1.00 10.92 80 ASN E N 1
ATOM 5319 C CA . ASN E 1 80 ? 64.409 -12.544 31.744 1.00 11.13 80 ASN E CA 1
ATOM 5320 C C . ASN E 1 80 ? 64.194 -13.976 32.228 1.00 11.24 80 ASN E C 1
ATOM 5321 O O . ASN E 1 80 ? 65.160 -14.686 32.500 1.00 11.69 80 ASN E O 1
ATOM 5326 N N . LYS E 1 81 ? 62.944 -14.429 32.299 1.00 11.13 81 LYS E N 1
ATOM 5327 C CA . LYS E 1 81 ? 62.711 -15.845 32.613 1.00 11.78 81 LYS E CA 1
ATOM 5328 C C . LYS E 1 81 ? 62.984 -16.784 31.444 1.00 12.40 81 LYS E C 1
ATOM 5329 O O . LYS E 1 81 ? 63.156 -17.996 31.656 1.00 13.61 81 LYS E O 1
ATOM 5335 N N . VAL E 1 82 ? 63.056 -16.239 30.229 1.00 12.38 82 VAL E N 1
ATOM 5336 C CA . VAL E 1 82 ? 63.319 -17.033 29.035 1.00 12.56 82 VAL E CA 1
ATOM 5337 C C . VAL E 1 82 ? 64.791 -17.447 29.060 1.00 13.23 82 VAL E C 1
ATOM 5338 O O . VAL E 1 82 ? 65.665 -16.588 29.185 1.00 13.37 82 VAL E O 1
ATOM 5342 N N . PRO E 1 83 ? 65.070 -18.763 28.965 1.00 13.56 83 PRO E N 1
ATOM 5343 C CA . PRO E 1 83 ? 66.463 -19.233 28.922 1.00 13.84 83 PRO E CA 1
ATOM 5344 C C . PRO E 1 83 ? 67.282 -18.520 27.827 1.00 13.64 83 PRO E C 1
ATOM 5345 O O . PRO E 1 83 ? 66.834 -18.385 26.682 1.00 14.27 83 PRO E O 1
ATOM 5349 N N . GLY E 1 84 ? 68.451 -18.024 28.206 1.00 14.33 84 GLY E N 1
ATOM 5350 C CA . GLY E 1 84 ? 69.320 -17.342 27.282 1.00 14.43 84 GLY E CA 1
ATOM 5351 C C . GLY E 1 84 ? 69.039 -15.865 27.068 1.00 14.43 84 GLY E C 1
ATOM 5352 O O . GLY E 1 84 ? 69.848 -15.169 26.423 1.00 15.23 84 GLY E O 1
ATOM 5353 N N . ALA E 1 85 ? 67.902 -15.361 27.561 1.00 13.50 85 ALA E N 1
ATOM 5354 C CA . ALA E 1 85 ? 67.569 -13.940 27.387 1.00 13.68 85 ALA E CA 1
ATOM 5355 C C . ALA E 1 85 ? 68.264 -13.063 28.415 1.00 13.42 85 ALA E C 1
ATOM 5356 O O . ALA E 1 85 ? 68.414 -13.449 29.580 1.00 13.92 85 ALA E O 1
ATOM 5358 N N . ARG E 1 86 ? 68.708 -11.891 27.963 1.00 13.73 86 ARG E N 1
ATOM 5359 C CA . ARG E 1 86 ? 69.155 -10.825 28.847 1.00 13.98 86 ARG E CA 1
ATOM 5360 C C . ARG E 1 86 ? 68.376 -9.580 28.460 1.00 13.58 86 ARG E C 1
ATOM 5361 O O . ARG E 1 86 ? 68.576 -9.030 27.374 1.00 14.13 86 ARG E O 1
ATOM 5369 N N . CYS E 1 87 ? 67.468 -9.159 29.338 1.00 13.33 87 CYS E N 1
ATOM 5370 C CA . CYS E 1 87 ? 66.597 -8.015 29.078 1.00 13.73 87 CYS E CA 1
ATOM 5371 C C . CYS E 1 87 ? 66.827 -6.887 30.113 1.00 13.66 87 CYS E C 1
ATOM 5372 O O . CYS E 1 87 ? 66.512 -7.031 31.300 1.00 13.46 87 CYS E O 1
ATOM 5375 N N . ALA E 1 88 ? 67.391 -5.779 29.644 1.00 13.44 88 ALA E N 1
ATOM 5376 C CA . ALA E 1 88 ? 67.615 -4.600 30.476 1.00 13.71 88 ALA E CA 1
ATOM 5377 C C . ALA E 1 88 ? 66.326 -3.758 30.499 1.00 14.72 88 ALA E C 1
ATOM 5378 O O . ALA E 1 88 ? 65.467 -3.910 29.613 1.00 15.05 88 ALA E O 1
ATOM 5380 N N . LEU E 1 89 ? 66.170 -2.920 31.514 1.00 15.05 89 LEU E N 1
ATOM 5381 C CA . LEU E 1 89 ? 65.145 -1.860 31.506 1.00 15.67 89 LEU E CA 1
ATOM 5382 C C . LEU E 1 89 ? 65.865 -0.618 31.020 1.00 15.88 89 LEU E C 1
ATOM 5383 O O . LEU E 1 89 ? 66.784 -0.139 31.709 1.00 15.31 89 LEU E O 1
ATOM 5388 N N . ALA E 1 90 ? 65.467 -0.129 29.842 1.00 15.36 90 ALA E N 1
ATOM 5389 C CA . ALA E 1 90 ? 66.047 1.086 29.236 1.00 16.12 90 ALA E CA 1
ATOM 5390 C C . ALA E 1 90 ? 65.166 2.275 29.590 1.00 16.85 90 ALA E C 1
ATOM 5391 O O . ALA E 1 90 ? 64.001 2.329 29.203 1.00 17.30 90 ALA E O 1
ATOM 5393 N N . TRP E 1 91 ? 65.714 3.215 30.359 1.00 17.47 91 TRP E N 1
ATOM 5394 C CA . TRP E 1 91 ? 64.956 4.411 30.766 1.00 18.20 91 TRP E CA 1
ATOM 5395 C C . TRP E 1 91 ? 65.645 5.708 30.344 1.00 18.35 91 TRP E C 1
ATOM 5396 O O . TRP E 1 91 ? 65.197 6.807 30.705 1.00 19.28 91 TRP E O 1
ATOM 5407 N N . SER E 1 92 ? 66.696 5.557 29.547 1.00 18.38 92 SER E N 1
ATOM 5408 C CA . SER E 1 92 ? 67.508 6.675 29.080 1.00 18.92 92 SER E CA 1
ATOM 5409 C C . SER E 1 92 ? 68.393 6.212 27.941 1.00 19.42 92 SER E C 1
ATOM 5410 O O . SER E 1 92 ? 68.622 5.015 27.746 1.00 18.39 92 SER E O 1
ATOM 5413 N N . VAL E 1 93 ? 68.910 7.155 27.162 1.00 19.89 93 VAL E N 1
ATOM 5414 C CA . VAL E 1 93 ? 69.845 6.798 26.129 1.00 19.93 93 VAL E CA 1
ATOM 5415 C C . VAL E 1 93 ? 71.051 6.075 26.741 1.00 19.56 93 VAL E C 1
ATOM 5416 O O . VAL E 1 93 ? 71.539 5.096 26.188 1.00 18.56 93 VAL E O 1
ATOM 5420 N N . GLN E 1 94 ? 71.523 6.549 27.892 1.00 20.41 94 GLN E N 1
ATOM 5421 C CA . GLN E 1 94 ? 72.710 5.972 28.519 1.00 19.93 94 GLN E CA 1
ATOM 5422 C C . GLN E 1 94 ? 72.482 4.505 28.875 1.00 18.68 94 GLN E C 1
ATOM 5423 O O . GLN E 1 94 ? 73.316 3.660 28.563 1.00 18.53 94 GLN E O 1
ATOM 5429 N N . THR E 1 95 ? 71.349 4.211 29.510 1.00 18.52 95 THR E N 1
ATOM 5430 C CA . THR E 1 95 ? 71.054 2.831 29.936 1.00 17.81 95 THR E CA 1
ATOM 5431 C C . THR E 1 95 ? 70.776 1.882 28.733 1.00 17.04 95 THR E C 1
ATOM 5432 O O . THR E 1 95 ? 71.130 0.691 28.765 1.00 16.58 95 THR E O 1
ATOM 5436 N N . ALA E 1 96 ? 70.144 2.395 27.678 1.00 17.05 96 ALA E N 1
ATOM 5437 C CA . ALA E 1 96 ? 69.997 1.645 26.437 1.00 16.55 96 ALA E CA 1
ATOM 5438 C C . ALA E 1 96 ? 71.373 1.268 25.872 1.00 16.59 96 ALA E C 1
ATOM 5439 O O . ALA E 1 96 ? 71.607 0.142 25.469 1.00 15.22 96 ALA E O 1
ATOM 5441 N N . ALA E 1 97 ? 72.275 2.246 25.830 1.00 16.37 97 ALA E N 1
ATOM 5442 C CA . ALA E 1 97 ? 73.620 2.050 25.317 1.00 16.87 97 ALA E CA 1
ATOM 5443 C C . ALA E 1 97 ? 74.402 1.035 26.162 1.00 16.58 97 ALA E C 1
ATOM 5444 O O . ALA E 1 97 ? 74.994 0.087 25.643 1.00 16.68 97 ALA E O 1
ATOM 5446 N N . LEU E 1 98 ? 74.376 1.227 27.468 1.00 17.16 98 LEU E N 1
ATOM 5447 C CA . LEU E 1 98 ? 75.098 0.347 28.395 1.00 16.95 98 LEU E CA 1
ATOM 5448 C C . LEU E 1 98 ? 74.549 -1.079 28.374 1.00 16.81 98 LEU E C 1
ATOM 5449 O O . LEU E 1 98 ? 75.308 -2.043 28.519 1.00 16.61 98 LEU E O 1
ATOM 5454 N N . ALA E 1 99 ? 73.229 -1.205 28.178 1.00 16.64 99 ALA E N 1
ATOM 5455 C CA . ALA E 1 99 ? 72.616 -2.536 28.003 1.00 16.10 99 ALA E CA 1
ATOM 5456 C C . ALA E 1 99 ? 73.326 -3.343 26.920 1.00 16.14 99 ALA E C 1
ATOM 5457 O O . ALA E 1 99 ? 73.634 -4.517 27.118 1.00 15.86 99 ALA E O 1
ATOM 5459 N N . ARG E 1 100 ? 73.620 -2.708 25.779 1.00 15.68 100 ARG E N 1
ATOM 5460 C CA . ARG E 1 100 ? 74.328 -3.367 24.709 1.00 16.08 100 ARG E CA 1
ATOM 5461 C C . ARG E 1 100 ? 75.814 -3.490 25.064 1.00 16.16 100 ARG E C 1
ATOM 5462 O O . ARG E 1 100 ? 76.396 -4.540 24.919 1.00 15.83 100 ARG E O 1
ATOM 5470 N N . GLU E 1 101 ? 76.409 -2.386 25.505 1.00 16.59 101 GLU E N 1
ATOM 5471 C CA . GLU E 1 101 ? 77.874 -2.318 25.701 1.00 17.87 101 GLU E CA 1
ATOM 5472 C C . GLU E 1 101 ? 78.388 -3.275 26.762 1.00 17.40 101 GLU E C 1
ATOM 5473 O O . GLU E 1 101 ? 79.359 -3.992 26.530 1.00 18.08 101 GLU E O 1
ATOM 5479 N N . HIS E 1 102 ? 77.744 -3.235 27.924 1.00 16.73 102 HIS E N 1
ATOM 5480 C CA . HIS E 1 102 ? 78.140 -4.016 29.104 1.00 16.79 102 HIS E CA 1
ATOM 5481 C C . HIS E 1 102 ? 77.432 -5.363 29.176 1.00 15.83 102 HIS E C 1
ATOM 5482 O O . HIS E 1 102 ? 78.048 -6.390 29.481 1.00 14.62 102 HIS E O 1
ATOM 5489 N N . ASN E 1 103 ? 76.117 -5.362 28.946 1.00 15.51 103 ASN E N 1
ATOM 5490 C CA . ASN E 1 103 ? 75.320 -6.560 29.254 1.00 15.26 103 ASN E CA 1
ATOM 5491 C C . ASN E 1 103 ? 75.090 -7.461 28.034 1.00 14.80 103 ASN E C 1
ATOM 5492 O O . ASN E 1 103 ? 74.605 -8.586 28.175 1.00 14.74 103 ASN E O 1
ATOM 5497 N N . ASN E 1 104 ? 75.441 -6.972 26.847 1.00 14.61 104 ASN E N 1
ATOM 5498 C CA . ASN E 1 104 ? 75.087 -7.622 25.586 1.00 14.87 104 ASN E CA 1
ATOM 5499 C C . ASN E 1 104 ? 73.612 -7.988 25.617 1.00 14.38 104 ASN E C 1
ATOM 5500 O O . ASN E 1 104 ? 73.242 -9.068 25.179 1.00 14.71 104 ASN E O 1
ATOM 5505 N N . ALA E 1 105 ? 72.787 -7.092 26.157 1.00 14.63 105 ALA E N 1
ATOM 5506 C CA . ALA E 1 105 ? 71.370 -7.414 26.301 1.00 14.67 105 ALA E CA 1
ATOM 5507 C C . ALA E 1 105 ? 70.764 -7.551 24.906 1.00 15.04 105 ALA E C 1
ATOM 5508 O O . ALA E 1 105 ? 70.896 -6.641 24.083 1.00 15.79 105 ALA E O 1
ATOM 5510 N N . GLN E 1 106 ? 70.091 -8.664 24.621 1.00 14.39 106 GLN E N 1
ATOM 5511 C CA . GLN E 1 106 ? 69.378 -8.776 23.341 1.00 14.52 106 GLN E CA 1
ATOM 5512 C C . GLN E 1 106 ? 68.015 -8.065 23.367 1.00 13.98 106 GLN E C 1
ATOM 5513 O O . GLN E 1 106 ? 67.458 -7.801 22.296 1.00 14.79 106 GLN E O 1
ATOM 5519 N N . LEU E 1 107 ? 67.506 -7.753 24.559 1.00 13.66 107 LEU E N 1
ATOM 5520 C CA . LEU E 1 107 ? 66.235 -7.068 24.707 1.00 13.59 107 LEU E CA 1
ATOM 5521 C C . LEU E 1 107 ? 66.332 -5.913 25.671 1.00 14.00 107 LEU E C 1
ATOM 5522 O O . LEU E 1 107 ? 67.139 -5.924 26.622 1.00 12.85 107 LEU E O 1
ATOM 5527 N N . ILE E 1 108 ? 65.442 -4.948 25.479 1.00 13.78 108 ILE E N 1
ATOM 5528 C CA . ILE E 1 108 ? 65.173 -3.968 26.504 1.00 13.92 108 ILE E CA 1
ATOM 5529 C C . ILE E 1 108 ? 63.674 -3.900 26.748 1.00 14.39 108 ILE E C 1
ATOM 5530 O O . ILE E 1 108 ? 62.880 -4.161 25.829 1.00 14.45 108 ILE E O 1
ATOM 5535 N N . GLY E 1 109 ? 63.310 -3.587 27.986 1.00 14.58 109 GLY E N 1
ATOM 5536 C CA . GLY E 1 109 ? 61.964 -3.160 28.317 1.00 15.06 109 GLY E CA 1
ATOM 5537 C C . GLY E 1 109 ? 61.928 -1.651 28.341 1.00 15.87 109 GLY E C 1
ATOM 5538 O O . GLY E 1 109 ? 62.934 -0.997 28.715 1.00 14.78 109 GLY E O 1
ATOM 5539 N N . ILE E 1 110 ? 60.788 -1.100 27.911 1.00 15.88 110 ILE E N 1
ATOM 5540 C CA . ILE E 1 110 ? 60.520 0.345 28.005 1.00 16.93 110 ILE E CA 1
ATOM 5541 C C . ILE E 1 110 ? 59.147 0.573 28.606 1.00 17.57 110 ILE E C 1
ATOM 5542 O O . ILE E 1 110 ? 58.168 -0.084 28.221 1.00 16.81 110 ILE E O 1
ATOM 5547 N N . GLY E 1 111 ? 59.084 1.480 29.571 1.00 18.33 111 GLY E N 1
ATOM 5548 C CA . GLY E 1 111 ? 57.828 1.891 30.175 1.00 19.54 111 GLY E CA 1
ATOM 5549 C C . GLY E 1 111 ? 57.217 3.013 29.346 1.00 20.91 111 GLY E C 1
ATOM 5550 O O . GLY E 1 111 ? 57.720 4.154 29.370 1.00 22.92 111 GLY E O 1
ATOM 5551 N N . GLY E 1 112 ? 56.161 2.684 28.613 1.00 21.73 112 GLY E N 1
ATOM 5552 C CA . GLY E 1 112 ? 55.437 3.660 27.782 1.00 22.82 112 GLY E CA 1
ATOM 5553 C C . GLY E 1 112 ? 54.780 4.813 28.538 1.00 24.03 112 GLY E C 1
ATOM 5554 O O . GLY E 1 112 ? 54.540 5.884 27.952 1.00 25.78 112 GLY E O 1
ATOM 5555 N N . ARG E 1 113 ? 54.491 4.627 29.821 1.00 23.69 113 ARG E N 1
ATOM 5556 C CA . ARG E 1 113 ? 53.927 5.704 30.645 1.00 24.29 113 ARG E CA 1
ATOM 5557 C C . ARG E 1 113 ? 55.006 6.653 31.201 1.00 24.11 113 ARG E C 1
ATOM 5558 O O . ARG E 1 113 ? 54.697 7.676 31.816 1.00 24.01 113 ARG E O 1
ATOM 5566 N N . MET E 1 114 ? 56.277 6.332 30.977 1.00 23.95 114 MET E N 1
ATOM 5567 C CA . MET E 1 114 ? 57.371 7.026 31.649 1.00 23.95 114 MET E CA 1
ATOM 5568 C C . MET E 1 114 ? 58.087 8.049 30.778 1.00 24.02 114 MET E C 1
ATOM 5569 O O . MET E 1 114 ? 58.916 8.806 31.291 1.00 23.20 114 MET E O 1
ATOM 5574 N N . HIS E 1 115 ? 57.805 8.044 29.478 1.00 23.77 115 HIS E N 1
ATOM 5575 C CA . HIS E 1 115 ? 58.553 8.861 28.523 1.00 24.23 115 HIS E CA 1
ATOM 5576 C C . HIS E 1 115 ? 57.643 9.498 27.485 1.00 24.84 115 HIS E C 1
ATOM 5577 O O . HIS E 1 115 ? 56.583 8.965 27.161 1.00 24.79 115 HIS E O 1
ATOM 5584 N N . THR E 1 116 ? 58.093 10.625 26.940 1.00 25.41 116 THR E N 1
ATOM 5585 C CA . THR E 1 116 ? 57.491 11.177 25.733 1.00 25.65 116 THR E CA 1
ATOM 5586 C C . THR E 1 116 ? 57.900 10.265 24.588 1.00 25.96 116 THR E C 1
ATOM 5587 O O . THR E 1 116 ? 58.878 9.505 24.699 1.00 25.29 116 THR E O 1
ATOM 5591 N N . VAL E 1 117 ? 57.145 10.321 23.497 1.00 26.52 117 VAL E N 1
ATOM 5592 C CA . VAL E 1 117 ? 57.434 9.507 22.322 1.00 26.47 117 VAL E CA 1
ATOM 5593 C C . VAL E 1 117 ? 58.842 9.793 21.798 1.00 26.72 117 VAL E C 1
ATOM 5594 O O . VAL E 1 117 ? 59.573 8.874 21.444 1.00 26.69 117 VAL E O 1
ATOM 5598 N N . ALA E 1 118 ? 59.226 11.068 21.762 1.00 26.23 118 ALA E N 1
ATOM 5599 C CA . ALA E 1 118 ? 60.563 11.452 21.322 1.00 25.95 118 ALA E CA 1
ATOM 5600 C C . ALA E 1 118 ? 61.638 10.789 22.187 1.00 25.58 118 ALA E C 1
ATOM 5601 O O . ALA E 1 118 ? 62.619 10.239 21.666 1.00 25.83 118 ALA E O 1
ATOM 5603 N N . GLU E 1 119 ? 61.429 10.833 23.501 1.00 25.26 119 GLU E N 1
ATOM 5604 C CA . GLU E 1 119 ? 62.373 10.261 24.462 1.00 25.30 119 GLU E CA 1
ATOM 5605 C C . GLU E 1 119 ? 62.450 8.747 24.281 1.00 23.80 119 GLU E C 1
ATOM 5606 O O . GLU E 1 119 ? 63.529 8.182 24.323 1.00 22.83 119 GLU E O 1
ATOM 5612 N N . ALA E 1 120 ? 61.301 8.102 24.104 1.00 23.49 120 ALA E N 1
ATOM 5613 C CA . ALA E 1 120 ? 61.275 6.659 23.804 1.00 22.99 120 ALA E CA 1
ATOM 5614 C C . ALA E 1 120 ? 62.026 6.307 22.515 1.00 22.50 120 ALA E C 1
ATOM 5615 O O . ALA E 1 120 ? 62.754 5.322 22.476 1.00 21.70 120 ALA E O 1
ATOM 5617 N N . LEU E 1 121 ? 61.864 7.099 21.446 1.00 22.18 121 LEU E N 1
ATOM 5618 C CA . LEU E 1 121 ? 62.530 6.781 20.183 1.00 21.95 121 LEU E CA 1
ATOM 5619 C C . LEU E 1 121 ? 64.040 6.982 20.258 1.00 21.34 121 LEU E C 1
ATOM 5620 O O . LEU E 1 121 ? 64.790 6.264 19.604 1.00 21.48 121 LEU E O 1
ATOM 5625 N N . ALA E 1 122 ? 64.484 7.943 21.067 1.00 21.13 122 ALA E N 1
ATOM 5626 C CA . ALA E 1 122 ? 65.911 8.151 21.295 1.00 21.01 122 ALA E CA 1
ATOM 5627 C C . ALA E 1 122 ? 66.512 6.929 22.008 1.00 20.56 122 ALA E C 1
ATOM 5628 O O . ALA E 1 122 ? 67.611 6.477 21.654 1.00 21.67 122 ALA E O 1
ATOM 5630 N N . ILE E 1 123 ? 65.767 6.406 22.984 1.00 20.34 123 ILE E N 1
ATOM 5631 C CA . ILE E 1 123 ? 66.135 5.174 23.710 1.00 19.77 123 ILE E CA 1
ATOM 5632 C C . ILE E 1 123 ? 66.234 4.021 22.712 1.00 19.39 123 ILE E C 1
ATOM 5633 O O . ILE E 1 123 ? 67.231 3.314 22.660 1.00 18.91 123 ILE E O 1
ATOM 5638 N N . VAL E 1 124 ? 65.207 3.842 21.888 1.00 19.47 124 VAL E N 1
ATOM 5639 C CA . VAL E 1 124 ? 65.249 2.813 20.855 1.00 19.62 124 VAL E CA 1
ATOM 5640 C C . VAL E 1 124 ? 66.467 2.944 19.921 1.00 20.23 124 VAL E C 1
ATOM 5641 O O . VAL E 1 124 ? 67.200 1.976 19.673 1.00 20.79 124 VAL E O 1
ATOM 5645 N N . ASP E 1 125 ? 66.699 4.155 19.411 1.00 20.85 125 ASP E N 1
ATOM 5646 C CA . ASP E 1 125 ? 67.842 4.396 18.535 1.00 21.31 125 ASP E CA 1
ATOM 5647 C C . ASP E 1 125 ? 69.174 3.968 19.176 1.00 20.77 125 ASP E C 1
ATOM 5648 O O . ASP E 1 125 ? 69.992 3.312 18.541 1.00 21.42 125 ASP E O 1
ATOM 5653 N N . ALA E 1 126 ? 69.372 4.344 20.431 1.00 20.90 126 ALA E N 1
ATOM 5654 C CA . ALA E 1 126 ? 70.586 3.977 21.170 1.00 20.90 126 ALA E CA 1
ATOM 5655 C C . ALA E 1 126 ? 70.723 2.452 21.277 1.00 20.63 126 ALA E C 1
ATOM 5656 O O . ALA E 1 126 ? 71.799 1.886 21.092 1.00 20.17 126 ALA E O 1
ATOM 5658 N N . PHE E 1 127 ? 69.603 1.792 21.549 1.00 19.91 127 PHE E N 1
ATOM 5659 C CA . PHE E 1 127 ? 69.600 0.360 21.734 1.00 20.11 127 PHE E CA 1
ATOM 5660 C C . PHE E 1 127 ? 69.982 -0.382 20.452 1.00 19.65 127 PHE E C 1
ATOM 5661 O O . PHE E 1 127 ? 70.785 -1.296 20.467 1.00 19.10 127 PHE E O 1
ATOM 5669 N N . VAL E 1 128 ? 69.401 0.031 19.328 1.00 20.19 128 VAL E N 1
ATOM 5670 C CA . VAL E 1 128 ? 69.614 -0.665 18.059 1.00 20.91 128 VAL E CA 1
ATOM 5671 C C . VAL E 1 128 ? 70.898 -0.305 17.302 1.00 21.50 128 VAL E C 1
ATOM 5672 O O . VAL E 1 128 ? 71.262 -0.988 16.332 1.00 22.23 128 VAL E O 1
ATOM 5676 N N . THR E 1 129 ? 71.587 0.747 17.734 1.00 22.08 129 THR E N 1
ATOM 5677 C CA . THR E 1 129 ? 72.833 1.153 17.076 1.00 22.10 129 THR E CA 1
ATOM 5678 C C . THR E 1 129 ? 74.094 0.942 17.917 1.00 21.89 129 THR E C 1
ATOM 5679 O O . THR E 1 129 ? 75.185 0.900 17.365 1.00 22.48 129 THR E O 1
ATOM 5683 N N . THR E 1 130 ? 73.954 0.799 19.234 1.00 21.18 130 THR E N 1
ATOM 5684 C CA . THR E 1 130 ? 75.131 0.661 20.099 1.00 20.89 130 THR E CA 1
ATOM 5685 C C . THR E 1 130 ? 75.685 -0.759 20.018 1.00 20.93 130 THR E C 1
ATOM 5686 O O . THR E 1 130 ? 74.959 -1.730 20.255 1.00 20.52 130 THR E O 1
ATOM 5690 N N . PRO E 1 131 ? 76.974 -0.903 19.663 1.00 20.73 131 PRO E N 1
ATOM 5691 C CA . PRO E 1 131 ? 77.555 -2.235 19.590 1.00 20.27 131 PRO E CA 1
ATOM 5692 C C . PRO E 1 131 ? 77.858 -2.858 20.961 1.00 19.74 131 PRO E C 1
ATOM 5693 O O . PRO E 1 131 ? 78.166 -2.156 21.933 1.00 19.30 131 PRO E O 1
ATOM 5697 N N . TRP E 1 132 ? 77.758 -4.179 21.014 1.00 19.16 132 TRP E N 1
ATOM 5698 C CA . TRP E 1 132 ? 78.297 -4.957 22.133 1.00 18.78 132 TRP E CA 1
ATOM 5699 C C . TRP E 1 132 ? 79.821 -4.786 22.147 1.00 18.95 132 TRP E C 1
ATOM 5700 O O . TRP E 1 132 ? 80.468 -4.947 21.120 1.00 19.74 132 TRP E O 1
ATOM 5711 N N . SER E 1 133 ? 80.373 -4.455 23.319 1.00 18.48 133 SER E N 1
ATOM 5712 C CA . SER E 1 133 ? 81.807 -4.134 23.417 1.00 18.48 133 SER E CA 1
ATOM 5713 C C . SER E 1 133 ? 82.712 -5.335 23.143 1.00 18.05 133 SER E C 1
ATOM 5714 O O . SER E 1 133 ? 83.820 -5.184 22.595 1.00 18.22 133 SER E O 1
ATOM 5717 N N . LYS E 1 134 ? 82.267 -6.526 23.557 1.00 17.31 134 LYS E N 1
ATOM 5718 C CA . LYS E 1 134 ? 83.085 -7.757 23.581 1.00 18.24 134 LYS E CA 1
ATOM 5719 C C . LYS E 1 134 ? 84.243 -7.721 24.607 1.00 17.28 134 LYS E C 1
ATOM 5720 O O . LYS E 1 134 ? 85.132 -8.573 24.551 1.00 17.44 134 LYS E O 1
ATOM 5726 N N . ALA E 1 135 ? 84.200 -6.763 25.529 1.00 17.15 135 ALA E N 1
ATOM 5727 C CA . ALA E 1 135 ? 85.260 -6.593 26.537 1.00 17.34 135 ALA E CA 1
ATOM 5728 C C . ALA E 1 135 ? 85.312 -7.819 27.441 1.00 17.02 135 ALA E C 1
ATOM 5729 O O . ALA E 1 135 ? 84.288 -8.383 27.816 1.00 16.21 135 ALA E O 1
ATOM 5731 N N . GLN E 1 136 ? 86.521 -8.243 27.766 1.00 17.47 136 GLN E N 1
ATOM 5732 C CA . GLN E 1 136 ? 86.731 -9.496 28.458 1.00 17.87 136 GLN E CA 1
ATOM 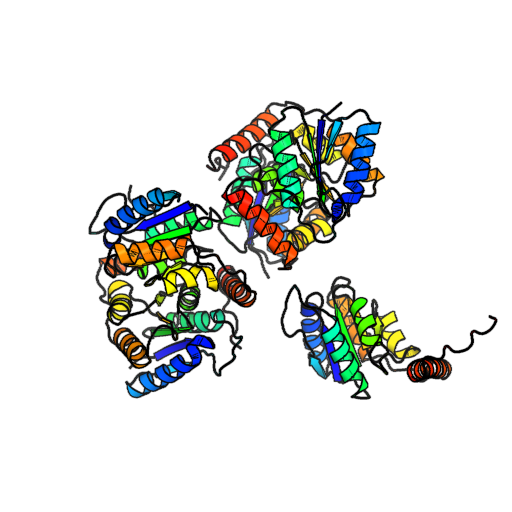5733 C C . GLN E 1 136 ? 85.964 -9.601 29.781 1.00 16.63 136 GLN E C 1
ATOM 5734 O O . GLN E 1 136 ? 85.394 -10.660 30.086 1.00 16.18 136 GLN E O 1
ATOM 5740 N N . ARG E 1 137 ? 85.927 -8.535 30.571 1.00 15.18 137 ARG E N 1
ATOM 5741 C CA . ARG E 1 137 ? 85.304 -8.647 31.891 1.00 15.27 137 ARG E CA 1
ATOM 5742 C C . ARG E 1 137 ? 83.793 -8.807 31.727 1.00 14.66 137 ARG E C 1
ATOM 5743 O O . ARG E 1 137 ? 83.160 -9.507 32.511 1.00 14.45 137 ARG E O 1
ATOM 5751 N N . HIS E 1 138 ? 83.230 -8.153 30.710 1.00 13.61 138 HIS E N 1
ATOM 5752 C CA . HIS E 1 138 ? 81.760 -8.214 30.512 1.00 14.49 138 HIS E CA 1
ATOM 5753 C C . HIS E 1 138 ? 81.387 -9.634 30.059 1.00 14.43 138 HIS E C 1
ATOM 5754 O O . HIS E 1 138 ? 80.395 -10.231 30.537 1.00 15.13 138 HIS E O 1
ATOM 5761 N N . GLN E 1 139 ? 82.178 -10.188 29.154 1.00 14.84 139 GLN E N 1
ATOM 5762 C CA . GLN E 1 139 ? 81.924 -11.553 28.685 1.00 14.80 139 GLN E CA 1
ATOM 5763 C C . GLN E 1 139 ? 82.055 -12.543 29.854 1.00 14.27 139 GLN E C 1
ATOM 5764 O O . GLN E 1 139 ? 81.231 -13.442 30.020 1.00 14.83 139 GLN E O 1
ATOM 5770 N N . ARG E 1 140 ? 83.083 -12.369 30.681 1.00 13.84 140 ARG E N 1
ATOM 5771 C CA . ARG E 1 140 ? 83.268 -13.247 31.838 1.00 13.89 140 ARG E CA 1
ATOM 5772 C C . ARG E 1 140 ? 82.009 -13.284 32.719 1.00 13.73 140 ARG E C 1
ATOM 5773 O O . ARG E 1 140 ? 81.548 -14.349 33.143 1.00 13.99 140 ARG E O 1
ATOM 5781 N N . ARG E 1 141 ? 81.466 -12.099 32.970 1.00 13.63 141 ARG E N 1
ATOM 5782 C CA . ARG E 1 141 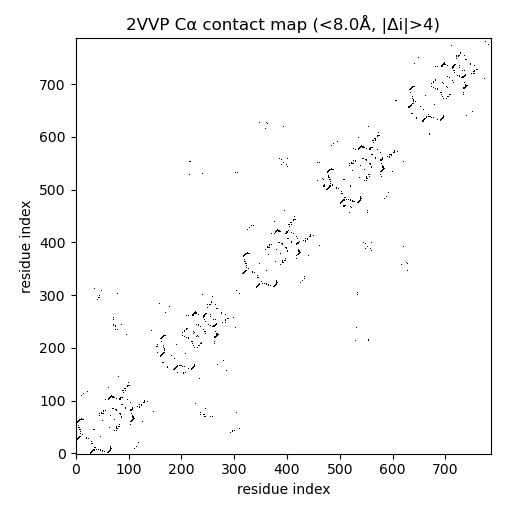? 80.299 -11.926 33.814 1.00 13.44 141 ARG E CA 1
ATOM 5783 C C . ARG E 1 141 ? 79.045 -12.531 33.165 1.00 13.63 141 ARG E C 1
ATOM 5784 O O . ARG E 1 141 ? 78.263 -13.232 33.833 1.00 13.77 141 ARG E O 1
ATOM 5792 N N . ILE E 1 142 ? 78.852 -12.267 31.880 1.00 14.20 142 ILE E N 1
ATOM 5793 C CA . ILE E 1 142 ? 77.729 -12.884 31.144 1.00 14.47 142 ILE E CA 1
ATOM 5794 C C . ILE E 1 142 ? 77.839 -14.410 31.203 1.00 14.34 142 ILE E C 1
ATOM 5795 O O . ILE E 1 142 ? 76.828 -15.135 31.354 1.00 13.97 142 ILE E O 1
ATOM 5800 N N . ASP E 1 143 ? 79.063 -14.920 31.078 1.00 13.93 143 ASP E N 1
ATOM 5801 C CA . ASP E 1 143 ? 79.255 -16.364 31.096 1.00 14.68 143 ASP E CA 1
ATOM 5802 C C . ASP E 1 143 ? 78.920 -16.956 32.476 1.00 14.16 143 ASP E C 1
ATOM 5803 O O . ASP E 1 143 ? 78.362 -18.050 32.564 1.00 14.50 143 ASP E O 1
ATOM 5808 N N . ILE E 1 144 ? 79.261 -16.246 33.546 1.00 13.54 144 ILE E N 1
ATOM 5809 C CA . ILE E 1 144 ? 78.947 -16.716 34.918 1.00 14.26 144 ILE E CA 1
ATOM 5810 C C . ILE E 1 144 ? 77.437 -16.798 35.055 1.00 14.72 144 ILE E C 1
ATOM 5811 O O . ILE E 1 144 ? 76.909 -17.808 35.526 1.00 14.56 144 ILE E O 1
ATOM 5816 N N . LEU E 1 145 ? 76.742 -15.751 34.622 1.00 14.86 145 LEU E N 1
ATOM 5817 C CA . LEU E 1 145 ? 75.272 -15.804 34.675 1.00 15.73 145 LEU E CA 1
ATOM 5818 C C . LEU E 1 145 ? 74.686 -16.944 33.839 1.00 15.49 145 LEU E C 1
ATOM 5819 O O . LEU E 1 145 ? 73.765 -17.644 34.307 1.00 15.26 145 LEU E O 1
ATOM 5824 N N . ALA E 1 146 ? 75.201 -17.152 32.625 1.00 15.19 146 ALA E N 1
ATOM 5825 C CA . ALA E 1 146 ? 74.724 -18.233 31.749 1.00 15.58 146 ALA E CA 1
ATOM 5826 C C . ALA E 1 146 ? 74.920 -19.598 32.414 1.00 15.92 146 ALA E C 1
ATOM 5827 O O . ALA E 1 146 ? 74.051 -20.463 32.336 1.00 15.42 146 ALA E O 1
ATOM 5829 N N . GLU E 1 147 ? 76.054 -19.777 33.086 1.00 15.25 147 GLU E N 1
ATOM 5830 C CA . GLU E 1 147 ? 76.317 -21.039 33.772 1.00 15.62 147 GLU E CA 1
ATOM 5831 C C . GLU E 1 147 ? 75.334 -21.263 34.927 1.00 15.73 147 GLU E C 1
ATOM 5832 O O . GLU E 1 147 ? 74.873 -22.400 35.164 1.00 15.69 147 GLU E O 1
ATOM 5838 N N . TYR E 1 148 ? 75.021 -20.189 35.657 1.00 14.96 148 TYR E N 1
ATOM 5839 C CA . TYR E 1 148 ? 74.025 -20.270 36.721 1.00 15.21 148 TYR E CA 1
ATOM 5840 C C . TYR E 1 148 ? 72.662 -20.625 36.102 1.00 15.84 148 TYR E C 1
ATOM 5841 O O . TYR E 1 148 ? 71.924 -21.459 36.621 1.00 14.86 148 TYR E O 1
ATOM 5850 N N . GLU E 1 149 ? 72.342 -20.024 34.959 1.00 16.06 149 GLU E N 1
ATOM 5851 C CA . GLU E 1 149 ? 71.062 -20.350 34.322 1.00 17.40 149 GLU E CA 1
ATOM 5852 C C . GLU E 1 149 ? 71.003 -21.839 33.946 1.00 18.23 149 GLU E C 1
ATOM 5853 O O . GLU E 1 149 ? 69.953 -22.475 34.065 1.00 19.29 149 GLU E O 1
ATOM 5859 N N . ARG E 1 150 ? 72.139 -22.392 33.536 1.00 18.77 150 ARG E N 1
ATOM 5860 C CA . ARG E 1 150 ? 72.241 -23.784 33.111 1.00 19.57 150 ARG E CA 1
ATOM 5861 C C . ARG E 1 150 ? 72.032 -24.764 34.269 1.00 19.77 150 ARG E C 1
ATOM 5862 O O . ARG E 1 150 ? 71.381 -25.797 34.096 1.00 19.98 150 ARG E O 1
ATOM 5870 N N . THR E 1 151 ? 72.600 -24.449 35.430 1.00 18.88 151 THR E N 1
ATOM 5871 C CA . THR E 1 151 ? 72.686 -25.409 36.542 1.00 19.93 151 THR E CA 1
ATOM 5872 C C . THR E 1 151 ? 71.880 -25.044 37.788 1.00 20.49 151 THR E C 1
ATOM 5873 O O . THR E 1 151 ? 71.595 -25.919 38.620 1.00 20.77 151 THR E O 1
ATOM 5877 N N . HIS E 1 152 ? 71.521 -23.763 37.918 1.00 20.61 152 HIS E N 1
ATOM 5878 C CA . HIS E 1 152 ? 70.982 -23.169 39.141 1.00 21.74 152 HIS E CA 1
ATOM 5879 C C . HIS E 1 152 ? 71.809 -23.414 40.399 1.00 21.65 152 HIS E C 1
ATOM 5880 O O . HIS E 1 152 ? 71.279 -23.403 41.508 1.00 22.49 152 HIS E O 1
ATOM 5887 N N . GLU E 1 153 ? 73.101 -23.631 40.211 1.00 21.63 153 GLU E N 1
ATOM 5888 C CA . GLU E 1 153 ? 74.041 -23.696 41.310 1.00 22.04 153 GLU E CA 1
ATOM 5889 C C . GLU E 1 153 ? 74.681 -22.325 41.512 1.00 20.82 153 GLU E C 1
ATOM 5890 O O . GLU E 1 153 ? 75.463 -21.870 40.677 1.00 20.04 153 GLU E O 1
ATOM 5896 N N . ALA E 1 154 ? 74.304 -21.673 42.607 1.00 20.54 154 ALA E N 1
ATOM 5897 C CA . ALA E 1 154 ? 74.755 -20.313 42.907 1.00 20.60 154 ALA E CA 1
ATOM 5898 C C . ALA E 1 154 ? 76.274 -20.304 42.977 1.00 20.35 154 ALA E C 1
ATOM 5899 O O . ALA E 1 154 ? 76.861 -21.136 43.672 1.00 20.70 154 ALA E O 1
ATOM 5901 N N . PRO E 1 155 ? 76.921 -19.396 42.230 1.00 19.71 155 PRO E N 1
ATOM 5902 C CA . PRO E 1 155 ? 78.385 -19.357 42.298 1.00 19.82 155 PRO E CA 1
ATOM 5903 C C . PRO E 1 155 ? 78.880 -18.787 43.621 1.00 19.68 155 PRO E C 1
ATOM 5904 O O . PRO E 1 155 ? 78.149 -18.071 44.295 1.00 18.27 155 PRO E O 1
ATOM 5908 N N . PRO E 1 156 ? 80.131 -19.089 43.993 1.00 20.39 156 PRO E N 1
ATOM 5909 C CA . PRO E 1 156 ? 80.637 -18.613 45.272 1.00 21.26 156 PRO E CA 1
ATOM 5910 C C . PRO E 1 156 ? 80.759 -17.097 45.347 1.00 21.50 156 PRO E C 1
ATOM 5911 O O . PRO E 1 156 ? 81.085 -16.441 44.354 1.00 21.58 156 PRO E O 1
ATOM 5915 N N . VAL E 1 157 ? 80.491 -16.552 46.524 1.00 23.03 157 VAL E N 1
ATOM 5916 C CA . VAL E 1 157 ? 80.576 -15.114 46.732 1.00 23.66 157 VAL E CA 1
ATOM 5917 C C . VAL E 1 157 ? 81.961 -14.776 47.274 1.00 24.54 157 VAL E C 1
ATOM 5918 O O . VAL E 1 157 ? 82.314 -15.213 48.386 1.00 23.78 157 VAL E O 1
ATOM 5922 N N . PRO E 1 158 ? 82.746 -13.991 46.505 1.00 25.88 158 PRO E N 1
ATOM 5923 C CA . PRO E 1 158 ? 84.061 -13.599 46.976 1.00 26.99 158 PRO E CA 1
ATOM 5924 C C . PRO E 1 158 ? 83.956 -12.936 48.337 1.00 28.74 158 PRO E C 1
ATOM 5925 O O . PRO E 1 158 ? 83.097 -12.071 48.540 1.00 29.53 158 PRO E O 1
ATOM 5929 N N . GLY E 1 159 ? 84.786 -13.373 49.270 1.00 29.81 159 GLY E N 1
ATOM 5930 C CA . GLY E 1 159 ? 84.887 -12.717 50.569 1.00 30.74 159 GLY E CA 1
ATOM 5931 C C . GLY E 1 159 ? 83.800 -13.066 51.566 1.00 31.90 159 GLY E C 1
ATOM 5932 O O . GLY E 1 159 ? 83.832 -12.572 52.694 1.00 32.81 159 GLY E O 1
ATOM 5933 N N . ALA E 1 160 ? 82.850 -13.921 51.182 1.00 32.72 160 ALA E N 1
ATOM 5934 C CA . ALA E 1 160 ? 81.740 -14.276 52.078 1.00 32.86 160 ALA E CA 1
ATOM 5935 C C . ALA E 1 160 ? 82.202 -15.193 53.212 1.00 33.90 160 ALA E C 1
ATOM 5936 O O . ALA E 1 160 ? 83.257 -15.839 53.117 1.00 34.49 160 ALA E O 1
#

Organism: Mycobacterium tuberculosis (strain ATCC 25618 / H37Rv) (NCBI:txid83332)